Protein AF-A0A1C6BK18-F1 (afdb_monomer_lite)

pLDDT: mean 92.79, std 5.6, range [56.31, 98.75]

Secondary structure (DSSP, 8-state):
--EEEEEEETT---BTT---TT----SEEEEEET-EEEEEEEEEESS-EEEEESS----BTTBS--EEEEEEE--GGGGGGEEEEEEEEEE-TTS-EEEEEEE--SEEEESS-EEEEEEEE--TT---SEEEEEEEEEEE-TTPPPEEEEEEEEEEEEEEEEPPPGGG-S-EEEE---HHHHHHHTT--TTSHHHHHHHHHHHHHHHHTTB-EEEEE-SS-TTGGG-GGG--TT--------SSEEEEETTEEEEE-HHHHHHHHHHHHTT--SEEEEESSS--TT-GGG--S-TTSSS----EEEETTTTEEEE--SHHHHHHHHHHHHHHHHHTT-GGGEEEEEES---HHHHHHHHHHHHHHTTS---EEEEEES-HHHHHH--S-EEEEEEEHHHHHHTTTTHHHHHHHHHTTT--EEEE--S--SSS--SSSS-THHHHHHHHHHHHTT-SEEEES-SB---TTTTTB--SSTTTS-TTTTBSEEE-TTSSEEEBHHHHHHHHHHHHHHHHHHHHHHH-HHHHHHHHHHHH--GGG-EEEETTEEE------HHHHHHHHHHHHHTT--EEPPGGGHHHHHHHHHHHHTGGGT--S-HHHHSTTTS-GGGGGGEEEEEETTEEEEEEEEEEEEEEETTEEEEEEEEEEEEE-GGGTTS-HHHHHHHHHHHHHHHTT--EEEES---HHHHTTTPBP---EEEEEE-------SSEEEE--GGGHHHHHHHHTT-SEEE---HHHHHHHHHHTT---TTEEEEEEEEEETTEEEEEEEEEEEESSSEEEEEEEEE--HHHHHHHHHHHHHHTT-SEEEEEEETT-TTTS-SS-SEEEEEPPSSEEEES-HHHHHHHTHHHHTTTS-HHHHHH-EEEEETTEEEEEETTEEEEE--HHHHHHHHHT-GGGGTGGGTT-SHHHHHHHHH-S--PPPTTSGGG-

Radius of gyration: 37.15 Å; chains: 1; bounding box: 92×69×106 Å

Sequence (945 aa):
MELKLDIYDSSFKHIKNIENNLYETTTQLCVAREEAFAFQVMLKSDEKFFCQLGNINDIHYLGLNNKIRIDIEIEESLKNNFKMYFLGYIQNDTKEYIGDQILNQNYMYIKEDQMIWIDGKIPKDFNKDFIQVKVKAYYTSGYETETLLKEEIVKIEVLNHVVKPVKESEFFLDLWQHPCNWARYYEVPYYSEQHFTILDNFLEKMSDLGQKVVDLIVTDYPWAGQRCYEVHENANNLFEMNIVKVLKKDGEVLCDFSNLDKYIDLCFKHKINKEINLFGLVGNWDAFKFGSPLEDYKDAIRINYYDEDRKVFDYIKDKTDFAKYLNLLFSHLESRGLLDITKIIVDEPDNIEVFNENVDFIKKSSGNKDIKYKCAIHHQEFFEKCEINIENLSLNTCELINNINKLDEIKKKLEDRGGYFTWYSCCFPNKLNVFLDSPLIESRLKGWFTYYFNLDGFLRWAYGVWPEDLFKNASYKKEKWKAGDMFLVYPGKDMKPMDSVRCRNLLFGIQDFEILKSMESKLGKEVINKEIERLLGKKSKMKFLGERDIKMNYSISHGEYMTLRKNLINKVNPRSAKPEEFESVINLINKVFRDLRGHKPTMQQEFPLLLNKNNIDNMIVISKDDKIVSDVNYLIQDVTIQGNDIKVAAIGAVCTDPDYEGNRYSSTILDYVEEKMFNDGVDMVSISGTRTLYTRRNCSLVKNCYRYTTYPKDIVIDLEVKEYDESYLNEMIEIYNQNSTRFLRTKNQFKVLLESATIPWGNFTYKKLVVLKENKLIGYIVLRIINEEILIGEIREIYINSKYNYEVVQYIANKYNLEYIVQSVHIKDFINQPDNFDKKELSYLDGSIKIINYEKLCRNLNGYFKQYVDEDFVDEIEFKTIDKKYIIRYKDEELIIDDIDKLNKLFLEGKEVIENELEDLKIISKFIKSVFPINFVWTSNLNYQ

Foldseek 3Di:
DDKDKFKFFLLDKDWPPDDDPPGDGDQEAEEEAQFKGKIKIKIFDPDKEKEFEAPDDDADPVGQAKYKYKYKDWDPVFPVFKDKFWFAWEQFPVRITIRWFGDPDGMDTDDGMTMMMMMGHHHPPDDDQKIKIKIWIWIDGDPDDIDTPDIGIRMYGHFHDHFDQLLPFLAAEAEDDQLVLLCVLVVHDRLDPLSLVLLLQALLVCSSLNAQEAEFEQFWQLQCLVVLVVFPVLRDPRIGHHQWAWAAEPNAIDTDCPSVVSSQVSNVVSNNQQAYEYGRLDASHPCVVVPAQQAPAPHRTWHWHQYPVVRDIDTDHYLVNVLNSLLVVLVVCVVVVNQVRYAHEHEADDDQVSRVVSVVSSCVSNVNDDHEYEYEHDDCVSVVPHPDDHLYYEYEPLVCLVCLVCLVVVQVSNVVSVHFYEYEYAQDDLPLDQASPHSLLSLLCQLVVCLLSVGSHYHAHAQANQRNPRSHHQDTPVVRHTRCRRHQWPQDPVSHTTGISSSVSNSSSSSLNSLLVVLCVQQNPVVSNVLCCVAFNDSVQKHNPPPRYIDTDGDSDPVSSSVSSSLSSLQLDKFFDDLVCLVLLLVQLQVVPAVVVPHDSCVCLLQVQFSDSVQRRQWIFRDDPNHTFWTKIKHWFWKFFLNFIAIEIEIDSGDGHPVCPPSCRSLSNVVVSLVVCVVVRHFKYFYLDDDPSVVVVVFAWEFFKKKFKAFADDDDDLKDKDFDDPVCLVVQVVLQVVDSTGIDDDSVRSVSLVSSLQDDIDQKGWTWMFMDHPNHTAKIWIWIWGDDVFTEIETQDIFHAQACQRVVLNNVCNVVVHRIYIYIGGNPPNGNHHPDGPDIDGDIQRGTMFGSHFQSNLVSCLVVLVVQDPNVQSVQWDWDADPCWTWIDHDPDIQIDNRRSLVVRLQRVFCPSPVVSCVPPDPVNVSRRRRPNGRHDRSSHSNND

Structure (mmCIF, N/CA/C/O backbone):
data_AF-A0A1C6BK18-F1
#
_entry.id   AF-A0A1C6BK18-F1
#
loop_
_atom_site.group_PDB
_atom_site.id
_atom_site.type_symbol
_atom_site.label_atom_id
_atom_site.label_alt_id
_atom_site.label_comp_id
_atom_site.label_asym_id
_atom_site.label_entity_id
_atom_site.label_seq_id
_atom_site.pdbx_PDB_ins_code
_atom_site.Cartn_x
_atom_site.Cartn_y
_atom_site.Cartn_z
_atom_site.occupancy
_atom_site.B_iso_or_equiv
_atom_site.auth_seq_id
_atom_site.auth_comp_id
_atom_site.auth_asym_id
_atom_site.auth_atom_id
_atom_site.pdbx_PDB_model_num
ATOM 1 N N . MET A 1 1 ? 35.867 -27.130 12.691 1.00 84.88 1 MET A N 1
ATOM 2 C CA . MET A 1 1 ? 35.029 -26.166 11.968 1.00 84.88 1 MET A CA 1
ATOM 3 C C . MET A 1 1 ? 34.363 -25.220 12.947 1.00 84.88 1 MET A C 1
ATOM 5 O O . MET A 1 1 ? 33.432 -25.601 13.654 1.00 84.88 1 MET A O 1
ATOM 9 N N . GLU A 1 2 ? 34.851 -23.990 12.982 1.00 89.94 2 GLU A N 1
ATOM 10 C CA . GLU A 1 2 ? 34.166 -22.855 13.586 1.00 89.94 2 GLU A CA 1
ATOM 11 C C . GLU A 1 2 ? 33.279 -22.196 12.520 1.00 89.94 2 GLU A C 1
ATOM 13 O O . GLU A 1 2 ? 33.717 -21.935 11.398 1.00 89.94 2 GLU A O 1
ATOM 18 N N . LEU A 1 3 ? 32.007 -21.956 12.847 1.00 94.06 3 LEU A N 1
ATOM 19 C CA . LEU A 1 3 ? 31.048 -21.296 11.959 1.00 94.06 3 LEU A CA 1
ATOM 20 C C . LEU A 1 3 ? 30.438 -20.089 12.672 1.00 94.06 3 LEU A C 1
ATOM 22 O O . LEU A 1 3 ? 29.865 -20.217 13.758 1.00 94.06 3 LEU A O 1
ATOM 26 N N . LYS A 1 4 ? 30.515 -18.925 12.030 1.00 94.38 4 LYS A N 1
ATOM 27 C CA . LYS A 1 4 ? 29.847 -17.696 12.459 1.00 94.38 4 LYS A CA 1
ATOM 28 C C . LYS A 1 4 ? 28.664 -17.398 11.541 1.00 94.38 4 LYS A C 1
ATOM 30 O O . LYS A 1 4 ? 28.778 -17.533 10.322 1.00 94.38 4 LYS A O 1
ATOM 35 N N . LEU A 1 5 ? 27.556 -16.984 12.153 1.00 95.94 5 LEU A N 1
ATOM 36 C CA . LEU A 1 5 ? 26.344 -16.513 11.491 1.00 95.94 5 LEU A CA 1
ATOM 37 C C . LEU A 1 5 ? 26.122 -15.056 11.907 1.00 95.94 5 LEU A C 1
ATOM 39 O O . LEU A 1 5 ? 25.710 -14.805 13.035 1.00 95.94 5 LEU A O 1
ATOM 43 N N . ASP A 1 6 ? 26.420 -14.103 11.026 1.00 95.25 6 ASP A N 1
ATOM 44 C CA . ASP A 1 6 ? 26.128 -12.685 11.278 1.00 95.25 6 ASP A CA 1
ATOM 45 C C . ASP A 1 6 ? 24.881 -12.271 10.491 1.00 95.25 6 ASP A C 1
ATOM 47 O O . ASP A 1 6 ? 24.787 -12.526 9.290 1.00 95.25 6 ASP A O 1
ATOM 51 N N . ILE A 1 7 ? 23.920 -11.637 11.161 1.00 96.31 7 ILE A N 1
ATOM 52 C CA . ILE A 1 7 ? 22.657 -11.213 10.550 1.00 96.31 7 ILE A CA 1
ATOM 53 C C . ILE A 1 7 ? 22.727 -9.729 10.202 1.00 96.31 7 ILE A C 1
ATOM 55 O O . ILE A 1 7 ? 23.041 -8.903 11.056 1.00 96.31 7 ILE A O 1
ATOM 59 N N . TYR A 1 8 ? 22.376 -9.384 8.970 1.00 96.19 8 TYR A N 1
ATOM 60 C CA . TYR A 1 8 ? 22.335 -8.018 8.459 1.00 96.19 8 TYR A CA 1
ATOM 61 C C . TYR A 1 8 ? 20.964 -7.700 7.864 1.00 96.19 8 TYR A C 1
ATOM 63 O O . TYR A 1 8 ? 20.227 -8.597 7.452 1.00 96.19 8 TYR A O 1
ATOM 71 N N . ASP A 1 9 ? 20.612 -6.420 7.778 1.00 94.94 9 ASP A N 1
ATOM 72 C CA . ASP A 1 9 ? 19.388 -6.017 7.090 1.00 94.94 9 ASP A CA 1
ATOM 73 C C . ASP A 1 9 ? 19.486 -6.151 5.554 1.00 94.94 9 ASP A C 1
ATOM 75 O O . ASP A 1 9 ? 20.537 -6.423 4.963 1.00 94.94 9 ASP A O 1
ATOM 79 N N . SER A 1 10 ? 18.348 -5.965 4.884 1.00 95.56 10 SER A N 1
ATOM 80 C CA . SER A 1 10 ? 18.229 -6.060 3.422 1.00 95.56 10 SER A CA 1
ATOM 81 C C . SER A 1 10 ? 19.087 -5.068 2.624 1.00 95.56 10 SER A C 1
ATOM 83 O O . SER A 1 10 ? 19.265 -5.265 1.423 1.00 95.56 10 SER A O 1
ATOM 85 N N . SER A 1 11 ? 19.619 -4.019 3.253 1.00 94.19 11 SER A N 1
ATOM 86 C CA . SER A 1 11 ? 20.438 -2.983 2.618 1.00 94.19 11 SER A CA 1
ATOM 87 C C . SER A 1 11 ? 21.945 -3.199 2.791 1.00 94.19 11 SER A C 1
ATOM 89 O O . SER A 1 11 ? 22.741 -2.414 2.275 1.00 94.19 11 SER A O 1
ATOM 91 N N . PHE A 1 12 ? 22.369 -4.269 3.467 1.00 94.69 12 PHE A N 1
ATOM 92 C CA . PHE A 1 12 ? 23.785 -4.606 3.551 1.00 94.69 12 PHE A CA 1
ATOM 93 C C . PHE A 1 12 ? 24.346 -4.998 2.180 1.00 94.69 12 PHE A C 1
ATOM 95 O O . PHE A 1 12 ? 23.861 -5.923 1.526 1.00 94.69 12 PHE A O 1
ATOM 102 N N . LYS A 1 13 ? 25.393 -4.298 1.738 1.00 92.19 13 LYS A N 1
ATOM 103 C CA . LYS A 1 13 ? 26.106 -4.599 0.493 1.00 92.19 13 LYS A CA 1
ATOM 104 C C . LYS A 1 13 ? 27.421 -5.301 0.822 1.00 92.19 13 LYS A C 1
ATOM 106 O O . LYS A 1 13 ? 28.387 -4.655 1.233 1.00 92.19 13 LYS A O 1
ATOM 111 N N . HIS A 1 14 ? 27.461 -6.618 0.632 1.00 94.31 14 HIS A N 1
ATOM 112 C CA . HIS A 1 14 ? 28.685 -7.383 0.843 1.00 94.31 14 HIS A CA 1
ATOM 113 C C . HIS A 1 14 ? 29.622 -7.305 -0.369 1.00 94.31 14 HIS A C 1
ATOM 115 O O . HIS A 1 14 ? 29.198 -7.499 -1.513 1.00 94.31 14 HIS A O 1
ATOM 121 N N . ILE A 1 15 ? 30.907 -7.078 -0.094 1.00 93.94 15 ILE A N 1
ATOM 122 C CA . ILE A 1 15 ? 31.996 -7.106 -1.069 1.00 93.94 15 ILE A CA 1
ATOM 123 C C . ILE A 1 15 ? 33.018 -8.126 -0.576 1.00 93.94 15 ILE A C 1
ATOM 125 O O . ILE A 1 15 ? 33.495 -8.028 0.554 1.00 93.94 15 ILE A O 1
ATOM 129 N N . LYS A 1 16 ? 33.348 -9.120 -1.405 1.00 91.94 16 LYS A N 1
ATOM 130 C CA . LYS A 1 16 ? 34.306 -10.165 -1.018 1.00 91.94 16 LYS A CA 1
ATOM 131 C C . LYS A 1 16 ? 35.654 -9.556 -0.652 1.00 91.94 16 LYS A C 1
ATOM 133 O O . LYS A 1 16 ? 36.165 -8.708 -1.379 1.00 91.94 16 LYS A O 1
ATOM 138 N N . ASN A 1 17 ? 36.255 -10.068 0.421 1.00 87.06 17 ASN A N 1
ATOM 139 C CA . ASN A 1 17 ? 37.591 -9.693 0.896 1.00 87.06 17 ASN A CA 1
ATOM 140 C C . ASN A 1 17 ? 37.737 -8.226 1.343 1.00 87.06 17 ASN A C 1
ATOM 142 O O . ASN A 1 17 ? 38.860 -7.750 1.498 1.00 87.06 17 ASN A O 1
ATOM 146 N N . ILE A 1 18 ? 36.626 -7.517 1.578 1.00 86.56 18 ILE A N 1
ATOM 147 C CA . ILE A 1 18 ? 36.621 -6.154 2.118 1.00 86.56 18 ILE A CA 1
ATOM 148 C C . ILE A 1 18 ? 35.739 -6.125 3.367 1.00 86.56 18 ILE A C 1
ATOM 150 O O . ILE A 1 18 ? 34.537 -6.385 3.301 1.00 86.56 18 ILE A O 1
ATOM 154 N N . GLU A 1 19 ? 36.326 -5.783 4.515 1.00 76.56 19 GLU A N 1
ATOM 155 C CA . GLU A 1 19 ? 35.552 -5.546 5.734 1.00 76.56 19 GLU A CA 1
ATOM 156 C C . GLU A 1 19 ? 34.785 -4.227 5.627 1.00 76.56 19 GLU A C 1
ATOM 158 O O . GLU A 1 19 ? 35.363 -3.159 5.416 1.00 76.56 19 GLU A O 1
ATOM 163 N N . ASN A 1 20 ? 33.462 -4.298 5.781 1.00 70.38 20 ASN A N 1
ATOM 164 C CA . ASN A 1 20 ? 32.590 -3.138 5.684 1.00 70.38 20 ASN A CA 1
ATOM 165 C C . ASN A 1 20 ? 32.102 -2.707 7.072 1.00 70.38 20 ASN A C 1
ATOM 167 O O . ASN A 1 20 ? 31.059 -3.152 7.544 1.00 70.38 20 ASN A O 1
ATOM 171 N N . ASN A 1 21 ? 32.853 -1.807 7.708 1.00 67.69 21 ASN A N 1
ATOM 172 C CA . ASN A 1 21 ? 32.563 -1.306 9.058 1.00 67.69 21 ASN A CA 1
ATOM 173 C C . ASN A 1 21 ? 31.382 -0.316 9.121 1.00 67.69 21 ASN A C 1
ATOM 175 O O . ASN A 1 21 ? 31.098 0.224 10.185 1.00 67.69 21 ASN A O 1
ATOM 179 N N . LEU A 1 22 ? 30.715 -0.036 7.994 1.00 68.62 22 LEU A N 1
ATOM 180 C CA . LEU A 1 22 ? 29.587 0.900 7.928 1.00 68.62 22 LEU A CA 1
ATOM 181 C C . LEU A 1 22 ? 28.242 0.275 8.324 1.00 68.62 22 LEU A C 1
ATOM 183 O O . LEU A 1 22 ? 27.270 1.010 8.476 1.00 68.62 22 LEU A O 1
ATOM 187 N N . TYR A 1 23 ? 28.168 -1.052 8.455 1.00 77.38 23 TYR A N 1
ATOM 188 C CA . TYR A 1 23 ? 26.920 -1.769 8.712 1.00 77.38 23 TYR A CA 1
ATOM 189 C C . TYR A 1 23 ? 27.015 -2.587 9.995 1.00 77.38 23 TYR A C 1
ATOM 191 O O . TYR A 1 23 ? 27.983 -3.314 10.217 1.00 77.38 23 TYR A O 1
ATOM 199 N N . GLU A 1 24 ? 25.976 -2.491 10.818 1.00 83.25 24 GLU A N 1
ATOM 200 C CA . GLU A 1 24 ? 25.862 -3.226 12.073 1.00 83.25 24 GLU A CA 1
ATOM 201 C C . GLU A 1 24 ? 25.021 -4.491 11.888 1.00 83.25 24 GLU A C 1
ATOM 203 O O . GLU A 1 24 ? 24.102 -4.545 11.066 1.00 83.25 24 GLU A O 1
ATOM 208 N N . THR A 1 25 ? 25.330 -5.525 12.670 1.00 89.50 25 THR A N 1
ATOM 209 C CA . THR A 1 25 ? 24.491 -6.722 12.728 1.00 89.50 25 THR A CA 1
ATOM 210 C C . THR A 1 25 ? 23.164 -6.407 13.409 1.00 89.50 25 THR A C 1
ATOM 212 O O . THR A 1 25 ? 23.140 -5.682 14.404 1.00 89.50 25 THR A O 1
ATOM 215 N N . THR A 1 26 ? 22.070 -7.010 12.950 1.00 90.81 26 THR A N 1
ATOM 216 C CA . THR A 1 26 ? 20.739 -6.835 13.542 1.00 90.81 26 THR A CA 1
ATOM 217 C C . THR A 1 26 ? 20.114 -8.163 13.944 1.00 90.81 26 THR A C 1
ATOM 219 O O . THR A 1 26 ? 20.229 -9.160 13.246 1.00 90.81 26 THR A O 1
ATOM 222 N N . THR A 1 27 ? 19.393 -8.174 15.061 1.00 88.69 27 THR A N 1
ATOM 223 C CA . THR A 1 27 ? 18.542 -9.302 15.484 1.00 88.69 27 THR A CA 1
ATOM 224 C C . THR A 1 27 ? 17.074 -8.895 15.602 1.00 88.69 27 THR A C 1
ATOM 226 O O . THR A 1 27 ? 16.243 -9.680 16.062 1.00 88.69 27 THR A O 1
ATOM 229 N N . GLN A 1 28 ? 16.742 -7.664 15.199 1.00 90.88 28 GLN A N 1
ATOM 230 C CA . GLN A 1 28 ? 15.408 -7.088 15.318 1.00 90.88 28 GLN A CA 1
ATOM 231 C C . GLN A 1 28 ? 14.988 -6.417 14.012 1.00 90.88 28 GLN A C 1
ATOM 233 O O . GLN A 1 28 ? 15.702 -5.576 13.467 1.00 90.88 28 GLN A O 1
ATOM 238 N N . LEU A 1 29 ? 13.802 -6.774 13.531 1.00 94.38 29 LEU A N 1
ATOM 239 C CA . LEU A 1 29 ? 13.167 -6.191 12.352 1.00 94.38 29 LEU A CA 1
ATOM 240 C C . LEU A 1 29 ? 11.749 -5.741 12.713 1.00 94.38 29 LEU A C 1
ATOM 242 O O . LEU A 1 29 ? 11.149 -6.265 13.650 1.00 94.38 29 LEU A O 1
ATOM 246 N N . CYS A 1 30 ? 11.194 -4.803 11.950 1.00 92.81 30 CYS A N 1
ATOM 247 C CA . CYS A 1 30 ? 9.787 -4.425 12.051 1.00 92.81 30 CYS A CA 1
ATOM 248 C C . CYS A 1 30 ? 9.139 -4.429 10.665 1.00 92.81 30 CYS A C 1
ATOM 250 O O . CYS A 1 30 ? 9.688 -3.872 9.713 1.00 92.81 30 CYS A O 1
ATOM 252 N N . VAL A 1 31 ? 7.987 -5.082 10.545 1.00 95.44 31 VAL A N 1
ATOM 253 C CA . VAL A 1 31 ? 7.343 -5.382 9.259 1.00 95.44 31 VAL A CA 1
ATOM 254 C C . VAL A 1 31 ? 5.830 -5.253 9.420 1.00 95.44 31 VAL A C 1
ATOM 256 O O . VAL A 1 31 ? 5.272 -5.716 10.409 1.00 95.44 31 VAL A O 1
ATOM 259 N N . ALA A 1 32 ? 5.147 -4.613 8.480 1.00 94.88 32 ALA A N 1
ATOM 260 C CA . ALA A 1 32 ? 3.690 -4.559 8.427 1.00 94.88 32 ALA A CA 1
ATOM 261 C C . ALA A 1 32 ? 3.097 -5.809 7.747 1.00 94.88 32 ALA A C 1
ATOM 263 O O . ALA A 1 32 ? 3.768 -6.553 7.035 1.00 94.88 32 ALA A O 1
ATOM 264 N N . ARG A 1 33 ? 1.802 -6.057 7.939 1.00 94.44 33 ARG A N 1
ATOM 265 C CA . ARG A 1 33 ? 1.108 -7.149 7.239 1.00 94.44 33 ARG A CA 1
ATOM 266 C C . ARG A 1 33 ? 1.009 -6.838 5.749 1.00 94.44 33 ARG A C 1
ATOM 268 O O . ARG A 1 33 ? 0.921 -5.675 5.366 1.00 94.44 33 ARG A O 1
ATOM 275 N N . GLU A 1 34 ? 1.033 -7.874 4.921 1.00 94.81 34 GLU A N 1
ATOM 276 C CA . GLU A 1 34 ? 1.186 -7.819 3.460 1.00 94.81 34 GLU A CA 1
ATOM 277 C C . GLU A 1 34 ? 2.500 -7.197 2.944 1.00 94.81 34 GLU A C 1
ATOM 279 O O . GLU A 1 34 ? 2.712 -7.159 1.733 1.00 94.81 34 GLU A O 1
ATOM 284 N N . GLU A 1 35 ? 3.422 -6.783 3.819 1.00 95.69 35 GLU A N 1
ATOM 285 C CA . GLU A 1 35 ? 4.732 -6.261 3.422 1.00 95.69 35 GLU A CA 1
ATOM 286 C C . GLU A 1 35 ? 5.679 -7.413 3.045 1.00 95.69 35 GLU A C 1
ATOM 288 O O . GLU A 1 35 ? 5.920 -8.325 3.843 1.00 95.69 35 GLU A O 1
ATOM 293 N N . ALA A 1 36 ? 6.248 -7.370 1.837 1.00 96.25 36 ALA A N 1
ATOM 294 C CA . ALA A 1 36 ? 7.420 -8.169 1.499 1.00 96.25 36 ALA A CA 1
ATOM 295 C C . ALA A 1 36 ? 8.667 -7.545 2.139 1.00 96.25 36 ALA A C 1
ATOM 297 O O . ALA A 1 36 ? 8.874 -6.336 2.055 1.00 96.25 36 ALA A O 1
ATOM 298 N N . PHE A 1 37 ? 9.525 -8.353 2.743 1.00 97.19 37 PHE A N 1
ATOM 299 C CA . PHE A 1 37 ? 10.752 -7.891 3.386 1.00 97.19 37 PHE A CA 1
ATOM 300 C C . PHE A 1 37 ? 11.866 -8.923 3.219 1.00 97.19 37 PHE A C 1
ATOM 302 O O . PHE A 1 37 ? 11.647 -10.022 2.705 1.00 97.19 37 PHE A O 1
ATOM 309 N N . ALA A 1 38 ? 13.074 -8.564 3.647 1.00 97.69 38 ALA A N 1
ATOM 310 C CA . ALA A 1 38 ? 14.189 -9.493 3.691 1.00 97.69 38 ALA A CA 1
ATOM 311 C C . ALA A 1 38 ? 15.225 -9.113 4.749 1.00 97.69 38 ALA A C 1
ATOM 313 O O . ALA A 1 38 ? 15.272 -7.980 5.236 1.00 97.69 38 ALA A O 1
ATOM 314 N N . PHE A 1 39 ? 16.094 -10.068 5.047 1.00 97.44 39 PHE A N 1
ATOM 315 C CA . PHE A 1 39 ? 17.346 -9.871 5.766 1.00 97.44 39 PHE A CA 1
ATOM 316 C C . PHE A 1 39 ? 18.396 -10.836 5.212 1.00 97.44 39 PHE A C 1
ATOM 318 O O . PHE A 1 39 ? 18.097 -11.695 4.377 1.00 97.44 39 PHE A O 1
ATOM 325 N N . GLN A 1 40 ? 19.642 -10.670 5.634 1.00 97.38 40 GLN A N 1
ATOM 326 C CA . GLN A 1 40 ? 20.763 -11.428 5.103 1.00 97.38 40 GLN A CA 1
ATOM 327 C C . GLN A 1 40 ? 21.542 -12.114 6.221 1.00 97.38 40 GLN A C 1
ATOM 329 O O . GLN A 1 40 ? 21.668 -11.577 7.318 1.00 97.38 40 GLN A O 1
ATOM 334 N N . VAL A 1 41 ? 22.085 -13.292 5.929 1.00 97.44 41 VAL A N 1
ATOM 335 C CA . VAL A 1 41 ? 22.912 -14.081 6.846 1.00 97.44 41 VAL A CA 1
ATOM 336 C C . VAL A 1 41 ? 24.279 -14.285 6.212 1.00 97.44 41 VAL A C 1
ATOM 338 O O . VAL A 1 41 ? 24.385 -14.862 5.132 1.00 97.44 41 VAL A O 1
ATOM 341 N N . MET A 1 42 ? 25.327 -13.820 6.877 1.00 96.19 42 MET A N 1
ATOM 342 C CA . MET A 1 42 ? 26.708 -14.083 6.499 1.00 96.19 42 MET A CA 1
ATOM 343 C C . MET A 1 42 ? 27.170 -15.394 7.126 1.00 96.19 42 MET A C 1
ATOM 345 O O . MET A 1 42 ? 27.158 -15.536 8.348 1.00 96.19 42 MET A O 1
ATOM 349 N N . LEU A 1 43 ? 27.635 -16.316 6.290 1.00 96.06 43 LEU A N 1
ATOM 350 C CA . LEU A 1 43 ? 28.340 -17.522 6.700 1.00 96.06 43 LEU A CA 1
ATOM 351 C C . LEU A 1 43 ? 29.845 -17.262 6.661 1.00 96.06 43 LEU A C 1
ATOM 353 O O . LEU A 1 43 ? 30.383 -17.017 5.578 1.00 96.06 43 LEU A O 1
ATOM 357 N N . LYS A 1 44 ? 30.524 -17.374 7.807 1.00 93.44 44 LYS A N 1
ATOM 358 C CA . LYS A 1 44 ? 31.995 -17.354 7.886 1.00 93.44 44 LYS A CA 1
ATOM 359 C C . LYS A 1 44 ? 32.509 -18.614 8.554 1.00 93.44 44 LYS A C 1
ATOM 361 O O . LYS A 1 44 ? 31.992 -18.995 9.603 1.00 93.44 44 LYS A O 1
ATOM 366 N N . SER A 1 45 ? 33.523 -19.242 7.970 1.00 93.50 45 SER A N 1
ATOM 367 C CA . SER A 1 45 ? 34.160 -20.420 8.556 1.00 93.50 45 SER A CA 1
ATOM 368 C C . SER A 1 45 ? 35.658 -20.454 8.286 1.00 93.50 45 SER A C 1
ATOM 370 O O . SER A 1 45 ? 36.131 -19.923 7.283 1.00 93.50 45 SER A O 1
ATOM 372 N N . ASP A 1 46 ? 36.383 -21.098 9.195 1.00 92.44 46 ASP A N 1
ATOM 373 C CA . ASP A 1 46 ? 37.802 -21.433 9.091 1.00 92.44 46 ASP A CA 1
ATOM 374 C C . ASP A 1 46 ? 38.084 -22.583 8.105 1.00 92.44 46 ASP A C 1
ATOM 376 O O . ASP A 1 46 ? 39.212 -22.743 7.634 1.00 92.44 46 ASP A O 1
ATOM 380 N N . GLU A 1 47 ? 37.062 -23.365 7.752 1.00 93.00 47 GLU A N 1
ATOM 381 C CA . GLU A 1 47 ? 37.159 -24.516 6.858 1.00 93.00 47 GLU A CA 1
ATOM 382 C C . GLU A 1 47 ? 36.263 -24.366 5.618 1.00 93.00 47 GLU A C 1
ATOM 384 O O . GLU A 1 47 ? 35.284 -23.623 5.597 1.00 93.00 47 GLU A O 1
ATOM 389 N N . LYS A 1 48 ? 36.584 -25.110 4.551 1.00 94.06 48 LYS A N 1
ATOM 390 C CA . LYS A 1 48 ? 35.750 -25.189 3.339 1.00 94.06 48 LYS A CA 1
ATOM 391 C C . LYS A 1 48 ? 34.697 -26.274 3.513 1.00 94.06 48 LYS A C 1
ATOM 393 O O . LYS A 1 48 ? 35.019 -27.370 3.971 1.00 94.06 48 LYS A O 1
ATOM 398 N N . PHE A 1 49 ? 33.471 -26.020 3.074 1.00 94.81 49 PHE A N 1
ATOM 399 C CA . PHE A 1 49 ? 32.357 -26.940 3.304 1.00 94.81 49 PHE A CA 1
ATOM 400 C C . PHE A 1 49 ? 31.327 -26.905 2.178 1.00 94.81 49 PHE A C 1
ATOM 402 O O . PHE A 1 49 ? 31.217 -25.942 1.416 1.00 94.81 49 PHE A O 1
ATOM 409 N N . PHE A 1 50 ? 30.558 -27.983 2.067 1.00 95.38 50 PHE A N 1
ATOM 410 C CA . PHE A 1 50 ? 29.383 -28.037 1.211 1.00 95.38 50 PHE A CA 1
ATOM 411 C C . PHE A 1 50 ? 28.168 -27.525 1.981 1.00 95.38 50 PHE A C 1
ATOM 413 O O . PHE A 1 50 ? 27.813 -28.079 3.015 1.00 95.38 50 PHE A O 1
ATOM 420 N N . CYS A 1 51 ? 27.554 -26.450 1.501 1.00 95.88 51 CYS A N 1
ATOM 421 C CA . CYS A 1 51 ? 26.410 -25.820 2.139 1.00 95.88 51 CYS A CA 1
ATOM 422 C C . CYS A 1 51 ? 25.115 -26.160 1.404 1.00 95.88 51 CYS A C 1
ATOM 424 O O . CYS A 1 51 ? 25.091 -26.151 0.172 1.00 95.88 51 CYS A O 1
ATOM 426 N N . GLN A 1 52 ? 24.042 -26.407 2.150 1.00 95.62 52 GLN A N 1
ATOM 427 C CA . GLN A 1 52 ? 22.701 -26.672 1.634 1.00 95.62 52 GLN A CA 1
ATOM 428 C C . GLN A 1 52 ? 21.665 -25.807 2.348 1.00 95.62 52 GLN A C 1
ATOM 430 O O . GLN A 1 52 ? 21.827 -25.511 3.529 1.00 95.62 52 GLN A O 1
ATOM 435 N N . LEU A 1 53 ? 20.597 -25.427 1.651 1.00 96.25 53 LEU A N 1
ATOM 436 C CA . LEU A 1 53 ? 19.495 -24.635 2.198 1.00 96.25 53 LEU A CA 1
ATOM 437 C C . LEU A 1 53 ? 18.232 -25.498 2.344 1.00 96.25 53 LEU A C 1
ATOM 439 O O . LEU A 1 53 ? 17.817 -26.171 1.399 1.00 96.25 53 LEU A O 1
ATOM 443 N N . GLY A 1 54 ? 17.601 -25.438 3.515 1.00 92.19 54 GLY A N 1
ATOM 444 C CA . GLY A 1 54 ? 16.344 -26.113 3.833 1.00 92.19 54 GLY A CA 1
ATOM 445 C C . GLY A 1 54 ? 16.499 -27.606 4.124 1.00 92.19 54 GLY A C 1
ATOM 446 O O . GLY A 1 54 ? 17.536 -28.072 4.596 1.00 92.19 54 GLY A O 1
ATOM 447 N N . ASN A 1 55 ? 15.440 -28.374 3.861 1.00 88.25 55 ASN A N 1
ATOM 448 C CA . ASN A 1 55 ? 15.394 -29.816 4.114 1.00 88.25 55 ASN A CA 1
ATOM 449 C C . ASN A 1 55 ? 15.834 -30.621 2.879 1.00 88.25 55 ASN A C 1
ATOM 451 O O . ASN A 1 55 ? 15.054 -31.368 2.288 1.00 88.25 55 ASN A O 1
ATOM 455 N N . ILE A 1 56 ? 17.079 -30.408 2.453 1.00 85.38 56 ILE A N 1
ATOM 456 C CA . ILE A 1 56 ? 17.708 -31.124 1.339 1.00 85.38 56 ILE A CA 1
ATOM 457 C C . ILE A 1 56 ? 18.943 -31.840 1.877 1.00 85.38 56 ILE A C 1
ATOM 459 O O . ILE A 1 56 ? 19.687 -31.284 2.681 1.00 85.38 56 ILE A O 1
ATOM 463 N N . ASN A 1 57 ? 19.161 -33.070 1.414 1.00 85.94 57 ASN A N 1
ATOM 464 C CA . ASN A 1 57 ? 20.345 -33.857 1.729 1.00 85.94 57 ASN A CA 1
ATOM 465 C C . ASN A 1 57 ? 20.999 -34.314 0.422 1.00 85.94 57 ASN A C 1
ATOM 467 O O . ASN A 1 57 ? 20.537 -35.260 -0.209 1.00 85.94 57 ASN A O 1
ATOM 471 N N . ASP A 1 58 ? 22.044 -33.605 0.013 1.00 86.12 58 ASP A N 1
ATOM 472 C CA . ASP A 1 58 ? 22.801 -33.857 -1.218 1.00 86.12 58 ASP A CA 1
ATOM 473 C C . ASP A 1 58 ? 24.286 -33.986 -0.865 1.00 86.12 58 ASP A C 1
ATOM 475 O O . ASP A 1 58 ? 24.710 -33.668 0.254 1.00 86.12 58 ASP A O 1
ATOM 479 N N . ILE A 1 59 ? 25.086 -34.451 -1.815 1.00 86.81 59 ILE A N 1
ATOM 480 C CA . ILE A 1 59 ? 26.524 -34.635 -1.655 1.00 86.81 59 ILE A CA 1
ATOM 481 C C . ILE A 1 59 ? 27.287 -33.815 -2.691 1.00 86.81 59 ILE A C 1
ATOM 483 O O . ILE A 1 59 ? 26.893 -33.676 -3.846 1.00 86.81 59 ILE A O 1
ATOM 487 N N . HIS A 1 60 ? 28.430 -33.276 -2.284 1.00 89.19 60 HIS A N 1
ATOM 488 C CA . HIS A 1 60 ? 29.311 -32.574 -3.205 1.00 89.19 60 HIS A CA 1
ATOM 489 C C . HIS A 1 60 ? 30.021 -33.564 -4.147 1.00 89.19 60 HIS A C 1
ATOM 491 O O . HIS A 1 60 ? 30.307 -34.695 -3.758 1.00 89.19 60 HIS A O 1
ATOM 497 N N . TYR A 1 61 ? 30.423 -33.130 -5.351 1.00 88.56 61 TYR A N 1
ATOM 498 C CA . TYR A 1 61 ? 31.165 -33.991 -6.295 1.00 88.56 61 TYR A CA 1
ATOM 499 C C . TYR A 1 61 ? 32.527 -34.469 -5.755 1.00 88.56 61 TYR A C 1
ATOM 501 O O . TYR A 1 61 ? 33.086 -35.444 -6.247 1.00 88.56 61 TYR A O 1
ATOM 509 N N . LEU A 1 62 ? 33.064 -33.787 -4.737 1.00 87.75 62 LEU A N 1
ATOM 510 C CA . LEU A 1 62 ? 34.275 -34.197 -4.014 1.00 87.75 62 LEU A CA 1
ATOM 511 C C . LEU A 1 62 ? 33.999 -35.245 -2.914 1.00 87.75 62 LEU A C 1
ATOM 513 O O . LEU A 1 62 ? 34.904 -35.545 -2.141 1.00 87.75 62 LEU A O 1
ATOM 517 N N . GLY A 1 63 ? 32.777 -35.775 -2.807 1.00 87.75 63 GLY A N 1
ATOM 518 C CA . GLY A 1 63 ? 32.395 -36.794 -1.828 1.00 87.75 63 GLY A CA 1
ATOM 519 C C . GLY A 1 63 ? 31.866 -36.235 -0.502 1.00 87.75 63 GLY A C 1
ATOM 520 O O . GLY A 1 63 ? 31.363 -35.112 -0.430 1.00 87.75 63 GLY A O 1
ATOM 521 N N . LEU A 1 64 ? 31.966 -37.053 0.552 1.00 85.50 64 LEU A N 1
ATOM 522 C CA . LEU A 1 64 ? 31.407 -36.819 1.893 1.00 85.50 64 LEU A CA 1
ATOM 523 C C . LEU A 1 64 ? 32.281 -35.891 2.757 1.00 85.50 64 LEU A C 1
ATOM 525 O O . LEU A 1 64 ? 32.738 -36.266 3.836 1.00 85.50 64 LEU A O 1
ATOM 529 N N . ASN A 1 65 ? 32.537 -34.684 2.258 1.00 83.19 65 ASN A N 1
ATOM 530 C CA . ASN A 1 65 ? 33.257 -33.648 3.001 1.00 83.19 65 ASN A CA 1
ATOM 531 C C . ASN A 1 65 ? 32.371 -32.999 4.075 1.00 83.19 65 ASN A C 1
ATOM 533 O O . ASN A 1 65 ? 31.170 -33.264 4.142 1.00 83.19 65 ASN A O 1
ATOM 537 N N . ASN A 1 66 ? 32.961 -32.100 4.869 1.00 91.31 66 ASN A N 1
ATOM 538 C CA . ASN A 1 66 ? 32.236 -31.251 5.813 1.00 91.31 66 ASN A CA 1
ATOM 539 C C . ASN A 1 66 ? 31.022 -30.605 5.141 1.00 91.31 66 ASN A C 1
ATOM 541 O O . ASN A 1 66 ? 31.148 -29.935 4.107 1.00 91.31 66 ASN A O 1
ATOM 545 N N . LYS A 1 67 ? 29.852 -30.816 5.739 1.00 93.88 67 LYS A N 1
ATOM 546 C CA . LYS A 1 67 ? 28.572 -30.352 5.224 1.00 93.88 67 LYS A CA 1
ATOM 547 C C . LYS A 1 67 ? 27.881 -29.485 6.261 1.00 93.88 67 LYS A C 1
ATOM 549 O O . LYS A 1 67 ? 27.786 -29.876 7.423 1.00 93.88 67 LYS A O 1
ATOM 554 N N . ILE A 1 68 ? 27.379 -28.339 5.815 1.00 95.69 68 ILE A N 1
ATOM 555 C CA . ILE A 1 68 ? 26.495 -27.478 6.591 1.00 95.69 68 ILE A CA 1
ATOM 556 C C . ILE A 1 68 ? 25.134 -27.418 5.911 1.00 95.69 68 ILE A C 1
ATOM 558 O O . ILE A 1 68 ? 25.042 -27.119 4.724 1.00 95.69 68 ILE A O 1
ATOM 562 N N . ARG A 1 69 ? 24.066 -27.652 6.662 1.00 96.25 69 ARG A N 1
ATOM 563 C CA . ARG A 1 69 ? 22.698 -27.389 6.223 1.00 96.25 69 ARG A CA 1
ATOM 564 C C . ARG A 1 69 ? 22.160 -26.199 7.003 1.00 96.25 69 ARG A C 1
ATOM 566 O O . ARG A 1 69 ? 22.135 -26.227 8.231 1.00 96.25 69 ARG A O 1
ATOM 573 N N . ILE A 1 70 ? 21.767 -25.148 6.296 1.00 97.44 70 ILE A N 1
ATOM 574 C CA . ILE A 1 70 ? 21.103 -23.982 6.872 1.00 97.44 70 ILE A CA 1
ATOM 575 C C . ILE A 1 70 ? 19.599 -24.185 6.754 1.00 97.44 70 ILE A C 1
ATOM 577 O O . ILE A 1 70 ? 19.085 -24.417 5.662 1.00 97.44 70 ILE A O 1
ATOM 581 N N . ASP A 1 71 ? 18.904 -24.085 7.876 1.00 96.25 71 ASP A N 1
ATOM 582 C CA . ASP A 1 71 ? 17.456 -24.210 7.969 1.00 96.25 71 ASP A CA 1
ATOM 583 C C . ASP A 1 71 ? 16.851 -23.003 8.687 1.00 96.25 71 ASP A C 1
ATOM 585 O O . ASP A 1 71 ? 17.531 -22.322 9.463 1.00 96.25 71 ASP A O 1
ATOM 589 N N . ILE A 1 72 ? 15.562 -22.765 8.458 1.00 96.25 72 ILE A N 1
ATOM 590 C CA . ILE A 1 72 ? 14.787 -21.774 9.207 1.00 96.25 72 ILE A CA 1
ATOM 591 C C . ILE A 1 72 ? 13.667 -22.463 9.979 1.00 96.25 72 ILE A C 1
ATOM 593 O O . ILE A 1 72 ? 12.807 -23.131 9.411 1.00 96.25 72 ILE A O 1
ATOM 597 N N . GLU A 1 73 ? 13.657 -22.267 11.294 1.00 96.56 73 GLU A N 1
ATOM 598 C CA . GLU A 1 73 ? 12.529 -22.638 12.144 1.00 96.56 73 GLU A CA 1
ATOM 599 C C . GLU A 1 73 ? 11.682 -21.393 12.415 1.00 96.56 73 GLU A C 1
ATOM 601 O O . GLU A 1 73 ? 12.162 -20.392 12.953 1.00 96.56 73 GLU A O 1
ATOM 606 N N . ILE A 1 74 ? 10.414 -21.474 12.028 1.00 95.12 74 ILE A N 1
ATOM 607 C CA . ILE A 1 74 ? 9.393 -20.440 12.186 1.00 95.12 74 ILE A CA 1
ATOM 608 C C . ILE A 1 74 ? 8.041 -21.127 12.425 1.00 95.12 74 ILE A C 1
ATOM 610 O O . ILE A 1 74 ? 7.911 -22.339 12.252 1.00 95.12 74 ILE A O 1
ATOM 614 N N . GLU A 1 75 ? 7.029 -20.369 12.835 1.00 91.94 75 GLU A N 1
ATOM 615 C CA . GLU A 1 75 ? 5.665 -20.873 12.991 1.00 91.94 75 GLU A CA 1
ATOM 616 C C . GLU A 1 75 ? 5.129 -21.505 11.695 1.00 91.94 75 GLU A C 1
ATOM 618 O O . GLU A 1 75 ? 5.305 -20.957 10.607 1.00 91.94 75 GLU A O 1
ATOM 623 N N . GLU A 1 76 ? 4.431 -22.641 11.811 1.00 89.75 76 GLU A N 1
ATOM 624 C CA . GLU A 1 76 ? 3.994 -23.438 10.652 1.00 89.75 76 GLU A CA 1
ATOM 625 C C . GLU A 1 76 ? 3.093 -22.644 9.688 1.00 89.75 76 GLU A C 1
ATOM 627 O O . GLU A 1 76 ? 3.184 -22.820 8.475 1.00 89.75 76 GLU A O 1
ATOM 632 N N . SER A 1 77 ? 2.290 -21.703 10.202 1.00 89.81 77 SER A N 1
ATOM 633 C CA . SER A 1 77 ? 1.445 -20.811 9.391 1.00 89.81 77 SER A CA 1
ATOM 634 C C . SER A 1 77 ? 2.232 -19.867 8.475 1.00 89.81 77 SER A C 1
ATOM 636 O O . SER A 1 77 ? 1.668 -19.356 7.512 1.00 89.81 77 SER A O 1
ATOM 638 N N . LEU A 1 78 ? 3.520 -19.638 8.750 1.00 93.06 78 LEU A N 1
ATOM 639 C CA . LEU A 1 78 ? 4.394 -18.735 7.998 1.00 93.06 78 LEU A CA 1
ATOM 640 C C . LEU A 1 78 ? 5.441 -19.466 7.156 1.00 93.06 78 LEU A C 1
ATOM 642 O O . LEU A 1 78 ? 6.153 -18.836 6.380 1.00 93.06 78 LEU A O 1
ATOM 646 N N . LYS A 1 79 ? 5.558 -20.787 7.277 1.00 90.19 79 LYS A N 1
ATOM 647 C CA . LYS A 1 79 ? 6.647 -21.561 6.665 1.00 90.19 79 LYS A CA 1
ATOM 648 C C . LYS A 1 79 ? 6.742 -21.402 5.144 1.00 90.19 79 LYS A C 1
ATOM 650 O O . LYS A 1 79 ? 7.837 -21.335 4.603 1.00 90.19 79 LYS A O 1
ATOM 655 N N . ASN A 1 80 ? 5.603 -21.278 4.461 1.00 92.06 80 ASN A N 1
ATOM 656 C CA . ASN A 1 80 ? 5.547 -21.093 3.005 1.00 92.06 80 ASN A CA 1
ATOM 657 C C . ASN A 1 80 ? 5.802 -19.642 2.555 1.00 92.06 80 ASN A C 1
ATOM 659 O O . ASN A 1 80 ? 5.908 -19.378 1.355 1.00 92.06 80 ASN A O 1
ATOM 663 N N . ASN A 1 81 ? 5.894 -18.706 3.500 1.00 94.75 81 ASN A N 1
ATOM 664 C CA . ASN A 1 81 ? 6.064 -17.280 3.246 1.00 94.75 81 ASN A CA 1
ATOM 665 C C . ASN A 1 81 ? 7.523 -16.822 3.304 1.00 94.75 81 ASN A C 1
ATOM 667 O O . ASN A 1 81 ? 7.780 -15.653 3.020 1.00 94.75 81 ASN A O 1
ATOM 671 N N . PHE A 1 82 ? 8.447 -17.708 3.679 1.00 95.56 82 PHE A N 1
ATOM 672 C CA . PHE A 1 82 ? 9.872 -17.419 3.783 1.00 95.56 82 PHE A CA 1
ATOM 673 C C . PHE A 1 82 ? 10.668 -18.341 2.868 1.00 95.56 82 PHE A C 1
ATOM 675 O O . PHE A 1 82 ? 10.397 -19.543 2.804 1.00 95.56 82 PHE A O 1
ATOM 682 N N . LYS A 1 83 ? 11.670 -17.801 2.177 1.00 95.44 83 LYS A N 1
ATOM 683 C CA . LYS A 1 83 ? 12.590 -18.587 1.352 1.00 95.44 83 LYS A CA 1
ATOM 684 C C . LYS A 1 83 ? 14.019 -18.106 1.545 1.00 95.44 83 LYS A C 1
ATOM 686 O O . LYS A 1 83 ? 14.281 -16.938 1.818 1.00 95.44 83 LYS A O 1
ATOM 691 N N . MET A 1 84 ? 14.949 -19.043 1.403 1.00 96.81 84 MET A N 1
ATOM 692 C CA . MET A 1 84 ? 16.382 -18.794 1.508 1.00 96.81 84 MET A CA 1
ATOM 693 C C . MET A 1 84 ? 17.037 -18.962 0.145 1.00 96.81 84 MET A C 1
ATOM 695 O O . MET A 1 84 ? 16.734 -19.913 -0.575 1.00 96.81 84 MET A O 1
ATOM 699 N N . TYR A 1 85 ? 17.982 -18.085 -0.165 1.00 97.56 85 TYR A N 1
ATOM 700 C CA . TYR A 1 85 ? 18.747 -18.111 -1.405 1.00 97.56 85 TYR A CA 1
ATOM 701 C C . TYR A 1 85 ? 20.206 -17.803 -1.111 1.00 97.56 85 TYR A C 1
ATOM 703 O O . TYR A 1 85 ? 20.508 -16.953 -0.276 1.00 97.56 85 TYR A O 1
ATOM 711 N N . PHE A 1 86 ? 21.132 -18.423 -1.833 1.00 97.69 86 PHE A N 1
ATOM 712 C CA . PHE A 1 86 ? 22.502 -17.917 -1.843 1.00 97.69 86 PHE A CA 1
ATOM 713 C C . PHE A 1 86 ? 22.567 -16.600 -2.615 1.00 97.69 86 PHE A C 1
ATOM 715 O O . PHE A 1 86 ? 21.930 -16.461 -3.661 1.00 97.69 86 PHE A O 1
ATOM 722 N N . LEU A 1 87 ? 23.391 -15.662 -2.147 1.00 96.81 87 LEU A N 1
ATOM 723 C CA . LEU A 1 87 ? 23.776 -14.522 -2.971 1.00 96.81 87 LEU A CA 1
ATOM 724 C C . LEU A 1 87 ? 24.965 -14.867 -3.871 1.00 96.81 87 LEU A C 1
ATOM 726 O O . LEU A 1 87 ? 26.015 -15.307 -3.406 1.00 96.81 87 LEU A O 1
ATOM 730 N N . GLY A 1 88 ? 24.804 -14.644 -5.168 1.00 95.62 88 GLY A N 1
ATOM 731 C CA . GLY A 1 88 ? 25.873 -14.708 -6.151 1.00 95.62 88 GLY A CA 1
ATOM 732 C C . GLY A 1 88 ? 26.660 -13.405 -6.199 1.00 95.62 88 GLY A C 1
ATOM 733 O O . GLY A 1 88 ? 26.141 -12.321 -5.905 1.00 95.62 88 GLY A O 1
ATOM 734 N N . TYR A 1 89 ? 27.924 -13.531 -6.591 1.00 94.88 89 TYR A N 1
ATOM 735 C CA . TYR A 1 89 ? 28.863 -12.423 -6.674 1.00 94.88 89 TYR A CA 1
ATOM 736 C C . TYR A 1 89 ? 29.228 -12.144 -8.121 1.00 94.88 89 TYR A C 1
ATOM 738 O O . TYR A 1 89 ? 29.487 -13.071 -8.886 1.00 94.88 89 TYR A O 1
ATOM 746 N N . ILE A 1 90 ? 29.287 -10.864 -8.467 1.00 94.62 90 ILE A N 1
ATOM 747 C CA . ILE A 1 90 ? 29.627 -10.392 -9.806 1.00 94.62 90 ILE A CA 1
ATOM 748 C C . ILE A 1 90 ? 30.752 -9.365 -9.741 1.00 94.62 90 ILE A C 1
ATOM 750 O O . ILE A 1 90 ? 30.812 -8.565 -8.805 1.00 94.62 90 ILE A O 1
ATOM 754 N N . GLN A 1 91 ? 31.641 -9.392 -10.731 1.00 94.94 91 GLN A N 1
ATOM 755 C CA . GLN A 1 91 ? 32.730 -8.432 -10.838 1.00 94.94 91 GLN A CA 1
ATOM 756 C C . GLN A 1 91 ? 32.227 -7.082 -11.375 1.00 94.94 91 GLN A C 1
ATOM 758 O O . GLN A 1 91 ? 31.568 -7.040 -12.417 1.00 94.94 91 GLN A O 1
ATOM 763 N N . ASN A 1 92 ? 32.534 -5.990 -10.672 1.00 92.88 92 ASN A N 1
ATOM 764 C CA . ASN A 1 92 ? 32.219 -4.612 -11.077 1.00 92.88 92 ASN A CA 1
ATOM 765 C C . ASN A 1 92 ? 33.379 -3.945 -11.861 1.00 92.88 92 ASN A C 1
ATOM 767 O O . ASN A 1 92 ? 34.410 -4.569 -12.123 1.00 92.88 92 ASN A O 1
ATOM 771 N N . ASP A 1 93 ? 33.240 -2.649 -12.174 1.00 93.44 93 ASP A N 1
ATOM 772 C CA . ASP A 1 93 ? 34.253 -1.868 -12.910 1.00 93.44 93 ASP A CA 1
ATOM 773 C C . ASP A 1 93 ? 35.619 -1.784 -12.194 1.00 93.44 93 ASP A C 1
ATOM 775 O O . ASP A 1 93 ? 36.656 -1.638 -12.847 1.00 93.44 93 ASP A O 1
ATOM 779 N N . THR A 1 94 ? 35.648 -1.892 -10.858 1.00 91.69 94 THR A N 1
ATOM 780 C CA . THR A 1 94 ? 36.871 -1.879 -10.029 1.00 91.69 94 THR A CA 1
ATOM 781 C C . THR A 1 94 ? 37.465 -3.270 -9.813 1.00 91.69 94 THR A C 1
ATOM 783 O O . THR A 1 94 ? 38.473 -3.403 -9.118 1.00 91.69 94 THR A O 1
ATOM 786 N N . LYS A 1 95 ? 36.905 -4.300 -10.462 1.00 92.44 95 LYS A N 1
ATOM 787 C CA . LYS A 1 95 ? 37.292 -5.714 -10.351 1.00 92.44 95 LYS A CA 1
ATOM 788 C C . LYS A 1 95 ? 36.971 -6.373 -9.007 1.00 92.44 95 LYS A C 1
ATOM 790 O O . LYS A 1 95 ? 37.432 -7.490 -8.766 1.00 92.44 95 LYS A O 1
ATOM 795 N N . GLU A 1 96 ? 36.158 -5.734 -8.177 1.00 93.81 96 GLU A N 1
ATOM 796 C CA . GLU A 1 96 ? 35.673 -6.261 -6.903 1.00 93.81 96 GLU A CA 1
ATOM 797 C C . GLU A 1 96 ? 34.457 -7.169 -7.118 1.00 93.81 96 GLU A C 1
ATOM 799 O O . GLU A 1 96 ? 33.646 -6.943 -8.016 1.00 93.81 96 GLU A O 1
ATOM 804 N N . TYR A 1 97 ? 34.316 -8.192 -6.273 1.00 94.69 97 TYR A N 1
ATOM 805 C CA . TYR A 1 97 ? 33.194 -9.128 -6.324 1.00 94.69 97 TYR A CA 1
ATOM 806 C C . TYR A 1 97 ? 32.085 -8.684 -5.378 1.00 94.69 97 TYR A C 1
ATOM 808 O O . TYR A 1 97 ? 32.209 -8.766 -4.153 1.00 94.69 97 TYR A O 1
ATOM 816 N N . ILE A 1 98 ? 30.985 -8.239 -5.970 1.00 94.69 98 ILE A N 1
ATOM 817 C CA . ILE A 1 98 ? 29.859 -7.619 -5.288 1.00 94.69 98 ILE A CA 1
ATOM 818 C C . ILE A 1 98 ? 28.719 -8.628 -5.151 1.00 94.69 98 ILE A C 1
ATOM 820 O O . ILE A 1 98 ? 28.272 -9.190 -6.151 1.00 94.69 98 ILE A O 1
ATOM 824 N N . GLY A 1 99 ? 28.234 -8.844 -3.925 1.00 95.31 99 GLY A N 1
ATOM 825 C CA . GLY A 1 99 ? 27.040 -9.650 -3.673 1.00 95.31 99 GLY A CA 1
ATOM 826 C C . GLY A 1 99 ? 25.805 -8.923 -4.198 1.00 95.31 99 GLY A C 1
ATOM 827 O O . GLY A 1 99 ? 25.470 -7.841 -3.711 1.00 95.31 99 GLY A O 1
ATOM 828 N N . ASP A 1 100 ? 25.156 -9.480 -5.220 1.00 96.44 100 ASP A N 1
ATOM 829 C CA . ASP A 1 100 ? 24.018 -8.817 -5.871 1.00 96.44 100 ASP A CA 1
ATOM 830 C C . ASP A 1 100 ? 22.959 -9.789 -6.394 1.00 96.44 100 ASP A C 1
ATOM 832 O O . ASP A 1 100 ? 21.772 -9.502 -6.275 1.00 96.44 100 ASP A O 1
ATOM 836 N N . GLN A 1 101 ? 23.374 -10.929 -6.950 1.00 96.00 101 GLN A N 1
ATOM 837 C CA . GLN A 1 101 ? 22.483 -11.914 -7.569 1.00 96.00 101 GLN A CA 1
ATOM 838 C C . GLN A 1 101 ? 21.760 -12.731 -6.496 1.00 96.00 101 GLN A C 1
ATOM 840 O O . GLN A 1 101 ? 22.421 -13.298 -5.633 1.00 96.00 101 GLN A O 1
ATOM 845 N N . ILE A 1 102 ? 20.439 -12.878 -6.568 1.00 96.81 102 ILE A N 1
ATOM 846 C CA . ILE A 1 102 ? 19.695 -13.835 -5.736 1.00 96.81 102 ILE A CA 1
ATOM 847 C C . ILE A 1 102 ? 19.596 -15.147 -6.526 1.00 96.81 102 ILE A C 1
ATOM 849 O O . ILE A 1 102 ? 18.901 -15.219 -7.538 1.00 96.81 102 ILE A O 1
ATOM 853 N N . LEU A 1 103 ? 20.358 -16.169 -6.119 1.00 95.94 103 LEU A N 1
ATOM 854 C CA . LEU A 1 103 ? 20.515 -17.410 -6.885 1.00 95.94 103 LEU A CA 1
ATOM 855 C C . LEU A 1 103 ? 19.381 -18.407 -6.623 1.00 95.94 103 LEU A C 1
ATOM 857 O O . LEU A 1 103 ? 19.070 -18.707 -5.475 1.00 95.94 103 LEU A O 1
ATOM 861 N N . ASN A 1 104 ? 18.884 -19.052 -7.682 1.00 90.12 104 ASN A N 1
ATOM 862 C CA . ASN A 1 104 ? 17.892 -20.138 -7.607 1.00 90.12 104 ASN A CA 1
ATOM 863 C C . ASN A 1 104 ? 18.503 -21.522 -7.275 1.00 90.12 104 ASN A C 1
ATOM 865 O O . ASN A 1 104 ? 17.942 -22.554 -7.641 1.00 90.12 104 ASN A O 1
ATOM 869 N N . GLN A 1 105 ? 19.670 -21.570 -6.625 1.00 90.56 105 GLN A N 1
ATOM 870 C CA . GLN A 1 105 ? 20.338 -22.823 -6.253 1.00 90.56 105 GLN A CA 1
ATOM 871 C C . GLN A 1 105 ? 20.244 -23.072 -4.746 1.00 90.56 105 GLN A C 1
ATOM 873 O O . GLN A 1 105 ? 20.435 -22.155 -3.951 1.00 90.56 105 GLN A O 1
ATOM 878 N N . ASN A 1 106 ? 20.024 -24.329 -4.356 1.00 92.19 106 ASN A N 1
ATOM 879 C CA . ASN A 1 106 ? 19.837 -24.702 -2.948 1.00 92.19 106 ASN A CA 1
ATOM 880 C C . ASN A 1 106 ? 21.085 -25.315 -2.301 1.00 92.19 106 ASN A C 1
ATOM 882 O O . ASN A 1 106 ? 21.050 -25.694 -1.134 1.00 92.19 106 ASN A O 1
ATOM 886 N N . TYR A 1 107 ? 22.188 -25.429 -3.039 1.00 94.31 107 TYR A N 1
ATOM 887 C CA . TYR A 1 107 ? 23.462 -25.898 -2.509 1.00 94.31 107 TYR A CA 1
ATOM 888 C C . TYR A 1 107 ? 24.643 -25.158 -3.145 1.00 94.31 107 TYR A C 1
ATOM 890 O O . TYR A 1 107 ? 24.557 -24.665 -4.272 1.00 94.31 107 TYR A O 1
ATOM 898 N N . MET A 1 108 ? 25.754 -25.062 -2.417 1.00 94.25 108 MET A N 1
ATOM 899 C CA . MET A 1 108 ? 26.978 -24.402 -2.872 1.00 94.25 108 MET A CA 1
ATOM 900 C C . MET A 1 108 ? 28.193 -24.942 -2.115 1.00 94.25 108 MET A C 1
ATOM 902 O O . MET A 1 108 ? 28.131 -25.169 -0.911 1.00 94.25 108 MET A O 1
ATOM 906 N N . TYR A 1 109 ? 29.327 -25.105 -2.796 1.00 94.56 109 TYR A N 1
ATOM 907 C CA . TYR A 1 109 ? 30.601 -25.332 -2.114 1.00 94.56 109 TYR A CA 1
ATOM 908 C C . TYR A 1 109 ? 31.235 -24.001 -1.718 1.00 94.56 109 TYR A C 1
ATOM 910 O O . TYR A 1 109 ? 31.628 -23.211 -2.580 1.00 94.56 109 TYR A O 1
ATOM 918 N N . ILE A 1 110 ? 31.324 -23.762 -0.414 1.00 94.56 110 ILE A N 1
ATOM 919 C CA . ILE A 1 110 ? 31.754 -22.496 0.169 1.00 94.56 110 ILE A CA 1
ATOM 920 C C . ILE A 1 110 ? 33.245 -22.580 0.495 1.00 94.56 110 ILE A C 1
ATOM 922 O O . ILE A 1 110 ? 33.701 -23.478 1.205 1.00 94.56 110 ILE A O 1
ATOM 926 N N . LYS A 1 111 ? 34.013 -21.645 -0.075 1.00 92.06 111 LYS A N 1
ATOM 927 C CA . LYS A 1 111 ? 35.473 -21.547 0.099 1.00 92.06 111 LYS A CA 1
ATOM 928 C C . LYS A 1 111 ? 35.912 -20.371 0.978 1.00 92.06 111 LYS A C 1
ATOM 930 O O . LYS A 1 111 ? 37.061 -20.347 1.397 1.00 92.06 111 LYS A O 1
ATOM 935 N N . GLU A 1 112 ? 35.024 -19.405 1.161 1.00 92.06 112 GLU A N 1
ATOM 936 C CA . GLU A 1 112 ? 35.212 -18.092 1.789 1.00 92.06 112 GLU A CA 1
ATOM 937 C C . GLU A 1 112 ? 33.821 -17.549 2.167 1.00 92.06 112 GLU A C 1
ATOM 939 O O . GLU A 1 112 ? 32.814 -18.152 1.786 1.00 92.06 112 GLU A O 1
ATOM 944 N N . ASP A 1 113 ? 33.759 -16.407 2.852 1.00 93.06 113 ASP A N 1
ATOM 945 C CA . ASP A 1 113 ? 32.531 -15.759 3.332 1.00 93.06 113 ASP A CA 1
ATOM 946 C C . ASP A 1 113 ? 31.395 -15.749 2.294 1.00 93.06 113 ASP A C 1
ATOM 948 O O . ASP A 1 113 ? 31.576 -15.301 1.161 1.00 93.06 113 ASP A O 1
ATOM 952 N N . GLN A 1 114 ? 30.204 -16.221 2.661 1.00 96.31 114 GLN A N 1
ATOM 953 C CA . GLN A 1 114 ? 29.072 -16.375 1.743 1.00 96.31 114 GLN A CA 1
ATOM 954 C C . GLN A 1 114 ? 27.792 -15.815 2.357 1.00 96.31 114 GLN A C 1
ATOM 956 O O . GLN A 1 114 ? 27.451 -16.127 3.491 1.00 96.31 114 GLN A O 1
ATOM 961 N N . MET A 1 115 ? 27.044 -15.037 1.575 1.00 96.94 115 MET A N 1
ATOM 962 C CA . MET A 1 115 ? 25.779 -14.463 2.020 1.00 96.94 115 MET A CA 1
ATOM 963 C C . MET A 1 115 ? 24.612 -15.364 1.619 1.00 96.94 115 MET A C 1
ATOM 965 O O . MET A 1 115 ? 24.587 -15.918 0.512 1.00 96.94 115 MET A O 1
ATOM 969 N N . ILE A 1 116 ? 23.633 -15.457 2.508 1.00 97.81 116 ILE A N 1
ATOM 970 C CA . ILE A 1 116 ? 22.301 -15.999 2.264 1.00 97.81 116 ILE A CA 1
ATOM 971 C C . ILE A 1 116 ? 21.309 -14.842 2.365 1.00 97.81 116 ILE A C 1
ATOM 973 O O . ILE A 1 116 ? 21.339 -14.075 3.322 1.00 97.81 116 ILE A O 1
ATOM 977 N N . TRP A 1 117 ? 20.428 -14.726 1.381 1.00 98.00 117 TRP A N 1
ATOM 978 C CA . TRP A 1 117 ? 19.280 -13.832 1.386 1.00 98.00 117 TRP A CA 1
ATOM 979 C C . TRP A 1 117 ? 18.049 -14.592 1.861 1.00 98.00 117 TRP A C 1
ATOM 981 O O . TRP A 1 117 ? 17.754 -15.664 1.332 1.00 98.00 117 TRP A O 1
ATOM 991 N N . ILE A 1 118 ? 17.329 -14.039 2.833 1.00 97.56 118 ILE A N 1
ATOM 992 C CA . ILE A 1 118 ? 16.081 -14.611 3.338 1.00 97.56 118 ILE A CA 1
ATOM 993 C C . ILE A 1 118 ? 14.960 -13.621 3.042 1.00 97.56 118 ILE A C 1
ATOM 995 O O . ILE A 1 118 ? 14.947 -12.530 3.613 1.00 97.56 118 ILE A O 1
ATOM 999 N N . ASP A 1 119 ? 14.050 -13.983 2.134 1.00 95.44 119 ASP A N 1
ATOM 1000 C CA . ASP A 1 119 ? 12.829 -13.216 1.878 1.00 95.44 119 ASP A CA 1
ATOM 1001 C C . ASP A 1 119 ? 11.698 -13.670 2.812 1.00 95.44 119 ASP A C 1
ATOM 1003 O O . ASP A 1 119 ? 11.691 -14.789 3.326 1.00 95.44 119 ASP A O 1
ATOM 1007 N N . GLY A 1 120 ? 10.763 -12.763 3.076 1.00 96.38 120 GLY A N 1
ATOM 1008 C CA . GLY A 1 120 ? 9.600 -13.015 3.911 1.00 96.38 120 GLY A CA 1
ATOM 1009 C C . GLY A 1 120 ? 8.417 -12.155 3.482 1.00 96.38 120 GLY A C 1
ATOM 1010 O O . GLY A 1 120 ? 8.590 -11.056 2.949 1.00 96.38 120 GLY A O 1
ATOM 1011 N N . LYS A 1 121 ? 7.198 -12.634 3.734 1.00 96.06 121 LYS A N 1
ATOM 1012 C CA . LYS A 1 121 ? 5.975 -11.827 3.632 1.00 96.06 121 LYS A CA 1
ATOM 1013 C C . LYS A 1 121 ? 5.000 -12.196 4.740 1.00 96.06 121 LYS A C 1
ATOM 1015 O O . LYS A 1 121 ? 4.585 -13.349 4.828 1.00 96.06 121 LYS A O 1
ATOM 1020 N N . ILE A 1 122 ? 4.589 -11.226 5.550 1.00 94.06 122 ILE A N 1
ATOM 1021 C CA . ILE A 1 122 ? 3.610 -11.477 6.616 1.00 94.06 122 ILE A CA 1
ATOM 1022 C C . ILE A 1 122 ? 2.194 -11.463 6.019 1.00 94.06 122 ILE A C 1
ATOM 1024 O O . ILE A 1 122 ? 1.836 -10.460 5.403 1.00 94.06 122 ILE A O 1
ATOM 1028 N N . PRO A 1 123 ? 1.381 -12.528 6.164 1.00 92.44 123 PRO A N 1
ATOM 1029 C CA . PRO A 1 123 ? 0.006 -12.548 5.662 1.00 92.44 123 PRO A CA 1
ATOM 1030 C C . PRO A 1 123 ? -0.873 -11.442 6.258 1.00 92.44 123 PRO A C 1
ATOM 1032 O O . PRO A 1 123 ? -0.704 -11.053 7.418 1.00 92.44 123 PRO A O 1
ATOM 1035 N N . LYS A 1 124 ? -1.853 -10.967 5.480 1.00 90.50 124 LYS A N 1
ATOM 1036 C CA . LYS A 1 124 ? -2.852 -9.969 5.902 1.00 90.50 124 LYS A CA 1
ATOM 1037 C C . LYS A 1 124 ? -3.549 -10.294 7.228 1.00 90.50 124 LYS A C 1
ATOM 1039 O O . LYS A 1 124 ? -3.822 -9.386 8.007 1.00 90.50 124 LYS A O 1
ATOM 1044 N N . ASP A 1 125 ? -3.868 -11.559 7.452 1.00 85.12 125 ASP A N 1
ATOM 1045 C CA . ASP A 1 125 ? -4.647 -12.087 8.575 1.00 85.12 125 ASP A CA 1
ATOM 1046 C C . ASP A 1 125 ? -3.782 -12.540 9.763 1.00 85.12 125 ASP A C 1
ATOM 1048 O O . ASP A 1 125 ? -4.305 -13.028 10.766 1.00 85.12 125 ASP A O 1
ATOM 1052 N N . PHE A 1 126 ? -2.461 -12.339 9.696 1.00 84.62 126 PHE A N 1
ATOM 1053 C CA . PHE A 1 126 ? -1.575 -12.646 10.812 1.00 84.62 126 PHE A CA 1
ATOM 1054 C C . PHE A 1 126 ? -1.901 -11.768 12.034 1.00 84.62 126 PHE A C 1
ATOM 1056 O O . PHE A 1 126 ? -2.032 -10.543 11.932 1.00 84.62 126 PHE A O 1
ATOM 1063 N N . ASN A 1 127 ? -2.045 -12.396 13.202 1.00 79.94 127 ASN A N 1
ATOM 1064 C CA . ASN A 1 127 ? -2.652 -11.783 14.388 1.00 79.94 127 ASN A CA 1
ATOM 1065 C C . ASN A 1 127 ? -1.715 -11.648 15.600 1.00 79.94 127 ASN A C 1
ATOM 1067 O O . ASN A 1 127 ? -2.159 -11.175 16.643 1.00 79.94 127 ASN A O 1
ATOM 1071 N N . LYS A 1 128 ? -0.447 -12.060 15.489 1.00 79.00 128 LYS A N 1
ATOM 1072 C CA . LYS A 1 128 ? 0.540 -11.895 16.566 1.00 79.00 128 LYS A CA 1
ATOM 1073 C C . LYS A 1 128 ? 1.386 -10.649 16.344 1.00 79.00 128 LYS A C 1
ATOM 1075 O O . LYS A 1 128 ? 1.744 -10.338 15.213 1.00 79.00 128 LYS A O 1
ATOM 1080 N N . ASP A 1 129 ? 1.787 -10.022 17.445 1.00 80.75 129 ASP A N 1
ATOM 1081 C CA . ASP A 1 129 ? 2.641 -8.827 17.435 1.00 80.75 129 ASP A CA 1
ATOM 1082 C C . ASP A 1 129 ? 4.120 -9.143 17.165 1.00 80.75 129 ASP A C 1
ATOM 1084 O O . ASP A 1 129 ? 4.889 -8.259 16.796 1.00 80.75 129 ASP A O 1
ATOM 1088 N N . PHE A 1 130 ? 4.546 -10.397 17.357 1.00 86.19 130 PHE A N 1
ATOM 1089 C CA . PHE A 1 130 ? 5.942 -10.804 17.199 1.00 86.19 130 PHE A CA 1
ATOM 1090 C C . PHE A 1 130 ? 6.077 -12.183 16.558 1.00 86.19 130 PHE A C 1
ATOM 1092 O O . PHE A 1 130 ? 5.306 -13.098 16.848 1.00 86.19 130 PHE A O 1
ATOM 1099 N N . ILE A 1 131 ? 7.122 -12.335 15.748 1.00 92.06 131 ILE A N 1
ATOM 1100 C CA . ILE A 1 131 ? 7.565 -13.591 15.139 1.00 92.06 131 ILE A CA 1
ATOM 1101 C C . ILE A 1 131 ? 9.026 -13.820 15.523 1.00 92.06 131 ILE A C 1
ATOM 1103 O O . ILE A 1 131 ? 9.826 -12.884 15.578 1.00 92.06 131 ILE A O 1
ATOM 1107 N N . GLN A 1 132 ? 9.386 -15.075 15.777 1.00 95.19 132 GLN A N 1
ATOM 1108 C CA . GLN A 1 132 ? 10.778 -15.487 15.929 1.00 95.19 132 GLN A CA 1
ATOM 1109 C C . GLN A 1 132 ? 11.163 -16.382 14.758 1.00 95.19 132 GLN A C 1
ATOM 1111 O O . GLN A 1 132 ? 10.537 -17.417 14.540 1.00 95.19 132 GLN A O 1
ATOM 1116 N N . VAL A 1 133 ? 12.198 -15.978 14.027 1.00 97.19 133 VAL A N 1
ATOM 1117 C CA . VAL A 1 133 ? 12.822 -16.789 12.981 1.00 97.19 133 VAL A CA 1
ATOM 1118 C C . VAL A 1 133 ? 14.151 -17.281 13.526 1.00 97.19 133 VAL A C 1
ATOM 1120 O O . VAL A 1 133 ? 15.033 -16.471 13.818 1.00 97.19 133 VAL A O 1
ATOM 1123 N N . LYS A 1 134 ? 14.300 -18.595 13.693 1.00 97.69 134 LYS A N 1
ATOM 1124 C CA . LYS A 1 134 ? 15.571 -19.191 14.115 1.00 97.69 134 LYS A CA 1
ATOM 1125 C C . LYS A 1 134 ? 16.311 -19.697 12.889 1.00 97.69 134 LYS A C 1
ATOM 1127 O O . LYS A 1 134 ? 15.837 -20.610 12.217 1.00 97.69 134 LYS A O 1
ATOM 1132 N N . VAL A 1 135 ? 17.469 -19.115 12.616 1.00 97.56 135 VAL A N 1
ATOM 1133 C CA . VAL A 1 135 ? 18.389 -19.566 11.573 1.00 97.56 135 VAL A CA 1
ATOM 1134 C C . VAL A 1 135 ? 19.303 -20.613 12.196 1.00 97.56 135 VAL A C 1
ATOM 1136 O O . VAL A 1 135 ? 20.084 -20.303 13.096 1.00 97.56 135 VAL A O 1
ATOM 1139 N N . LYS A 1 136 ? 19.188 -21.859 11.740 1.00 97.56 136 LYS A N 1
ATOM 1140 C CA . LYS A 1 136 ? 19.901 -23.009 12.299 1.00 97.56 136 LYS A CA 1
ATOM 1141 C C . LYS A 1 136 ? 20.919 -23.529 11.304 1.00 97.56 136 LYS A C 1
ATOM 1143 O O . LYS A 1 136 ? 20.565 -23.855 10.176 1.00 97.56 136 LYS A O 1
ATOM 1148 N N . ALA A 1 137 ? 22.168 -23.641 11.732 1.00 97.44 137 ALA A N 1
ATOM 1149 C CA . ALA A 1 137 ? 23.216 -24.303 10.978 1.00 97.44 137 ALA A CA 1
ATOM 1150 C C . ALA A 1 137 ? 23.492 -25.671 11.584 1.00 97.44 137 ALA A C 1
ATOM 1152 O O . ALA A 1 137 ? 23.917 -25.792 12.735 1.00 97.44 137 ALA A O 1
ATOM 1153 N N . TYR A 1 138 ? 23.270 -26.697 10.783 1.00 96.50 138 TYR A N 1
ATOM 1154 C CA . TYR A 1 138 ? 23.513 -28.074 11.143 1.00 96.50 138 TYR A CA 1
ATOM 1155 C C . TYR A 1 138 ? 24.777 -28.590 10.463 1.00 96.50 138 TYR A C 1
ATOM 1157 O O . TYR A 1 138 ? 24.987 -28.320 9.286 1.00 96.50 138 TYR A O 1
ATOM 1165 N N . TYR A 1 139 ? 25.606 -29.333 11.188 1.00 95.38 139 TYR A N 1
ATOM 1166 C CA . TYR A 1 139 ? 26.857 -29.903 10.704 1.00 95.38 139 TYR A CA 1
ATOM 1167 C C . TYR A 1 139 ? 26.769 -31.419 10.564 1.00 95.38 139 TYR A C 1
ATOM 1169 O O . TYR A 1 139 ? 26.209 -32.111 11.416 1.00 95.38 139 TYR A O 1
ATOM 1177 N N . THR A 1 140 ? 27.362 -31.937 9.491 1.00 92.81 140 THR A N 1
ATOM 1178 C CA . THR A 1 140 ? 27.582 -33.370 9.274 1.00 92.81 140 THR A CA 1
ATOM 1179 C C . THR A 1 140 ? 28.969 -33.603 8.679 1.00 92.81 140 THR A C 1
ATOM 1181 O O . THR A 1 140 ? 29.398 -32.860 7.791 1.00 92.81 140 THR A O 1
ATOM 1184 N N . SER A 1 141 ? 29.632 -34.679 9.103 1.00 89.88 141 SER A N 1
ATOM 1185 C CA . SER A 1 141 ? 30.838 -35.213 8.463 1.00 89.88 141 SER A CA 1
ATOM 1186 C C . SER A 1 141 ? 30.622 -36.676 8.085 1.00 89.88 141 SER A C 1
ATOM 1188 O O . SER A 1 141 ? 30.106 -37.457 8.885 1.00 89.88 141 SER A O 1
ATOM 1190 N N . GLY A 1 142 ? 30.994 -37.078 6.866 1.00 87.44 142 GLY A N 1
ATOM 1191 C CA . GLY A 1 142 ? 30.876 -38.478 6.456 1.00 87.44 142 GLY A CA 1
ATOM 1192 C C . GLY A 1 142 ? 29.437 -39.013 6.515 1.00 87.44 142 GLY A C 1
ATOM 1193 O O . GLY A 1 142 ? 28.536 -38.495 5.857 1.00 87.44 142 GLY A O 1
ATOM 1194 N N . TYR A 1 143 ? 29.255 -40.073 7.306 1.00 89.69 143 TYR A N 1
ATOM 1195 C CA . TYR A 1 143 ? 27.981 -40.767 7.544 1.00 89.69 143 TYR A CA 1
ATOM 1196 C C . TYR A 1 143 ? 27.388 -40.474 8.931 1.00 89.69 143 TYR A C 1
ATOM 1198 O O . TYR A 1 143 ? 26.475 -41.175 9.368 1.00 89.69 143 TYR A O 1
ATOM 1206 N N . GLU A 1 144 ? 27.943 -39.508 9.662 1.00 91.31 144 GLU A N 1
ATOM 1207 C CA . GLU A 1 144 ? 27.489 -39.194 11.014 1.00 91.31 144 GLU A CA 1
ATOM 1208 C C . GLU A 1 144 ? 26.079 -38.592 11.014 1.00 91.31 144 GLU A C 1
ATOM 1210 O O . GLU A 1 144 ? 25.611 -38.027 10.022 1.00 91.31 144 GLU A O 1
ATOM 1215 N N . THR A 1 145 ? 25.390 -38.711 12.149 1.00 92.69 145 THR A N 1
ATOM 1216 C CA . THR A 1 145 ? 24.124 -38.008 12.358 1.00 92.69 145 THR A CA 1
ATOM 1217 C C . THR A 1 145 ? 24.381 -36.508 12.376 1.00 92.69 145 THR A C 1
ATOM 1219 O O . THR A 1 145 ? 25.308 -36.029 13.026 1.00 92.69 145 THR A O 1
ATOM 1222 N N . GLU A 1 146 ? 23.524 -35.764 11.691 1.00 93.81 146 GLU A N 1
ATOM 1223 C CA . GLU A 1 146 ? 23.587 -34.312 11.672 1.00 93.81 146 GLU A CA 1
ATOM 1224 C C . GLU A 1 146 ? 23.385 -33.716 13.083 1.00 93.81 146 GLU A C 1
ATOM 1226 O O . GLU A 1 146 ? 22.512 -34.144 13.841 1.00 93.81 146 GLU A O 1
ATOM 1231 N N . THR A 1 147 ? 24.186 -32.709 13.439 1.00 95.62 147 THR A N 1
ATOM 1232 C CA . THR A 1 147 ? 24.141 -32.031 14.747 1.00 95.62 147 THR A CA 1
ATOM 1233 C C . THR A 1 147 ? 23.944 -30.531 14.580 1.00 95.62 147 THR A C 1
ATOM 1235 O O . THR A 1 147 ? 24.444 -29.937 13.630 1.00 95.62 147 THR A O 1
ATOM 1238 N N . LEU A 1 148 ? 23.208 -29.890 15.491 1.00 96.88 148 LEU A N 1
ATOM 1239 C CA . LEU A 1 148 ? 23.061 -28.433 15.481 1.00 96.88 148 LEU A CA 1
ATOM 1240 C C . LEU A 1 148 ? 24.389 -27.788 15.904 1.00 96.88 148 LEU A C 1
ATOM 1242 O O . LEU A 1 148 ? 24.805 -27.937 17.051 1.00 96.88 148 LEU A O 1
ATOM 1246 N N . LEU A 1 149 ? 25.038 -27.075 14.984 1.00 96.38 149 LEU A N 1
ATOM 1247 C CA . LEU A 1 149 ? 26.314 -26.397 15.221 1.00 96.38 149 LEU A CA 1
ATOM 1248 C C . LEU A 1 149 ? 26.108 -24.974 15.753 1.00 96.38 149 LEU A C 1
ATOM 1250 O O . LEU A 1 149 ? 26.827 -24.534 16.650 1.00 96.38 149 LEU A O 1
ATOM 1254 N N . LYS A 1 150 ? 25.140 -24.240 15.193 1.00 96.50 150 LYS A N 1
ATOM 1255 C CA . LYS A 1 150 ? 24.884 -22.834 15.531 1.00 96.50 150 LYS A CA 1
ATOM 1256 C C . LYS A 1 150 ? 23.411 -22.478 15.323 1.00 96.50 150 LYS A C 1
ATOM 1258 O O . LYS A 1 150 ? 22.772 -22.989 14.408 1.00 96.50 150 LYS A O 1
ATOM 1263 N N . GLU A 1 151 ? 22.892 -21.580 16.151 1.00 96.69 151 GLU A N 1
ATOM 1264 C CA . GLU A 1 151 ? 21.548 -21.011 16.032 1.00 96.69 151 GLU A CA 1
ATOM 1265 C C . GLU A 1 151 ? 21.627 -19.501 16.272 1.00 96.69 151 GLU A C 1
ATOM 1267 O O . GLU A 1 151 ? 22.279 -19.068 17.221 1.00 96.69 151 GLU A O 1
ATOM 1272 N N . GLU A 1 152 ? 20.963 -18.720 15.423 1.00 97.25 152 GLU A N 1
ATOM 1273 C CA . GLU A 1 152 ? 20.742 -17.284 15.614 1.00 97.25 152 GLU A CA 1
ATOM 1274 C C . GLU A 1 152 ? 19.247 -16.974 15.514 1.00 97.25 152 GLU A C 1
ATOM 1276 O O . GLU A 1 152 ? 18.522 -17.593 14.732 1.00 97.25 152 GLU A O 1
ATOM 1281 N N . ILE A 1 153 ? 18.770 -16.016 16.311 1.00 96.94 153 ILE A N 1
ATOM 1282 C CA . ILE A 1 153 ? 17.344 -15.682 16.401 1.00 96.94 153 ILE A CA 1
ATOM 1283 C C . ILE A 1 153 ? 17.117 -14.261 15.900 1.00 96.94 153 ILE A C 1
ATOM 1285 O O . ILE A 1 153 ? 17.642 -13.299 16.462 1.00 96.94 153 ILE A O 1
ATOM 1289 N N . VAL A 1 154 ? 16.254 -14.128 14.897 1.00 97.06 154 VAL A N 1
ATOM 1290 C CA . VAL A 1 154 ? 15.750 -12.843 14.412 1.00 97.06 154 VAL A CA 1
ATOM 1291 C C . VAL A 1 154 ? 14.338 -12.641 14.946 1.00 97.06 154 VAL A C 1
ATOM 1293 O O . VAL A 1 154 ? 13.430 -13.430 14.674 1.00 97.06 154 VAL A O 1
ATOM 1296 N N . LYS A 1 155 ? 14.146 -11.581 15.732 1.00 95.62 155 LYS A N 1
ATOM 1297 C CA . LYS A 1 155 ? 12.834 -11.157 16.225 1.00 95.62 155 LYS A CA 1
ATOM 1298 C C . LYS A 1 155 ? 12.232 -10.161 15.243 1.00 95.62 155 LYS A C 1
ATOM 1300 O O . LYS A 1 155 ? 12.855 -9.153 14.924 1.00 95.62 155 LYS A O 1
ATOM 1305 N N . ILE A 1 156 ? 11.015 -10.425 14.791 1.00 95.88 156 ILE A N 1
ATOM 1306 C CA . ILE A 1 156 ? 10.284 -9.553 13.873 1.00 95.88 156 ILE A CA 1
ATOM 1307 C C . ILE A 1 156 ? 9.058 -9.025 14.609 1.00 95.88 156 ILE A C 1
ATOM 1309 O O . ILE A 1 156 ? 8.196 -9.804 15.006 1.00 95.88 156 ILE A O 1
ATOM 1313 N N . GLU A 1 157 ? 8.990 -7.714 14.806 1.00 92.25 157 GLU A N 1
ATOM 1314 C CA . GLU A 1 157 ? 7.794 -7.015 15.278 1.00 92.25 157 GLU A CA 1
ATOM 1315 C C . GLU A 1 157 ? 6.826 -6.820 14.108 1.00 92.25 157 GLU A C 1
ATOM 1317 O O . GLU A 1 157 ? 7.188 -6.238 13.081 1.00 92.25 157 GLU A O 1
ATOM 1322 N N . VAL A 1 158 ? 5.595 -7.294 14.269 1.00 91.19 158 VAL A N 1
ATOM 1323 C CA . VAL A 1 158 ? 4.526 -7.118 13.291 1.00 91.19 158 VAL A CA 1
ATOM 1324 C C . VAL A 1 158 ? 3.792 -5.821 13.603 1.00 91.19 158 VAL A C 1
ATOM 1326 O O . VAL A 1 158 ? 3.086 -5.697 14.601 1.00 91.19 158 VAL A O 1
ATOM 1329 N N . LEU A 1 159 ? 3.968 -4.826 12.740 1.00 88.38 159 LEU A N 1
ATOM 1330 C CA . LEU A 1 159 ? 3.318 -3.531 12.876 1.00 88.38 159 LEU A CA 1
ATOM 1331 C C . LEU A 1 159 ? 1.821 -3.671 12.580 1.00 88.38 159 LEU A C 1
ATOM 1333 O O . LEU A 1 159 ? 1.433 -4.323 11.607 1.00 88.38 159 LEU A O 1
ATOM 1337 N N . ASN A 1 160 ? 0.975 -3.000 13.369 1.00 83.75 160 ASN A N 1
ATOM 1338 C CA . ASN A 1 160 ? -0.477 -2.965 13.155 1.00 83.75 160 ASN A CA 1
ATOM 1339 C C . ASN A 1 160 ? -0.845 -2.074 11.948 1.00 83.75 160 ASN A C 1
ATOM 1341 O O . ASN A 1 160 ? -1.441 -1.009 12.065 1.00 83.75 160 ASN A O 1
ATOM 1345 N N . HIS A 1 161 ? -0.422 -2.486 10.764 1.00 88.69 161 HIS A N 1
ATOM 1346 C CA . HIS A 1 161 ? -0.687 -1.849 9.487 1.00 88.69 161 HIS A CA 1
ATOM 1347 C C . HIS A 1 161 ? -0.752 -2.941 8.418 1.00 88.69 161 HIS A C 1
ATOM 1349 O O . HIS A 1 161 ? -0.105 -3.978 8.557 1.00 88.69 161 HIS A O 1
ATOM 1355 N N . VAL A 1 162 ? -1.555 -2.732 7.378 1.00 92.94 162 VAL A N 1
ATOM 1356 C CA . VAL A 1 162 ? -1.633 -3.629 6.222 1.00 92.94 162 VAL A CA 1
ATOM 1357 C C . VAL A 1 162 ? -1.201 -2.823 5.008 1.00 92.94 162 VAL A C 1
ATOM 1359 O O . VAL A 1 162 ? -1.854 -1.838 4.664 1.00 92.94 162 VAL A O 1
ATOM 1362 N N . VAL A 1 163 ? -0.095 -3.224 4.390 1.00 94.12 163 VAL A N 1
ATOM 1363 C CA . VAL A 1 163 ? 0.430 -2.585 3.184 1.00 94.12 163 VAL A CA 1
ATOM 1364 C C . VAL A 1 163 ? -0.452 -2.962 2.001 1.00 94.12 163 VAL A C 1
ATOM 1366 O O . VAL A 1 163 ? -0.873 -4.111 1.855 1.00 94.12 163 VAL A O 1
ATOM 1369 N N . LYS A 1 164 ? -0.744 -1.988 1.140 1.00 91.56 164 LYS A N 1
ATOM 1370 C CA . LYS A 1 164 ? -1.467 -2.240 -0.105 1.00 91.56 164 LYS A CA 1
ATOM 1371 C C . LYS A 1 164 ? -0.625 -3.153 -1.011 1.00 91.56 164 LYS A C 1
ATOM 1373 O O . LYS A 1 164 ? 0.573 -2.902 -1.157 1.00 91.56 164 LYS A O 1
ATOM 1378 N N . PRO A 1 165 ? -1.205 -4.186 -1.650 1.00 90.50 165 PRO A N 1
ATOM 1379 C CA . PRO A 1 165 ? -0.467 -4.994 -2.612 1.00 90.50 165 PRO A CA 1
ATOM 1380 C C . PRO A 1 165 ? 0.153 -4.122 -3.711 1.00 90.50 165 PRO A C 1
ATOM 1382 O O . PRO A 1 165 ? -0.520 -3.270 -4.285 1.00 90.50 165 PRO A O 1
ATOM 1385 N N . VAL A 1 166 ? 1.417 -4.367 -4.063 1.00 90.88 166 VAL A N 1
ATOM 1386 C CA . VAL A 1 166 ? 2.166 -3.521 -5.016 1.00 90.88 166 VAL A CA 1
ATOM 1387 C C . VAL A 1 166 ? 1.526 -3.478 -6.413 1.00 90.88 166 VAL A C 1
ATOM 1389 O O . VAL A 1 166 ? 1.565 -2.459 -7.100 1.00 90.88 166 VAL A O 1
ATOM 1392 N N . LYS A 1 167 ? 0.814 -4.534 -6.817 1.00 87.69 167 LYS A N 1
ATOM 1393 C CA . LYS A 1 167 ? 0.024 -4.538 -8.064 1.00 87.69 167 LYS A CA 1
ATOM 1394 C C . LYS A 1 167 ? -1.086 -3.477 -8.068 1.00 87.69 167 LYS A C 1
ATOM 1396 O O . LYS A 1 167 ? -1.422 -2.941 -9.122 1.00 87.69 167 LYS A O 1
ATOM 1401 N N . GLU A 1 168 ? -1.604 -3.132 -6.895 1.00 88.00 168 GLU A N 1
ATOM 1402 C CA . GLU A 1 168 ? -2.645 -2.122 -6.676 1.00 88.00 168 GLU A CA 1
ATOM 1403 C C . GLU A 1 168 ? -2.074 -0.764 -6.229 1.00 88.00 168 GLU A C 1
ATOM 1405 O O . GLU A 1 168 ? -2.830 0.197 -6.093 1.00 88.00 168 GLU A O 1
ATOM 1410 N N . SER A 1 169 ? -0.758 -0.679 -6.010 1.00 90.31 169 SER A N 1
ATOM 1411 C CA . SER A 1 169 ? -0.021 0.541 -5.652 1.00 90.31 169 SER A CA 1
ATOM 1412 C C . SER A 1 169 ? -0.284 1.676 -6.639 1.00 90.31 169 SER A C 1
ATOM 1414 O O . SER A 1 169 ? -0.382 1.438 -7.852 1.00 90.31 169 SER A O 1
ATOM 1416 N N . GLU A 1 170 ? -0.352 2.900 -6.113 1.00 93.38 170 GLU A N 1
ATOM 1417 C CA . GLU A 1 170 ? -0.456 4.134 -6.904 1.00 93.38 170 GLU A CA 1
ATOM 1418 C C . GLU A 1 170 ? 0.894 4.531 -7.512 1.00 93.38 170 GLU A C 1
ATOM 1420 O O . GLU A 1 170 ? 0.926 5.268 -8.492 1.00 93.38 170 GLU A O 1
ATOM 1425 N N . PHE A 1 171 ? 1.999 3.994 -6.981 1.00 98.00 171 PHE A N 1
ATOM 1426 C CA . PHE A 1 171 ? 3.338 4.181 -7.539 1.00 98.00 171 PHE A CA 1
ATOM 1427 C C . PHE A 1 171 ? 3.420 3.777 -9.025 1.00 98.00 171 PHE A C 1
ATOM 1429 O O . PHE A 1 171 ? 3.241 2.607 -9.386 1.00 98.00 171 PHE A O 1
ATOM 1436 N N . PHE A 1 172 ? 3.737 4.744 -9.885 1.00 98.12 172 PHE A N 1
ATOM 1437 C CA . PHE A 1 172 ? 3.846 4.584 -11.332 1.00 98.12 172 PHE A CA 1
ATOM 1438 C C . PHE A 1 172 ? 5.256 4.123 -11.731 1.00 98.12 172 PHE A C 1
ATOM 1440 O O . PHE A 1 172 ? 6.154 4.927 -11.986 1.00 98.12 172 PHE A O 1
ATOM 1447 N N . LEU A 1 173 ? 5.474 2.808 -11.734 1.00 98.50 173 LEU A N 1
ATOM 1448 C CA . LEU A 1 173 ? 6.758 2.217 -12.108 1.00 98.50 173 LEU A CA 1
ATOM 1449 C C . LEU A 1 173 ? 6.853 1.993 -13.626 1.00 98.50 173 LEU A C 1
ATOM 1451 O O . LEU A 1 173 ? 5.992 1.328 -14.212 1.00 98.50 173 LEU A O 1
ATOM 1455 N N . ASP A 1 174 ? 7.932 2.505 -14.224 1.00 98.31 174 ASP A N 1
ATOM 1456 C CA . ASP A 1 174 ? 8.273 2.323 -15.638 1.00 98.31 174 ASP A CA 1
ATOM 1457 C C . ASP A 1 174 ? 9.708 1.788 -15.807 1.00 98.31 174 ASP A C 1
ATOM 1459 O O . ASP A 1 174 ? 10.688 2.534 -15.761 1.00 98.31 174 ASP A O 1
ATOM 1463 N N . LEU A 1 175 ? 9.848 0.473 -15.957 1.00 98.00 175 LEU A N 1
ATOM 1464 C CA . LEU A 1 175 ? 11.108 -0.204 -16.256 1.00 98.00 175 LEU A CA 1
ATOM 1465 C C . LEU A 1 175 ? 11.123 -0.640 -17.721 1.00 98.00 175 LEU A C 1
ATOM 1467 O O . LEU A 1 175 ? 10.317 -1.494 -18.094 1.00 98.00 175 LEU A O 1
ATOM 1471 N N . TRP A 1 176 ? 12.056 -0.127 -18.528 1.00 97.88 176 TRP A N 1
ATOM 1472 C CA . TRP A 1 176 ? 12.006 -0.429 -19.958 1.00 97.88 176 TRP A CA 1
ATOM 1473 C C . TRP A 1 176 ? 12.321 -1.892 -20.278 1.00 97.88 176 TRP A C 1
ATOM 1475 O O . TRP A 1 176 ? 13.283 -2.470 -19.744 1.00 97.88 176 TRP A O 1
ATOM 1485 N N . GLN A 1 177 ? 11.502 -2.482 -21.153 1.00 97.31 177 GLN A N 1
ATOM 1486 C CA . GLN A 1 177 ? 11.661 -3.856 -21.638 1.00 97.31 177 GLN A CA 1
ATOM 1487 C C . GLN A 1 177 ? 12.573 -3.930 -22.871 1.00 97.31 177 GLN A C 1
ATOM 1489 O O . GLN A 1 177 ? 12.507 -3.080 -23.753 1.00 97.31 177 GLN A O 1
ATOM 1494 N N . HIS A 1 178 ? 13.388 -4.991 -22.957 1.00 96.31 178 HIS A N 1
ATOM 1495 C CA . HIS A 1 178 ? 14.345 -5.212 -24.057 1.00 96.31 178 HIS A CA 1
ATOM 1496 C C . HIS A 1 178 ? 14.219 -6.633 -24.640 1.00 96.31 178 HIS A C 1
ATOM 1498 O O . HIS A 1 178 ? 15.092 -7.482 -24.421 1.00 96.31 178 HIS A O 1
ATOM 1504 N N . PRO A 1 179 ? 13.099 -6.945 -25.327 1.00 96.94 179 PRO A N 1
ATOM 1505 C CA . PRO A 1 179 ? 12.779 -8.303 -25.768 1.00 96.94 179 PRO A CA 1
ATOM 1506 C C . PRO A 1 179 ? 13.848 -8.940 -26.664 1.00 96.94 179 PRO A C 1
ATOM 1508 O O . PRO A 1 179 ? 14.182 -10.113 -26.490 1.00 96.94 179 PRO A O 1
ATOM 1511 N N . CYS A 1 180 ? 14.424 -8.202 -27.618 1.00 96.31 180 CYS A N 1
ATOM 1512 C CA . CYS A 1 180 ? 15.396 -8.783 -28.545 1.00 96.31 180 CYS A CA 1
ATOM 1513 C C . CYS A 1 180 ? 16.713 -9.124 -27.840 1.00 96.31 180 CYS A C 1
ATOM 1515 O O . CYS A 1 180 ? 17.331 -10.139 -28.177 1.00 96.31 180 CYS A O 1
ATOM 1517 N N . ASN A 1 181 ? 17.143 -8.323 -26.856 1.00 94.69 181 ASN A N 1
ATOM 1518 C CA . ASN A 1 181 ? 18.279 -8.676 -26.003 1.00 94.69 181 ASN A CA 1
ATOM 1519 C C . ASN A 1 181 ? 18.020 -9.984 -25.242 1.00 94.69 181 ASN A C 1
ATOM 1521 O O . ASN A 1 181 ? 18.889 -10.858 -25.244 1.00 94.69 181 ASN A O 1
ATOM 1525 N N . TRP A 1 182 ? 16.823 -10.166 -24.675 1.00 96.19 182 TRP A N 1
ATOM 1526 C CA . TRP A 1 182 ? 16.473 -11.394 -23.953 1.00 96.19 182 TRP A CA 1
ATOM 1527 C C . TRP A 1 182 ? 16.465 -12.615 -24.874 1.00 96.19 182 TRP A C 1
ATOM 1529 O O . TRP A 1 182 ? 17.096 -13.619 -24.550 1.00 96.19 182 TRP A O 1
ATOM 1539 N N . ALA A 1 183 ? 15.836 -12.521 -26.049 1.00 96.75 183 ALA A N 1
ATOM 1540 C CA . ALA A 1 183 ? 15.860 -13.590 -27.046 1.00 96.75 183 ALA A CA 1
ATOM 1541 C C . ALA A 1 183 ? 17.288 -14.006 -27.426 1.00 96.75 183 ALA A C 1
ATOM 1543 O O . ALA A 1 183 ? 17.584 -15.198 -27.476 1.00 96.75 183 ALA A O 1
ATOM 1544 N N . ARG A 1 184 ? 18.180 -13.030 -27.661 1.00 94.25 184 ARG A N 1
ATOM 1545 C CA . ARG A 1 184 ? 19.584 -13.301 -28.004 1.00 94.25 184 ARG A CA 1
ATOM 1546 C C . ARG A 1 184 ? 20.333 -13.976 -26.869 1.00 94.25 184 ARG A C 1
ATOM 1548 O O . ARG A 1 184 ? 21.066 -14.919 -27.134 1.00 94.25 184 ARG A O 1
ATOM 1555 N N . TYR A 1 185 ? 20.135 -13.526 -25.632 1.00 93.50 185 TYR A N 1
ATOM 1556 C CA . TYR A 1 185 ? 20.821 -14.110 -24.481 1.00 93.50 185 TYR A CA 1
ATOM 1557 C C . TYR A 1 185 ? 20.436 -15.580 -24.261 1.00 93.50 185 TYR A C 1
ATOM 1559 O O . TYR A 1 185 ? 21.275 -16.392 -23.886 1.00 93.50 185 TYR A O 1
ATOM 1567 N N . TYR A 1 186 ? 19.175 -15.933 -24.523 1.00 94.88 186 TYR A N 1
ATOM 1568 C CA . TYR A 1 186 ? 18.688 -17.315 -24.458 1.00 94.88 186 TYR A CA 1
ATOM 1569 C C . TYR A 1 186 ? 18.832 -18.093 -25.774 1.00 94.88 186 TYR A C 1
ATOM 1571 O O . TYR A 1 186 ? 18.375 -19.231 -25.848 1.00 94.88 186 TYR A O 1
ATOM 1579 N N . GLU A 1 187 ? 19.445 -17.495 -26.799 1.00 95.25 187 GLU A N 1
ATOM 1580 C CA . GLU A 1 187 ? 19.672 -18.098 -28.119 1.00 95.25 187 GLU A CA 1
ATOM 1581 C C . GLU A 1 187 ? 18.391 -18.622 -28.804 1.00 95.25 187 GLU A C 1
ATOM 1583 O O . GLU A 1 187 ? 18.403 -19.640 -29.498 1.00 95.25 187 GLU A O 1
ATOM 1588 N N . VAL A 1 188 ? 17.267 -17.912 -28.645 1.00 97.44 188 VAL A N 1
ATOM 1589 C CA . VAL A 1 188 ? 15.980 -18.267 -29.272 1.00 97.44 188 VAL A CA 1
ATOM 1590 C C . VAL A 1 188 ? 15.596 -17.294 -30.395 1.00 97.44 188 VAL A C 1
ATOM 1592 O O . VAL A 1 188 ? 15.922 -16.106 -30.327 1.00 97.44 188 VAL A O 1
ATOM 1595 N N . PRO A 1 189 ? 14.852 -17.738 -31.429 1.00 97.62 189 PRO A N 1
ATOM 1596 C CA . PRO A 1 189 ? 14.385 -16.839 -32.482 1.00 97.62 189 PRO A CA 1
ATOM 1597 C C . PRO A 1 189 ? 13.420 -15.772 -31.952 1.00 97.62 189 PRO A C 1
ATOM 1599 O O . PRO A 1 189 ? 12.550 -16.069 -31.122 1.00 97.62 189 PRO A O 1
ATOM 1602 N N . TYR A 1 190 ? 13.521 -14.552 -32.491 1.00 96.81 190 TYR A N 1
ATOM 1603 C CA . TYR A 1 190 ? 12.642 -13.439 -32.131 1.00 96.81 190 TYR A CA 1
ATOM 1604 C C . TYR A 1 190 ? 11.172 -13.797 -32.325 1.00 96.81 190 TYR A C 1
ATOM 1606 O O . TYR A 1 190 ? 10.752 -14.250 -33.388 1.00 96.81 190 TYR A O 1
ATOM 1614 N N . TYR A 1 191 ? 10.405 -13.577 -31.262 1.00 97.06 191 TYR A N 1
ATOM 1615 C CA . TYR A 1 191 ? 8.954 -13.792 -31.198 1.00 97.06 191 TYR A CA 1
ATOM 1616 C C . TYR A 1 191 ? 8.507 -15.223 -31.557 1.00 97.06 191 TYR A C 1
ATOM 1618 O O . TYR A 1 191 ? 7.372 -15.449 -31.965 1.00 97.06 191 TYR A O 1
ATOM 1626 N N . SER A 1 192 ? 9.387 -16.211 -31.379 1.00 97.81 192 SER A N 1
ATOM 1627 C CA . SER A 1 192 ? 9.003 -17.626 -31.342 1.00 97.81 192 SER A CA 1
ATOM 1628 C C . SER A 1 192 ? 8.189 -17.952 -30.082 1.00 97.81 192 SER A C 1
ATOM 1630 O O . SER A 1 192 ? 8.186 -17.187 -29.119 1.00 97.81 192 SER A O 1
ATOM 1632 N N . GLU A 1 193 ? 7.544 -19.121 -30.031 1.00 98.06 193 GLU A N 1
ATOM 1633 C CA . GLU A 1 193 ? 6.843 -19.575 -28.815 1.00 98.06 193 GLU A CA 1
ATOM 1634 C C . GLU A 1 193 ? 7.768 -19.661 -27.588 1.00 98.06 193 GLU A C 1
ATOM 1636 O O . GLU A 1 193 ? 7.373 -19.306 -26.476 1.00 98.06 193 GLU A O 1
ATOM 1641 N N . GLN A 1 194 ? 9.030 -20.060 -27.785 1.00 98.12 194 GLN A N 1
ATOM 1642 C CA . GLN A 1 194 ? 10.034 -20.052 -26.717 1.00 98.12 194 GLN A CA 1
ATOM 1643 C C . GLN A 1 194 ? 10.348 -18.626 -26.254 1.00 98.12 194 GLN A C 1
ATOM 1645 O O . GLN A 1 194 ? 10.409 -18.372 -25.052 1.00 98.12 194 GLN A O 1
ATOM 1650 N N . HIS A 1 195 ? 10.474 -17.674 -27.185 1.00 98.44 195 HIS A N 1
ATOM 1651 C CA . HIS A 1 195 ? 10.659 -16.273 -26.818 1.00 98.44 195 HIS A CA 1
ATOM 1652 C C . HIS A 1 195 ? 9.453 -15.721 -26.050 1.00 98.44 195 HIS A C 1
ATOM 1654 O O . HIS A 1 195 ? 9.635 -15.095 -25.013 1.00 98.44 195 HIS A O 1
ATOM 1660 N N . PHE A 1 196 ? 8.222 -16.008 -26.480 1.00 98.62 196 PHE A N 1
ATOM 1661 C CA . PHE A 1 196 ? 7.026 -15.599 -25.736 1.00 98.62 196 PHE A CA 1
ATOM 1662 C C . PHE A 1 196 ? 6.932 -16.240 -24.345 1.00 98.62 196 PHE A C 1
ATOM 1664 O O . PHE A 1 196 ? 6.429 -15.597 -23.430 1.00 98.62 196 PHE A O 1
ATOM 1671 N N . THR A 1 197 ? 7.476 -17.445 -24.151 1.00 98.50 197 THR A N 1
ATOM 1672 C CA . THR A 1 197 ? 7.601 -18.057 -22.815 1.00 98.50 197 THR A CA 1
ATOM 1673 C C . THR A 1 197 ? 8.548 -17.252 -21.918 1.00 98.50 197 THR A C 1
ATOM 1675 O O . THR A 1 197 ? 8.223 -16.983 -20.763 1.00 98.50 197 THR A O 1
ATOM 1678 N N . ILE A 1 198 ? 9.695 -16.814 -22.450 1.00 98.56 198 ILE A N 1
ATOM 1679 C CA . ILE A 1 198 ? 10.623 -15.922 -21.736 1.00 98.56 198 ILE A CA 1
ATOM 1680 C C . ILE A 1 198 ? 9.932 -14.591 -21.412 1.00 98.56 198 ILE A C 1
ATOM 1682 O O . ILE A 1 198 ? 9.975 -14.146 -20.269 1.00 98.56 198 ILE A O 1
ATOM 1686 N N . LEU A 1 199 ? 9.242 -13.979 -22.379 1.00 98.56 199 LEU A N 1
ATOM 1687 C CA . LEU A 1 199 ? 8.525 -12.719 -22.164 1.00 98.56 199 LEU A CA 1
ATOM 1688 C C . LEU A 1 199 ? 7.458 -12.851 -21.067 1.00 98.56 199 LEU A C 1
ATOM 1690 O O . LEU A 1 199 ? 7.388 -11.983 -20.204 1.00 98.56 199 LEU A O 1
ATOM 1694 N N . ASP A 1 200 ? 6.689 -13.944 -21.040 1.00 98.69 200 ASP A N 1
ATOM 1695 C CA . ASP A 1 200 ? 5.660 -14.199 -20.015 1.00 98.69 200 ASP A CA 1
ATOM 1696 C C . ASP A 1 200 ? 6.281 -14.251 -18.611 1.00 98.69 200 ASP A C 1
ATOM 1698 O O . ASP A 1 200 ? 5.812 -13.573 -17.697 1.00 98.69 200 ASP A O 1
ATOM 1702 N N . ASN A 1 201 ? 7.392 -14.982 -18.462 1.00 98.00 201 ASN A N 1
ATOM 1703 C CA . ASN A 1 201 ? 8.128 -15.089 -17.199 1.00 98.00 201 ASN A CA 1
ATOM 1704 C C . ASN A 1 201 ? 8.675 -13.734 -16.719 1.00 98.00 201 ASN A C 1
ATOM 1706 O O . ASN A 1 201 ? 8.683 -13.450 -15.520 1.00 98.00 201 ASN A O 1
ATOM 1710 N N . PHE A 1 202 ? 9.171 -12.904 -17.639 1.00 98.25 202 PHE A N 1
ATOM 1711 C CA . PHE A 1 202 ? 9.719 -11.588 -17.308 1.00 98.25 202 PHE A CA 1
ATOM 1712 C C . PHE A 1 202 ? 8.607 -10.610 -16.926 1.00 98.25 202 PHE A C 1
ATOM 1714 O O . PHE A 1 202 ? 8.706 -9.945 -15.896 1.00 98.25 202 PHE A O 1
ATOM 1721 N N . LEU A 1 203 ? 7.520 -10.575 -17.697 1.00 98.44 203 LEU A N 1
ATOM 1722 C CA . LEU A 1 203 ? 6.364 -9.720 -17.431 1.00 98.44 203 LEU A CA 1
ATOM 1723 C C . LEU A 1 203 ? 5.668 -10.080 -16.110 1.00 98.44 203 LEU A C 1
ATOM 1725 O O . LEU A 1 203 ? 5.270 -9.175 -15.377 1.00 98.44 203 LEU A O 1
ATOM 1729 N N . GLU A 1 204 ? 5.592 -11.365 -15.746 1.00 97.62 204 GLU A N 1
ATOM 1730 C CA . GLU A 1 204 ? 5.095 -11.795 -14.430 1.00 97.62 204 GLU A CA 1
ATOM 1731 C C . GLU A 1 204 ? 5.911 -11.153 -13.294 1.00 97.62 204 GLU A C 1
ATOM 1733 O O . GLU A 1 204 ? 5.355 -10.563 -12.364 1.00 97.62 204 GLU A O 1
ATOM 1738 N N . LYS A 1 205 ? 7.244 -11.203 -13.394 1.00 96.38 205 LYS A N 1
ATOM 1739 C CA . LYS A 1 205 ? 8.149 -10.651 -12.374 1.00 96.38 205 LYS A CA 1
ATOM 1740 C C . LYS A 1 205 ? 8.138 -9.130 -12.330 1.00 96.38 205 LYS A C 1
ATOM 1742 O O . LYS A 1 205 ? 8.168 -8.553 -11.246 1.00 96.38 205 LYS A O 1
ATOM 1747 N N . MET A 1 206 ? 8.019 -8.472 -13.477 1.00 97.62 206 MET A N 1
ATOM 1748 C CA . MET A 1 206 ? 7.827 -7.023 -13.539 1.00 97.62 206 MET A CA 1
ATOM 1749 C C . MET A 1 206 ? 6.484 -6.601 -12.924 1.00 97.62 206 MET A C 1
ATOM 1751 O O . MET A 1 206 ? 6.419 -5.599 -12.210 1.00 97.62 206 MET A O 1
ATOM 1755 N N . SER A 1 207 ? 5.423 -7.386 -13.123 1.00 96.69 207 SER A N 1
ATOM 1756 C CA . SER A 1 207 ? 4.123 -7.167 -12.478 1.00 96.69 207 SER A CA 1
ATOM 1757 C C . SER A 1 207 ? 4.208 -7.303 -10.957 1.00 96.69 207 SER A C 1
ATOM 1759 O O . SER A 1 207 ? 3.650 -6.474 -10.237 1.00 96.69 207 SER A O 1
ATOM 1761 N N . ASP A 1 208 ? 4.952 -8.287 -10.442 1.00 94.62 208 ASP A N 1
ATOM 1762 C CA . ASP A 1 208 ? 5.207 -8.434 -9.000 1.00 94.62 208 ASP A CA 1
ATOM 1763 C C . ASP A 1 208 ? 5.938 -7.216 -8.393 1.00 94.62 208 ASP A C 1
ATOM 1765 O O . ASP A 1 208 ? 5.749 -6.920 -7.212 1.00 94.62 208 ASP A O 1
ATOM 1769 N N . LEU A 1 209 ? 6.716 -6.478 -9.196 1.00 95.56 209 LEU A N 1
ATOM 1770 C CA . LEU A 1 209 ? 7.358 -5.210 -8.813 1.00 95.56 209 LEU A CA 1
ATOM 1771 C C . LEU A 1 209 ? 6.447 -3.983 -8.955 1.00 95.56 209 LEU A C 1
ATOM 1773 O O . LEU A 1 209 ? 6.799 -2.910 -8.471 1.00 95.56 209 LEU A O 1
ATOM 1777 N N . GLY A 1 210 ? 5.288 -4.122 -9.602 1.00 96.00 210 GLY A N 1
ATOM 1778 C CA . GLY A 1 210 ? 4.343 -3.029 -9.827 1.00 96.00 210 GLY A CA 1
ATOM 1779 C C . GLY A 1 210 ? 4.512 -2.283 -11.151 1.00 96.00 210 GLY A C 1
ATOM 1780 O O . GLY A 1 210 ? 4.003 -1.168 -11.250 1.00 96.00 210 GLY A O 1
ATOM 1781 N N . GLN A 1 211 ? 5.183 -2.869 -12.152 1.00 97.88 211 GLN A N 1
ATOM 1782 C CA . GLN A 1 211 ? 5.300 -2.305 -13.506 1.00 97.88 211 GLN A CA 1
ATOM 1783 C C . GLN A 1 211 ? 3.927 -1.897 -14.057 1.00 97.88 211 GLN A C 1
ATOM 1785 O O . GLN A 1 211 ? 2.964 -2.664 -13.979 1.00 97.88 211 GLN A O 1
ATOM 1790 N N . LYS A 1 212 ? 3.835 -0.690 -14.624 1.00 97.81 212 LYS A N 1
ATOM 1791 C CA . LYS A 1 212 ? 2.575 -0.143 -15.159 1.00 97.81 212 LYS A CA 1
ATOM 1792 C C . LYS A 1 212 ? 2.556 -0.018 -16.682 1.00 97.81 212 LYS A C 1
ATOM 1794 O O . LYS A 1 212 ? 1.469 0.016 -17.263 1.00 97.81 212 LYS A O 1
ATOM 1799 N N . VAL A 1 213 ? 3.735 0.046 -17.299 1.00 98.50 213 VAL A N 1
ATOM 1800 C CA . VAL A 1 213 ? 3.924 0.480 -18.686 1.00 98.50 213 VAL A CA 1
ATOM 1801 C C . VAL A 1 213 ? 4.338 -0.680 -19.592 1.00 98.50 213 VAL A C 1
ATOM 1803 O O . VAL A 1 213 ? 5.163 -1.504 -19.199 1.00 98.50 213 VAL A O 1
ATOM 1806 N N . VAL A 1 214 ? 3.753 -0.738 -20.786 1.00 98.69 214 VAL A N 1
ATOM 1807 C CA . VAL A 1 214 ? 4.117 -1.651 -21.877 1.00 98.69 214 VAL A CA 1
ATOM 1808 C C . VAL A 1 214 ? 5.005 -0.913 -22.864 1.00 98.69 214 VAL A C 1
ATOM 1810 O O . VAL A 1 214 ? 4.597 0.128 -23.365 1.00 98.69 214 VAL A O 1
ATOM 1813 N N . ASP A 1 215 ? 6.155 -1.467 -23.219 1.00 98.12 215 ASP A N 1
ATOM 1814 C CA . ASP A 1 215 ? 7.070 -0.872 -24.188 1.00 98.12 215 ASP A CA 1
ATOM 1815 C C . ASP A 1 215 ? 7.049 -1.636 -25.509 1.00 98.12 215 ASP A C 1
ATOM 1817 O O . ASP A 1 215 ? 7.342 -2.830 -25.580 1.00 98.12 215 ASP A O 1
ATOM 1821 N N . LEU A 1 216 ? 6.710 -0.927 -26.582 1.00 98.25 216 LEU A N 1
ATOM 1822 C CA . LEU A 1 216 ? 6.675 -1.450 -27.940 1.00 98.25 216 LEU A CA 1
ATOM 1823 C C . LEU A 1 216 ? 7.758 -0.776 -28.773 1.00 98.25 216 LEU A C 1
ATOM 1825 O O . LEU A 1 216 ? 7.710 0.425 -29.039 1.00 98.25 216 LEU A O 1
ATOM 1829 N N . ILE A 1 217 ? 8.719 -1.571 -29.232 1.00 97.50 217 ILE A N 1
ATOM 1830 C CA . ILE A 1 217 ? 9.730 -1.130 -30.188 1.00 97.50 217 ILE A CA 1
ATOM 1831 C C . ILE A 1 217 ? 9.127 -1.237 -31.587 1.00 97.50 217 ILE A C 1
ATOM 1833 O O . ILE A 1 217 ? 8.952 -2.338 -32.105 1.00 97.50 217 ILE A O 1
ATOM 1837 N N . VAL A 1 218 ? 8.780 -0.096 -32.187 1.00 97.75 218 VAL A N 1
ATOM 1838 C CA . VAL A 1 218 ? 8.054 -0.039 -33.471 1.00 97.75 218 VAL A CA 1
ATOM 1839 C C . VAL A 1 218 ? 8.908 0.472 -34.632 1.00 97.75 218 VAL A C 1
ATOM 1841 O O . VAL A 1 218 ? 8.386 0.759 -35.707 1.00 97.75 218 VAL A O 1
ATOM 1844 N N . THR A 1 219 ? 10.218 0.591 -34.435 1.00 95.62 219 THR A N 1
ATOM 1845 C CA . THR A 1 219 ? 11.210 0.809 -35.496 1.00 95.62 219 THR A CA 1
ATOM 1846 C C . THR A 1 219 ? 12.479 0.033 -35.168 1.00 95.62 219 THR A C 1
ATOM 1848 O O . THR A 1 219 ? 12.696 -0.384 -34.030 1.00 95.62 219 THR A O 1
ATOM 1851 N N . ASP A 1 220 ? 13.316 -0.204 -36.171 1.00 94.75 220 ASP A N 1
ATOM 1852 C CA . ASP A 1 220 ? 14.569 -0.919 -35.991 1.00 94.75 220 ASP A CA 1
ATOM 1853 C C . ASP A 1 220 ? 15.650 -0.003 -35.409 1.00 94.75 220 ASP A C 1
ATOM 1855 O O . ASP A 1 220 ? 15.906 1.108 -35.881 1.00 94.75 220 ASP A O 1
ATOM 1859 N N . TYR A 1 221 ? 16.351 -0.519 -34.404 1.00 92.88 221 TYR A N 1
ATOM 1860 C CA . TYR A 1 221 ? 17.548 0.088 -33.828 1.00 92.88 221 TYR A CA 1
ATOM 1861 C C . TYR A 1 221 ? 17.332 1.516 -33.282 1.00 92.88 221 TYR A C 1
ATOM 1863 O O . TYR A 1 221 ? 18.173 2.389 -33.532 1.00 92.88 221 TYR A O 1
ATOM 1871 N N . PRO A 1 222 ? 16.255 1.789 -32.515 1.00 91.19 222 PRO A N 1
ATOM 1872 C CA . PRO A 1 222 ? 15.932 3.153 -32.084 1.00 91.19 222 PRO A CA 1
ATOM 1873 C C . PRO A 1 222 ? 17.014 3.756 -31.175 1.00 91.19 222 PRO A C 1
ATOM 1875 O O . PRO A 1 222 ? 17.313 4.944 -31.245 1.00 91.19 222 PRO A O 1
ATOM 1878 N N . TRP A 1 223 ? 17.708 2.911 -30.408 1.00 91.00 223 TRP A N 1
ATOM 1879 C CA . TRP A 1 223 ? 18.812 3.311 -29.532 1.00 91.00 223 TRP A CA 1
ATOM 1880 C C . TRP A 1 223 ? 20.207 3.178 -30.165 1.00 91.00 223 TRP A C 1
ATOM 1882 O O . TRP A 1 223 ? 21.210 3.149 -29.450 1.00 91.00 223 TRP A O 1
ATOM 1892 N N . ALA A 1 224 ? 20.331 3.114 -31.498 1.00 89.06 224 ALA A N 1
ATOM 1893 C CA . ALA A 1 224 ? 21.637 3.005 -32.166 1.00 89.06 224 ALA A CA 1
ATOM 1894 C C . ALA A 1 224 ? 22.627 4.123 -31.763 1.00 89.06 224 ALA A C 1
ATOM 1896 O O . ALA A 1 224 ? 23.838 3.889 -31.703 1.00 89.06 224 ALA A O 1
ATOM 1897 N N . GLY A 1 225 ? 22.125 5.309 -31.404 1.00 82.56 225 GLY A N 1
ATOM 1898 C CA . GLY A 1 225 ? 22.915 6.439 -30.903 1.00 82.56 225 GLY A CA 1
ATOM 1899 C C . GLY A 1 225 ? 23.632 6.213 -29.575 1.00 82.56 225 GLY A C 1
ATOM 1900 O O . GLY A 1 225 ? 24.559 6.952 -29.235 1.00 82.56 225 GLY A O 1
ATOM 1901 N N . GLN A 1 226 ? 23.299 5.145 -28.851 1.00 87.69 226 GLN A N 1
ATOM 1902 C CA . GLN A 1 226 ? 24.094 4.694 -27.714 1.00 87.69 226 GLN A CA 1
ATOM 1903 C C . GLN A 1 226 ? 25.484 4.193 -28.140 1.00 87.69 226 GLN A C 1
ATOM 1905 O O . GLN A 1 226 ? 26.379 4.072 -27.297 1.00 87.69 226 GLN A O 1
ATOM 1910 N N . ARG A 1 227 ? 25.702 3.949 -29.443 1.00 89.00 227 ARG A N 1
ATOM 1911 C CA . ARG A 1 227 ? 26.977 3.524 -30.045 1.00 89.00 227 ARG A CA 1
ATOM 1912 C C . ARG A 1 227 ? 27.535 2.253 -29.408 1.00 89.00 227 ARG A C 1
ATOM 1914 O O . ARG A 1 227 ? 28.737 2.112 -29.211 1.00 89.00 227 ARG A O 1
ATOM 1921 N N . CYS A 1 228 ? 26.647 1.325 -29.059 1.00 88.94 228 CYS A N 1
ATOM 1922 C CA . CYS A 1 228 ? 27.026 0.023 -28.511 1.00 88.94 228 CYS A CA 1
ATOM 1923 C C . CYS A 1 228 ? 27.848 -0.802 -29.509 1.00 88.94 228 CYS A C 1
ATOM 1925 O O . CYS A 1 228 ? 28.733 -1.532 -29.093 1.00 88.94 228 CYS A O 1
ATOM 1927 N N . TYR A 1 229 ? 27.626 -0.617 -30.813 1.00 88.38 229 TYR A N 1
ATOM 1928 C CA . TYR A 1 229 ? 28.398 -1.270 -31.875 1.00 88.38 229 TYR A CA 1
ATOM 1929 C C . TYR A 1 229 ? 29.868 -0.822 -31.960 1.00 88.38 229 TYR A C 1
ATOM 1931 O O . TYR A 1 229 ? 30.653 -1.458 -32.657 1.00 88.38 229 TYR A O 1
ATOM 1939 N N . GLU A 1 230 ? 30.249 0.258 -31.269 1.00 89.50 230 GLU A N 1
ATOM 1940 C CA . GLU A 1 230 ? 31.640 0.729 -31.168 1.00 89.50 230 GLU A CA 1
ATOM 1941 C C . GLU A 1 230 ? 32.367 0.128 -29.948 1.00 89.50 230 GLU A C 1
ATOM 1943 O O . GLU A 1 230 ? 33.553 0.381 -29.740 1.00 89.50 230 GLU A O 1
ATOM 1948 N N . VAL A 1 231 ? 31.667 -0.650 -29.113 1.00 90.00 231 VAL A N 1
ATOM 1949 C CA . VAL A 1 231 ? 32.225 -1.292 -27.918 1.00 90.00 231 VAL A CA 1
ATOM 1950 C C . VAL A 1 231 ? 32.608 -2.730 -28.260 1.00 90.00 231 VAL A C 1
ATOM 1952 O O . VAL A 1 231 ? 31.753 -3.549 -28.579 1.00 90.00 231 VAL A O 1
ATOM 1955 N N . HIS A 1 232 ? 33.903 -3.038 -28.192 1.00 89.31 232 HIS A N 1
ATOM 1956 C CA . HIS A 1 232 ? 34.433 -4.373 -28.503 1.00 89.31 232 HIS A CA 1
ATOM 1957 C C . HIS A 1 232 ? 34.744 -5.217 -27.258 1.00 89.31 232 HIS A C 1
ATOM 1959 O O . HIS A 1 232 ? 34.853 -6.436 -27.354 1.00 89.31 232 HIS A O 1
ATOM 1965 N N . GLU A 1 233 ? 34.896 -4.590 -26.091 1.00 88.31 233 GLU A N 1
ATOM 1966 C CA . GLU A 1 233 ? 35.104 -5.293 -24.822 1.00 88.31 233 GLU A CA 1
ATOM 1967 C C . GLU A 1 233 ? 33.755 -5.741 -24.248 1.00 88.31 233 GLU A C 1
ATOM 1969 O O . GLU A 1 233 ? 32.841 -4.929 -24.129 1.00 88.31 233 GLU A O 1
ATOM 1974 N N . ASN A 1 234 ? 33.631 -7.028 -23.896 1.00 88.62 234 ASN A N 1
ATOM 1975 C CA . ASN A 1 234 ? 32.381 -7.627 -23.399 1.00 88.62 234 ASN A CA 1
ATOM 1976 C C . ASN A 1 234 ? 31.170 -7.330 -24.314 1.00 88.62 234 ASN A C 1
ATOM 1978 O O . ASN A 1 234 ? 30.052 -7.090 -23.848 1.00 88.62 234 ASN A O 1
ATOM 1982 N N . ALA A 1 235 ? 31.434 -7.266 -25.624 1.00 86.81 235 ALA A N 1
ATOM 1983 C CA . ALA A 1 235 ? 30.494 -6.819 -26.638 1.00 86.81 235 ALA A CA 1
ATOM 1984 C C . ALA A 1 235 ? 29.277 -7.743 -26.702 1.00 86.81 235 ALA A C 1
ATOM 1986 O O . ALA A 1 235 ? 29.418 -8.955 -26.746 1.00 86.81 235 ALA A O 1
ATOM 1987 N N . ASN A 1 236 ? 28.077 -7.174 -26.775 1.00 84.38 236 ASN A N 1
ATOM 1988 C CA . ASN A 1 236 ? 26.874 -7.940 -27.071 1.00 84.38 236 ASN A CA 1
ATOM 1989 C C . ASN A 1 236 ? 26.026 -7.178 -28.086 1.00 84.38 236 ASN A C 1
ATOM 1991 O O . ASN A 1 236 ? 26.101 -5.952 -28.200 1.00 84.38 236 ASN A O 1
ATOM 1995 N N . ASN A 1 237 ? 25.196 -7.897 -28.831 1.00 86.69 237 ASN A N 1
ATOM 1996 C CA . ASN A 1 237 ? 24.207 -7.272 -29.685 1.00 86.69 237 ASN A CA 1
ATOM 1997 C C . ASN A 1 237 ? 23.074 -6.713 -28.803 1.00 86.69 237 ASN A C 1
ATOM 1999 O O . ASN A 1 237 ? 22.236 -7.450 -28.274 1.00 86.69 237 ASN A O 1
ATOM 2003 N N . LEU A 1 238 ? 23.066 -5.391 -28.632 1.00 87.62 238 LEU A N 1
ATOM 2004 C CA . LEU A 1 238 ? 22.088 -4.656 -27.821 1.00 87.62 238 LEU A CA 1
ATOM 2005 C C . LEU A 1 238 ? 21.006 -3.970 -28.673 1.00 87.62 238 LEU A C 1
ATOM 2007 O O . LEU A 1 238 ? 20.274 -3.123 -28.179 1.00 87.62 238 LEU A O 1
ATOM 2011 N N . PHE A 1 239 ? 20.910 -4.307 -29.960 1.00 91.31 239 PHE A N 1
ATOM 2012 C CA . PHE A 1 239 ? 19.963 -3.682 -30.875 1.00 91.31 239 PHE A CA 1
ATOM 2013 C C . PHE A 1 239 ? 18.551 -4.248 -30.724 1.00 91.31 239 PHE A C 1
ATOM 2015 O O . PHE A 1 239 ? 18.340 -5.448 -30.893 1.00 91.31 239 PHE A O 1
ATOM 2022 N N . GLU A 1 240 ? 17.568 -3.397 -30.469 1.00 94.25 240 GLU A N 1
ATOM 2023 C CA . GLU A 1 240 ? 16.159 -3.792 -30.534 1.00 94.25 240 GLU A CA 1
ATOM 2024 C C . GLU A 1 240 ? 15.623 -3.661 -31.965 1.00 94.25 240 GLU A C 1
ATOM 2026 O O . GLU A 1 240 ? 16.103 -2.837 -32.749 1.00 94.25 240 GLU A O 1
ATOM 2031 N N . MET A 1 241 ? 14.675 -4.523 -32.317 1.00 95.19 241 MET A N 1
ATOM 2032 C CA . MET A 1 241 ? 14.105 -4.629 -33.661 1.00 95.19 241 MET A CA 1
ATOM 2033 C C . MET A 1 241 ? 12.619 -4.307 -33.636 1.00 95.19 241 MET A C 1
ATOM 2035 O O . MET A 1 241 ? 11.969 -4.438 -32.597 1.00 95.19 241 MET A O 1
ATOM 2039 N N . ASN A 1 242 ? 12.081 -3.924 -34.791 1.00 97.56 242 ASN A N 1
ATOM 2040 C CA . ASN A 1 242 ? 10.661 -3.650 -34.923 1.00 97.56 242 ASN A CA 1
ATOM 2041 C C . ASN A 1 242 ? 9.832 -4.912 -34.613 1.00 97.56 242 ASN A C 1
ATOM 2043 O O . ASN A 1 242 ? 9.999 -5.956 -35.249 1.00 97.56 242 ASN A O 1
ATOM 2047 N N . ILE A 1 243 ? 8.918 -4.814 -33.643 1.00 98.06 243 ILE A N 1
ATOM 2048 C CA . ILE A 1 243 ? 7.984 -5.897 -33.308 1.00 98.06 243 ILE A CA 1
ATOM 2049 C C . ILE A 1 243 ? 6.955 -6.137 -34.422 1.00 98.06 243 ILE A C 1
ATOM 2051 O O . ILE A 1 243 ? 6.439 -7.250 -34.564 1.00 98.06 243 ILE A O 1
ATOM 2055 N N . VAL A 1 244 ? 6.662 -5.106 -35.220 1.00 98.38 244 VAL A N 1
ATOM 2056 C CA . VAL A 1 244 ? 5.761 -5.177 -36.371 1.00 98.38 244 VAL A CA 1
ATOM 2057 C C . VAL A 1 244 ? 6.518 -5.755 -37.557 1.00 98.38 244 VAL A C 1
ATOM 2059 O O . VAL A 1 244 ? 7.548 -5.226 -37.976 1.00 98.38 244 VAL A O 1
ATOM 2062 N N . LYS A 1 245 ? 5.981 -6.822 -38.153 1.00 97.62 245 LYS A N 1
ATOM 2063 C CA . LYS A 1 245 ? 6.529 -7.344 -39.406 1.00 97.62 245 LYS A CA 1
ATOM 2064 C C . LYS A 1 245 ? 6.024 -6.489 -40.557 1.00 97.62 245 LYS A C 1
ATOM 2066 O O . LYS A 1 245 ? 4.828 -6.485 -40.848 1.00 97.62 245 LYS A O 1
ATOM 2071 N N . VAL A 1 246 ? 6.938 -5.790 -41.217 1.00 98.38 246 VAL A N 1
ATOM 2072 C CA . VAL A 1 246 ? 6.620 -4.961 -42.381 1.00 98.38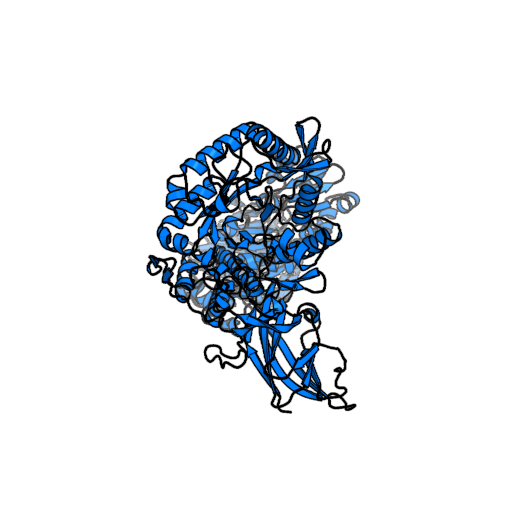 246 VAL A CA 1
ATOM 2073 C C . VAL A 1 246 ? 6.902 -5.750 -43.656 1.00 98.38 246 VAL A C 1
ATOM 2075 O O . VAL A 1 246 ? 7.948 -6.386 -43.802 1.00 98.38 246 VAL A O 1
ATOM 2078 N N . LEU A 1 247 ? 5.945 -5.731 -44.575 1.00 97.94 247 LEU A N 1
ATOM 2079 C CA . LEU A 1 247 ? 6.007 -6.411 -45.863 1.00 97.94 247 LEU A CA 1
ATOM 2080 C C . LEU A 1 247 ? 5.803 -5.385 -46.977 1.00 97.94 247 LEU A C 1
ATOM 2082 O O . LEU A 1 247 ? 5.120 -4.378 -46.776 1.00 97.94 247 LEU A O 1
ATOM 2086 N N . LYS A 1 248 ? 6.354 -5.663 -48.157 1.00 97.19 248 LYS A N 1
ATOM 2087 C CA . LYS A 1 248 ? 6.048 -4.906 -49.372 1.00 97.19 248 LYS A CA 1
ATOM 2088 C C . LYS A 1 248 ? 5.627 -5.854 -50.483 1.00 97.19 248 LYS A C 1
ATOM 2090 O O . LYS A 1 248 ? 6.339 -6.817 -50.766 1.00 97.19 248 LYS A O 1
ATOM 2095 N N . LYS A 1 249 ? 4.468 -5.587 -51.081 1.00 95.62 249 LYS A N 1
ATOM 2096 C CA . LYS A 1 249 ? 3.892 -6.395 -52.159 1.00 95.62 249 LYS A CA 1
ATOM 2097 C C . LYS A 1 249 ? 3.195 -5.495 -53.166 1.00 95.62 249 LYS A C 1
ATOM 2099 O O . LYS A 1 249 ? 2.453 -4.602 -52.768 1.00 95.62 249 LYS A O 1
ATOM 2104 N N . ASP A 1 250 ? 3.449 -5.714 -54.450 1.00 94.06 250 ASP A N 1
ATOM 2105 C CA . ASP A 1 250 ? 2.943 -4.895 -55.554 1.00 94.06 250 ASP A CA 1
ATOM 2106 C C . ASP A 1 250 ? 3.264 -3.393 -55.367 1.00 94.06 250 ASP A C 1
ATOM 2108 O O . ASP A 1 250 ? 2.528 -2.514 -55.807 1.00 94.06 250 ASP A O 1
ATOM 2112 N N . GLY A 1 251 ? 4.378 -3.092 -54.686 1.00 90.56 251 GLY A N 1
ATOM 2113 C CA . GLY A 1 251 ? 4.795 -1.729 -54.344 1.00 90.56 251 GLY A CA 1
ATOM 2114 C C . GLY A 1 251 ? 4.125 -1.117 -53.106 1.00 90.56 251 GLY A C 1
ATOM 2115 O O . GLY A 1 251 ? 4.531 -0.031 -52.703 1.00 90.56 251 GLY A O 1
ATOM 2116 N N . GLU A 1 252 ? 3.180 -1.804 -52.462 1.00 95.12 252 GLU A N 1
ATOM 2117 C CA . GLU A 1 252 ? 2.438 -1.314 -51.293 1.00 95.12 252 GLU A CA 1
ATOM 2118 C C . GLU A 1 252 ? 3.001 -1.854 -49.971 1.00 95.12 252 GLU A C 1
ATOM 2120 O O . GLU A 1 252 ? 3.349 -3.033 -49.861 1.00 95.12 252 GLU A O 1
ATOM 2125 N N . VAL A 1 253 ? 3.048 -0.996 -48.945 1.00 97.81 253 VAL A N 1
ATOM 2126 C CA . VAL A 1 253 ? 3.451 -1.369 -47.579 1.00 97.81 253 VAL A CA 1
ATOM 2127 C C . VAL A 1 253 ? 2.290 -2.039 -46.843 1.00 97.81 253 VAL A C 1
ATOM 2129 O O . VAL A 1 253 ? 1.190 -1.491 -46.749 1.00 97.81 253 VAL A O 1
ATOM 2132 N N . LEU A 1 254 ? 2.566 -3.206 -46.264 1.00 97.75 254 LEU A N 1
ATOM 2133 C CA . LEU A 1 254 ? 1.655 -3.998 -45.440 1.00 97.75 254 LEU A CA 1
ATOM 2134 C C . LEU A 1 254 ? 2.299 -4.272 -44.071 1.00 97.75 254 LEU A C 1
ATOM 2136 O O . LEU A 1 254 ? 3.524 -4.290 -43.938 1.00 97.75 254 LEU A O 1
ATOM 2140 N N . CYS A 1 255 ? 1.482 -4.499 -43.041 1.00 98.38 255 CYS A N 1
ATOM 2141 C CA . CYS A 1 255 ? 1.953 -4.795 -41.685 1.00 98.38 255 CYS A CA 1
ATOM 2142 C C . CYS A 1 255 ? 1.235 -6.019 -41.107 1.00 98.38 255 CYS A C 1
ATOM 2144 O O . CYS A 1 255 ? 0.009 -6.099 -41.158 1.00 98.38 255 CYS A O 1
ATOM 2146 N N . ASP A 1 256 ? 2.002 -6.942 -40.527 1.00 98.19 256 ASP A N 1
ATOM 2147 C CA . ASP A 1 256 ? 1.505 -8.019 -39.668 1.00 98.19 256 ASP A CA 1
ATOM 2148 C C . ASP A 1 256 ? 1.777 -7.656 -38.199 1.00 98.19 256 ASP A C 1
ATOM 2150 O O . ASP A 1 256 ? 2.926 -7.592 -37.745 1.00 98.19 256 ASP A O 1
ATOM 2154 N N . PHE A 1 257 ? 0.690 -7.415 -37.462 1.00 98.69 257 PHE A N 1
ATOM 2155 C CA . PHE A 1 257 ? 0.696 -7.017 -36.054 1.00 98.69 257 PHE A CA 1
ATOM 2156 C C . PHE A 1 257 ? 0.612 -8.202 -35.079 1.00 98.69 257 PHE A C 1
ATOM 2158 O O . PHE A 1 257 ? 0.557 -7.983 -33.873 1.00 98.69 257 PHE A O 1
ATOM 2165 N N . SER A 1 258 ? 0.651 -9.455 -35.548 1.00 98.31 258 SER A N 1
ATOM 2166 C CA . SER A 1 258 ? 0.430 -10.636 -34.694 1.00 98.31 258 SER A CA 1
ATOM 2167 C C . SER A 1 258 ? 1.388 -10.712 -33.497 1.00 98.31 258 SER A C 1
ATOM 2169 O O . SER A 1 258 ? 0.983 -11.075 -32.395 1.00 98.31 258 SER A O 1
ATOM 2171 N N . ASN A 1 259 ? 2.661 -10.346 -33.690 1.00 98.44 259 ASN A N 1
ATOM 2172 C CA . ASN A 1 259 ? 3.645 -10.311 -32.602 1.00 98.44 259 ASN A CA 1
ATOM 2173 C C . ASN A 1 259 ? 3.360 -9.181 -31.601 1.00 98.44 259 ASN A C 1
ATOM 2175 O O . ASN A 1 259 ? 3.498 -9.387 -30.396 1.00 98.44 259 ASN A O 1
ATOM 2179 N N . LEU A 1 260 ? 2.966 -8.009 -32.110 1.00 98.56 260 LEU A N 1
ATOM 2180 C CA . LEU A 1 260 ? 2.618 -6.832 -31.315 1.00 98.56 260 LEU A CA 1
ATOM 2181 C C . LEU A 1 260 ? 1.400 -7.130 -30.436 1.00 98.56 260 LEU A C 1
ATOM 2183 O O . LEU A 1 260 ? 1.467 -6.948 -29.223 1.00 98.56 260 LEU A O 1
ATOM 2187 N N . ASP A 1 261 ? 0.338 -7.682 -31.023 1.00 98.69 261 ASP A N 1
ATOM 2188 C CA . ASP A 1 261 ? -0.891 -8.031 -30.307 1.00 98.69 261 ASP A CA 1
ATOM 2189 C C . ASP A 1 261 ? -0.634 -9.083 -29.232 1.00 98.69 261 ASP A C 1
ATOM 2191 O O . ASP A 1 261 ? -1.014 -8.893 -28.077 1.00 98.69 261 ASP A O 1
ATOM 2195 N N . LYS A 1 262 ? 0.091 -10.156 -29.576 1.00 98.62 262 LYS A N 1
ATOM 2196 C CA . LYS A 1 262 ? 0.427 -11.213 -28.616 1.00 98.62 262 LYS A CA 1
ATOM 2197 C C . LYS A 1 262 ? 1.242 -10.677 -27.438 1.00 98.62 262 LYS A C 1
ATOM 2199 O O . LYS A 1 262 ? 1.046 -11.135 -26.316 1.00 98.62 262 LYS A O 1
ATOM 2204 N N . TYR A 1 263 ? 2.138 -9.716 -27.667 1.00 98.75 263 TYR A N 1
ATOM 2205 C CA . TYR A 1 263 ? 2.906 -9.086 -26.593 1.00 98.75 263 TYR A CA 1
ATOM 2206 C C . TYR A 1 263 ? 2.039 -8.185 -25.703 1.00 98.75 263 TYR A C 1
ATOM 2208 O O . TYR A 1 263 ? 2.104 -8.303 -24.480 1.00 98.75 263 TYR A O 1
ATOM 2216 N N . ILE A 1 264 ? 1.176 -7.347 -26.289 1.00 98.75 264 ILE A N 1
ATOM 2217 C CA . ILE A 1 264 ? 0.236 -6.499 -25.534 1.00 98.75 264 ILE A CA 1
ATOM 2218 C C . ILE A 1 264 ? -0.703 -7.357 -24.679 1.00 98.75 264 ILE A C 1
ATOM 2220 O O . ILE A 1 264 ? -0.854 -7.097 -23.484 1.00 98.75 264 ILE A O 1
ATOM 2224 N N . ASP A 1 265 ? -1.289 -8.406 -25.259 1.00 98.62 265 ASP A N 1
ATOM 2225 C CA . ASP A 1 265 ? -2.193 -9.315 -24.549 1.00 98.62 265 ASP A CA 1
ATOM 2226 C C . ASP A 1 265 ? -1.477 -9.997 -23.365 1.00 98.62 265 ASP A C 1
ATOM 2228 O O . ASP A 1 265 ? -2.059 -10.170 -22.290 1.00 98.62 265 ASP A O 1
ATOM 2232 N N . LEU A 1 266 ? -0.187 -10.318 -23.520 1.00 98.38 266 LEU A N 1
ATOM 2233 C CA . LEU A 1 266 ? 0.646 -10.890 -22.462 1.00 98.38 266 LEU A CA 1
ATOM 2234 C C . LEU A 1 266 ? 0.917 -9.895 -21.326 1.00 98.38 266 LEU A C 1
ATOM 2236 O O . LEU A 1 266 ? 0.805 -10.249 -20.151 1.00 98.38 266 LEU A O 1
ATOM 2240 N N . CYS A 1 267 ? 1.216 -8.639 -21.649 1.00 98.62 267 CYS A N 1
ATOM 2241 C CA . CYS A 1 267 ? 1.342 -7.577 -20.652 1.00 98.62 267 CYS A CA 1
ATOM 2242 C C . CYS A 1 267 ? 0.027 -7.369 -19.885 1.00 98.62 267 CYS A C 1
ATOM 2244 O O . CYS A 1 267 ? 0.019 -7.267 -18.654 1.00 98.62 267 CYS A O 1
ATOM 2246 N N . PHE A 1 268 ? -1.103 -7.375 -20.595 1.00 98.25 268 PHE A N 1
ATOM 2247 C CA . PHE A 1 268 ? -2.423 -7.151 -20.009 1.00 98.25 268 PHE A CA 1
ATOM 2248 C C . PHE A 1 268 ? -2.855 -8.311 -19.110 1.00 98.25 268 PHE A C 1
ATOM 2250 O O . PHE A 1 268 ? -3.404 -8.063 -18.032 1.00 98.25 268 PHE A O 1
ATOM 2257 N N . LYS A 1 269 ? -2.529 -9.559 -19.478 1.00 98.06 269 LYS A N 1
ATOM 2258 C CA . LYS A 1 269 ? -2.666 -10.745 -18.610 1.00 98.06 269 LYS A CA 1
ATOM 2259 C C . LYS A 1 269 ? -2.003 -10.521 -17.245 1.00 98.06 269 LYS A C 1
ATOM 2261 O O . LYS A 1 269 ? -2.559 -10.917 -16.222 1.00 98.06 269 LYS A O 1
ATOM 2266 N N . HIS A 1 270 ? -0.865 -9.826 -17.215 1.00 97.31 270 HIS A N 1
ATOM 2267 C CA . HIS A 1 270 ? -0.121 -9.489 -15.995 1.00 97.31 270 HIS A CA 1
ATOM 2268 C C . HIS A 1 270 ? -0.490 -8.138 -15.371 1.00 97.31 270 HIS A C 1
ATOM 2270 O O . HIS A 1 270 ? 0.179 -7.695 -14.437 1.00 97.31 270 HIS A O 1
ATOM 2276 N N . LYS A 1 271 ? -1.575 -7.493 -15.819 1.00 96.31 271 LYS A N 1
ATOM 2277 C CA . LYS A 1 271 ? -2.038 -6.172 -15.347 1.00 96.31 271 LYS A CA 1
ATOM 2278 C C . LYS A 1 271 ? -1.045 -5.024 -15.596 1.00 96.31 271 LYS A C 1
ATOM 2280 O O . LYS A 1 271 ? -1.112 -3.998 -14.922 1.00 96.31 271 LYS A O 1
ATOM 2285 N N . ILE A 1 272 ? -0.161 -5.175 -16.579 1.00 98.00 272 ILE A N 1
ATOM 2286 C CA . ILE A 1 272 ? 0.703 -4.105 -17.084 1.00 98.00 272 ILE A CA 1
ATOM 2287 C C . ILE A 1 272 ? -0.058 -3.439 -18.232 1.00 98.00 272 ILE A C 1
ATOM 2289 O O . ILE A 1 272 ? 0.016 -3.881 -19.375 1.00 98.00 272 ILE A O 1
ATOM 2293 N N . ASN A 1 273 ? -0.909 -2.465 -17.903 1.00 96.88 273 ASN A N 1
ATOM 2294 C CA . ASN A 1 273 ? -1.908 -1.941 -18.843 1.00 96.88 273 ASN A CA 1
ATOM 2295 C C . ASN A 1 273 ? -2.286 -0.467 -18.629 1.00 96.88 273 ASN A C 1
ATOM 2297 O O . ASN A 1 273 ? -3.326 -0.027 -19.117 1.00 96.88 273 ASN A O 1
ATOM 2301 N N . LYS A 1 274 ? -1.493 0.298 -17.870 1.00 96.88 274 LYS A N 1
ATOM 2302 C CA . LYS A 1 274 ? -1.791 1.721 -17.630 1.00 96.88 274 LYS A CA 1
ATOM 2303 C C . LYS A 1 274 ? -1.336 2.615 -18.772 1.00 96.88 274 LYS A C 1
ATOM 2305 O O . LYS A 1 274 ? -1.920 3.672 -18.975 1.00 96.88 274 LYS A O 1
ATOM 2310 N N . GLU A 1 275 ? -0.302 2.196 -19.487 1.00 98.12 275 GLU A N 1
ATOM 2311 C CA . GLU A 1 275 ? 0.319 2.964 -20.556 1.00 98.12 275 GLU A CA 1
ATOM 2312 C C . GLU A 1 275 ? 0.988 2.031 -21.558 1.00 98.12 275 GLU A C 1
ATOM 2314 O O . GLU A 1 275 ? 1.546 1.005 -21.165 1.00 98.12 275 GLU A O 1
ATOM 2319 N N . ILE A 1 276 ? 0.949 2.408 -22.833 1.00 98.69 276 ILE A N 1
ATOM 2320 C CA . ILE A 1 276 ? 1.735 1.798 -23.903 1.00 98.69 276 ILE A CA 1
ATOM 2321 C C . ILE A 1 276 ? 2.691 2.863 -24.440 1.00 98.69 276 ILE A C 1
ATOM 2323 O O . ILE A 1 276 ? 2.252 3.897 -24.934 1.00 98.69 276 ILE A O 1
ATOM 2327 N N . ASN A 1 277 ? 3.987 2.601 -24.380 1.00 98.44 277 ASN A N 1
ATOM 2328 C CA . ASN A 1 277 ? 5.036 3.405 -24.983 1.00 98.44 277 ASN A CA 1
ATOM 2329 C C . ASN A 1 277 ? 5.369 2.874 -26.381 1.00 98.44 277 ASN A C 1
ATOM 2331 O O . ASN A 1 277 ? 5.688 1.697 -26.541 1.00 98.44 277 ASN A O 1
ATOM 2335 N N . LEU A 1 278 ? 5.369 3.749 -27.386 1.00 98.25 278 LEU A N 1
ATOM 2336 C CA . LEU A 1 278 ? 5.918 3.468 -28.713 1.00 98.25 278 LEU A CA 1
ATOM 2337 C C . LEU A 1 278 ? 7.320 4.065 -28.820 1.00 98.25 278 LEU A C 1
ATOM 2339 O O . LEU A 1 278 ? 7.472 5.289 -28.860 1.00 98.25 278 LEU A O 1
ATOM 2343 N N . PHE A 1 279 ? 8.331 3.205 -28.894 1.00 96.38 279 PHE A N 1
ATOM 2344 C CA . PHE A 1 279 ? 9.719 3.608 -29.082 1.00 96.38 279 PHE A CA 1
ATOM 2345 C C . PHE A 1 279 ? 10.094 3.712 -30.556 1.00 96.38 279 PHE A C 1
ATOM 2347 O O . PHE A 1 279 ? 9.704 2.882 -31.381 1.00 96.38 279 PHE A O 1
ATOM 2354 N N . GLY A 1 280 ? 10.937 4.703 -30.852 1.00 92.00 280 GLY A N 1
ATOM 2355 C CA . GLY A 1 280 ? 11.688 4.764 -32.100 1.00 92.00 280 GLY A CA 1
ATOM 2356 C C . GLY A 1 280 ? 11.054 5.553 -33.240 1.00 92.00 280 GLY A C 1
ATOM 2357 O O . GLY A 1 280 ? 11.576 5.508 -34.354 1.00 92.00 280 GLY A O 1
ATOM 2358 N N . LEU A 1 281 ? 9.947 6.257 -32.984 1.00 93.06 281 LEU A N 1
ATOM 2359 C CA . LEU A 1 281 ? 9.285 7.132 -33.962 1.00 93.06 281 LEU A CA 1
ATOM 2360 C C . LEU A 1 281 ? 9.802 8.579 -33.933 1.00 93.06 281 LEU A C 1
ATOM 2362 O O . LEU A 1 281 ? 9.662 9.293 -34.924 1.00 93.06 281 LEU A O 1
ATOM 2366 N N . VAL A 1 282 ? 10.362 9.011 -32.799 1.00 90.50 282 VAL A N 1
ATOM 2367 C CA . VAL A 1 282 ? 10.938 10.345 -32.585 1.00 90.50 282 VAL A CA 1
ATOM 2368 C C . VAL A 1 282 ? 12.113 10.222 -31.615 1.00 90.50 282 VAL A C 1
ATOM 2370 O O . VAL A 1 282 ? 12.000 9.527 -30.606 1.00 90.50 282 VAL A O 1
ATOM 2373 N N . GLY A 1 283 ? 13.204 10.939 -31.882 1.00 81.12 283 GLY A N 1
ATOM 2374 C CA . GLY A 1 283 ? 14.342 11.068 -30.973 1.00 81.12 283 GLY A CA 1
ATOM 2375 C C . GLY A 1 283 ? 15.365 9.939 -31.089 1.00 81.12 283 GLY A C 1
ATOM 2376 O O . GLY A 1 283 ? 15.911 9.515 -30.072 1.00 81.12 283 GLY A O 1
ATOM 2377 N N . ASN A 1 284 ? 15.665 9.447 -32.298 1.00 79.44 284 ASN A N 1
ATOM 2378 C CA . ASN A 1 284 ? 16.730 8.454 -32.486 1.00 79.44 284 ASN A CA 1
ATOM 2379 C C . ASN A 1 284 ? 18.115 9.143 -32.458 1.00 79.44 284 ASN A C 1
ATOM 2381 O O . ASN A 1 284 ? 18.672 9.510 -33.494 1.00 79.44 284 ASN A O 1
ATOM 2385 N N . TRP A 1 285 ? 18.667 9.314 -31.250 1.00 66.12 285 TRP A N 1
ATOM 2386 C CA . TRP A 1 285 ? 19.991 9.874 -30.906 1.00 66.12 285 TRP A CA 1
ATOM 2387 C C . TRP A 1 285 ? 21.054 9.779 -32.012 1.00 66.12 285 TRP A C 1
ATOM 2389 O O . TRP A 1 285 ? 21.412 8.657 -32.349 1.00 66.12 285 TRP A O 1
ATOM 2399 N N . ASP A 1 286 ? 21.605 10.910 -32.503 1.00 58.66 286 ASP A N 1
ATOM 2400 C CA . ASP A 1 286 ? 22.720 11.062 -33.489 1.00 58.66 286 ASP A CA 1
ATOM 2401 C C . ASP A 1 286 ? 23.113 9.768 -34.239 1.00 58.66 286 ASP A C 1
ATOM 2403 O O . ASP A 1 286 ? 24.266 9.319 -34.220 1.00 58.66 286 ASP A O 1
ATOM 2407 N N . ALA A 1 287 ? 22.124 9.128 -34.871 1.00 62.06 287 ALA A N 1
ATOM 2408 C CA . ALA A 1 287 ? 22.283 7.814 -35.477 1.00 62.06 287 ALA A CA 1
ATOM 2409 C C . ALA A 1 287 ? 22.494 7.924 -36.990 1.00 62.06 287 ALA A C 1
ATOM 2411 O O . ALA A 1 287 ? 22.650 6.907 -37.660 1.00 62.06 287 ALA A O 1
ATOM 2412 N N . PHE A 1 288 ? 22.592 9.136 -37.548 1.00 73.38 288 PHE A N 1
ATOM 2413 C CA . PHE A 1 288 ? 22.999 9.324 -38.944 1.00 73.38 288 PHE A CA 1
ATOM 2414 C C . PHE A 1 288 ? 24.352 8.656 -39.233 1.00 73.38 288 PHE A C 1
ATOM 2416 O O . PHE A 1 288 ? 24.536 8.100 -40.312 1.00 73.38 288 PHE A O 1
ATOM 2423 N N . LYS A 1 289 ? 25.261 8.600 -38.247 1.00 82.25 289 LYS A N 1
ATOM 2424 C CA . LYS A 1 289 ? 26.538 7.865 -38.350 1.00 82.25 289 LYS A CA 1
ATOM 2425 C C . LYS A 1 289 ? 26.377 6.348 -38.462 1.00 82.25 289 LYS A C 1
ATOM 2427 O O . LYS A 1 289 ? 27.210 5.705 -39.087 1.00 82.25 289 LYS A O 1
ATOM 2432 N N . PHE A 1 290 ? 25.313 5.792 -37.887 1.00 85.56 290 PHE A N 1
ATOM 2433 C CA . PHE A 1 290 ? 24.939 4.384 -38.046 1.00 85.56 290 PHE A CA 1
ATOM 2434 C C . PHE A 1 290 ? 24.213 4.126 -39.386 1.00 85.56 290 PHE A C 1
ATOM 2436 O O . PHE A 1 290 ? 24.015 2.980 -39.774 1.00 85.56 290 PHE A O 1
ATOM 2443 N N . GLY A 1 291 ? 23.850 5.192 -40.110 1.00 86.81 291 GLY A N 1
ATOM 2444 C CA . GLY A 1 291 ? 23.132 5.171 -41.385 1.00 86.81 291 GLY A CA 1
ATOM 2445 C C . GLY A 1 291 ? 21.641 5.461 -41.213 1.00 86.81 291 GLY A C 1
ATOM 2446 O O . GLY A 1 291 ? 21.016 4.943 -40.290 1.00 86.81 291 GLY A O 1
ATOM 2447 N N . SER A 1 292 ? 21.066 6.281 -42.096 1.00 89.56 292 SER A N 1
ATOM 2448 C CA . SER A 1 292 ? 19.627 6.582 -42.149 1.00 89.56 292 SER A CA 1
ATOM 2449 C C . SER A 1 292 ? 19.089 6.200 -43.529 1.00 89.56 292 SER A C 1
ATOM 2451 O O . SER A 1 292 ? 19.404 6.900 -44.489 1.00 89.56 292 SER A O 1
ATOM 2453 N N . PRO A 1 293 ? 18.350 5.084 -43.668 1.00 92.19 293 PRO A N 1
ATOM 2454 C CA . PRO A 1 293 ? 17.798 4.666 -44.952 1.00 92.19 293 PRO A CA 1
ATOM 2455 C C . PRO A 1 293 ? 16.667 5.586 -45.416 1.00 92.19 293 PRO A C 1
ATOM 2457 O O . PRO A 1 293 ? 16.475 5.725 -46.616 1.00 92.19 293 PRO A O 1
ATOM 2460 N N . LEU A 1 294 ? 15.948 6.219 -44.483 1.00 92.19 294 LEU A N 1
ATOM 2461 C CA . LEU A 1 294 ? 14.941 7.228 -44.779 1.00 92.19 294 LEU A CA 1
ATOM 2462 C C . LEU A 1 294 ? 15.650 8.555 -45.098 1.00 92.19 294 LEU A C 1
ATOM 2464 O O . LEU A 1 294 ? 16.162 9.221 -44.195 1.00 92.19 294 LEU A O 1
ATOM 2468 N N . GLU A 1 295 ? 15.744 8.891 -46.386 1.00 86.75 295 GLU A N 1
ATOM 2469 C CA . GLU A 1 295 ? 16.623 9.959 -46.890 1.00 86.75 295 GLU A CA 1
ATOM 2470 C C . GLU A 1 295 ? 16.021 11.363 -46.729 1.00 86.75 295 GLU A C 1
ATOM 2472 O O . GLU A 1 295 ? 16.745 12.345 -46.562 1.00 86.75 295 GLU A O 1
ATOM 2477 N N . ASP A 1 296 ? 14.694 11.474 -46.764 1.00 85.12 296 ASP A N 1
ATOM 2478 C CA . ASP A 1 296 ? 13.954 12.737 -46.763 1.00 85.12 296 ASP A CA 1
ATOM 2479 C C . ASP A 1 296 ? 13.437 13.152 -45.371 1.00 85.12 296 ASP A C 1
ATOM 2481 O O . ASP A 1 296 ? 12.696 14.132 -45.253 1.00 85.12 296 ASP A O 1
ATOM 2485 N N . TYR A 1 297 ? 13.845 12.465 -44.298 1.00 88.62 297 TYR A N 1
ATOM 2486 C CA . TYR A 1 297 ? 13.391 12.697 -42.920 1.00 88.62 297 TYR A CA 1
ATOM 2487 C C . TYR A 1 297 ? 14.541 13.115 -41.988 1.00 88.62 297 TYR A C 1
ATOM 2489 O O . TYR A 1 297 ? 15.653 12.601 -42.076 1.00 88.62 297 TYR A O 1
ATOM 2497 N N . LYS A 1 298 ? 14.284 14.062 -41.074 1.00 86.69 298 LYS A N 1
ATOM 2498 C CA . LYS A 1 298 ? 15.312 14.678 -40.204 1.00 86.69 298 LYS A CA 1
ATOM 2499 C C . LYS A 1 298 ? 15.545 13.932 -38.887 1.00 86.69 298 LYS A C 1
ATOM 2501 O O . LYS A 1 298 ? 16.051 14.501 -37.926 1.00 86.69 298 LYS A O 1
ATOM 2506 N N . ASP A 1 299 ? 15.198 12.655 -38.863 1.00 86.94 299 ASP A N 1
ATOM 2507 C CA . ASP A 1 299 ? 15.464 11.733 -37.767 1.00 86.94 299 ASP A CA 1
ATOM 2508 C C . ASP A 1 299 ? 15.838 10.381 -38.371 1.00 86.94 299 ASP A C 1
ATOM 2510 O O . ASP A 1 299 ? 15.330 10.000 -39.429 1.00 86.94 299 ASP A O 1
ATOM 2514 N N . ALA A 1 300 ? 16.742 9.657 -37.725 1.00 89.06 300 ALA A N 1
ATOM 2515 C CA . ALA A 1 300 ? 17.335 8.457 -38.295 1.00 89.06 300 ALA A CA 1
ATOM 2516 C C . ALA A 1 300 ? 16.438 7.233 -38.044 1.00 89.06 300 ALA A C 1
ATOM 2518 O O . ALA A 1 300 ? 16.782 6.326 -37.278 1.00 89.06 300 ALA A O 1
ATOM 2519 N N . ILE A 1 301 ? 15.257 7.240 -38.662 1.00 91.25 301 ILE A N 1
ATOM 2520 C CA . ILE A 1 301 ? 14.267 6.161 -38.605 1.00 91.25 301 ILE A CA 1
ATOM 2521 C C . ILE A 1 301 ? 14.710 5.011 -39.510 1.00 91.25 301 ILE A C 1
ATOM 2523 O O . ILE A 1 301 ? 15.161 5.215 -40.639 1.00 91.25 301 ILE A O 1
ATOM 2527 N N . ARG A 1 302 ? 14.569 3.779 -39.018 1.00 93.81 302 ARG A N 1
ATOM 2528 C CA . ARG A 1 302 ? 14.882 2.560 -39.769 1.00 93.81 302 ARG A CA 1
ATOM 2529 C C . ARG A 1 302 ? 13.722 1.602 -39.631 1.00 93.81 302 ARG A C 1
ATOM 2531 O O . ARG A 1 302 ? 13.297 1.302 -38.522 1.00 93.81 302 ARG A O 1
ATOM 2538 N N . ILE A 1 303 ? 13.199 1.156 -40.760 1.00 96.56 303 ILE A N 1
ATOM 2539 C CA . ILE A 1 303 ? 12.140 0.155 -40.809 1.00 96.56 303 ILE A CA 1
ATOM 2540 C C . ILE A 1 303 ? 12.511 -0.802 -41.932 1.00 96.56 303 ILE A C 1
ATOM 2542 O O . ILE A 1 303 ? 12.466 -0.433 -43.109 1.00 96.56 303 ILE A O 1
ATOM 2546 N N . ASN A 1 304 ? 12.940 -1.997 -41.550 1.00 96.69 304 ASN A N 1
ATOM 2547 C CA . ASN A 1 304 ? 13.178 -3.110 -42.450 1.00 96.69 304 ASN A CA 1
ATOM 2548 C C . ASN A 1 304 ? 11.831 -3.694 -42.895 1.00 96.69 304 ASN A C 1
ATOM 2550 O O . ASN A 1 304 ? 10.916 -3.849 -42.084 1.00 96.69 304 ASN A O 1
ATOM 2554 N N . TYR A 1 305 ? 11.721 -4.056 -44.168 1.00 97.81 305 TYR A N 1
ATOM 2555 C CA . TYR A 1 305 ? 10.595 -4.808 -44.699 1.00 97.81 305 TYR A CA 1
ATOM 2556 C C . TYR A 1 305 ? 11.070 -5.977 -45.558 1.00 97.81 305 TYR A C 1
ATOM 2558 O O . TYR A 1 305 ? 12.136 -5.941 -46.177 1.00 97.81 305 TYR A O 1
ATOM 2566 N N . TYR A 1 306 ? 10.249 -7.021 -45.623 1.00 98.00 306 TYR A N 1
ATOM 2567 C CA . TYR A 1 306 ? 10.443 -8.105 -46.579 1.00 98.00 306 TYR A CA 1
ATOM 2568 C C . TYR A 1 306 ? 9.633 -7.836 -47.848 1.00 98.00 306 TYR A C 1
ATOM 2570 O O . TYR A 1 306 ? 8.408 -7.718 -47.804 1.00 98.00 306 TYR A O 1
ATOM 2578 N N . ASP A 1 307 ? 10.321 -7.722 -48.978 1.00 97.62 307 ASP A N 1
ATOM 2579 C CA . ASP A 1 307 ? 9.707 -7.579 -50.292 1.00 97.62 307 ASP A CA 1
ATOM 2580 C C . ASP A 1 307 ? 9.259 -8.956 -50.794 1.00 97.62 307 ASP A C 1
ATOM 2582 O O . ASP A 1 307 ? 10.085 -9.827 -51.096 1.00 97.62 307 ASP A O 1
ATOM 2586 N N . GLU A 1 308 ? 7.947 -9.179 -50.856 1.00 96.38 308 GLU A N 1
ATOM 2587 C CA . GLU A 1 308 ? 7.387 -10.476 -51.224 1.00 96.38 308 GLU A CA 1
ATOM 2588 C C . GLU A 1 308 ? 7.573 -10.805 -52.706 1.00 96.38 308 GLU A C 1
ATOM 2590 O O . GLU A 1 308 ? 7.623 -11.991 -53.046 1.00 96.38 308 GLU A O 1
ATOM 2595 N N . ASP A 1 309 ? 7.712 -9.799 -53.566 1.00 95.88 309 ASP A N 1
ATOM 2596 C CA . ASP A 1 309 ? 7.867 -9.985 -55.008 1.00 95.88 309 ASP A CA 1
ATOM 2597 C C . ASP A 1 309 ? 9.323 -10.314 -55.349 1.00 95.88 309 ASP A C 1
ATOM 2599 O O . ASP A 1 309 ? 9.606 -11.262 -56.086 1.00 95.88 309 ASP A O 1
ATOM 2603 N N . ARG A 1 310 ? 10.267 -9.573 -54.755 1.00 96.94 310 ARG A N 1
ATOM 2604 C CA . ARG A 1 310 ? 11.714 -9.762 -54.948 1.00 96.94 310 ARG A CA 1
ATOM 2605 C C . ARG A 1 310 ? 12.314 -10.851 -54.057 1.00 96.94 310 ARG A C 1
ATOM 2607 O O . ARG A 1 310 ? 13.419 -11.308 -54.343 1.00 96.94 310 ARG A O 1
ATOM 2614 N N . LYS A 1 311 ? 11.616 -11.266 -52.995 1.00 96.69 311 LYS A N 1
ATOM 2615 C CA . LYS A 1 311 ? 12.086 -12.218 -51.969 1.00 96.69 311 LYS A CA 1
ATOM 2616 C C . LYS A 1 311 ? 13.360 -11.763 -51.244 1.00 96.69 311 LYS A C 1
ATOM 2618 O O . LYS A 1 311 ? 14.221 -12.584 -50.926 1.00 96.69 311 LYS A O 1
ATOM 2623 N N . VAL A 1 312 ? 13.472 -10.467 -50.954 1.00 97.25 312 VAL A N 1
ATOM 2624 C CA . VAL A 1 312 ? 14.632 -9.853 -50.277 1.00 97.25 312 VAL A CA 1
ATOM 2625 C C . VAL A 1 312 ? 14.196 -8.932 -49.140 1.00 97.25 312 VAL A C 1
ATOM 2627 O O . VAL A 1 312 ? 13.071 -8.444 -49.132 1.00 97.25 312 VAL A O 1
ATOM 2630 N N . PHE A 1 313 ? 15.100 -8.671 -48.197 1.00 97.62 313 PHE A N 1
ATOM 2631 C CA . PHE A 1 313 ? 14.934 -7.600 -47.212 1.00 97.62 313 PHE A CA 1
ATOM 2632 C C . PHE A 1 313 ? 15.448 -6.267 -47.772 1.00 97.62 313 PHE A C 1
ATOM 2634 O O . PHE A 1 313 ? 16.462 -6.240 -48.473 1.00 97.62 313 PHE A O 1
ATOM 2641 N N . ASP A 1 314 ? 14.762 -5.174 -47.456 1.00 96.94 314 ASP A N 1
ATOM 2642 C CA . ASP A 1 314 ? 15.125 -3.798 -47.823 1.00 96.94 314 ASP A CA 1
ATOM 2643 C C . ASP A 1 314 ? 14.572 -2.835 -46.750 1.00 96.94 314 ASP A C 1
ATOM 2645 O O . ASP A 1 314 ? 13.911 -3.262 -45.805 1.00 96.94 314 ASP A O 1
ATOM 2649 N N . TYR A 1 315 ? 14.841 -1.535 -46.864 1.00 96.88 315 TYR A N 1
ATOM 2650 C CA . TYR A 1 315 ? 14.383 -0.530 -45.895 1.00 96.88 315 TYR A CA 1
ATOM 2651 C C . TYR A 1 315 ? 13.461 0.505 -46.534 1.00 96.88 315 TYR A C 1
ATOM 2653 O O . TYR A 1 315 ? 13.589 0.808 -47.724 1.00 96.88 315 TYR A O 1
ATOM 2661 N N . ILE A 1 316 ? 12.551 1.073 -45.736 1.00 96.56 316 ILE A N 1
ATOM 2662 C CA . ILE A 1 316 ? 11.771 2.257 -46.129 1.00 96.56 316 ILE A CA 1
ATOM 2663 C C . ILE A 1 316 ? 12.733 3.425 -46.400 1.00 96.56 316 ILE A C 1
ATOM 2665 O O . ILE A 1 316 ? 13.584 3.724 -45.560 1.00 96.56 316 ILE A O 1
ATOM 2669 N N . LYS A 1 317 ? 12.596 4.064 -47.573 1.00 95.19 317 LYS A N 1
ATOM 2670 C CA . LYS A 1 317 ? 13.512 5.114 -48.067 1.00 95.19 317 LYS A CA 1
ATOM 2671 C C . LYS A 1 317 ? 12.894 6.505 -48.193 1.00 95.19 317 LYS A C 1
ATOM 2673 O O . LYS A 1 317 ? 13.639 7.479 -48.240 1.00 95.19 317 LYS A O 1
ATOM 2678 N N . ASP A 1 318 ? 11.565 6.601 -48.217 1.00 94.44 318 ASP A N 1
ATOM 2679 C CA . ASP A 1 318 ? 10.839 7.859 -48.410 1.00 94.44 318 ASP A CA 1
ATOM 2680 C C . ASP A 1 318 ? 9.679 8.049 -47.417 1.00 94.44 318 ASP A C 1
ATOM 2682 O O . ASP A 1 318 ? 9.171 7.097 -46.805 1.00 94.44 318 ASP A O 1
ATOM 2686 N N . LYS A 1 319 ? 9.234 9.304 -47.261 1.00 95.38 319 LYS A N 1
ATOM 2687 C CA . LYS A 1 319 ? 8.113 9.666 -46.382 1.00 95.38 319 LYS A CA 1
ATOM 2688 C C . LYS A 1 319 ? 6.770 9.063 -46.789 1.00 95.38 319 LYS A C 1
ATOM 2690 O O . LYS A 1 319 ? 5.885 9.021 -45.939 1.00 95.38 319 LYS A O 1
ATOM 2695 N N . THR A 1 320 ? 6.566 8.626 -48.031 1.00 95.19 320 THR A N 1
ATOM 2696 C CA . THR A 1 320 ? 5.262 8.093 -48.471 1.00 95.19 320 THR A CA 1
ATOM 2697 C C . THR A 1 320 ? 5.020 6.729 -47.842 1.00 95.19 320 THR A C 1
ATOM 2699 O O . THR A 1 320 ? 4.004 6.522 -47.173 1.00 95.19 320 THR A O 1
ATOM 2702 N N . ASP A 1 321 ? 5.996 5.833 -47.971 1.00 96.31 321 ASP A N 1
ATOM 2703 C CA . ASP A 1 321 ? 5.969 4.515 -47.337 1.00 96.31 321 ASP A CA 1
ATOM 2704 C C . ASP A 1 321 ? 5.975 4.631 -45.806 1.00 96.31 321 ASP A C 1
ATOM 2706 O O . ASP A 1 321 ? 5.248 3.908 -45.119 1.00 96.31 321 ASP A O 1
ATOM 2710 N N . PHE A 1 322 ? 6.737 5.580 -45.250 1.00 97.06 322 PHE A N 1
ATOM 2711 C CA . PHE A 1 322 ? 6.736 5.809 -43.805 1.00 97.06 322 PHE A CA 1
ATOM 2712 C C . PHE A 1 322 ? 5.379 6.329 -43.304 1.00 97.06 322 PHE A C 1
ATOM 2714 O O . PHE A 1 322 ? 4.860 5.835 -42.301 1.00 97.06 322 PHE A O 1
ATOM 2721 N N . ALA A 1 323 ? 4.752 7.266 -44.022 1.00 97.25 323 ALA A N 1
ATOM 2722 C CA . ALA A 1 323 ? 3.409 7.739 -43.698 1.00 97.25 323 ALA A CA 1
ATOM 2723 C C . ALA A 1 323 ? 2.384 6.597 -43.754 1.00 97.25 323 ALA A C 1
ATOM 2725 O O . ALA A 1 323 ? 1.514 6.507 -42.886 1.00 97.25 323 ALA A O 1
ATOM 2726 N N . LYS A 1 324 ? 2.514 5.690 -44.733 1.00 97.75 324 LYS A N 1
ATOM 2727 C CA . LYS A 1 324 ? 1.671 4.495 -44.843 1.00 97.75 324 LYS A CA 1
ATOM 2728 C C . LYS A 1 324 ? 1.852 3.557 -43.649 1.00 97.75 324 LYS A C 1
ATOM 2730 O O . LYS A 1 324 ? 0.852 3.116 -43.084 1.00 97.75 324 LYS A O 1
ATOM 2735 N N . TYR A 1 325 ? 3.091 3.302 -43.228 1.00 98.31 325 TYR A N 1
ATOM 2736 C CA . TYR A 1 325 ? 3.391 2.517 -42.028 1.00 98.31 325 TYR A CA 1
ATOM 2737 C C . TYR A 1 325 ? 2.751 3.120 -40.768 1.00 98.31 325 TYR A C 1
ATOM 2739 O O . TYR A 1 325 ? 2.030 2.428 -40.049 1.00 98.31 325 TYR A O 1
ATOM 2747 N N . LEU A 1 326 ? 2.948 4.424 -40.533 1.00 98.19 326 LEU A N 1
ATOM 2748 C CA . LEU A 1 326 ? 2.351 5.138 -39.399 1.00 98.19 326 LEU A CA 1
ATOM 2749 C C . LEU A 1 326 ? 0.822 5.041 -39.423 1.00 98.19 326 LEU A C 1
ATOM 2751 O O . LEU A 1 326 ? 0.199 4.763 -38.399 1.00 98.19 326 LEU A O 1
ATOM 2755 N N . ASN A 1 327 ? 0.213 5.232 -40.595 1.00 98.19 327 ASN A N 1
ATOM 2756 C CA . ASN A 1 327 ? -1.229 5.120 -40.756 1.00 98.19 327 ASN A CA 1
ATOM 2757 C C . ASN A 1 327 ? -1.746 3.732 -40.353 1.00 98.19 327 ASN A C 1
ATOM 2759 O O . ASN A 1 327 ? -2.724 3.647 -39.608 1.00 98.19 327 ASN A O 1
ATOM 2763 N N . LEU A 1 328 ? -1.084 2.664 -40.812 1.00 98.50 328 LEU A N 1
ATOM 2764 C CA . LEU A 1 328 ? -1.444 1.285 -40.480 1.00 98.50 328 LEU A CA 1
ATOM 2765 C C . LEU A 1 328 ? -1.284 1.012 -38.981 1.00 98.50 328 LEU A C 1
ATOM 2767 O O . LEU A 1 328 ? -2.217 0.503 -38.363 1.00 98.50 328 LEU A O 1
ATOM 2771 N N . LEU A 1 329 ? -0.152 1.403 -38.386 1.00 98.56 329 LEU A N 1
ATOM 2772 C CA . LEU A 1 329 ? 0.128 1.206 -36.962 1.00 98.56 329 LEU A CA 1
ATOM 2773 C C . LEU A 1 329 ? -0.921 1.888 -36.072 1.00 98.56 329 LEU A C 1
ATOM 2775 O O . LEU A 1 329 ? -1.525 1.242 -35.218 1.00 98.56 329 LEU A O 1
ATOM 2779 N N . PHE A 1 330 ? -1.180 3.181 -36.283 1.00 98.38 330 PHE A N 1
ATOM 2780 C CA . PHE A 1 330 ? -2.133 3.916 -35.445 1.00 98.38 330 PHE A CA 1
ATOM 2781 C C . PHE A 1 330 ? -3.586 3.507 -35.694 1.00 98.38 330 PHE A C 1
ATOM 2783 O O . PHE A 1 330 ? -4.379 3.508 -34.757 1.00 98.38 330 PHE A O 1
ATOM 2790 N N . SER A 1 331 ? -3.950 3.130 -36.923 1.00 98.00 331 SER A N 1
ATOM 2791 C CA . SER A 1 331 ? -5.298 2.611 -37.201 1.00 98.00 331 SER A CA 1
ATOM 2792 C C . SER A 1 331 ? -5.515 1.233 -36.572 1.00 98.00 331 SER A C 1
ATOM 2794 O O . SER A 1 331 ? -6.605 0.956 -36.081 1.00 98.00 331 SER A O 1
ATOM 2796 N N . HIS A 1 332 ? -4.476 0.393 -36.512 1.00 98.38 332 HIS A N 1
ATOM 2797 C CA . HIS A 1 332 ? -4.528 -0.882 -35.795 1.00 98.38 332 HIS A CA 1
ATOM 2798 C C . HIS A 1 332 ? -4.741 -0.672 -34.291 1.00 98.38 332 HIS A C 1
ATOM 2800 O O . HIS A 1 332 ? -5.691 -1.216 -33.725 1.00 98.38 332 HIS A O 1
ATOM 2806 N N . LEU A 1 333 ? -3.935 0.187 -33.656 1.00 98.19 333 LEU A N 1
ATOM 2807 C CA . LEU A 1 333 ? -4.073 0.513 -32.230 1.00 98.19 333 LEU A CA 1
ATOM 2808 C C . LEU A 1 333 ? -5.441 1.133 -31.894 1.00 98.19 333 LEU A C 1
ATOM 2810 O O . LEU A 1 333 ? -6.036 0.786 -30.874 1.00 98.19 333 LEU A O 1
ATOM 2814 N N . GLU A 1 334 ? -5.973 2.001 -32.757 1.00 97.62 334 GLU A N 1
ATOM 2815 C CA . GLU A 1 334 ? -7.328 2.551 -32.623 1.00 97.62 334 GLU A CA 1
ATOM 2816 C C . GLU A 1 334 ? -8.403 1.463 -32.749 1.00 97.62 334 GLU A C 1
ATOM 2818 O O . GLU A 1 334 ? -9.296 1.391 -31.908 1.00 97.62 334 GLU A O 1
ATOM 2823 N N . SER A 1 335 ? -8.291 0.560 -33.730 1.00 97.62 335 SER A N 1
ATOM 2824 C CA . SER A 1 335 ? -9.250 -0.543 -33.913 1.00 97.62 335 SER A CA 1
ATOM 2825 C C . SER A 1 335 ? -9.290 -1.511 -32.724 1.00 97.62 335 SER A C 1
ATOM 2827 O O . SER A 1 335 ? -10.319 -2.130 -32.453 1.00 97.62 335 SER A O 1
ATOM 2829 N N . ARG A 1 336 ? -8.179 -1.604 -31.984 1.00 97.50 336 ARG A N 1
ATOM 2830 C CA . ARG A 1 336 ? -8.037 -2.362 -30.735 1.00 97.50 336 ARG A CA 1
ATOM 2831 C C . ARG A 1 336 ? -8.485 -1.576 -29.494 1.00 97.50 336 ARG A C 1
ATOM 2833 O O . ARG A 1 336 ? -8.450 -2.138 -28.402 1.00 97.50 336 ARG A O 1
ATOM 2840 N N . GLY A 1 337 ? -8.877 -0.306 -29.632 1.00 97.62 337 GLY A N 1
ATOM 2841 C CA . GLY A 1 337 ? -9.257 0.566 -28.516 1.00 97.62 337 GLY A CA 1
ATOM 2842 C C . GLY A 1 337 ? -8.090 0.949 -27.597 1.00 97.62 337 GLY A C 1
ATOM 2843 O O . GLY A 1 337 ? -8.298 1.194 -26.414 1.00 97.62 337 GLY A O 1
ATOM 2844 N N . LEU A 1 338 ? -6.854 0.952 -28.110 1.00 98.00 338 LEU A N 1
ATOM 2845 C CA . LEU A 1 338 ? -5.630 1.157 -27.319 1.00 98.00 338 LEU A CA 1
ATOM 2846 C C . LEU A 1 338 ? -5.041 2.567 -27.448 1.00 98.00 338 LEU A C 1
ATOM 2848 O O . LEU A 1 338 ? -4.109 2.911 -26.718 1.00 98.00 338 LEU A O 1
ATOM 2852 N N . LEU A 1 339 ? -5.554 3.381 -28.373 1.00 96.25 339 LEU A N 1
ATOM 2853 C CA . LEU A 1 339 ? -4.978 4.688 -28.690 1.00 96.25 339 LEU A CA 1
ATOM 2854 C C . LEU A 1 339 ? -4.947 5.629 -27.471 1.00 96.25 339 LEU A C 1
ATOM 2856 O O . LEU A 1 339 ? -3.939 6.291 -27.249 1.00 96.25 339 LEU A O 1
ATOM 2860 N N . ASP A 1 340 ? -5.981 5.603 -26.625 1.00 95.38 340 ASP A N 1
ATOM 2861 C CA . ASP A 1 340 ? -6.119 6.498 -25.462 1.00 95.38 340 ASP A CA 1
ATOM 2862 C C . ASP A 1 340 ? -5.010 6.346 -24.411 1.00 95.38 340 ASP A C 1
ATOM 2864 O O . ASP A 1 340 ? -4.693 7.298 -23.691 1.00 95.38 340 ASP A O 1
ATOM 2868 N N . ILE A 1 341 ? -4.416 5.155 -24.313 1.00 96.38 341 ILE A N 1
ATOM 2869 C CA . ILE A 1 341 ? -3.324 4.845 -23.378 1.00 96.38 341 ILE A CA 1
ATOM 2870 C C . ILE A 1 341 ? -1.961 4.758 -24.075 1.00 96.38 341 ILE A C 1
ATOM 2872 O O . ILE A 1 341 ? -0.950 4.518 -23.414 1.00 96.38 341 ILE A O 1
ATOM 2876 N N . THR A 1 342 ? -1.925 4.947 -25.396 1.00 97.88 342 THR A N 1
ATOM 2877 C CA . THR A 1 342 ? -0.706 4.888 -26.203 1.00 97.88 342 THR A CA 1
ATOM 2878 C C . THR A 1 342 ? -0.023 6.248 -26.230 1.00 97.88 342 THR A C 1
ATOM 2880 O O . THR A 1 342 ? -0.645 7.264 -26.532 1.00 97.88 342 THR A O 1
ATOM 2883 N N . LYS A 1 343 ? 1.283 6.263 -25.971 1.00 97.31 343 LYS A N 1
ATOM 2884 C CA . LYS A 1 343 ? 2.137 7.444 -26.039 1.00 97.31 343 LYS A CA 1
ATOM 2885 C C . LYS A 1 343 ? 3.351 7.156 -26.910 1.00 97.31 343 LYS A C 1
ATOM 2887 O O . LYS A 1 343 ? 3.979 6.109 -26.778 1.00 97.31 343 LYS A O 1
ATOM 2892 N N . ILE A 1 344 ? 3.725 8.098 -27.769 1.00 97.50 344 ILE A N 1
ATOM 2893 C CA . ILE A 1 344 ? 5.070 8.092 -28.352 1.00 97.50 344 ILE A CA 1
ATOM 2894 C C . ILE A 1 344 ? 6.020 8.570 -27.260 1.00 97.50 344 ILE A C 1
ATOM 2896 O O . ILE A 1 344 ? 5.905 9.708 -26.794 1.00 97.50 344 ILE A O 1
ATOM 2900 N N . ILE A 1 345 ? 6.926 7.693 -26.832 1.00 96.19 345 ILE A N 1
ATOM 2901 C CA . ILE A 1 345 ? 7.951 8.049 -25.856 1.00 96.19 345 ILE A CA 1
ATOM 2902 C C . ILE A 1 345 ? 9.189 8.566 -26.582 1.00 96.19 345 ILE A C 1
ATOM 2904 O O . ILE A 1 345 ? 9.647 7.980 -27.562 1.00 96.19 345 ILE A O 1
ATOM 2908 N N . VAL A 1 346 ? 9.720 9.681 -26.092 1.00 92.94 346 VAL A N 1
ATOM 2909 C CA . VAL A 1 346 ? 10.899 10.338 -26.650 1.00 92.94 346 VAL A CA 1
ATOM 2910 C C . VAL A 1 346 ? 11.985 10.395 -25.587 1.00 92.94 346 VAL A C 1
ATOM 2912 O O . VAL A 1 346 ? 11.789 10.943 -24.496 1.00 92.94 346 VAL A O 1
ATOM 2915 N N . ASP A 1 347 ? 13.115 9.777 -25.912 1.00 90.19 347 ASP A N 1
ATOM 2916 C CA . ASP A 1 347 ? 14.266 9.617 -25.031 1.00 90.19 347 ASP A CA 1
ATOM 2917 C C . ASP A 1 347 ? 15.267 10.756 -25.261 1.00 90.19 347 ASP A C 1
ATOM 2919 O O . ASP A 1 347 ? 15.968 10.786 -26.269 1.00 90.19 347 ASP A O 1
ATOM 2923 N N . GLU A 1 348 ? 15.304 11.703 -24.326 1.00 86.75 348 GLU A N 1
ATOM 2924 C CA . GLU A 1 348 ? 16.265 12.809 -24.239 1.00 86.75 348 GLU A CA 1
ATOM 2925 C C . GLU A 1 348 ? 16.342 13.694 -25.499 1.00 86.75 348 GLU A C 1
ATOM 2927 O O . GLU A 1 348 ? 17.422 13.893 -26.058 1.00 86.75 348 GLU A O 1
ATOM 2932 N N . PRO A 1 349 ? 15.211 14.281 -25.945 1.00 86.00 349 PRO A N 1
ATOM 2933 C CA . PRO A 1 349 ? 15.208 15.164 -27.105 1.00 86.00 349 PRO A CA 1
ATOM 2934 C C . PRO A 1 349 ? 16.032 16.436 -26.850 1.00 86.00 349 PRO A C 1
ATOM 2936 O O . PRO A 1 349 ? 15.884 17.097 -25.819 1.00 86.00 349 PRO A O 1
ATOM 2939 N N . ASP A 1 350 ? 16.867 16.807 -27.821 1.00 82.00 350 ASP A N 1
ATOM 2940 C CA . ASP A 1 350 ? 17.772 17.963 -27.756 1.00 82.00 350 ASP A CA 1
ATOM 2941 C C . ASP A 1 350 ? 17.473 19.044 -28.814 1.00 82.00 350 ASP A C 1
ATOM 2943 O O . ASP A 1 350 ? 17.956 20.173 -28.700 1.00 82.00 350 ASP A O 1
ATOM 2947 N N . ASN A 1 351 ? 16.630 18.740 -29.809 1.00 85.94 351 ASN A N 1
ATOM 2948 C CA . ASN A 1 351 ? 16.243 19.653 -30.882 1.00 85.94 351 ASN A CA 1
ATOM 2949 C C . ASN A 1 351 ? 14.714 19.802 -30.988 1.00 85.94 351 ASN A C 1
ATOM 2951 O O . ASN A 1 351 ? 14.013 18.927 -31.499 1.00 85.94 351 ASN A O 1
ATOM 2955 N N . ILE A 1 352 ? 14.201 20.948 -30.531 1.00 87.75 352 ILE A N 1
ATOM 2956 C CA . ILE A 1 352 ? 12.762 21.261 -30.510 1.00 87.75 352 ILE A CA 1
ATOM 2957 C C . ILE A 1 352 ? 12.184 21.406 -31.925 1.00 87.75 352 ILE A C 1
ATOM 2959 O O . ILE A 1 352 ? 11.059 20.978 -32.166 1.00 87.75 352 ILE A O 1
ATOM 2963 N N . GLU A 1 353 ? 12.933 21.983 -32.869 1.00 87.81 353 GLU A N 1
ATOM 2964 C CA . GLU A 1 353 ? 12.454 22.183 -34.244 1.00 87.81 353 GLU A CA 1
ATOM 2965 C C . GLU A 1 353 ? 12.233 20.840 -34.949 1.00 87.81 353 GLU A C 1
ATOM 2967 O O . GLU A 1 353 ? 11.179 20.619 -35.544 1.00 87.81 353 GLU A O 1
ATOM 2972 N N . VAL A 1 354 ? 13.196 19.919 -34.821 1.00 88.38 354 VAL A N 1
ATOM 2973 C CA . VAL A 1 354 ? 13.087 18.553 -35.361 1.00 88.38 354 VAL A CA 1
ATOM 2974 C C . VAL A 1 354 ? 11.965 17.786 -34.668 1.00 88.38 354 VAL A C 1
ATOM 2976 O O . VAL A 1 354 ? 11.173 17.124 -35.335 1.00 88.38 354 VAL A O 1
ATOM 2979 N N . PHE A 1 355 ? 11.853 17.907 -33.343 1.00 89.94 355 PHE A N 1
ATOM 2980 C CA . PHE A 1 355 ? 10.766 17.289 -32.589 1.00 89.94 355 PHE A CA 1
ATOM 2981 C C . PHE A 1 355 ? 9.391 17.753 -33.094 1.00 89.94 355 PHE A C 1
ATOM 2983 O O . PHE A 1 355 ? 8.553 16.915 -33.421 1.00 89.94 355 PHE A O 1
ATOM 2990 N N . ASN A 1 356 ? 9.175 19.064 -33.236 1.00 89.75 356 ASN A N 1
ATOM 2991 C CA . ASN A 1 356 ? 7.913 19.620 -33.727 1.00 89.75 356 ASN A CA 1
ATOM 2992 C C . ASN A 1 356 ? 7.617 19.184 -35.176 1.00 89.75 356 ASN A C 1
ATOM 2994 O O . ASN A 1 356 ? 6.492 18.779 -35.469 1.00 89.75 356 ASN A O 1
ATOM 2998 N N . GLU A 1 357 ? 8.615 19.199 -36.072 1.00 90.50 357 GLU A N 1
ATOM 2999 C CA . GLU A 1 357 ? 8.455 18.738 -37.463 1.00 90.50 357 GLU A CA 1
ATOM 3000 C C . GLU A 1 357 ? 8.031 17.260 -37.527 1.00 90.50 357 GLU A C 1
ATOM 3002 O O . GLU A 1 357 ? 7.125 16.899 -38.287 1.00 90.50 357 GLU A O 1
ATOM 3007 N N . ASN A 1 358 ? 8.646 16.410 -36.702 1.00 91.81 358 ASN A N 1
ATOM 3008 C CA . ASN A 1 358 ? 8.328 14.986 -36.630 1.00 91.81 358 ASN A CA 1
ATOM 3009 C C . ASN A 1 358 ? 6.922 14.750 -36.067 1.00 91.81 358 ASN A C 1
ATOM 3011 O O . ASN A 1 358 ? 6.167 13.945 -36.612 1.00 91.81 358 ASN A O 1
ATOM 3015 N N . VAL A 1 359 ? 6.543 15.473 -35.010 1.00 92.56 359 VAL A N 1
ATOM 3016 C CA . VAL A 1 359 ? 5.196 15.413 -34.422 1.00 92.56 359 VAL A CA 1
ATOM 3017 C C . VAL A 1 359 ? 4.133 15.798 -35.453 1.00 92.56 359 VAL A C 1
ATOM 3019 O O . VAL A 1 359 ? 3.160 15.063 -35.635 1.00 92.56 359 VAL A O 1
ATOM 3022 N N . ASP A 1 360 ? 4.343 16.889 -36.190 1.00 92.75 360 ASP A N 1
ATOM 3023 C CA . ASP A 1 360 ? 3.429 17.334 -37.244 1.00 92.75 360 ASP A CA 1
ATOM 3024 C C . ASP A 1 360 ? 3.297 16.309 -38.373 1.00 92.75 360 ASP A C 1
ATOM 3026 O O . ASP A 1 360 ? 2.191 16.049 -38.865 1.00 92.75 360 ASP A O 1
ATOM 3030 N N . PHE A 1 361 ? 4.415 15.718 -38.801 1.00 95.19 361 PHE A N 1
ATOM 3031 C CA . PHE A 1 361 ? 4.408 14.676 -39.821 1.00 95.19 361 PHE A CA 1
ATOM 3032 C C . PHE A 1 361 ? 3.658 13.427 -39.347 1.00 95.19 361 PHE A C 1
ATOM 3034 O O . PHE A 1 361 ? 2.814 12.902 -40.080 1.00 95.19 361 PHE A O 1
ATOM 3041 N N . ILE A 1 362 ? 3.919 12.977 -38.120 1.00 95.62 362 ILE A N 1
ATOM 3042 C CA . ILE A 1 362 ? 3.267 11.808 -37.525 1.00 95.62 362 ILE A CA 1
ATOM 3043 C C . ILE A 1 362 ? 1.763 12.044 -37.388 1.00 95.62 362 ILE A C 1
ATOM 3045 O O . ILE A 1 362 ? 0.979 11.188 -37.796 1.00 95.62 362 ILE A O 1
ATOM 3049 N N . LYS A 1 363 ? 1.346 13.219 -36.904 1.00 94.44 363 LYS A N 1
ATOM 3050 C CA . LYS A 1 363 ? -0.068 13.591 -36.773 1.00 94.44 363 LYS A CA 1
ATOM 3051 C C . LYS A 1 363 ? -0.800 13.569 -38.115 1.00 94.44 363 LYS A C 1
ATOM 3053 O O . LYS A 1 363 ? -1.904 13.038 -38.211 1.00 94.44 363 LYS A O 1
ATOM 3058 N N . LYS A 1 364 ? -0.191 14.107 -39.175 1.00 95.88 364 LYS A N 1
ATOM 3059 C CA . LYS A 1 364 ? -0.776 14.055 -40.527 1.00 95.88 364 LYS A CA 1
ATOM 3060 C C . LYS A 1 364 ? -0.855 12.616 -41.039 1.00 95.88 364 LYS A C 1
ATOM 3062 O O . LYS A 1 364 ? -1.891 12.205 -41.558 1.00 95.88 364 LYS A O 1
ATOM 3067 N N . SER A 1 365 ? 0.210 11.843 -40.842 1.00 96.56 365 SER A N 1
ATOM 3068 C CA . SER A 1 365 ? 0.329 10.462 -41.327 1.00 96.56 365 SER A CA 1
ATOM 3069 C C . SER A 1 365 ? -0.596 9.483 -40.600 1.00 96.56 365 SER A C 1
ATOM 3071 O O . SER A 1 365 ? -1.092 8.528 -41.194 1.00 96.56 365 SER A O 1
ATOM 3073 N N . SER A 1 366 ? -0.921 9.741 -39.335 1.00 94.06 366 SER A N 1
ATOM 3074 C CA . SER A 1 366 ? -1.872 8.935 -38.563 1.00 94.06 366 SER A CA 1
ATOM 3075 C C . SER A 1 366 ? -3.342 9.189 -38.926 1.00 94.06 366 SER A C 1
ATOM 3077 O O . SER A 1 366 ? -4.231 8.512 -38.406 1.00 94.06 366 SER A O 1
ATOM 3079 N N . GLY A 1 367 ? -3.621 10.126 -39.841 1.00 91.88 367 GLY A N 1
ATOM 3080 C CA . GLY A 1 367 ? -4.977 10.544 -40.199 1.00 91.88 367 GLY A CA 1
ATOM 3081 C C . GLY A 1 367 ? -5.551 11.606 -39.259 1.00 91.88 367 GLY A C 1
ATOM 3082 O O . GLY A 1 367 ? -6.760 11.637 -39.055 1.00 91.88 367 GLY A O 1
ATOM 3083 N N . ASN A 1 368 ? -4.700 12.468 -38.688 1.00 90.81 368 ASN A N 1
ATOM 3084 C CA . ASN A 1 368 ? -5.054 13.489 -37.692 1.00 90.81 368 ASN A CA 1
ATOM 3085 C C . ASN A 1 368 ? -5.659 12.920 -36.401 1.00 90.81 368 ASN A C 1
ATOM 3087 O O . ASN A 1 368 ? -6.446 13.596 -35.737 1.00 90.81 368 ASN A O 1
ATOM 3091 N N . LYS A 1 369 ? -5.272 11.693 -36.041 1.00 92.12 369 LYS A N 1
ATOM 3092 C CA . LYS A 1 369 ? -5.606 11.094 -34.748 1.00 92.12 369 LYS A CA 1
ATOM 3093 C C . LYS A 1 369 ? -4.971 11.890 -33.609 1.00 92.12 369 LYS A C 1
ATOM 3095 O O . LYS A 1 369 ? -3.913 12.501 -33.790 1.00 92.12 369 LYS A O 1
ATOM 3100 N N . ASP A 1 370 ? -5.608 11.859 -32.444 1.00 90.56 370 ASP A N 1
ATOM 3101 C CA . ASP A 1 370 ? -5.050 12.455 -31.234 1.00 90.56 370 ASP A CA 1
ATOM 3102 C C . ASP A 1 370 ? -3.924 11.562 -30.699 1.00 90.56 370 ASP A C 1
ATOM 3104 O O . ASP A 1 370 ? -4.163 10.458 -30.215 1.00 90.56 370 ASP A O 1
ATOM 3108 N N . ILE A 1 371 ? -2.677 12.000 -30.887 1.00 92.75 371 ILE A N 1
ATOM 3109 C CA . ILE A 1 371 ? -1.479 11.254 -30.492 1.00 92.75 371 ILE A CA 1
ATOM 3110 C C . ILE A 1 371 ? -0.880 11.919 -29.266 1.00 92.75 371 ILE A C 1
ATOM 3112 O O . ILE A 1 371 ? -0.597 13.118 -29.262 1.00 92.75 371 ILE A O 1
ATOM 3116 N N . LYS A 1 372 ? -0.640 11.101 -28.246 1.00 95.19 372 LYS A N 1
ATOM 3117 C CA . LYS A 1 372 ? -0.089 11.523 -26.965 1.00 95.19 372 LYS A CA 1
ATOM 3118 C C . LYS A 1 372 ? 1.417 11.303 -26.921 1.00 95.19 372 LYS A C 1
ATOM 3120 O O . LYS A 1 372 ? 1.947 10.386 -27.553 1.00 95.19 372 LYS A O 1
ATOM 3125 N N . TYR A 1 373 ? 2.100 12.123 -26.130 1.00 95.38 373 TYR A N 1
ATOM 3126 C CA . TYR A 1 373 ? 3.556 12.108 -26.020 1.00 95.38 373 TYR A CA 1
ATOM 3127 C C . TYR A 1 373 ? 4.012 11.967 -24.572 1.00 95.38 373 TYR A C 1
ATOM 3129 O O . TYR A 1 373 ? 3.420 12.538 -23.649 1.00 95.38 373 TYR A O 1
ATOM 3137 N N . LYS A 1 374 ? 5.103 11.222 -24.399 1.00 96.06 374 LYS A N 1
ATOM 3138 C CA . LYS A 1 374 ? 5.859 11.100 -23.155 1.00 96.06 374 LYS A CA 1
ATOM 3139 C C . LYS A 1 374 ? 7.311 11.471 -23.413 1.00 96.06 374 LYS A C 1
ATOM 3141 O O . LYS A 1 374 ? 7.879 11.018 -24.400 1.00 96.06 374 LYS A O 1
ATOM 3146 N N . CYS A 1 375 ? 7.935 12.221 -22.512 1.00 95.31 375 CYS A N 1
ATOM 3147 C CA . CYS A 1 375 ? 9.354 12.556 -22.646 1.00 95.31 375 CYS A CA 1
ATOM 3148 C C . CYS A 1 375 ? 10.142 12.194 -21.385 1.00 95.31 375 CYS A C 1
ATOM 3150 O O . CYS A 1 375 ? 9.742 12.547 -20.274 1.00 95.31 375 CYS A O 1
ATOM 3152 N N . ALA A 1 376 ? 11.292 11.544 -21.561 1.00 94.94 376 ALA A N 1
ATOM 3153 C CA . ALA A 1 376 ? 12.361 11.508 -20.566 1.00 94.94 376 ALA A CA 1
ATOM 3154 C C . ALA A 1 376 ? 13.385 12.577 -20.960 1.00 94.94 376 ALA A C 1
ATOM 3156 O O . ALA A 1 376 ? 13.882 12.542 -22.080 1.00 94.94 376 ALA A O 1
ATOM 3157 N N . ILE A 1 377 ? 13.645 13.578 -20.112 1.00 91.81 377 ILE A N 1
ATOM 3158 C CA . ILE A 1 377 ? 14.405 14.767 -20.539 1.00 91.81 377 ILE A CA 1
ATOM 3159 C C . ILE A 1 377 ? 15.691 15.012 -19.751 1.00 91.81 377 ILE A C 1
ATOM 3161 O O . ILE A 1 377 ? 15.795 14.760 -18.545 1.00 91.81 377 ILE A O 1
ATOM 3165 N N . HIS A 1 378 ? 16.658 15.590 -20.462 1.00 86.75 378 HIS A N 1
ATOM 3166 C CA . HIS A 1 378 ? 17.930 16.077 -19.932 1.00 86.75 378 HIS A CA 1
ATOM 3167 C C . HIS A 1 378 ? 17.965 17.574 -19.631 1.00 86.75 378 HIS A C 1
ATOM 3169 O O . HIS A 1 378 ? 18.784 18.006 -18.823 1.00 86.75 378 HIS A O 1
ATOM 3175 N N . HIS A 1 379 ? 17.063 18.348 -20.232 1.00 83.62 379 HIS A N 1
ATOM 3176 C CA . HIS A 1 379 ? 17.015 19.798 -20.089 1.00 83.62 379 HIS A CA 1
ATOM 3177 C C . HIS A 1 379 ? 15.565 20.257 -19.958 1.00 83.62 379 HIS A C 1
ATOM 3179 O O . HIS A 1 379 ? 14.790 20.122 -20.905 1.00 83.62 379 HIS A O 1
ATOM 3185 N N . GLN A 1 380 ? 15.195 20.830 -18.807 1.00 80.44 380 GLN A N 1
ATOM 3186 C CA . GLN A 1 380 ? 13.837 21.343 -18.568 1.00 80.44 380 GLN A CA 1
ATOM 3187 C C . GLN A 1 380 ? 13.390 22.373 -19.616 1.00 80.44 380 GLN A C 1
ATOM 3189 O O . GLN A 1 380 ? 12.204 22.458 -19.930 1.00 80.44 380 GLN A O 1
ATOM 3194 N N . GLU A 1 381 ? 14.336 23.116 -20.190 1.00 83.31 381 GLU A N 1
ATOM 3195 C CA . GLU A 1 381 ? 14.092 24.080 -21.264 1.00 83.31 381 GLU A CA 1
ATOM 3196 C C . GLU A 1 381 ? 13.343 23.461 -22.455 1.00 83.31 381 GLU A C 1
ATOM 3198 O O . GLU A 1 381 ? 12.505 24.131 -23.057 1.00 83.31 381 GLU A O 1
ATOM 3203 N N . PHE A 1 382 ? 13.573 22.174 -22.748 1.00 85.00 382 PHE A N 1
ATOM 3204 C CA . PHE A 1 382 ? 12.819 21.450 -23.769 1.00 85.00 382 PHE A CA 1
ATOM 3205 C C . PHE A 1 382 ? 11.320 21.453 -23.451 1.00 85.00 382 PHE A C 1
ATOM 3207 O O . PHE A 1 382 ? 10.513 21.844 -24.286 1.00 85.00 382 PHE A O 1
ATOM 3214 N N . PHE A 1 383 ? 10.940 21.084 -22.225 1.00 83.94 383 PHE A N 1
ATOM 3215 C CA . PHE A 1 383 ? 9.539 21.059 -21.802 1.00 83.94 383 PHE A CA 1
ATOM 3216 C C . PHE A 1 383 ? 8.927 22.463 -21.700 1.00 83.94 383 PHE A C 1
ATOM 3218 O O . PHE A 1 383 ? 7.748 22.636 -21.988 1.00 83.94 383 PHE A O 1
ATOM 3225 N N . GLU A 1 384 ? 9.708 23.476 -21.311 1.00 83.56 384 GLU A N 1
ATOM 3226 C CA . GLU A 1 384 ? 9.225 24.863 -21.212 1.00 83.56 384 GLU A CA 1
ATOM 3227 C C . GLU A 1 384 ? 8.963 25.507 -22.584 1.00 83.56 384 GLU A C 1
ATOM 3229 O O . GLU A 1 384 ? 8.078 26.356 -22.696 1.00 83.56 384 GLU A O 1
ATOM 3234 N N . LYS A 1 385 ? 9.721 25.119 -23.616 1.00 84.06 385 LYS A N 1
ATOM 3235 C CA . LYS A 1 385 ? 9.640 25.699 -24.967 1.00 84.06 385 LYS A CA 1
ATOM 3236 C C . LYS A 1 385 ? 8.869 24.849 -25.972 1.00 84.06 385 LYS A C 1
ATOM 3238 O O . LYS A 1 385 ? 8.557 25.336 -27.055 1.00 84.06 385 LYS A O 1
ATOM 3243 N N . CYS A 1 386 ? 8.602 23.587 -25.657 1.00 82.19 386 CYS A N 1
ATOM 3244 C CA . CYS A 1 386 ? 7.859 22.704 -26.540 1.00 82.19 386 CYS A CA 1
ATOM 3245 C C . CYS A 1 386 ? 6.381 23.124 -26.602 1.00 82.19 386 CYS A C 1
ATOM 3247 O O . CYS A 1 386 ? 5.705 23.223 -25.579 1.00 82.19 386 CYS A O 1
ATOM 3249 N N . GLU A 1 387 ? 5.872 23.350 -27.814 1.00 80.06 387 GLU A N 1
ATOM 3250 C CA . GLU A 1 387 ? 4.464 23.699 -28.057 1.00 80.06 387 GLU A CA 1
ATOM 3251 C C . GLU A 1 387 ? 3.544 22.465 -28.072 1.00 80.06 387 GLU A C 1
ATOM 3253 O O . GLU A 1 387 ? 2.318 22.588 -28.055 1.00 80.06 387 GLU A O 1
ATOM 3258 N N . ILE A 1 388 ? 4.126 21.263 -28.088 1.00 83.75 388 ILE A N 1
ATOM 3259 C CA . ILE A 1 388 ? 3.394 19.998 -28.128 1.00 83.75 388 ILE A CA 1
ATOM 3260 C C . ILE A 1 388 ? 2.901 19.619 -26.734 1.00 83.75 388 ILE A C 1
ATOM 3262 O O . ILE A 1 388 ? 3.577 19.792 -25.716 1.00 83.75 388 ILE A O 1
ATOM 3266 N N . ASN A 1 389 ? 1.703 19.041 -26.697 1.00 85.50 389 ASN A N 1
ATOM 3267 C CA . ASN A 1 389 ? 1.107 18.542 -25.472 1.00 85.50 389 ASN A CA 1
ATOM 3268 C C . ASN A 1 389 ? 1.805 17.256 -24.993 1.00 85.50 389 ASN A C 1
ATOM 3270 O O . ASN A 1 389 ? 1.436 16.146 -25.371 1.00 85.50 389 ASN A O 1
ATOM 3274 N N . ILE A 1 390 ? 2.829 17.417 -24.157 1.00 91.56 390 ILE A N 1
ATOM 3275 C CA . ILE A 1 390 ? 3.456 16.317 -23.419 1.00 91.56 390 ILE A CA 1
ATOM 3276 C C . ILE A 1 390 ? 2.540 15.957 -22.240 1.00 91.56 390 ILE A C 1
ATOM 3278 O O . ILE A 1 390 ? 2.339 16.781 -21.342 1.00 91.56 390 ILE A O 1
ATOM 3282 N N . GLU A 1 391 ? 1.973 14.749 -22.266 1.00 93.81 391 GLU A N 1
ATOM 3283 C CA . GLU A 1 391 ? 1.068 14.232 -21.228 1.00 93.81 391 GLU A CA 1
ATOM 3284 C C . GLU A 1 391 ? 1.877 13.678 -20.051 1.00 93.81 391 GLU A C 1
ATOM 3286 O O . GLU A 1 391 ? 1.603 14.023 -18.907 1.00 93.81 391 GLU A O 1
ATOM 3291 N N . ASN A 1 392 ? 2.939 12.912 -20.329 1.00 96.38 392 ASN A N 1
ATOM 3292 C CA . ASN A 1 392 ? 3.811 12.349 -19.297 1.00 96.38 392 ASN A CA 1
ATOM 3293 C C . ASN A 1 392 ? 5.239 12.883 -19.383 1.00 96.38 392 ASN A C 1
ATOM 3295 O O . ASN A 1 392 ? 5.823 12.976 -20.464 1.00 96.38 392 ASN A O 1
ATOM 3299 N N . LEU A 1 393 ? 5.846 13.132 -18.226 1.00 96.81 393 LEU A N 1
ATOM 3300 C CA . LEU A 1 393 ? 7.210 13.645 -18.137 1.00 96.81 393 LEU A CA 1
ATOM 3301 C C . LEU A 1 393 ? 8.026 12.853 -17.118 1.00 96.81 393 LEU A C 1
ATOM 3303 O O . LEU A 1 393 ? 7.557 12.579 -16.015 1.00 96.81 393 LEU A O 1
ATOM 3307 N N . SER A 1 394 ? 9.272 12.547 -17.471 1.00 97.69 394 SER A N 1
ATOM 3308 C CA . SER A 1 394 ? 10.268 12.018 -16.546 1.00 97.69 394 SER A CA 1
ATOM 3309 C C . SER A 1 394 ? 11.500 12.918 -16.513 1.00 97.69 394 SER A C 1
ATOM 3311 O O . SER A 1 394 ? 12.149 13.126 -17.541 1.00 97.69 394 SER A O 1
ATOM 3313 N N . LEU A 1 395 ? 11.842 13.454 -15.339 1.00 96.75 395 LEU A N 1
ATOM 3314 C CA . LEU A 1 395 ? 13.084 14.215 -15.152 1.00 96.75 395 LEU A CA 1
ATOM 3315 C C . LEU A 1 395 ? 14.212 13.295 -14.711 1.00 96.75 395 LEU A C 1
ATOM 3317 O O . LEU A 1 395 ? 14.045 12.511 -13.774 1.00 96.75 395 LEU A O 1
ATOM 3321 N N . ASN A 1 396 ? 15.391 13.434 -15.311 1.00 95.44 396 ASN A N 1
ATOM 3322 C CA . ASN A 1 396 ? 16.571 12.808 -14.724 1.00 95.44 396 ASN A CA 1
ATOM 3323 C C . ASN A 1 396 ? 16.852 13.430 -13.341 1.00 95.44 396 ASN A C 1
ATOM 3325 O O . ASN A 1 396 ? 16.464 14.570 -13.072 1.00 95.44 396 ASN A O 1
ATOM 3329 N N . THR A 1 397 ? 17.560 12.715 -12.465 1.00 95.69 397 THR A N 1
ATOM 3330 C CA . THR A 1 397 ? 17.827 13.177 -11.094 1.00 95.69 397 THR A CA 1
ATOM 3331 C C . THR A 1 397 ? 18.457 14.578 -11.036 1.00 95.69 397 THR A C 1
ATOM 3333 O O . THR A 1 397 ? 18.129 15.342 -10.133 1.00 95.69 397 THR A O 1
ATOM 3336 N N . CYS A 1 398 ? 19.338 14.959 -11.969 1.00 95.19 398 CYS A N 1
ATOM 3337 C CA . CYS A 1 398 ? 19.925 16.304 -11.974 1.00 95.19 398 CYS A CA 1
ATOM 3338 C C . CYS A 1 398 ? 18.872 17.378 -12.266 1.00 95.19 398 CYS A C 1
ATOM 3340 O O . CYS A 1 398 ? 18.778 18.343 -11.507 1.00 95.19 398 CYS A O 1
ATOM 3342 N N . GLU A 1 399 ? 18.041 17.190 -13.294 1.00 94.44 399 GLU A N 1
ATOM 3343 C CA . GLU A 1 399 ? 16.966 18.132 -13.634 1.00 94.44 399 GLU A CA 1
ATOM 3344 C C . GLU A 1 399 ? 15.869 18.179 -12.570 1.00 94.44 399 GLU A C 1
ATOM 3346 O O . GLU A 1 399 ? 15.336 19.251 -12.284 1.00 94.44 399 GLU A O 1
ATOM 3351 N N . LEU A 1 400 ? 15.581 17.051 -11.921 1.00 95.44 400 LEU A N 1
ATOM 3352 C CA . LEU A 1 400 ? 14.687 16.994 -10.768 1.00 95.44 400 LEU A CA 1
ATOM 3353 C C . LEU A 1 400 ? 15.164 17.930 -9.649 1.00 95.44 400 LEU A C 1
ATOM 3355 O O . LEU A 1 400 ? 14.386 18.725 -9.121 1.00 95.44 400 LEU A O 1
ATOM 3359 N N . ILE A 1 401 ? 16.453 17.862 -9.298 1.00 95.88 401 ILE A N 1
ATOM 3360 C CA . ILE A 1 401 ? 17.036 18.726 -8.265 1.00 95.88 401 ILE A CA 1
ATOM 3361 C C . ILE A 1 401 ? 17.153 20.176 -8.750 1.00 95.88 401 ILE A C 1
ATOM 3363 O O . ILE A 1 401 ? 16.910 21.097 -7.971 1.00 95.88 401 ILE A O 1
ATOM 3367 N N . ASN A 1 402 ? 17.477 20.397 -10.025 1.00 94.62 402 ASN A N 1
ATOM 3368 C CA . ASN A 1 402 ? 17.536 21.730 -10.627 1.00 94.62 402 ASN A CA 1
ATOM 3369 C C . ASN A 1 402 ? 16.170 22.445 -10.568 1.00 94.62 402 ASN A C 1
ATOM 3371 O O . ASN A 1 402 ? 16.098 23.649 -10.325 1.00 94.62 402 ASN A O 1
ATOM 3375 N N . ASN A 1 403 ? 15.076 21.688 -10.694 1.00 94.06 403 ASN A N 1
ATOM 3376 C CA . ASN A 1 403 ? 13.704 22.197 -10.717 1.00 94.06 403 ASN A CA 1
ATOM 3377 C C . ASN A 1 403 ? 12.931 21.971 -9.411 1.00 94.06 403 ASN A C 1
ATOM 3379 O O . ASN A 1 403 ? 11.705 22.072 -9.398 1.00 94.06 403 ASN A O 1
ATOM 3383 N N . ILE A 1 404 ? 13.620 21.726 -8.291 1.00 94.56 404 ILE A N 1
ATOM 3384 C CA . ILE A 1 404 ? 13.001 21.294 -7.026 1.00 94.56 404 ILE A CA 1
ATOM 3385 C C . ILE A 1 404 ? 11.880 22.216 -6.505 1.00 94.56 404 ILE A C 1
ATOM 3387 O O . ILE A 1 404 ? 10.944 21.747 -5.862 1.00 94.56 404 ILE A O 1
ATOM 3391 N N . ASN A 1 405 ? 11.948 23.519 -6.804 1.00 94.12 405 ASN A N 1
ATOM 3392 C CA . ASN A 1 405 ? 10.948 24.514 -6.389 1.00 94.12 405 ASN A CA 1
ATOM 3393 C C . ASN A 1 405 ? 9.756 24.638 -7.359 1.00 94.12 405 ASN A C 1
ATOM 3395 O O . ASN A 1 405 ? 8.770 25.280 -7.014 1.00 94.12 405 ASN A O 1
ATOM 3399 N N . LYS A 1 406 ? 9.849 24.059 -8.562 1.00 94.31 406 LYS A N 1
ATOM 3400 C CA . LYS A 1 406 ? 8.811 24.086 -9.606 1.00 94.31 406 LYS A CA 1
ATOM 3401 C C . LYS A 1 406 ? 8.063 22.754 -9.740 1.00 94.31 406 LYS A C 1
ATOM 3403 O O . LYS A 1 406 ? 7.138 22.663 -10.539 1.00 94.31 406 LYS A O 1
ATOM 3408 N N . LEU A 1 407 ? 8.444 21.718 -8.985 1.00 95.75 407 LEU A N 1
ATOM 3409 C CA . LEU A 1 407 ? 7.904 20.363 -9.168 1.00 95.75 407 LEU A CA 1
ATOM 3410 C C . LEU A 1 407 ? 6.382 20.298 -9.019 1.00 95.75 407 LEU A C 1
ATOM 3412 O O . LEU A 1 407 ? 5.732 19.682 -9.854 1.00 95.75 407 LEU A O 1
ATOM 3416 N N . ASP A 1 408 ? 5.810 20.972 -8.018 1.00 95.50 408 ASP A N 1
ATOM 3417 C CA . ASP A 1 408 ? 4.355 20.988 -7.817 1.00 95.50 408 ASP A CA 1
ATOM 3418 C C . ASP A 1 408 ? 3.617 21.727 -8.953 1.00 95.50 408 ASP A C 1
ATOM 3420 O O . ASP A 1 408 ? 2.512 21.342 -9.330 1.00 95.50 408 ASP A O 1
ATOM 3424 N N . GLU A 1 409 ? 4.232 22.758 -9.548 1.00 95.62 409 GLU A N 1
ATOM 3425 C CA . GLU A 1 409 ? 3.680 23.459 -10.717 1.00 95.62 409 GLU A CA 1
ATOM 3426 C C . GLU A 1 409 ? 3.702 22.562 -11.961 1.00 95.62 409 GLU A C 1
ATOM 3428 O O . GLU A 1 409 ? 2.707 22.476 -12.681 1.00 95.62 409 GLU A O 1
ATOM 3433 N N . ILE A 1 410 ? 4.827 21.882 -12.207 1.00 94.62 410 ILE A N 1
ATOM 3434 C CA . ILE A 1 410 ? 4.978 20.941 -13.325 1.00 94.62 410 ILE A CA 1
ATOM 3435 C C . ILE A 1 410 ? 3.986 19.790 -13.166 1.00 94.62 410 ILE A C 1
ATOM 3437 O O . ILE A 1 410 ? 3.270 19.476 -14.114 1.00 94.62 410 ILE A O 1
ATOM 3441 N N . LYS A 1 411 ? 3.889 19.219 -11.960 1.00 95.75 411 LYS A N 1
ATOM 3442 C CA . LYS A 1 411 ? 2.936 18.156 -11.645 1.00 95.75 411 LYS A CA 1
ATOM 3443 C C . LYS A 1 411 ? 1.510 18.570 -11.972 1.00 95.75 411 LYS A C 1
ATOM 3445 O O . LYS A 1 411 ? 0.848 17.877 -12.732 1.00 95.75 411 LYS A O 1
ATOM 3450 N N . LYS A 1 412 ? 1.071 19.731 -11.479 1.00 95.69 412 LYS A N 1
ATOM 3451 C CA . LYS A 1 412 ? -0.282 20.227 -11.741 1.00 95.69 412 LYS A CA 1
ATOM 3452 C C . LYS A 1 412 ? -0.568 20.368 -13.241 1.00 95.69 412 LYS A C 1
ATOM 3454 O O . LYS A 1 412 ? -1.628 19.961 -13.695 1.00 95.69 412 LYS A O 1
ATOM 3459 N N . LYS A 1 413 ? 0.387 20.886 -14.026 1.00 93.75 413 LYS A N 1
ATOM 3460 C CA . LYS A 1 413 ? 0.237 20.997 -15.491 1.00 93.75 413 LYS A CA 1
ATOM 3461 C C . LYS A 1 413 ? 0.036 19.639 -16.171 1.00 93.75 413 LYS A C 1
ATOM 3463 O O . LYS A 1 413 ? -0.674 19.579 -17.169 1.00 93.75 413 LYS A O 1
ATOM 3468 N N . LEU A 1 414 ? 0.683 18.585 -15.674 1.00 94.31 414 LEU A N 1
ATOM 3469 C CA . LEU A 1 414 ? 0.554 17.223 -16.203 1.00 94.31 414 LEU A CA 1
ATOM 3470 C C . LEU A 1 414 ? -0.755 16.567 -15.731 1.00 94.31 414 LEU A C 1
ATOM 3472 O O . LEU A 1 414 ? -1.449 15.956 -16.539 1.00 94.31 414 LEU A O 1
ATOM 3476 N N . GLU A 1 415 ? -1.149 16.772 -14.471 1.00 94.50 415 GLU A N 1
ATOM 3477 C CA . GLU A 1 415 ? -2.435 16.311 -13.922 1.00 94.50 415 GLU A CA 1
ATOM 3478 C C . GLU A 1 415 ? -3.631 16.924 -14.669 1.00 94.50 415 GLU A C 1
ATOM 3480 O O . GLU A 1 415 ? -4.569 16.206 -15.011 1.00 94.50 415 GLU A O 1
ATOM 3485 N N . ASP A 1 416 ? -3.571 18.218 -15.011 1.00 93.50 416 ASP A N 1
ATOM 3486 C CA . ASP A 1 416 ? -4.592 18.909 -15.819 1.00 93.50 416 ASP A CA 1
ATOM 3487 C C . ASP A 1 416 ? -4.743 18.291 -17.230 1.00 93.50 416 ASP A C 1
ATOM 3489 O O . ASP A 1 416 ? -5.763 18.481 -17.894 1.00 93.50 416 ASP A O 1
ATOM 3493 N N . ARG A 1 417 ? -3.736 17.532 -17.688 1.00 90.00 417 ARG A N 1
ATOM 3494 C CA . ARG A 1 417 ? -3.719 16.783 -18.957 1.00 90.00 417 ARG A CA 1
ATOM 3495 C C . ARG A 1 417 ? -4.033 15.292 -18.775 1.00 90.00 417 ARG A C 1
ATOM 3497 O O . ARG A 1 417 ? -4.045 14.559 -19.758 1.00 90.00 417 ARG A O 1
ATOM 3504 N N . GLY A 1 418 ? -4.278 14.840 -17.544 1.00 91.12 418 GLY A N 1
ATOM 3505 C CA . GLY A 1 418 ? -4.515 13.433 -17.209 1.00 91.12 418 GLY A CA 1
ATOM 3506 C C . GLY A 1 418 ? -3.261 12.550 -17.228 1.00 91.12 418 GLY A C 1
ATOM 3507 O O . GLY A 1 418 ? -3.392 11.331 -17.320 1.00 91.12 418 GLY A O 1
ATOM 3508 N N . GLY A 1 419 ? -2.066 13.142 -17.172 1.00 94.69 419 GLY A N 1
ATOM 3509 C CA . GLY A 1 419 ? -0.797 12.426 -17.264 1.00 94.69 419 GLY A CA 1
ATOM 3510 C C . GLY A 1 419 ? -0.049 12.258 -15.942 1.00 94.69 419 GLY A C 1
ATOM 3511 O O . GLY A 1 419 ? -0.516 12.660 -14.877 1.00 94.69 419 GLY A O 1
ATOM 3512 N N . TYR A 1 420 ? 1.133 11.647 -16.033 1.00 97.00 420 TYR A N 1
ATOM 3513 C CA . TYR A 1 420 ? 1.971 11.264 -14.895 1.00 97.00 420 TYR A CA 1
ATOM 3514 C C . TYR A 1 420 ? 3.319 11.986 -14.891 1.00 97.00 420 TYR A C 1
ATOM 3516 O O . TYR A 1 420 ? 3.953 12.188 -15.935 1.00 97.00 420 TYR A O 1
ATOM 3524 N N . PHE A 1 421 ? 3.798 12.299 -13.688 1.00 98.00 421 PHE A N 1
ATOM 3525 C CA . PHE A 1 421 ? 5.093 12.911 -13.448 1.00 98.00 421 PHE A CA 1
ATOM 3526 C C . PHE A 1 421 ? 6.032 11.972 -12.687 1.00 98.00 421 PHE A C 1
ATOM 3528 O O . PHE A 1 421 ? 5.874 11.725 -11.488 1.00 98.00 421 PHE A O 1
ATOM 3535 N N . THR A 1 422 ? 7.046 11.463 -13.382 1.00 98.38 422 THR A N 1
ATOM 3536 C CA . THR A 1 422 ? 8.054 10.557 -12.822 1.00 98.38 422 THR A CA 1
ATOM 3537 C C . THR A 1 422 ? 9.439 11.198 -12.810 1.00 98.38 422 THR A C 1
ATOM 3539 O O . THR A 1 422 ? 9.663 12.316 -13.276 1.00 98.38 422 THR A O 1
ATOM 3542 N N . TRP A 1 423 ? 10.409 10.467 -12.278 1.00 98.12 423 TRP A N 1
ATOM 3543 C CA . TRP A 1 423 ? 11.822 10.808 -12.391 1.00 98.12 423 TRP A CA 1
ATOM 3544 C C . TRP A 1 423 ? 12.649 9.552 -12.638 1.00 98.12 423 TRP A C 1
ATOM 3546 O O . TRP A 1 423 ? 12.183 8.441 -12.385 1.00 98.12 423 TRP A O 1
ATOM 3556 N N . TYR A 1 424 ? 13.876 9.716 -13.123 1.00 97.62 424 TYR A N 1
ATOM 3557 C CA . TYR A 1 424 ? 14.772 8.600 -13.409 1.00 97.62 424 TYR A CA 1
ATOM 3558 C C . TYR A 1 424 ? 16.215 8.890 -13.014 1.00 97.62 424 TYR A C 1
ATOM 3560 O O . TYR A 1 424 ? 16.658 10.035 -12.964 1.00 97.62 424 TYR A O 1
ATOM 3568 N N . SER A 1 425 ? 16.969 7.823 -12.758 1.00 94.06 425 SER A N 1
ATOM 3569 C CA . SER A 1 425 ? 18.431 7.872 -12.733 1.00 94.06 425 SER A CA 1
ATOM 3570 C C . SER A 1 425 ? 18.982 6.952 -13.816 1.00 94.06 425 SER A C 1
ATOM 3572 O O . SER A 1 425 ? 18.511 5.820 -13.963 1.00 94.06 425 SER A O 1
ATOM 3574 N N . CYS A 1 426 ? 19.975 7.432 -14.556 1.00 91.44 426 CYS A N 1
ATOM 3575 C CA . CYS A 1 426 ? 20.637 6.710 -15.641 1.00 91.44 426 CYS A CA 1
ATOM 3576 C C . CYS A 1 426 ? 22.120 6.539 -15.288 1.00 91.44 426 CYS A C 1
ATOM 3578 O O . CYS A 1 426 ? 22.453 6.313 -14.124 1.00 91.44 426 CYS A O 1
ATOM 3580 N N . CYS A 1 427 ? 23.017 6.729 -16.251 1.00 92.12 427 CYS A N 1
ATOM 3581 C CA . CYS A 1 427 ? 24.458 6.661 -16.049 1.00 92.12 427 CYS A CA 1
ATOM 3582 C C . CYS A 1 427 ? 25.059 7.759 -15.146 1.00 92.12 427 CYS A C 1
ATOM 3584 O O . CYS A 1 427 ? 26.239 7.718 -14.804 1.00 92.12 427 CYS A O 1
ATOM 3586 N N . PHE A 1 428 ? 24.239 8.712 -14.712 1.00 92.00 428 PHE A N 1
ATOM 3587 C CA . PHE A 1 428 ? 24.549 9.741 -13.729 1.00 92.00 428 PHE A CA 1
ATOM 3588 C C . PHE A 1 428 ? 23.263 10.135 -12.978 1.00 92.00 428 PHE A C 1
ATOM 3590 O O . PHE A 1 428 ? 22.162 9.724 -13.371 1.00 92.00 428 PHE A O 1
ATOM 3597 N N . PRO A 1 429 ? 23.357 10.967 -11.929 1.00 93.81 429 PRO A N 1
ATOM 3598 C CA . PRO A 1 429 ? 24.531 11.209 -11.079 1.00 93.81 429 PRO A CA 1
ATOM 3599 C C . PRO A 1 429 ? 24.959 9.941 -10.314 1.00 93.81 429 PRO A C 1
ATOM 3601 O O . PRO A 1 429 ? 24.264 8.923 -10.337 1.00 93.81 429 PRO A O 1
ATOM 3604 N N . ASN A 1 430 ? 26.092 9.994 -9.602 1.00 91.06 430 ASN A N 1
ATOM 3605 C CA . ASN A 1 430 ? 26.561 8.886 -8.744 1.00 91.06 430 ASN A CA 1
ATOM 3606 C C . ASN A 1 430 ? 25.587 8.543 -7.606 1.00 91.06 430 ASN A C 1
ATOM 3608 O O . ASN A 1 430 ? 25.536 7.408 -7.145 1.00 91.06 430 ASN A O 1
ATOM 3612 N N . LYS A 1 431 ? 24.838 9.549 -7.159 1.00 90.50 431 LYS A N 1
ATOM 3613 C CA . LYS A 1 431 ? 23.810 9.507 -6.122 1.00 90.50 431 LYS A CA 1
ATOM 3614 C C . LYS A 1 431 ? 22.645 10.317 -6.641 1.00 90.50 431 LYS A C 1
ATOM 3616 O O . LYS A 1 431 ? 22.883 11.390 -7.168 1.00 90.50 431 LYS A O 1
ATOM 3621 N N . LEU A 1 432 ? 21.388 9.949 -6.502 1.00 93.12 432 LEU A N 1
ATOM 3622 C CA . LEU A 1 432 ? 20.789 8.751 -5.935 1.00 93.12 432 LEU A CA 1
ATOM 3623 C C . LEU A 1 432 ? 20.609 7.712 -7.054 1.00 93.12 432 LEU A C 1
ATOM 3625 O O . LEU A 1 432 ? 19.775 7.938 -7.937 1.00 93.12 432 LEU A O 1
ATOM 3629 N N . ASN A 1 433 ? 21.359 6.605 -7.059 1.00 95.31 433 ASN A N 1
ATOM 3630 C CA . ASN A 1 433 ? 21.386 5.647 -8.179 1.00 95.31 433 ASN A CA 1
ATOM 3631 C C . ASN A 1 433 ? 21.345 4.174 -7.722 1.00 95.31 433 ASN A C 1
ATOM 3633 O O . ASN A 1 433 ? 21.219 3.885 -6.538 1.00 95.31 433 ASN A O 1
ATOM 3637 N N . VAL A 1 434 ? 21.351 3.238 -8.675 1.00 95.62 434 VAL A N 1
ATOM 3638 C CA . VAL A 1 434 ? 21.213 1.786 -8.429 1.00 95.62 434 VAL A CA 1
ATOM 3639 C C . VAL A 1 434 ? 22.276 0.972 -9.176 1.00 95.62 434 VAL A C 1
ATOM 3641 O O . VAL A 1 434 ? 22.015 -0.121 -9.684 1.00 95.62 434 VAL A O 1
ATOM 3644 N N . PHE A 1 435 ? 23.489 1.513 -9.262 1.00 96.25 435 PHE A N 1
ATOM 3645 C CA . PHE A 1 435 ? 24.652 0.791 -9.777 1.00 96.25 435 PHE A CA 1
ATOM 3646 C C . PHE A 1 435 ? 25.076 -0.322 -8.810 1.00 96.25 435 PHE A C 1
ATOM 3648 O O . PHE A 1 435 ? 24.603 -0.400 -7.672 1.00 96.25 435 PHE A O 1
ATOM 3655 N N . LEU A 1 436 ? 25.993 -1.191 -9.237 1.00 95.06 436 LEU A N 1
ATOM 3656 C CA . LEU A 1 436 ? 26.556 -2.210 -8.349 1.00 95.06 436 LEU A CA 1
ATOM 3657 C C . LEU A 1 436 ? 27.331 -1.595 -7.174 1.00 95.06 436 LEU A C 1
ATOM 3659 O O . LEU A 1 436 ? 27.294 -2.170 -6.086 1.00 95.06 436 LEU A O 1
ATOM 3663 N N . ASP A 1 437 ? 27.983 -0.447 -7.388 1.00 92.50 437 ASP A N 1
ATOM 3664 C CA . ASP A 1 437 ? 28.753 0.310 -6.389 1.00 92.50 437 ASP A CA 1
ATOM 3665 C C . ASP A 1 437 ? 27.899 1.293 -5.564 1.00 92.50 437 ASP A C 1
ATOM 3667 O O . ASP A 1 437 ? 28.370 1.815 -4.551 1.00 92.50 437 ASP A O 1
ATOM 3671 N N . SER A 1 438 ? 26.643 1.543 -5.952 1.00 94.31 438 SER A N 1
ATOM 3672 C CA . SER A 1 438 ? 25.734 2.389 -5.174 1.00 94.31 438 SER A CA 1
ATOM 3673 C C . SER A 1 438 ? 25.461 1.763 -3.797 1.00 94.31 438 SER A C 1
ATOM 3675 O O . SER A 1 438 ? 25.242 0.547 -3.710 1.00 94.31 438 SER A O 1
ATOM 3677 N N . PRO A 1 439 ? 25.397 2.565 -2.712 1.00 94.56 439 PRO A N 1
ATOM 3678 C CA . PRO A 1 439 ? 24.870 2.092 -1.438 1.00 94.56 439 PRO A CA 1
ATOM 3679 C C . PRO A 1 439 ? 23.499 1.449 -1.657 1.00 94.56 439 PRO A C 1
ATOM 3681 O O . PRO A 1 439 ? 22.606 2.069 -2.231 1.00 94.56 439 PRO A O 1
ATOM 3684 N N . LEU A 1 440 ? 23.317 0.200 -1.225 1.00 95.38 440 LEU A N 1
ATOM 3685 C CA . LEU A 1 440 ? 22.142 -0.591 -1.612 1.00 95.38 440 LEU A CA 1
ATOM 3686 C C . LEU A 1 440 ? 20.819 0.048 -1.157 1.00 95.38 440 LEU A C 1
ATOM 3688 O O . LEU A 1 440 ? 19.816 -0.027 -1.870 1.00 95.38 440 LEU A O 1
ATOM 3692 N N . ILE A 1 441 ? 20.843 0.759 -0.024 1.00 96.25 441 ILE A N 1
ATOM 3693 C CA . ILE A 1 441 ? 19.708 1.540 0.479 1.00 96.25 441 ILE A CA 1
ATOM 3694 C C . ILE A 1 441 ? 19.168 2.541 -0.558 1.00 96.25 441 ILE A C 1
ATOM 3696 O O . ILE A 1 441 ? 17.968 2.795 -0.582 1.00 96.25 441 ILE A O 1
ATOM 3700 N N . GLU A 1 442 ? 19.990 3.052 -1.480 1.00 97.44 442 GLU A N 1
ATOM 3701 C CA . GLU A 1 442 ? 19.559 3.995 -2.523 1.00 97.44 442 GLU A CA 1
ATOM 3702 C C . GLU A 1 442 ? 18.504 3.413 -3.472 1.00 97.44 442 GLU A C 1
ATOM 3704 O O . GLU A 1 442 ? 17.662 4.159 -3.978 1.00 97.44 442 GLU A O 1
ATOM 3709 N N . SER A 1 443 ? 18.480 2.086 -3.651 1.00 97.75 443 SER A N 1
ATOM 3710 C CA . SER A 1 443 ? 17.411 1.408 -4.399 1.00 97.75 443 SER A CA 1
ATOM 3711 C C . SER A 1 443 ? 16.066 1.529 -3.678 1.00 97.75 443 SER A C 1
ATOM 3713 O O . SER A 1 443 ? 15.046 1.795 -4.308 1.00 97.75 443 SER A O 1
ATOM 3715 N N . ARG A 1 444 ? 16.066 1.422 -2.345 1.00 97.81 444 ARG A N 1
ATOM 3716 C CA . ARG A 1 444 ? 14.876 1.584 -1.499 1.00 97.81 444 ARG A CA 1
ATOM 3717 C C . ARG A 1 444 ? 14.438 3.040 -1.381 1.00 97.81 444 ARG A C 1
ATOM 3719 O O . ARG A 1 444 ? 13.246 3.344 -1.410 1.00 97.81 444 ARG A O 1
ATOM 3726 N N . LEU A 1 445 ? 15.391 3.970 -1.329 1.00 98.38 445 LEU A N 1
ATOM 3727 C CA . LEU A 1 445 ? 15.102 5.403 -1.232 1.00 98.38 445 LEU A CA 1
ATOM 3728 C C . LEU A 1 445 ? 14.399 5.973 -2.470 1.00 98.38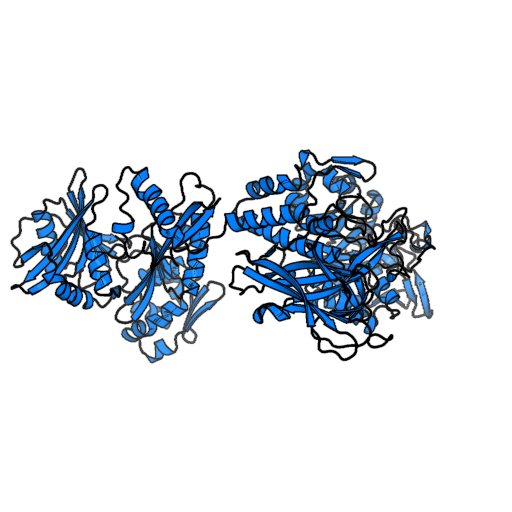 445 LEU A C 1
ATOM 3730 O O . LEU A 1 445 ? 13.858 7.074 -2.390 1.00 98.38 445 LEU A O 1
ATOM 3734 N N . LYS A 1 446 ? 14.321 5.235 -3.586 1.00 98.06 446 LYS A N 1
ATOM 3735 C CA . LYS A 1 446 ? 13.515 5.640 -4.746 1.00 98.06 446 LYS A CA 1
ATOM 3736 C C . LYS A 1 446 ? 12.057 5.903 -4.369 1.00 98.06 446 LYS A C 1
ATOM 3738 O O . LYS A 1 446 ? 11.516 6.935 -4.760 1.00 98.06 446 LYS A O 1
ATOM 3743 N N . GLY A 1 447 ? 11.453 5.048 -3.543 1.00 98.12 447 GLY A N 1
ATOM 3744 C CA . GLY A 1 447 ? 10.089 5.259 -3.049 1.00 98.12 447 GLY A CA 1
ATOM 3745 C C . GLY A 1 447 ? 9.959 6.478 -2.135 1.00 98.12 447 GLY A C 1
ATOM 3746 O O . GLY A 1 447 ? 9.089 7.325 -2.334 1.00 98.12 447 GLY A O 1
ATOM 3747 N N . TRP A 1 448 ? 10.895 6.626 -1.195 1.00 98.56 448 TRP A N 1
ATOM 3748 C CA . TRP A 1 448 ? 10.943 7.748 -0.251 1.00 98.56 448 TRP A CA 1
ATOM 3749 C C . TRP A 1 448 ? 11.076 9.103 -0.945 1.00 98.56 448 TRP A C 1
ATOM 3751 O O . TRP A 1 448 ? 10.349 10.042 -0.623 1.00 98.56 448 TRP A O 1
ATOM 3761 N N . PHE A 1 449 ? 11.986 9.217 -1.913 1.00 98.44 449 PHE A N 1
ATOM 3762 C CA . PHE A 1 449 ? 12.176 10.459 -2.654 1.00 98.44 449 PHE A CA 1
ATOM 3763 C C . PHE A 1 449 ? 11.035 10.741 -3.625 1.00 98.44 449 PHE A C 1
ATOM 3765 O O . PHE A 1 449 ? 10.655 11.899 -3.757 1.00 98.44 449 PHE A O 1
ATOM 3772 N N . THR A 1 450 ? 10.429 9.714 -4.226 1.00 98.56 450 THR A N 1
ATOM 3773 C CA . THR A 1 450 ? 9.205 9.891 -5.026 1.00 98.56 450 THR A CA 1
ATOM 3774 C C . THR A 1 450 ? 8.093 10.510 -4.176 1.00 98.56 450 THR A C 1
ATOM 3776 O O . THR A 1 450 ? 7.524 11.528 -4.568 1.00 98.56 450 THR A O 1
ATOM 3779 N N . TYR A 1 451 ? 7.858 9.977 -2.968 1.00 98.38 451 TYR A N 1
ATOM 3780 C CA . TYR A 1 451 ? 6.907 10.552 -2.011 1.00 98.38 451 TYR A CA 1
ATOM 3781 C C . TYR A 1 451 ? 7.280 11.996 -1.646 1.00 98.38 451 TYR A C 1
ATOM 3783 O O . TYR A 1 451 ? 6.475 12.918 -1.781 1.00 98.38 451 TYR A O 1
ATOM 3791 N N . TYR A 1 452 ? 8.526 12.213 -1.217 1.00 97.94 452 TYR A N 1
ATOM 3792 C CA . TYR A 1 452 ? 8.977 13.507 -0.713 1.00 97.94 452 TYR A CA 1
ATOM 3793 C C . TYR A 1 452 ? 8.929 14.603 -1.781 1.00 97.94 452 TYR A C 1
ATOM 3795 O O . TYR A 1 452 ? 8.546 15.737 -1.486 1.00 97.94 452 TYR A O 1
ATOM 3803 N N . PHE A 1 453 ? 9.277 14.285 -3.029 1.00 97.31 453 PHE A N 1
ATOM 3804 C CA . PHE A 1 453 ? 9.189 15.202 -4.165 1.00 97.31 453 PHE A CA 1
ATOM 3805 C C . PHE A 1 453 ? 7.777 15.355 -4.731 1.00 97.31 453 PHE A C 1
ATOM 3807 O O . PHE A 1 453 ? 7.596 16.186 -5.613 1.00 97.31 453 PHE A O 1
ATOM 3814 N N . ASN A 1 454 ? 6.786 14.653 -4.170 1.00 97.06 454 ASN A N 1
ATOM 3815 C CA . ASN A 1 454 ? 5.395 14.670 -4.613 1.00 97.06 454 ASN A CA 1
ATOM 3816 C C . ASN A 1 454 ? 5.219 14.173 -6.059 1.00 97.06 454 ASN A C 1
ATOM 3818 O O . ASN A 1 454 ? 4.383 14.693 -6.787 1.00 97.06 454 ASN A O 1
ATOM 3822 N N . LEU A 1 455 ? 5.991 13.175 -6.483 1.00 98.25 455 LEU A N 1
ATOM 3823 C CA . LEU A 1 455 ? 5.934 12.597 -7.831 1.00 98.25 455 LEU A CA 1
ATOM 3824 C C . LEU A 1 455 ? 5.064 11.334 -7.851 1.00 98.25 455 LEU A C 1
ATOM 3826 O O . LEU A 1 455 ? 4.727 10.797 -6.796 1.00 98.25 455 LEU A O 1
ATOM 3830 N N . ASP A 1 456 ? 4.703 10.866 -9.043 1.00 98.38 456 ASP A N 1
ATOM 3831 C CA . ASP A 1 456 ? 3.820 9.705 -9.214 1.00 98.38 456 ASP A CA 1
ATOM 3832 C C . ASP A 1 456 ? 4.584 8.383 -9.224 1.00 98.38 456 ASP A C 1
ATOM 3834 O O . ASP A 1 456 ? 4.028 7.343 -8.882 1.00 98.38 456 ASP A O 1
ATOM 3838 N N . GLY A 1 457 ? 5.869 8.400 -9.575 1.00 98.25 457 GLY A N 1
ATOM 3839 C CA . GLY A 1 457 ? 6.654 7.176 -9.647 1.00 98.25 457 GLY A CA 1
ATOM 3840 C C . GLY A 1 457 ? 8.082 7.362 -10.136 1.00 98.25 457 GLY A C 1
ATOM 3841 O O . GLY A 1 457 ? 8.640 8.463 -10.107 1.00 98.25 457 GLY A O 1
ATOM 3842 N N . PHE A 1 458 ? 8.676 6.259 -10.583 1.00 98.56 458 PHE A N 1
ATOM 3843 C CA . PHE A 1 458 ? 10.081 6.172 -10.972 1.00 98.56 458 PHE A CA 1
ATOM 3844 C C . PHE A 1 458 ? 10.233 5.414 -12.290 1.00 98.56 458 PHE A C 1
ATOM 3846 O O . PHE A 1 458 ? 9.602 4.376 -12.494 1.00 98.56 458 PHE A O 1
ATOM 3853 N N . LEU A 1 459 ? 11.108 5.928 -13.153 1.00 98.50 459 LEU A N 1
ATOM 3854 C CA . LEU A 1 459 ? 11.479 5.319 -14.422 1.00 98.50 459 LEU A CA 1
ATOM 3855 C C . LEU A 1 459 ? 12.922 4.805 -14.364 1.00 98.50 459 LEU A C 1
ATOM 3857 O O . LEU A 1 459 ? 13.810 5.449 -13.798 1.00 98.50 459 LEU A O 1
ATOM 3861 N N . ARG A 1 460 ? 13.182 3.659 -14.999 1.00 97.50 460 ARG A N 1
ATOM 3862 C CA . ARG A 1 460 ? 14.537 3.164 -15.264 1.00 97.50 460 ARG A CA 1
ATOM 3863 C C . ARG A 1 460 ? 14.626 2.559 -16.659 1.00 97.50 460 ARG A C 1
ATOM 3865 O O . ARG A 1 460 ? 13.871 1.659 -17.004 1.00 97.50 460 ARG A O 1
ATOM 3872 N N . TRP A 1 461 ? 15.630 2.996 -17.412 1.00 95.62 461 TRP A N 1
ATOM 3873 C CA . TRP A 1 461 ? 15.791 2.664 -18.829 1.00 95.62 461 TRP A CA 1
ATOM 3874 C C . TRP A 1 461 ? 16.121 1.194 -19.139 1.00 95.62 461 TRP A C 1
ATOM 3876 O O . TRP A 1 461 ? 16.125 0.790 -20.299 1.00 95.62 461 TRP A O 1
ATOM 3886 N N . ALA A 1 462 ? 16.452 0.385 -18.132 1.00 94.56 462 ALA A N 1
ATOM 3887 C CA . ALA A 1 462 ? 16.851 -0.995 -18.357 1.00 94.56 462 ALA A CA 1
ATOM 3888 C C . ALA A 1 462 ? 16.445 -1.906 -17.195 1.00 94.56 462 ALA A C 1
ATOM 3890 O O . ALA A 1 462 ? 17.066 -1.895 -16.127 1.00 94.56 462 ALA A O 1
ATOM 3891 N N . TYR A 1 463 ? 15.418 -2.735 -17.417 1.00 96.81 463 TYR A N 1
ATOM 3892 C CA . TYR A 1 463 ? 15.118 -3.850 -16.516 1.00 96.81 463 TYR A CA 1
ATOM 3893 C C . TYR A 1 463 ? 16.233 -4.907 -16.565 1.00 96.81 463 TYR A C 1
ATOM 3895 O O . TYR A 1 463 ? 16.766 -5.310 -15.530 1.00 96.81 463 TYR A O 1
ATOM 3903 N N . GLY A 1 464 ? 16.655 -5.283 -17.773 1.00 94.88 464 GLY A N 1
ATOM 3904 C CA . GLY A 1 464 ? 17.780 -6.185 -18.002 1.00 94.88 464 GLY A CA 1
ATOM 3905 C C . GLY A 1 464 ? 18.277 -6.102 -19.439 1.00 94.88 464 GLY A C 1
ATOM 3906 O O . GLY A 1 464 ? 17.657 -6.672 -20.326 1.00 94.88 464 GLY A O 1
ATOM 3907 N N . VAL A 1 465 ? 19.382 -5.397 -19.658 1.00 93.94 465 VAL A N 1
ATOM 3908 C CA . VAL A 1 465 ? 20.140 -5.371 -20.912 1.00 93.94 465 VAL A CA 1
ATOM 3909 C C . VAL A 1 465 ? 21.528 -5.890 -20.593 1.00 93.94 465 VAL A C 1
ATOM 3911 O O . VAL A 1 465 ? 22.303 -5.232 -19.894 1.00 93.94 465 VAL A O 1
ATOM 3914 N N . TRP A 1 466 ? 21.841 -7.096 -21.051 1.00 93.69 466 TRP A N 1
ATOM 3915 C CA . TRP A 1 466 ? 23.041 -7.781 -20.581 1.00 93.69 466 TRP A CA 1
ATOM 3916 C C . TRP A 1 466 ? 24.181 -7.745 -21.600 1.00 93.69 466 TRP A C 1
ATOM 3918 O O . TRP A 1 466 ? 23.940 -7.960 -22.794 1.00 93.69 466 TRP A O 1
ATOM 3928 N N . PRO A 1 467 ? 25.430 -7.532 -21.146 1.00 90.81 467 PRO A N 1
ATOM 3929 C CA . PRO A 1 467 ? 26.608 -7.834 -21.946 1.00 90.81 467 PRO A CA 1
ATOM 3930 C C . PRO A 1 467 ? 26.771 -9.356 -22.113 1.00 90.81 467 PRO A C 1
ATOM 3932 O O . PRO A 1 467 ? 26.027 -10.136 -21.516 1.00 90.81 467 PRO A O 1
ATOM 3935 N N . GLU A 1 468 ? 27.729 -9.784 -22.933 1.00 88.44 468 GLU A N 1
ATOM 3936 C CA . GLU A 1 468 ? 27.906 -11.196 -23.298 1.00 88.44 468 GLU A CA 1
ATOM 3937 C C . GLU A 1 468 ? 28.297 -12.053 -22.083 1.00 88.44 468 GLU A C 1
ATOM 3939 O O . GLU A 1 468 ? 27.588 -12.994 -21.726 1.00 88.44 468 GLU A O 1
ATOM 3944 N N . ASP A 1 469 ? 29.364 -11.684 -21.367 1.00 87.62 469 ASP A N 1
ATOM 3945 C CA . ASP A 1 469 ? 29.895 -12.456 -20.236 1.00 87.62 469 ASP A CA 1
ATOM 3946 C C . ASP A 1 469 ? 29.465 -11.878 -18.875 1.00 87.62 469 ASP A C 1
ATOM 3948 O O . ASP A 1 469 ? 30.277 -11.710 -17.959 1.00 87.62 469 ASP A O 1
ATOM 3952 N N . LEU A 1 470 ? 28.169 -11.562 -18.735 1.00 91.25 470 LEU A N 1
ATOM 3953 C CA . LEU A 1 470 ? 27.588 -10.923 -17.542 1.00 91.25 470 LEU A CA 1
ATOM 3954 C C . LEU A 1 470 ? 28.016 -11.595 -16.229 1.00 91.25 470 LEU A C 1
ATOM 3956 O O . LEU A 1 470 ? 28.395 -10.912 -15.284 1.00 91.25 470 LEU A O 1
ATOM 3960 N N . PHE A 1 471 ? 27.963 -12.927 -16.145 1.00 88.12 471 PHE A N 1
ATOM 3961 C CA . PHE A 1 471 ? 28.252 -13.641 -14.896 1.00 88.12 471 PHE A CA 1
ATOM 3962 C C . PHE A 1 471 ? 29.719 -13.574 -14.468 1.00 88.12 471 PHE A C 1
ATOM 3964 O O . PHE A 1 471 ? 30.003 -13.778 -13.287 1.00 88.12 471 PHE A O 1
ATOM 3971 N N . LYS A 1 472 ? 30.644 -13.282 -15.389 1.00 85.12 472 LYS A N 1
ATOM 3972 C CA . LYS A 1 472 ? 32.048 -13.034 -15.044 1.00 85.12 472 LYS A CA 1
ATOM 3973 C C . LYS A 1 472 ? 32.322 -11.555 -14.828 1.00 85.12 472 LYS A C 1
ATOM 3975 O O . LYS A 1 472 ? 33.032 -11.226 -13.885 1.00 85.12 472 LYS A O 1
ATOM 3980 N N . ASN A 1 473 ? 31.770 -10.681 -15.669 1.00 89.88 473 ASN A N 1
ATOM 3981 C CA . ASN A 1 473 ? 32.054 -9.251 -15.655 1.00 89.88 473 ASN A CA 1
ATOM 3982 C C . ASN A 1 473 ? 30.808 -8.425 -16.020 1.00 89.88 473 ASN A C 1
ATOM 3984 O O . ASN A 1 473 ? 30.302 -8.503 -17.140 1.00 89.88 473 ASN A O 1
ATOM 3988 N N . ALA A 1 474 ? 30.356 -7.579 -15.090 1.00 92.88 474 ALA A N 1
ATOM 3989 C CA . ALA A 1 474 ? 29.256 -6.640 -15.320 1.00 92.88 474 ALA A CA 1
ATOM 3990 C C . ALA A 1 474 ? 29.658 -5.406 -16.144 1.00 92.88 474 ALA A C 1
ATOM 3992 O O . ALA A 1 474 ? 28.785 -4.662 -16.594 1.00 92.88 474 ALA A O 1
ATOM 3993 N N . SER A 1 475 ? 30.959 -5.148 -16.284 1.00 93.00 475 SER A N 1
ATOM 3994 C CA . SER A 1 475 ? 31.484 -3.959 -16.958 1.00 93.00 475 SER A CA 1
ATOM 3995 C C . SER A 1 475 ? 31.235 -4.048 -18.462 1.00 93.00 475 SER A C 1
ATOM 3997 O O . SER A 1 475 ? 31.453 -5.097 -19.069 1.00 93.00 475 SER A O 1
ATOM 3999 N N . TYR A 1 476 ? 30.824 -2.940 -19.076 1.00 91.88 476 TYR A N 1
ATOM 4000 C CA . TYR A 1 476 ? 30.586 -2.866 -20.522 1.00 91.88 476 TYR A CA 1
ATOM 4001 C C . TYR A 1 476 ? 31.197 -1.596 -21.118 1.00 91.88 476 TYR A C 1
ATOM 4003 O O . TYR A 1 476 ? 32.211 -1.631 -21.806 1.00 91.88 476 TYR A O 1
ATOM 4011 N N . LYS A 1 477 ? 30.630 -0.436 -20.778 1.00 89.75 477 LYS A N 1
ATOM 4012 C CA . LYS A 1 477 ? 31.056 0.876 -21.280 1.00 89.75 477 LYS A CA 1
ATOM 4013 C C . LYS A 1 477 ? 31.478 1.777 -20.124 1.00 89.75 477 LYS A C 1
ATOM 4015 O O . LYS A 1 477 ? 30.962 2.883 -19.994 1.00 89.75 477 LYS A O 1
ATOM 4020 N N . LYS A 1 478 ? 32.400 1.295 -19.285 1.00 83.56 478 LYS A N 1
ATOM 4021 C CA . LYS A 1 478 ? 32.729 1.849 -17.953 1.00 83.56 478 LYS A CA 1
ATOM 4022 C C . LYS A 1 478 ? 32.974 3.365 -17.896 1.00 83.56 478 LYS A C 1
ATOM 4024 O O . LYS A 1 478 ? 32.608 4.006 -16.923 1.00 83.56 478 LYS A O 1
ATOM 4029 N N . GLU A 1 479 ? 33.529 3.955 -18.959 1.00 84.56 479 GLU A N 1
ATOM 4030 C CA . GLU A 1 479 ? 33.790 5.405 -19.044 1.00 84.56 479 GLU A CA 1
ATOM 4031 C C . GLU A 1 479 ? 32.508 6.251 -19.151 1.00 84.56 479 GLU A C 1
ATOM 4033 O O . GLU A 1 479 ? 32.536 7.467 -18.973 1.00 84.56 479 GLU A O 1
ATOM 4038 N N . LYS A 1 480 ? 31.377 5.625 -19.496 1.00 87.56 480 LYS A N 1
ATOM 4039 C CA . LYS A 1 480 ? 30.069 6.280 -19.605 1.00 87.56 480 LYS A CA 1
ATOM 4040 C C . LYS A 1 480 ? 29.017 5.639 -18.720 1.00 87.56 480 LYS A C 1
ATOM 4042 O O . LYS A 1 480 ? 28.210 6.370 -18.171 1.00 87.56 480 LYS A O 1
ATOM 4047 N N . TRP A 1 481 ? 28.995 4.314 -18.617 1.00 92.38 481 TRP A N 1
ATOM 4048 C CA . TRP A 1 481 ? 27.978 3.539 -17.915 1.00 92.38 481 TRP A CA 1
ATOM 4049 C C . TRP A 1 481 ? 28.643 2.675 -16.858 1.00 92.38 481 TRP A C 1
ATOM 4051 O O . TRP A 1 481 ? 29.371 1.736 -17.185 1.00 92.38 481 TRP A O 1
ATOM 4061 N N . LYS A 1 482 ? 28.371 3.002 -15.597 1.00 93.88 482 LYS A N 1
ATOM 4062 C CA . LYS A 1 482 ? 28.826 2.207 -14.462 1.00 93.88 482 LYS A CA 1
ATOM 4063 C C . LYS A 1 482 ? 28.187 0.821 -14.468 1.00 93.88 482 LYS A C 1
ATOM 4065 O O . LYS A 1 482 ? 27.027 0.656 -14.859 1.00 93.88 482 LYS A O 1
ATOM 4070 N N . ALA A 1 483 ? 28.919 -0.173 -13.986 1.00 94.38 483 ALA A N 1
ATOM 4071 C CA . ALA A 1 483 ? 28.441 -1.539 -13.862 1.00 94.38 483 ALA A CA 1
ATOM 4072 C C . ALA A 1 483 ? 27.134 -1.600 -13.046 1.00 94.38 483 ALA A C 1
ATOM 4074 O O . ALA A 1 483 ? 27.019 -1.046 -11.949 1.00 94.38 483 ALA A O 1
ATOM 4075 N N . GLY A 1 484 ? 26.130 -2.283 -13.597 1.00 93.00 484 GLY A N 1
ATOM 4076 C CA . GLY A 1 484 ? 24.769 -2.323 -13.054 1.00 93.00 484 GLY A CA 1
ATOM 4077 C C . GLY A 1 484 ? 23.833 -1.224 -13.566 1.00 93.00 484 GLY A C 1
ATOM 4078 O O . GLY A 1 484 ? 22.653 -1.261 -13.225 1.00 93.00 484 GLY A O 1
ATOM 4079 N N . ASP A 1 485 ? 24.295 -0.276 -14.394 1.00 95.12 485 ASP A N 1
ATOM 4080 C CA . ASP A 1 485 ? 23.399 0.707 -15.022 1.00 95.12 485 ASP A CA 1
ATOM 4081 C C . ASP A 1 485 ? 22.361 0.030 -15.931 1.00 95.12 485 ASP A C 1
ATOM 4083 O O . ASP A 1 485 ? 21.165 0.305 -15.831 1.00 95.12 485 ASP A O 1
ATOM 4087 N N . MET A 1 486 ? 22.843 -0.920 -16.737 1.00 94.56 486 MET A N 1
ATOM 4088 C CA . MET A 1 486 ? 22.107 -1.612 -17.797 1.00 94.56 486 MET A CA 1
ATOM 4089 C C . MET A 1 486 ? 21.175 -2.733 -17.306 1.00 94.56 486 MET A C 1
ATOM 4091 O O . MET A 1 486 ? 20.484 -3.339 -18.116 1.00 94.56 486 MET A O 1
ATOM 4095 N N . PHE A 1 487 ? 21.152 -3.077 -16.014 1.00 95.12 487 PHE A N 1
ATOM 4096 C CA . PHE A 1 487 ? 20.305 -4.173 -15.533 1.00 95.12 487 PHE A CA 1
ATOM 4097 C C . PHE A 1 487 ? 19.990 -4.095 -14.033 1.00 95.12 487 PHE A C 1
ATOM 4099 O O . PHE A 1 487 ? 20.845 -3.790 -13.193 1.00 95.12 487 PHE A O 1
ATOM 4106 N N . LEU A 1 488 ? 18.756 -4.467 -13.694 1.00 96.00 488 LEU A N 1
ATOM 4107 C CA . LEU A 1 488 ? 18.274 -4.718 -12.334 1.00 96.00 488 LEU A CA 1
ATOM 4108 C C . LEU A 1 488 ? 18.126 -6.212 -12.034 1.00 96.00 488 LEU A C 1
ATOM 4110 O O . LEU A 1 488 ? 18.149 -6.593 -10.865 1.00 96.00 488 LEU A O 1
ATOM 4114 N N . VAL A 1 489 ? 17.988 -7.048 -13.059 1.00 97.12 489 VAL A N 1
ATOM 4115 C CA . VAL A 1 489 ? 17.843 -8.504 -12.930 1.00 97.12 489 VAL A CA 1
ATOM 4116 C C . VAL A 1 489 ? 18.869 -9.244 -13.781 1.00 97.12 489 VAL A C 1
ATOM 4118 O O . VAL A 1 489 ? 19.497 -8.662 -14.667 1.00 97.12 489 VAL A O 1
ATOM 4121 N N . TYR A 1 490 ? 19.035 -10.533 -13.505 1.00 96.81 490 TYR A N 1
ATOM 4122 C CA . TYR A 1 490 ? 19.959 -11.435 -14.189 1.00 96.81 490 TYR A CA 1
ATOM 4123 C C . TYR A 1 490 ? 19.192 -12.502 -14.990 1.00 96.81 490 TYR A C 1
ATOM 4125 O O . TYR A 1 490 ? 18.066 -12.840 -14.624 1.00 96.81 490 TYR A O 1
ATOM 4133 N N . PRO A 1 491 ? 19.776 -13.070 -16.055 1.00 95.31 491 PRO A N 1
ATOM 4134 C CA . PRO A 1 491 ? 19.157 -14.155 -16.809 1.00 95.31 491 PRO A CA 1
ATOM 4135 C C . PRO A 1 491 ? 19.253 -15.486 -16.044 1.00 95.31 491 PRO A C 1
ATOM 4137 O O . PRO A 1 491 ? 20.344 -15.943 -15.716 1.00 95.31 491 PRO A O 1
ATOM 4140 N N . GLY A 1 492 ? 18.127 -16.130 -15.743 1.00 94.75 492 GLY A N 1
ATOM 4141 C CA . GLY A 1 492 ? 18.090 -17.437 -15.083 1.00 94.75 492 GLY A CA 1
ATOM 4142 C C . GLY A 1 492 ? 18.142 -18.595 -16.077 1.00 94.75 492 GLY A C 1
ATOM 4143 O O . GLY A 1 492 ? 17.543 -18.552 -17.146 1.00 94.75 492 GLY A O 1
ATOM 4144 N N . LYS A 1 493 ? 18.816 -19.691 -15.712 1.00 92.12 493 LYS A N 1
ATOM 4145 C CA . LYS A 1 493 ? 18.923 -20.898 -16.564 1.00 92.12 493 LYS A CA 1
ATOM 4146 C C . LYS A 1 493 ? 17.571 -21.548 -16.894 1.00 92.12 493 LYS A C 1
ATOM 4148 O O . LYS A 1 493 ? 17.482 -22.338 -17.824 1.00 92.12 493 LYS A O 1
ATOM 4153 N N . ASP A 1 494 ? 16.542 -21.236 -16.118 1.00 93.25 494 ASP A N 1
ATOM 4154 C CA . ASP A 1 494 ? 15.163 -21.701 -16.244 1.00 93.25 494 ASP A CA 1
ATOM 4155 C C . ASP A 1 494 ? 14.279 -20.760 -17.084 1.00 93.25 494 ASP A C 1
ATOM 4157 O O . ASP A 1 494 ? 13.055 -20.862 -17.021 1.00 93.25 494 ASP A O 1
ATOM 4161 N N . MET A 1 495 ? 14.882 -19.851 -17.865 1.00 94.81 495 MET A N 1
ATOM 4162 C CA . MET A 1 495 ? 14.186 -18.846 -18.685 1.00 94.81 495 MET A CA 1
ATOM 4163 C C . MET A 1 495 ? 13.377 -17.822 -17.868 1.00 94.81 495 MET A C 1
ATOM 4165 O O . MET A 1 495 ? 12.490 -17.156 -18.407 1.00 94.81 495 MET A O 1
ATOM 4169 N N . LYS A 1 496 ? 13.672 -17.679 -16.569 1.00 95.50 496 LYS A N 1
ATOM 4170 C CA . LYS A 1 496 ? 13.074 -16.682 -15.667 1.00 95.50 496 LYS A CA 1
ATOM 4171 C C . LYS A 1 496 ? 14.127 -15.656 -15.248 1.00 95.50 496 LYS A C 1
ATOM 4173 O O . LYS A 1 496 ? 15.301 -16.013 -15.151 1.00 95.50 496 LYS A O 1
ATOM 4178 N N . PRO A 1 497 ? 13.765 -14.390 -14.977 1.00 96.00 497 PRO A N 1
ATOM 4179 C CA . PRO A 1 497 ? 14.736 -13.456 -14.437 1.00 96.00 497 PRO A CA 1
ATOM 4180 C C . PRO A 1 497 ? 15.055 -13.827 -12.985 1.00 96.00 497 PRO A C 1
ATOM 4182 O O . PRO A 1 497 ? 14.166 -14.116 -12.181 1.00 96.00 497 PRO A O 1
ATOM 4185 N N . MET A 1 498 ? 16.339 -13.801 -12.650 1.00 95.75 498 MET A N 1
ATOM 4186 C CA . MET A 1 498 ? 16.836 -13.864 -11.283 1.00 95.75 498 MET A CA 1
ATOM 4187 C C . MET A 1 498 ? 16.906 -12.451 -10.707 1.00 95.75 498 MET A C 1
ATOM 4189 O O . MET A 1 498 ? 17.559 -11.569 -11.274 1.00 95.75 498 MET A O 1
ATOM 4193 N N . ASP A 1 499 ? 16.253 -12.238 -9.568 1.00 95.88 499 ASP A N 1
ATOM 4194 C CA . ASP A 1 499 ? 16.262 -10.942 -8.897 1.00 95.88 499 ASP A CA 1
ATOM 4195 C C . ASP A 1 499 ? 17.666 -10.550 -8.427 1.00 95.88 499 ASP A C 1
ATOM 4197 O O . ASP A 1 499 ? 18.503 -11.389 -8.085 1.00 95.88 499 ASP A O 1
ATOM 4201 N N . SER A 1 500 ? 17.904 -9.242 -8.352 1.00 97.38 500 SER A N 1
ATOM 4202 C CA . SER A 1 500 ? 19.009 -8.698 -7.570 1.00 97.38 500 SER A CA 1
ATOM 4203 C C . SER A 1 500 ? 18.532 -8.170 -6.223 1.00 97.38 500 SER A C 1
ATOM 4205 O O . SER A 1 500 ? 17.367 -7.798 -6.044 1.00 97.38 500 SER A O 1
ATOM 4207 N N . VAL A 1 501 ? 19.464 -8.023 -5.285 1.00 97.62 501 VAL A N 1
ATOM 4208 C CA . VAL A 1 501 ? 19.210 -7.306 -4.028 1.00 97.62 501 VAL A CA 1
ATOM 4209 C C . VAL A 1 501 ? 18.774 -5.853 -4.274 1.00 97.62 501 VAL A C 1
ATOM 4211 O O . VAL A 1 501 ? 17.967 -5.326 -3.508 1.00 97.62 501 VAL A O 1
ATOM 4214 N N . ARG A 1 502 ? 19.233 -5.209 -5.363 1.00 97.81 502 ARG A N 1
ATOM 4215 C CA . ARG A 1 502 ? 18.807 -3.854 -5.774 1.00 97.81 502 ARG A CA 1
ATOM 4216 C C . ARG A 1 502 ? 17.341 -3.836 -6.203 1.00 97.81 502 ARG A C 1
ATOM 4218 O O . ARG A 1 502 ? 16.579 -2.991 -5.742 1.00 97.81 502 ARG A O 1
ATOM 4225 N N . CYS A 1 503 ? 16.933 -4.813 -7.012 1.00 97.69 503 CYS A N 1
ATOM 4226 C CA . CYS A 1 503 ? 15.548 -5.011 -7.442 1.00 97.69 503 CYS A CA 1
ATOM 4227 C C . CYS A 1 503 ? 14.607 -5.211 -6.239 1.00 97.69 503 CYS A C 1
ATOM 4229 O O . CYS A 1 503 ? 13.581 -4.540 -6.121 1.00 97.69 503 CYS A O 1
ATOM 4231 N N . ARG A 1 504 ? 14.999 -6.058 -5.275 1.00 97.94 504 ARG A N 1
ATOM 4232 C CA . ARG A 1 504 ? 14.223 -6.267 -4.040 1.00 97.94 504 ARG A CA 1
ATOM 4233 C C . ARG A 1 504 ? 14.153 -5.020 -3.160 1.00 97.94 504 ARG A C 1
ATOM 4235 O O . ARG A 1 504 ? 13.087 -4.702 -2.648 1.00 97.94 504 ARG A O 1
ATOM 4242 N N . ASN A 1 505 ? 15.246 -4.271 -3.026 1.00 98.19 505 ASN A N 1
ATOM 4243 C CA . ASN A 1 505 ? 15.217 -3.011 -2.283 1.00 98.19 505 ASN A CA 1
ATOM 4244 C C . ASN A 1 505 ? 14.327 -1.956 -2.962 1.00 98.19 505 ASN A C 1
ATOM 4246 O O . ASN A 1 505 ? 13.639 -1.225 -2.256 1.00 98.19 505 ASN A O 1
ATOM 4250 N N . LEU A 1 506 ? 14.267 -1.911 -4.300 1.00 98.19 506 LEU A N 1
ATOM 4251 C CA . LEU A 1 506 ? 13.315 -1.060 -5.025 1.00 98.19 506 LEU A CA 1
ATOM 4252 C C . LEU A 1 506 ? 11.860 -1.422 -4.687 1.00 98.19 506 LEU A C 1
ATOM 4254 O O . LEU A 1 506 ? 11.084 -0.527 -4.357 1.00 98.19 506 LEU A O 1
ATOM 4258 N N . LEU A 1 507 ? 11.514 -2.715 -4.673 1.00 97.94 507 LEU A N 1
ATOM 4259 C CA . LEU A 1 507 ? 10.201 -3.196 -4.221 1.00 97.94 507 LEU A CA 1
ATOM 4260 C C . LEU A 1 507 ? 9.879 -2.724 -2.795 1.00 97.94 507 LEU A C 1
ATOM 4262 O O . LEU A 1 507 ? 8.793 -2.203 -2.543 1.00 97.94 507 LEU A O 1
ATOM 4266 N N . PHE A 1 508 ? 10.830 -2.856 -1.866 1.00 98.19 508 PHE A N 1
ATOM 4267 C CA . PHE A 1 508 ? 10.646 -2.388 -0.488 1.00 98.19 508 PHE A CA 1
ATOM 4268 C C . PHE A 1 508 ? 10.434 -0.871 -0.427 1.00 98.19 508 PHE A C 1
ATOM 4270 O O . PHE A 1 508 ? 9.631 -0.394 0.371 1.00 98.19 508 PHE A O 1
ATOM 4277 N N . GLY A 1 509 ? 11.091 -0.117 -1.310 1.00 98.00 509 GLY A N 1
ATOM 4278 C CA . GLY A 1 509 ? 10.893 1.322 -1.455 1.00 98.00 509 GLY A CA 1
ATOM 4279 C C . GLY A 1 509 ? 9.485 1.679 -1.921 1.00 98.00 509 GLY A C 1
ATOM 4280 O O . GLY A 1 509 ? 8.874 2.596 -1.379 1.00 98.00 509 GLY A O 1
ATOM 4281 N N . ILE A 1 510 ? 8.941 0.937 -2.886 1.00 98.50 510 ILE A N 1
ATOM 4282 C CA . ILE A 1 510 ? 7.565 1.125 -3.371 1.00 98.50 510 ILE A CA 1
ATOM 4283 C C . ILE A 1 510 ? 6.553 0.865 -2.244 1.00 98.50 510 ILE A C 1
ATOM 4285 O O . ILE A 1 510 ? 5.619 1.639 -2.058 1.00 98.50 510 ILE A O 1
ATOM 4289 N N . GLN A 1 511 ? 6.768 -0.163 -1.423 1.00 98.00 511 GLN A N 1
ATOM 4290 C CA . GLN A 1 511 ? 5.927 -0.403 -0.244 1.00 98.00 511 GLN A CA 1
ATOM 4291 C C . GLN A 1 511 ? 6.053 0.716 0.800 1.00 98.00 511 GLN A C 1
ATOM 4293 O O . GLN A 1 511 ? 5.051 1.122 1.385 1.00 98.00 511 GLN A O 1
ATOM 4298 N N . ASP A 1 512 ? 7.259 1.252 1.021 1.00 98.00 512 ASP A N 1
ATOM 4299 C CA . ASP A 1 512 ? 7.440 2.402 1.913 1.00 98.00 512 ASP A CA 1
ATOM 4300 C C . ASP A 1 512 ? 6.687 3.638 1.400 1.00 98.00 512 ASP A C 1
ATOM 4302 O O . ASP A 1 512 ? 6.099 4.359 2.204 1.00 98.00 512 ASP A O 1
ATOM 4306 N N . PHE A 1 513 ? 6.654 3.870 0.082 1.00 98.25 513 PHE A N 1
ATOM 4307 C CA . PHE A 1 513 ? 5.842 4.930 -0.523 1.00 98.25 513 PHE A CA 1
ATOM 4308 C C . PHE A 1 513 ? 4.358 4.768 -0.167 1.00 98.25 513 PHE A C 1
ATOM 4310 O O . PHE A 1 513 ? 3.739 5.723 0.304 1.00 98.25 513 PHE A O 1
ATOM 4317 N N . GLU A 1 514 ? 3.802 3.563 -0.307 1.00 96.94 514 GLU A N 1
ATOM 4318 C CA . GLU A 1 514 ? 2.400 3.282 0.032 1.00 96.94 514 GLU A CA 1
ATOM 4319 C C . GLU A 1 514 ? 2.118 3.483 1.530 1.00 96.94 514 GLU A C 1
ATOM 4321 O O . GLU A 1 514 ? 1.097 4.065 1.907 1.00 96.94 514 GLU A O 1
ATOM 4326 N N . ILE A 1 515 ? 3.053 3.088 2.401 1.00 96.00 515 ILE A N 1
ATOM 4327 C CA . ILE A 1 515 ? 2.952 3.348 3.842 1.00 96.00 515 ILE A CA 1
ATOM 4328 C C . ILE A 1 515 ? 2.945 4.857 4.111 1.00 96.00 515 ILE A C 1
ATOM 4330 O O . ILE A 1 515 ? 2.087 5.339 4.851 1.00 96.00 515 ILE A O 1
ATOM 4334 N N . LEU A 1 516 ? 3.852 5.629 3.504 1.00 96.94 516 LEU A N 1
ATOM 4335 C CA . LEU A 1 516 ? 3.904 7.084 3.673 1.00 96.94 516 LEU A CA 1
ATOM 4336 C C . LEU A 1 516 ? 2.617 7.761 3.181 1.00 96.94 516 LEU A C 1
ATOM 4338 O O . LEU A 1 516 ? 2.088 8.616 3.889 1.00 96.94 516 LEU A O 1
ATOM 4342 N N . LYS A 1 517 ? 2.060 7.338 2.039 1.00 95.44 517 LYS A N 1
ATOM 4343 C CA . LYS A 1 517 ? 0.761 7.816 1.527 1.00 95.44 517 LYS A CA 1
ATOM 4344 C C . LYS A 1 517 ? -0.394 7.471 2.471 1.00 95.44 517 LYS A C 1
ATOM 4346 O O . LYS A 1 517 ? -1.238 8.325 2.741 1.00 95.44 517 LYS A O 1
ATOM 4351 N N . SER A 1 518 ? -0.410 6.263 3.033 1.00 92.06 518 SER A N 1
ATOM 4352 C CA . SER A 1 518 ? -1.414 5.866 4.028 1.00 92.06 518 SER A CA 1
ATOM 4353 C C . SER A 1 518 ? -1.290 6.662 5.331 1.00 92.06 518 SER A C 1
ATOM 4355 O O . SER A 1 518 ? -2.289 7.029 5.950 1.00 92.06 518 SER A O 1
ATOM 4357 N N . MET A 1 519 ? -0.066 6.957 5.770 1.00 90.19 519 MET A N 1
ATOM 4358 C CA . MET A 1 519 ? 0.158 7.778 6.959 1.00 90.19 519 MET A CA 1
ATOM 4359 C C . MET A 1 519 ? -0.163 9.248 6.694 1.00 90.19 519 MET A C 1
ATOM 4361 O O . MET A 1 519 ? -0.696 9.911 7.578 1.00 90.19 519 MET A O 1
ATOM 4365 N N . GLU A 1 520 ? 0.075 9.756 5.484 1.00 91.56 520 GLU A N 1
ATOM 4366 C CA . GLU A 1 520 ? -0.326 11.100 5.063 1.00 91.56 520 GLU A CA 1
ATOM 4367 C C . GLU A 1 520 ? -1.835 11.311 5.183 1.00 91.56 520 GLU A C 1
ATOM 4369 O O . GLU A 1 520 ? -2.258 12.327 5.733 1.00 91.56 520 GLU A O 1
ATOM 4374 N N . SER A 1 521 ? -2.655 10.353 4.737 1.00 82.75 521 SER A N 1
ATOM 4375 C CA . SER A 1 521 ? -4.114 10.485 4.831 1.00 82.75 521 SER A CA 1
ATOM 4376 C C . SER A 1 521 ? -4.612 10.546 6.284 1.00 82.75 521 SER A C 1
ATOM 4378 O O . SER A 1 521 ? -5.689 11.088 6.543 1.00 82.75 521 SER A O 1
ATOM 4380 N N . LYS A 1 522 ? -3.826 10.025 7.238 1.00 78.56 522 LYS A N 1
ATOM 4381 C CA . LYS A 1 522 ? -4.147 9.985 8.675 1.00 78.56 522 LYS A CA 1
ATOM 4382 C C . LYS A 1 522 ? -3.547 11.153 9.469 1.00 78.56 522 LYS A C 1
ATOM 4384 O O . LYS A 1 522 ? -4.239 11.740 10.296 1.00 78.56 522 LYS A O 1
ATOM 4389 N N . LEU A 1 523 ? -2.282 11.496 9.220 1.00 78.19 523 LEU A N 1
ATOM 4390 C CA . LEU A 1 523 ? -1.493 12.486 9.972 1.00 78.19 523 LEU A CA 1
ATOM 4391 C C . LEU A 1 523 ? -1.382 13.851 9.280 1.00 78.19 523 LEU A C 1
ATOM 4393 O O . LEU A 1 523 ? -1.060 14.840 9.935 1.00 78.19 523 LEU A O 1
ATOM 4397 N N . GLY A 1 524 ? -1.637 13.919 7.973 1.00 82.00 524 GLY A N 1
ATOM 4398 C CA . GLY A 1 524 ? -1.422 15.103 7.143 1.00 82.00 524 GLY A CA 1
ATOM 4399 C C . GLY A 1 524 ? 0.005 15.211 6.587 1.00 82.00 524 GLY A C 1
ATOM 4400 O O . GLY A 1 524 ? 0.991 14.882 7.250 1.00 82.00 524 GLY A O 1
ATOM 4401 N N . LYS A 1 525 ? 0.116 15.729 5.357 1.00 87.81 525 LYS A N 1
ATOM 4402 C CA . LYS A 1 525 ? 1.368 15.834 4.580 1.00 87.81 525 LYS A CA 1
ATOM 4403 C C . LYS A 1 525 ? 2.475 16.615 5.287 1.00 87.81 525 LYS A C 1
ATOM 4405 O O . LYS A 1 525 ? 3.637 16.223 5.232 1.00 87.81 525 LYS A O 1
ATOM 4410 N N . GLU A 1 526 ? 2.131 17.695 5.988 1.00 86.88 526 GLU A N 1
ATOM 4411 C CA . GLU A 1 526 ? 3.108 18.525 6.709 1.00 86.88 526 GLU A CA 1
ATOM 4412 C C . GLU A 1 526 ? 3.825 17.755 7.827 1.00 86.88 526 GLU A C 1
ATOM 4414 O O . GLU A 1 526 ? 5.037 17.899 8.002 1.00 86.88 526 GLU A O 1
ATOM 4419 N N . VAL A 1 527 ? 3.095 16.899 8.553 1.00 85.19 527 VAL A N 1
ATOM 4420 C CA . VAL A 1 527 ? 3.658 16.069 9.627 1.00 85.19 527 VAL A CA 1
ATOM 4421 C C . VAL A 1 527 ? 4.633 15.052 9.048 1.00 85.19 527 VAL A C 1
ATOM 4423 O O . VAL A 1 527 ? 5.751 14.936 9.550 1.00 85.19 527 VAL A O 1
ATOM 4426 N N . ILE A 1 528 ? 4.241 14.355 7.975 1.00 90.31 528 ILE A N 1
ATOM 4427 C CA . ILE A 1 528 ? 5.106 13.369 7.315 1.00 90.31 528 ILE A CA 1
ATOM 4428 C C . ILE A 1 528 ? 6.371 14.045 6.783 1.00 90.31 528 ILE A C 1
ATOM 4430 O O . ILE A 1 528 ? 7.473 13.619 7.126 1.00 90.31 528 ILE A O 1
ATOM 4434 N N . ASN A 1 529 ? 6.227 15.146 6.035 1.00 92.00 529 ASN A N 1
ATOM 4435 C CA . ASN A 1 529 ? 7.350 15.896 5.469 1.00 92.00 529 ASN A CA 1
ATOM 4436 C C . ASN A 1 529 ? 8.360 16.330 6.538 1.00 92.00 529 ASN A C 1
ATOM 4438 O O . ASN A 1 529 ? 9.564 16.156 6.356 1.00 92.00 529 ASN A O 1
ATOM 4442 N N . LYS A 1 530 ? 7.887 16.837 7.683 1.00 89.44 530 LYS A N 1
ATOM 4443 C CA . LYS A 1 530 ? 8.758 17.252 8.791 1.00 89.44 530 LYS A CA 1
ATOM 4444 C C . LYS A 1 530 ? 9.548 16.089 9.399 1.00 89.44 530 LYS A C 1
ATOM 4446 O O . LYS A 1 530 ? 10.682 16.291 9.835 1.00 89.44 530 LYS A O 1
ATOM 4451 N N . GLU A 1 531 ? 8.958 14.899 9.490 1.00 88.62 531 GLU A N 1
ATOM 4452 C CA . GLU A 1 531 ? 9.656 13.715 10.004 1.00 88.62 531 GLU A CA 1
ATOM 4453 C C . GLU A 1 531 ? 10.688 13.211 8.986 1.00 88.62 531 GLU A C 1
ATOM 4455 O O . GLU A 1 531 ? 11.854 13.040 9.346 1.00 88.62 531 GLU A O 1
ATOM 4460 N N . ILE A 1 532 ? 10.308 13.039 7.713 1.00 96.25 532 ILE A N 1
ATOM 4461 C CA . ILE A 1 532 ? 11.213 12.496 6.683 1.00 96.25 532 ILE A CA 1
ATOM 4462 C C . ILE A 1 532 ? 12.351 13.459 6.325 1.00 96.25 532 ILE A C 1
ATOM 4464 O O . ILE A 1 532 ? 13.440 13.006 5.983 1.00 96.25 532 ILE A O 1
ATOM 4468 N N . GLU A 1 533 ? 12.163 14.775 6.483 1.00 95.69 533 GLU A N 1
ATOM 4469 C CA . GLU A 1 533 ? 13.216 15.789 6.322 1.00 95.69 533 GLU A CA 1
ATOM 4470 C C . GLU A 1 533 ? 14.443 15.540 7.206 1.00 95.69 533 GLU A C 1
ATOM 4472 O O . GLU A 1 533 ? 15.553 15.944 6.847 1.00 95.69 533 GLU A O 1
ATOM 4477 N N . ARG A 1 534 ? 14.260 14.882 8.358 1.00 93.31 534 ARG A N 1
ATOM 4478 C CA . ARG A 1 534 ? 15.359 14.540 9.270 1.00 93.31 534 ARG A CA 1
ATOM 4479 C C . ARG A 1 534 ? 16.301 13.502 8.663 1.00 93.31 534 ARG A C 1
ATOM 4481 O O . ARG A 1 534 ? 17.486 13.538 8.971 1.00 93.31 534 ARG A O 1
ATOM 4488 N N . LEU A 1 535 ? 15.778 12.629 7.798 1.00 96.44 535 LEU A N 1
ATOM 4489 C CA . LEU A 1 535 ? 16.537 11.567 7.139 1.00 96.44 535 LEU A CA 1
ATOM 4490 C C . LEU A 1 535 ? 16.931 11.930 5.710 1.00 96.44 535 LEU A C 1
ATOM 4492 O O . LEU A 1 535 ? 18.064 11.680 5.329 1.00 96.44 535 LEU A O 1
ATOM 4496 N N . LEU A 1 536 ? 16.034 12.532 4.925 1.00 97.31 536 LEU A N 1
ATOM 4497 C CA . LEU A 1 536 ? 16.263 12.850 3.506 1.00 97.31 536 LEU A CA 1
ATOM 4498 C C . LEU A 1 536 ? 16.949 14.208 3.286 1.00 97.31 536 LEU A C 1
ATOM 4500 O O . LEU A 1 536 ? 17.421 14.505 2.186 1.00 97.31 536 LEU A O 1
ATOM 4504 N N . GLY A 1 537 ? 16.979 15.046 4.323 1.00 95.81 537 GLY A N 1
ATOM 4505 C CA . GLY A 1 537 ? 17.436 16.425 4.245 1.00 95.81 537 GLY A CA 1
ATOM 4506 C C . GLY A 1 537 ? 16.389 17.376 3.654 1.00 95.81 537 GLY A C 1
ATOM 4507 O O . GLY A 1 537 ? 15.452 17.000 2.948 1.00 95.81 537 GLY A O 1
ATOM 4508 N N . LYS A 1 538 ? 16.556 18.670 3.940 1.00 94.69 538 LYS A N 1
ATOM 4509 C CA . LYS A 1 538 ? 15.663 19.725 3.434 1.00 94.69 538 LYS A CA 1
ATOM 4510 C C . LYS A 1 538 ? 15.852 19.939 1.935 1.00 94.69 538 LYS A C 1
ATOM 4512 O O . LYS A 1 538 ? 16.988 20.145 1.502 1.00 94.69 538 LYS A O 1
ATOM 4517 N N . LYS A 1 539 ? 14.749 20.021 1.178 1.00 94.69 539 LYS A N 1
ATOM 4518 C CA . LYS A 1 539 ? 14.759 20.342 -0.266 1.00 94.69 539 LYS A CA 1
ATOM 4519 C C . LYS A 1 539 ? 15.594 21.585 -0.585 1.00 94.69 539 LYS A C 1
ATOM 4521 O O . LYS A 1 539 ? 16.424 21.557 -1.480 1.00 94.69 539 LYS A O 1
ATOM 4526 N N . SER A 1 540 ? 15.481 22.637 0.229 1.00 93.62 540 SER A N 1
ATOM 4527 C CA . SER A 1 540 ? 16.224 23.898 0.055 1.00 93.62 540 SER A CA 1
ATOM 4528 C C . SER A 1 540 ? 17.754 23.782 0.145 1.00 93.62 540 SER A C 1
ATOM 4530 O O . SER A 1 540 ? 18.466 24.721 -0.211 1.00 93.62 540 SER A O 1
ATOM 4532 N N . LYS A 1 541 ? 18.282 22.653 0.635 1.00 94.69 541 LYS A N 1
ATOM 4533 C CA . LYS A 1 541 ? 19.724 22.367 0.681 1.00 94.69 541 LYS A CA 1
ATOM 4534 C C . LYS A 1 541 ? 20.201 21.485 -0.474 1.00 94.69 541 LYS A C 1
ATOM 4536 O O . LYS A 1 541 ? 21.414 21.322 -0.616 1.00 94.69 541 LYS A O 1
ATOM 4541 N N . MET A 1 542 ? 19.288 20.921 -1.261 1.00 96.06 542 MET A N 1
ATOM 4542 C CA . MET A 1 542 ? 19.620 20.107 -2.426 1.00 96.06 542 MET A CA 1
ATOM 4543 C C . MET A 1 542 ? 20.000 21.020 -3.588 1.00 96.06 542 MET A C 1
ATOM 4545 O O . MET A 1 542 ? 19.352 22.042 -3.809 1.00 96.06 542 MET A O 1
ATOM 4549 N N . LYS A 1 543 ? 21.087 20.694 -4.291 1.00 95.38 543 LYS A N 1
ATOM 4550 C CA . LYS A 1 543 ? 21.609 21.536 -5.376 1.00 95.38 543 LYS A CA 1
ATOM 4551 C C . LYS A 1 543 ? 22.098 20.696 -6.541 1.00 95.38 543 LYS A C 1
ATOM 4553 O O . LYS A 1 543 ? 22.828 19.733 -6.328 1.00 95.38 543 LYS A O 1
ATOM 4558 N N . PHE A 1 544 ? 21.756 21.114 -7.751 1.00 94.38 544 PHE A N 1
ATOM 4559 C CA . PHE A 1 544 ? 22.467 20.698 -8.950 1.00 94.38 544 PHE A CA 1
ATOM 4560 C C . PHE A 1 544 ? 23.796 21.461 -9.009 1.00 94.38 544 PHE A C 1
ATOM 4562 O O . PHE A 1 544 ? 23.815 22.675 -8.793 1.00 94.38 544 PHE A O 1
ATOM 4569 N N . LEU A 1 545 ? 24.909 20.753 -9.209 1.00 92.12 545 LEU A N 1
ATOM 4570 C CA . LEU A 1 545 ? 26.254 21.338 -9.167 1.00 92.12 545 LEU A CA 1
ATOM 4571 C C . LEU A 1 545 ? 26.832 21.634 -10.561 1.00 92.12 545 LEU A C 1
ATOM 4573 O O . LEU A 1 545 ? 27.930 22.176 -10.648 1.00 92.12 545 LEU A O 1
ATOM 4577 N N . GLY A 1 546 ? 26.096 21.326 -11.634 1.00 87.69 546 GLY A N 1
ATOM 4578 C CA . GLY A 1 546 ? 26.648 21.266 -12.989 1.00 87.69 546 GLY A CA 1
ATOM 4579 C C . GLY A 1 546 ? 27.264 19.896 -13.285 1.00 87.69 546 GLY A C 1
ATOM 4580 O O . GLY A 1 546 ? 27.295 19.026 -12.419 1.00 87.69 546 GLY A O 1
ATOM 4581 N N . GLU A 1 547 ? 27.692 19.685 -14.535 1.00 83.38 547 GLU A N 1
ATOM 4582 C CA . GLU A 1 547 ? 28.450 18.491 -14.966 1.00 83.38 547 GLU A CA 1
ATOM 4583 C C . GLU A 1 547 ? 27.840 17.142 -14.535 1.00 83.38 547 GLU A C 1
ATOM 4585 O O . GLU A 1 547 ? 28.556 16.193 -14.231 1.00 83.38 547 GLU A O 1
ATOM 4590 N N . ARG A 1 548 ? 26.500 17.042 -14.540 1.00 88.75 548 ARG A N 1
ATOM 4591 C CA . ARG A 1 548 ? 25.758 15.819 -14.175 1.00 88.75 548 ARG A CA 1
ATOM 4592 C C . ARG A 1 548 ? 25.963 15.368 -12.716 1.00 88.75 548 ARG A C 1
ATOM 4594 O O . ARG A 1 548 ? 25.782 14.189 -12.414 1.00 88.75 548 ARG A O 1
ATOM 4601 N N . ASP A 1 549 ? 26.281 16.294 -11.807 1.00 91.75 549 ASP A N 1
ATOM 4602 C CA . ASP A 1 549 ? 26.462 16.023 -10.375 1.00 91.75 549 ASP A CA 1
ATOM 4603 C C . ASP A 1 549 ? 25.462 16.783 -9.484 1.00 91.75 549 ASP A C 1
ATOM 4605 O O . ASP A 1 549 ? 24.945 17.851 -9.835 1.00 91.75 549 ASP A O 1
ATOM 4609 N N . ILE A 1 550 ? 25.169 16.224 -8.307 1.00 95.31 550 ILE A N 1
ATOM 4610 C CA . ILE A 1 550 ? 24.212 16.783 -7.348 1.00 95.31 550 ILE A CA 1
ATOM 4611 C C . ILE A 1 550 ? 24.730 16.730 -5.911 1.00 95.31 550 ILE A C 1
ATOM 4613 O O . ILE A 1 550 ? 25.444 15.823 -5.490 1.00 95.31 550 ILE A O 1
ATOM 4617 N N . LYS A 1 551 ? 24.261 17.677 -5.099 1.00 94.69 551 LYS A N 1
ATOM 4618 C CA . LYS A 1 551 ? 24.433 17.683 -3.648 1.00 94.69 551 LYS A CA 1
ATOM 4619 C C . LYS A 1 551 ? 23.119 17.344 -2.960 1.00 94.69 551 LYS A C 1
ATOM 4621 O O . LYS A 1 551 ? 22.172 18.127 -3.017 1.00 94.69 551 LYS A O 1
ATOM 4626 N N . MET A 1 552 ? 23.100 16.230 -2.234 1.00 94.19 552 MET A N 1
ATOM 4627 C CA . MET A 1 552 ? 22.010 15.816 -1.346 1.00 94.19 552 MET A CA 1
ATOM 4628 C C . MET A 1 552 ? 22.592 15.316 -0.020 1.00 94.19 552 MET A C 1
ATOM 4630 O O . MET A 1 552 ? 23.702 14.788 0.008 1.00 94.19 552 MET A O 1
ATOM 4634 N N . ASN A 1 553 ? 21.861 15.498 1.081 1.00 90.69 553 ASN A N 1
ATOM 4635 C CA . ASN A 1 553 ? 22.280 15.044 2.407 1.00 90.69 553 ASN A CA 1
ATOM 4636 C C . ASN A 1 553 ? 21.191 14.157 3.006 1.00 90.69 553 ASN A C 1
ATOM 4638 O O . ASN A 1 553 ? 20.328 14.662 3.724 1.00 90.69 553 ASN A O 1
ATOM 4642 N N . TYR A 1 554 ? 21.236 12.871 2.661 1.00 95.88 554 TYR A N 1
ATOM 4643 C CA . TYR A 1 554 ? 20.343 11.848 3.190 1.00 95.88 554 TYR A CA 1
ATOM 4644 C C . TYR A 1 554 ? 21.110 10.804 4.003 1.00 95.88 554 TYR A C 1
ATOM 4646 O O . TYR A 1 554 ? 22.286 10.544 3.742 1.00 95.88 554 TYR A O 1
ATOM 4654 N N . SER A 1 555 ? 20.436 10.207 4.981 1.00 95.06 555 SER A N 1
ATOM 4655 C CA . SER A 1 555 ? 20.964 9.090 5.755 1.00 95.06 555 SER A CA 1
ATOM 4656 C C . SER A 1 555 ? 21.035 7.826 4.904 1.00 95.06 555 SER A C 1
ATOM 4658 O O . SER A 1 555 ? 20.131 7.548 4.112 1.00 95.06 555 SER A O 1
ATOM 4660 N N . ILE A 1 556 ? 22.099 7.048 5.097 1.00 93.38 556 ILE A N 1
ATOM 4661 C CA . ILE A 1 556 ? 22.254 5.701 4.531 1.00 93.38 556 ILE A CA 1
ATOM 4662 C C . ILE A 1 556 ? 21.899 4.597 5.543 1.00 93.38 556 ILE A C 1
ATOM 4664 O O . ILE A 1 556 ? 22.027 3.420 5.224 1.00 93.38 556 ILE A O 1
ATOM 4668 N N . SER A 1 557 ? 21.450 4.958 6.753 1.00 92.62 557 SER A N 1
ATOM 4669 C CA . SER A 1 557 ? 21.098 4.000 7.805 1.00 92.62 557 SER A CA 1
ATOM 4670 C C . SER A 1 557 ? 19.692 3.441 7.601 1.00 92.62 557 SER A C 1
ATOM 4672 O O . SER A 1 557 ? 18.697 4.129 7.829 1.00 92.62 557 SER A O 1
ATOM 4674 N N . HIS A 1 558 ? 19.593 2.168 7.218 1.00 93.94 558 HIS A N 1
ATOM 4675 C CA . HIS A 1 558 ? 18.317 1.461 7.087 1.00 93.94 558 HIS A CA 1
ATOM 4676 C C . HIS A 1 558 ? 17.483 1.494 8.380 1.00 93.94 558 HIS A C 1
ATOM 4678 O O . HIS A 1 558 ? 16.276 1.749 8.334 1.00 93.94 558 HIS A O 1
ATOM 4684 N N . GLY A 1 559 ? 18.121 1.294 9.538 1.00 92.25 559 GLY A N 1
ATOM 4685 C CA . GLY A 1 559 ? 17.447 1.275 10.839 1.00 92.25 559 GLY A CA 1
ATOM 4686 C C . GLY A 1 559 ? 16.729 2.585 11.182 1.00 92.25 559 GLY A C 1
ATOM 4687 O O . GLY A 1 559 ? 15.647 2.555 11.775 1.00 92.25 559 GLY A O 1
ATOM 4688 N N . GLU A 1 560 ? 17.265 3.733 10.754 1.00 93.94 560 GLU A N 1
ATOM 4689 C CA . GLU A 1 560 ? 16.625 5.037 10.966 1.00 93.94 560 GLU A CA 1
ATOM 4690 C C . GLU A 1 560 ? 15.310 5.165 10.185 1.00 93.94 560 GLU A C 1
ATOM 4692 O O . GLU A 1 560 ? 14.300 5.599 10.748 1.00 93.94 560 GLU A O 1
ATOM 4697 N N . TYR A 1 561 ? 15.282 4.723 8.922 1.00 96.31 561 TYR A N 1
ATOM 4698 C CA . TYR A 1 561 ? 14.053 4.704 8.119 1.00 96.31 561 TYR A CA 1
ATOM 4699 C C . TYR A 1 561 ? 13.010 3.761 8.719 1.00 96.31 561 TYR A C 1
ATOM 4701 O O . TYR A 1 561 ? 11.831 4.114 8.795 1.00 96.31 561 TYR A O 1
ATOM 4709 N N . MET A 1 562 ? 13.433 2.583 9.192 1.00 95.19 562 MET A N 1
ATOM 4710 C CA . MET A 1 562 ? 12.516 1.602 9.786 1.00 95.19 562 MET A CA 1
ATOM 4711 C C . MET A 1 562 ? 11.926 2.114 11.100 1.00 95.19 562 MET A C 1
ATOM 4713 O O . MET A 1 562 ? 10.724 1.981 11.337 1.00 95.19 562 MET A O 1
ATOM 4717 N N . THR A 1 563 ? 12.742 2.787 11.912 1.00 91.12 563 THR A N 1
ATOM 4718 C CA . THR A 1 563 ? 12.304 3.440 13.152 1.00 91.12 563 THR A CA 1
ATOM 4719 C C . THR A 1 563 ? 11.304 4.557 12.870 1.00 91.12 563 THR A C 1
ATOM 4721 O O . THR A 1 563 ? 10.246 4.611 13.496 1.00 91.12 563 THR A O 1
ATOM 4724 N N . LEU A 1 564 ? 11.587 5.432 11.899 1.00 93.44 564 LEU A N 1
ATOM 4725 C CA . LEU A 1 564 ? 10.673 6.509 11.517 1.00 93.44 564 LEU A CA 1
ATOM 4726 C C . LEU A 1 564 ? 9.332 5.950 11.042 1.00 93.44 564 LEU A C 1
ATOM 4728 O O . LEU A 1 564 ? 8.283 6.391 11.512 1.00 93.44 564 LEU A O 1
ATOM 4732 N N . ARG A 1 565 ? 9.360 4.955 10.152 1.00 93.12 565 ARG A N 1
ATOM 4733 C CA . ARG A 1 565 ? 8.162 4.295 9.627 1.00 93.12 565 ARG A CA 1
ATOM 4734 C C . ARG A 1 565 ? 7.324 3.663 10.737 1.00 93.12 565 ARG A C 1
ATOM 4736 O O . ARG A 1 565 ? 6.124 3.927 10.813 1.00 93.12 565 ARG A O 1
ATOM 4743 N N . LYS A 1 566 ? 7.956 2.894 11.629 1.00 90.31 566 LYS A N 1
ATOM 4744 C CA . LYS A 1 566 ? 7.315 2.333 12.827 1.00 90.31 566 LYS A CA 1
ATOM 4745 C C . LYS A 1 566 ? 6.660 3.431 13.664 1.00 90.31 566 LYS A C 1
ATOM 4747 O O . LYS A 1 566 ? 5.500 3.301 14.038 1.00 90.31 566 LYS A O 1
ATOM 4752 N N . ASN A 1 567 ? 7.367 4.532 13.914 1.00 84.56 567 ASN A N 1
ATOM 4753 C CA . ASN A 1 567 ? 6.842 5.644 14.703 1.00 84.56 567 ASN A CA 1
ATOM 4754 C C . ASN A 1 567 ? 5.641 6.324 14.032 1.00 84.56 567 ASN A C 1
ATOM 4756 O O . ASN A 1 567 ? 4.694 6.688 14.723 1.00 84.56 567 ASN A O 1
ATOM 4760 N N . LEU A 1 568 ? 5.646 6.492 12.705 1.00 86.50 568 LEU A N 1
ATOM 4761 C CA . LEU A 1 568 ? 4.496 7.030 11.972 1.00 86.50 568 LEU A CA 1
ATOM 4762 C C . LEU A 1 568 ? 3.272 6.116 12.088 1.00 86.50 568 LEU A C 1
ATOM 4764 O O . LEU A 1 568 ? 2.189 6.606 12.394 1.00 86.50 568 LEU A O 1
ATOM 4768 N N . ILE A 1 569 ? 3.461 4.808 11.909 1.00 86.94 569 ILE A N 1
ATOM 4769 C CA . ILE A 1 569 ? 2.402 3.802 12.051 1.00 86.94 569 ILE A CA 1
ATOM 4770 C C . ILE A 1 569 ? 1.852 3.799 13.486 1.00 86.94 569 ILE A C 1
ATOM 4772 O O . ILE A 1 569 ? 0.647 3.910 13.698 1.00 86.94 569 ILE A O 1
ATOM 4776 N N . ASN A 1 570 ? 2.728 3.777 14.490 1.00 78.44 570 ASN A N 1
ATOM 4777 C CA . ASN A 1 570 ? 2.322 3.732 15.894 1.00 78.44 570 ASN A CA 1
ATOM 4778 C C . ASN A 1 570 ? 1.623 5.016 16.364 1.00 78.44 570 ASN A C 1
ATOM 4780 O O . ASN A 1 570 ? 0.734 4.937 17.208 1.00 78.44 570 ASN A O 1
ATOM 4784 N N . LYS A 1 571 ? 1.948 6.185 15.788 1.00 71.25 571 LYS A N 1
ATOM 4785 C CA . LYS A 1 571 ? 1.255 7.457 16.078 1.00 71.25 571 LYS A CA 1
ATOM 4786 C C . LYS A 1 571 ? -0.246 7.412 15.764 1.00 71.25 571 LYS A C 1
ATOM 4788 O O . LYS A 1 571 ? -0.977 8.256 16.267 1.00 71.25 571 LYS A O 1
ATOM 4793 N N . VAL A 1 572 ? -0.709 6.478 14.934 1.00 71.25 572 VAL A N 1
ATOM 4794 C CA . VAL A 1 572 ? -2.102 6.420 14.463 1.00 71.25 572 VAL A CA 1
ATOM 4795 C C . VAL A 1 572 ? -2.789 5.089 14.732 1.00 71.25 572 VAL A C 1
ATOM 4797 O O . VAL A 1 572 ? -3.837 4.842 14.143 1.00 71.25 572 VAL A O 1
ATOM 4800 N N . ASN A 1 573 ? -2.227 4.230 15.584 1.00 74.44 573 ASN A N 1
ATOM 4801 C CA . ASN A 1 573 ? -2.734 2.872 15.747 1.00 74.44 573 ASN A CA 1
ATOM 4802 C C . ASN A 1 573 ? -3.572 2.700 17.017 1.00 74.44 573 ASN A C 1
ATOM 4804 O O . ASN A 1 573 ? -3.011 2.466 18.090 1.00 74.44 573 ASN A O 1
ATOM 4808 N N . PRO A 1 574 ? -4.910 2.784 16.904 1.00 85.94 574 PRO A N 1
ATOM 4809 C CA . PRO A 1 574 ? -5.805 2.346 17.960 1.00 85.94 574 PRO A CA 1
ATOM 4810 C C . PRO A 1 574 ? -5.598 0.859 18.258 1.00 85.94 574 PRO A C 1
ATOM 4812 O O . PRO A 1 574 ? -5.391 0.044 17.354 1.00 85.94 574 PRO A O 1
ATOM 4815 N N . ARG A 1 575 ? -5.658 0.511 19.540 1.00 88.25 575 ARG A N 1
ATOM 4816 C CA . ARG A 1 575 ? -5.613 -0.866 20.046 1.00 88.25 575 ARG A CA 1
ATOM 4817 C C . ARG A 1 575 ? -6.413 -0.968 21.334 1.00 88.25 575 ARG A C 1
ATOM 4819 O O . ARG A 1 575 ? -6.609 0.045 22.002 1.00 88.25 575 ARG A O 1
ATOM 4826 N N . SER A 1 576 ? -6.810 -2.172 21.724 1.00 91.38 576 SER A N 1
ATOM 4827 C CA . SER A 1 576 ? -7.316 -2.397 23.078 1.00 91.38 576 SER A CA 1
ATOM 4828 C C . SER A 1 576 ? -6.262 -2.000 24.121 1.00 91.38 576 SER A C 1
ATOM 4830 O O . SER A 1 576 ? -5.048 -2.158 23.916 1.00 91.38 576 SER A O 1
ATOM 4832 N N . ALA A 1 577 ? -6.727 -1.434 25.229 1.00 90.12 577 ALA A N 1
ATOM 4833 C CA . ALA A 1 577 ? -5.906 -1.162 26.393 1.00 90.12 577 ALA A CA 1
ATOM 4834 C C . ALA A 1 577 ? -5.415 -2.481 26.998 1.00 90.12 577 ALA A C 1
ATOM 4836 O O . ALA A 1 577 ? -6.090 -3.509 26.935 1.00 90.12 577 ALA A O 1
ATOM 4837 N N . LYS A 1 578 ? -4.230 -2.456 27.600 1.00 88.12 578 LYS A N 1
ATOM 4838 C CA . LYS A 1 578 ? -3.716 -3.595 28.362 1.00 88.12 578 LYS A CA 1
ATOM 4839 C C . LYS A 1 578 ? -4.232 -3.534 29.805 1.00 88.12 578 LYS A C 1
ATOM 4841 O O . LYS A 1 578 ? -4.473 -2.434 30.308 1.00 88.12 578 LYS A O 1
ATOM 4846 N N . PRO A 1 579 ? -4.362 -4.667 30.518 1.00 88.56 579 PRO A N 1
ATOM 4847 C CA . PRO A 1 579 ? -4.805 -4.674 31.915 1.00 88.56 579 PRO A CA 1
ATOM 4848 C C . PRO A 1 579 ? -3.996 -3.746 32.838 1.00 88.56 579 PRO A C 1
ATOM 4850 O O . PRO A 1 579 ? -4.563 -3.105 33.723 1.00 88.56 579 PRO A O 1
ATOM 4853 N N . GLU A 1 580 ? -2.685 -3.636 32.616 1.00 90.62 580 GLU A N 1
ATOM 4854 C CA . GLU A 1 580 ? -1.780 -2.741 33.345 1.00 90.62 580 GLU A CA 1
ATOM 4855 C C . GLU A 1 580 ? -1.980 -1.250 33.022 1.00 90.62 580 GLU A C 1
ATOM 4857 O O . GLU A 1 580 ? -1.602 -0.392 33.816 1.00 90.62 580 GLU A O 1
ATOM 4862 N N . GLU A 1 581 ? -2.614 -0.925 31.894 1.00 92.56 581 GLU A N 1
ATOM 4863 C CA . GLU A 1 581 ? -2.893 0.450 31.465 1.00 92.56 581 GLU A CA 1
ATOM 4864 C C . GLU A 1 581 ? -4.240 0.969 31.980 1.00 92.56 581 GLU A C 1
ATOM 4866 O O . GLU A 1 581 ? -4.521 2.158 31.834 1.00 92.56 581 GLU A O 1
ATOM 4871 N N . PHE A 1 582 ? -5.063 0.113 32.601 1.00 95.94 582 PHE A N 1
ATOM 4872 C CA . PHE A 1 582 ? -6.423 0.446 33.036 1.00 95.94 582 PHE A CA 1
ATOM 4873 C C . PHE A 1 582 ? -6.480 1.746 33.850 1.00 95.94 582 PHE A C 1
ATOM 4875 O O . PHE A 1 582 ? -7.236 2.652 33.513 1.00 95.94 582 PHE A O 1
ATOM 4882 N N . GLU A 1 583 ? -5.630 1.880 34.872 1.00 96.44 583 GLU A N 1
ATOM 4883 C CA . GLU A 1 583 ? -5.599 3.084 35.714 1.00 96.44 583 GLU A CA 1
ATOM 4884 C C . GLU A 1 583 ? -5.210 4.336 34.912 1.00 96.44 583 GLU A C 1
ATOM 4886 O O . GLU A 1 583 ? -5.768 5.409 35.127 1.00 96.44 583 GLU A O 1
ATOM 4891 N N . SER A 1 584 ? -4.300 4.216 33.939 1.00 95.31 584 SER A N 1
ATOM 4892 C CA . SER A 1 584 ? -3.925 5.334 33.064 1.00 95.31 584 SER A CA 1
ATOM 4893 C C . SER A 1 584 ? -5.083 5.783 32.173 1.00 95.31 584 SER A C 1
ATOM 4895 O O . SER A 1 584 ? -5.250 6.986 31.968 1.00 95.31 584 SER A O 1
ATOM 4897 N N . VAL A 1 585 ? -5.908 4.849 31.686 1.00 96.62 585 VAL A N 1
ATOM 4898 C CA . VAL A 1 585 ? -7.123 5.182 30.926 1.00 96.62 585 VAL A CA 1
ATOM 4899 C C . VAL A 1 585 ? -8.141 5.887 31.824 1.00 96.62 585 VAL A C 1
ATOM 4901 O O . VAL A 1 585 ? -8.620 6.965 31.481 1.00 96.62 585 VAL A O 1
ATOM 4904 N N . ILE A 1 586 ? -8.413 5.353 33.020 1.00 97.31 586 ILE A N 1
ATOM 4905 C CA . ILE A 1 586 ? -9.333 5.981 33.985 1.00 97.31 586 ILE A CA 1
ATOM 4906 C C . ILE A 1 586 ? -8.864 7.388 34.382 1.00 97.31 586 ILE A C 1
ATOM 4908 O O . ILE A 1 586 ? -9.682 8.305 34.491 1.00 97.31 586 ILE A O 1
ATOM 4912 N N . ASN A 1 587 ? -7.557 7.589 34.555 1.00 96.44 587 ASN A N 1
ATOM 4913 C CA . ASN A 1 587 ? -6.977 8.899 34.843 1.00 96.44 587 ASN A CA 1
ATOM 4914 C C . ASN A 1 587 ? -7.167 9.884 33.683 1.00 96.44 587 ASN A C 1
ATOM 4916 O O . ASN A 1 587 ? -7.516 11.037 33.927 1.00 96.44 587 ASN A O 1
ATOM 4920 N N . LEU A 1 588 ? -6.989 9.454 32.428 1.00 96.81 588 LEU A N 1
ATOM 4921 C CA . LEU A 1 588 ? -7.253 10.298 31.257 1.00 96.81 588 LEU A CA 1
ATOM 4922 C C . LEU A 1 588 ? -8.735 10.702 31.177 1.00 96.81 588 LEU A C 1
ATOM 4924 O O . LEU A 1 588 ? -9.053 11.882 31.003 1.00 96.81 588 LEU A O 1
ATOM 4928 N N . ILE A 1 589 ? -9.639 9.742 31.369 1.00 96.56 589 ILE A N 1
ATOM 4929 C CA . ILE A 1 589 ? -11.087 9.973 31.355 1.00 96.56 589 ILE A CA 1
ATOM 4930 C C . ILE A 1 589 ? -11.485 10.968 32.457 1.00 96.56 589 ILE A C 1
ATOM 4932 O O . ILE A 1 589 ? -12.174 11.954 32.180 1.00 96.56 589 ILE A O 1
ATOM 4936 N N . ASN A 1 590 ? -11.026 10.765 33.696 1.00 95.94 590 ASN A N 1
ATOM 4937 C CA . ASN A 1 590 ? -11.305 11.689 34.799 1.00 95.94 590 ASN A CA 1
ATOM 4938 C C . ASN A 1 590 ? -10.679 13.067 34.574 1.00 95.94 590 ASN A C 1
ATOM 4940 O O . ASN A 1 590 ? -11.369 14.065 34.783 1.00 95.94 590 ASN A O 1
ATOM 4944 N N . LYS A 1 591 ? -9.447 13.142 34.053 1.00 95.06 591 LYS A N 1
ATOM 4945 C CA . LYS A 1 591 ? -8.813 14.413 33.679 1.00 95.06 591 LYS A CA 1
ATOM 4946 C C . LYS A 1 591 ? -9.741 15.223 32.773 1.00 95.06 591 LYS A C 1
ATOM 4948 O O . LYS A 1 591 ? -10.030 16.382 33.066 1.00 95.06 591 LYS A O 1
ATOM 4953 N N . VAL A 1 592 ? -10.253 14.610 31.703 1.00 94.06 592 VAL A N 1
ATOM 4954 C CA . VAL A 1 592 ? -11.065 15.302 30.688 1.00 94.06 592 VAL A CA 1
ATOM 4955 C C . VAL A 1 592 ? -12.484 15.626 31.168 1.00 94.06 592 VAL A C 1
ATOM 4957 O O . VAL A 1 592 ? -12.983 16.731 30.930 1.00 94.06 592 VAL A O 1
ATOM 4960 N N . PHE A 1 593 ? -13.162 14.689 31.832 1.00 91.25 593 PHE A N 1
ATOM 4961 C CA . PHE A 1 593 ? -14.582 14.833 32.170 1.00 91.25 593 PHE A CA 1
ATOM 4962 C C . PHE A 1 593 ? -14.853 15.352 33.588 1.00 91.25 593 PHE A C 1
ATOM 4964 O O . PHE A 1 593 ? -15.983 15.778 33.855 1.00 91.25 593 PHE A O 1
ATOM 4971 N N . ARG A 1 594 ? -13.871 15.326 34.496 1.00 91.12 594 ARG A N 1
ATOM 4972 C CA . ARG A 1 594 ? -14.035 15.719 35.905 1.00 91.12 594 ARG A CA 1
ATOM 4973 C C . ARG A 1 594 ? -13.026 16.780 36.330 1.00 91.12 594 ARG A C 1
ATOM 4975 O O . ARG A 1 594 ? -13.446 17.905 36.602 1.00 91.12 594 ARG A O 1
ATOM 4982 N N . ASP A 1 595 ? -11.733 16.471 36.327 1.00 91.81 595 ASP A N 1
ATOM 4983 C CA . ASP A 1 595 ? -10.712 17.316 36.961 1.00 91.81 595 ASP A CA 1
ATOM 4984 C C . ASP A 1 595 ? -10.629 18.700 36.306 1.00 91.81 595 ASP A C 1
ATOM 4986 O O . ASP A 1 595 ? -10.694 19.719 36.993 1.00 91.81 595 ASP A O 1
ATOM 4990 N N . LEU A 1 596 ? -10.599 18.759 34.966 1.00 89.88 596 LEU A N 1
ATOM 4991 C CA . LEU A 1 596 ? -10.592 20.024 34.213 1.00 89.88 596 LEU A CA 1
ATOM 4992 C C . LEU A 1 596 ? -11.869 20.862 34.396 1.00 89.88 596 LEU A C 1
ATOM 4994 O O . LEU A 1 596 ? -11.885 22.039 34.041 1.00 89.88 596 LEU A O 1
ATOM 4998 N N . ARG A 1 597 ? -12.936 20.276 34.951 1.00 87.88 597 ARG A N 1
ATOM 4999 C CA . ARG A 1 597 ? -14.205 20.948 35.274 1.00 87.88 597 ARG A CA 1
ATOM 5000 C C . ARG A 1 597 ? -14.372 21.220 36.774 1.00 87.88 597 ARG A C 1
ATOM 5002 O O . ARG A 1 597 ? -15.426 21.693 37.185 1.00 87.88 597 ARG A O 1
ATOM 5009 N N . GLY A 1 598 ? -13.361 20.922 37.594 1.00 87.69 598 GLY A N 1
ATOM 5010 C CA . GLY A 1 598 ? -13.408 21.110 39.047 1.00 87.69 598 GLY A CA 1
ATOM 5011 C C . GLY A 1 598 ? -14.303 20.107 39.786 1.00 87.69 598 GLY A C 1
ATOM 5012 O O . GLY A 1 598 ? -14.760 20.392 40.893 1.00 87.69 598 GLY A O 1
ATOM 5013 N N . HIS A 1 599 ? -14.584 18.944 39.193 1.00 87.69 599 HIS A N 1
ATOM 5014 C CA . HIS A 1 599 ? -15.373 17.878 39.817 1.00 87.69 599 HIS A CA 1
ATOM 5015 C C . HIS A 1 599 ? -14.482 16.765 40.384 1.00 87.69 599 HIS A C 1
ATOM 5017 O O . HIS A 1 599 ? -13.317 16.640 40.022 1.00 87.69 599 HIS A O 1
ATOM 5023 N N . LYS A 1 600 ? -15.040 15.934 41.274 1.00 88.06 600 LYS A N 1
ATOM 5024 C CA . LYS A 1 600 ? -14.349 14.747 41.806 1.00 88.06 600 LYS A CA 1
ATOM 5025 C C . LYS A 1 600 ? -14.188 13.674 40.711 1.00 88.06 600 LYS A C 1
ATOM 5027 O O . LYS A 1 600 ? -15.084 13.560 39.877 1.00 88.06 600 LYS A O 1
ATOM 5032 N N . PRO A 1 601 ? -13.118 12.855 40.728 1.00 91.25 601 PRO A N 1
ATOM 5033 C CA . PRO A 1 601 ? -12.844 11.842 39.703 1.00 91.25 601 PRO A CA 1
ATOM 5034 C C . PRO A 1 601 ? -13.738 10.596 39.862 1.00 91.25 601 PRO A C 1
ATOM 5036 O O . PRO A 1 601 ? -13.297 9.531 40.291 1.00 91.25 601 PRO A O 1
ATOM 5039 N N . THR A 1 602 ? -15.030 10.741 39.566 1.00 91.44 602 THR A N 1
ATOM 5040 C CA . THR A 1 602 ? -16.075 9.735 39.821 1.00 91.44 602 THR A CA 1
ATOM 5041 C C . THR A 1 602 ? -16.492 8.928 38.590 1.00 91.44 602 THR A C 1
ATOM 5043 O O . THR A 1 602 ? -17.346 8.057 38.721 1.00 91.44 602 THR A O 1
ATOM 5046 N N . MET A 1 603 ? -15.872 9.128 37.417 1.00 92.50 603 MET A N 1
ATOM 5047 C CA . MET A 1 603 ? -16.317 8.504 36.155 1.00 92.50 603 MET A CA 1
ATOM 5048 C C . MET A 1 603 ? -16.469 6.981 36.254 1.00 92.50 603 MET A C 1
ATOM 5050 O O . MET A 1 603 ? -17.460 6.423 35.798 1.00 92.50 603 MET A O 1
ATOM 5054 N N . GLN A 1 604 ? -15.522 6.298 36.899 1.00 92.25 604 GLN A N 1
ATOM 5055 C CA . GLN A 1 604 ? -15.595 4.846 37.074 1.00 92.25 604 GLN A CA 1
ATOM 5056 C C . GLN A 1 604 ? -16.771 4.406 37.965 1.00 92.25 604 GLN A C 1
ATOM 5058 O O . GLN A 1 604 ? -17.345 3.343 37.749 1.00 92.25 604 GLN A O 1
ATOM 5063 N N . GLN A 1 605 ? -17.126 5.211 38.970 1.00 90.38 605 GLN A N 1
ATOM 5064 C CA . GLN A 1 605 ? -18.219 4.919 39.904 1.00 90.38 605 GLN A CA 1
ATOM 5065 C C . GLN A 1 605 ? -19.586 5.117 39.247 1.00 90.38 605 GLN A C 1
ATOM 5067 O O . GLN A 1 605 ? -20.530 4.406 39.572 1.00 90.38 605 GLN A O 1
ATOM 5072 N N . GLU A 1 606 ? -19.674 6.077 38.328 1.00 88.19 606 GLU A N 1
ATOM 5073 C CA . GLU A 1 606 ? -20.885 6.402 37.574 1.00 88.19 606 GLU A CA 1
ATOM 5074 C C . GLU A 1 606 ? -21.138 5.385 36.450 1.00 88.19 606 GLU A C 1
ATOM 5076 O O . GLU A 1 606 ? -22.252 4.885 36.314 1.00 88.19 606 GLU A O 1
ATOM 5081 N N . PHE A 1 607 ? -20.077 4.976 35.737 1.00 91.69 607 PHE A N 1
ATOM 5082 C CA . PHE A 1 607 ? -20.140 4.054 34.595 1.00 91.69 607 PHE A CA 1
ATOM 5083 C C . PHE A 1 607 ? -19.428 2.703 34.860 1.00 91.69 607 PHE A C 1
ATOM 5085 O O . PHE A 1 607 ? -18.547 2.305 34.089 1.00 91.69 607 PHE A O 1
ATOM 5092 N N . PRO A 1 608 ? -19.790 1.942 35.912 1.00 92.12 608 PRO A N 1
ATOM 5093 C CA . PRO A 1 608 ? -19.011 0.794 36.402 1.00 92.12 608 PRO A CA 1
ATOM 5094 C C . PRO A 1 608 ? -19.034 -0.442 35.491 1.00 92.12 608 PRO A C 1
ATOM 5096 O O . PRO A 1 608 ? -18.223 -1.355 35.663 1.00 92.12 608 PRO A O 1
ATOM 5099 N N . LEU A 1 609 ? -19.974 -0.512 34.542 1.00 92.69 609 LEU A N 1
ATOM 5100 C CA . LEU A 1 609 ? -19.998 -1.575 33.531 1.00 92.69 609 LEU A CA 1
ATOM 5101 C C . LEU A 1 609 ? -19.104 -1.239 32.332 1.00 92.69 609 LEU A C 1
ATOM 5103 O O . LEU A 1 609 ? -18.425 -2.123 31.821 1.00 92.69 609 LEU A O 1
ATOM 5107 N N . LEU A 1 610 ? -19.081 0.031 31.913 1.00 93.31 610 LEU A N 1
ATOM 5108 C CA . LEU A 1 610 ? -18.260 0.519 30.803 1.00 93.31 610 LEU A CA 1
ATOM 5109 C C . LEU A 1 610 ? -16.778 0.583 31.197 1.00 93.31 610 LEU A C 1
ATOM 5111 O O . LEU A 1 610 ? -15.914 0.112 30.461 1.00 93.31 610 LEU A O 1
ATOM 5115 N N . LEU A 1 611 ? -16.498 1.153 32.371 1.00 94.69 611 LEU A N 1
ATOM 5116 C CA . LEU A 1 611 ? -15.157 1.424 32.886 1.00 94.69 611 LEU A CA 1
ATOM 5117 C C . LEU A 1 611 ? -14.729 0.326 33.865 1.00 94.69 611 LEU A C 1
ATOM 5119 O O . LEU A 1 611 ? -14.578 0.534 35.072 1.00 94.69 611 LEU A O 1
ATOM 5123 N N . ASN A 1 612 ? -14.567 -0.878 33.324 1.00 92.12 612 ASN A N 1
ATOM 5124 C CA . ASN A 1 612 ? -14.318 -2.098 34.081 1.00 92.12 612 ASN A CA 1
ATOM 5125 C C . ASN A 1 612 ? -13.123 -2.864 33.506 1.00 92.12 612 ASN A C 1
ATOM 5127 O O . ASN A 1 612 ? -12.989 -2.972 32.291 1.00 92.12 612 ASN A O 1
ATOM 5131 N N . LYS A 1 613 ? -12.302 -3.480 34.365 1.00 93.62 613 LYS A N 1
ATOM 5132 C CA . LYS A 1 613 ? -11.196 -4.352 33.929 1.00 93.62 613 LYS A CA 1
ATOM 5133 C C . LYS A 1 613 ? -11.674 -5.540 33.090 1.00 93.62 613 LYS A C 1
ATOM 5135 O O . LYS A 1 613 ? -10.971 -5.956 32.181 1.00 93.62 613 LYS A O 1
ATOM 5140 N N . ASN A 1 614 ? -12.885 -6.038 33.334 1.00 92.19 614 ASN A N 1
ATOM 5141 C CA . ASN A 1 614 ? -13.491 -7.099 32.523 1.00 92.19 614 ASN A CA 1
ATOM 5142 C C . ASN A 1 614 ? -13.961 -6.612 31.139 1.00 92.19 614 ASN A C 1
ATOM 5144 O O . ASN A 1 614 ? -14.328 -7.435 30.309 1.00 92.19 614 ASN A O 1
ATOM 5148 N N . ASN A 1 615 ? -13.975 -5.297 30.897 1.00 94.56 615 ASN A N 1
ATOM 5149 C CA . ASN A 1 615 ? -14.324 -4.673 29.619 1.00 94.56 615 ASN A CA 1
ATOM 5150 C C . ASN A 1 615 ? -13.093 -4.061 28.916 1.00 94.56 615 ASN A C 1
ATOM 5152 O O . ASN A 1 615 ? -13.245 -3.298 27.965 1.00 94.56 615 ASN A O 1
ATOM 5156 N N . ILE A 1 616 ? -11.874 -4.378 29.376 1.00 94.06 616 ILE A N 1
ATOM 5157 C CA . ILE A 1 616 ? -10.625 -3.764 28.893 1.00 94.06 616 ILE A CA 1
ATOM 5158 C C . ILE A 1 616 ? -10.429 -3.920 27.376 1.00 94.06 616 ILE A C 1
ATOM 5160 O O . ILE A 1 616 ? -9.974 -2.991 26.714 1.00 94.06 616 ILE A O 1
ATOM 5164 N N . ASP A 1 617 ? -10.868 -5.044 26.805 1.00 93.06 617 ASP A N 1
ATOM 5165 C CA . ASP A 1 617 ? -10.762 -5.323 25.368 1.00 93.06 617 ASP A CA 1
ATOM 5166 C C . ASP A 1 617 ? -11.553 -4.323 24.504 1.00 93.06 617 ASP A C 1
ATOM 5168 O O . ASP A 1 617 ? -11.222 -4.116 23.332 1.00 93.06 617 ASP A O 1
ATOM 5172 N N . ASN A 1 618 ? -12.559 -3.667 25.090 1.00 96.19 618 ASN A N 1
ATOM 5173 C CA . ASN A 1 618 ? -13.404 -2.655 24.454 1.00 96.19 618 ASN A CA 1
ATOM 5174 C C . ASN A 1 618 ? -13.044 -1.219 24.884 1.00 96.19 618 ASN A C 1
ATOM 5176 O O .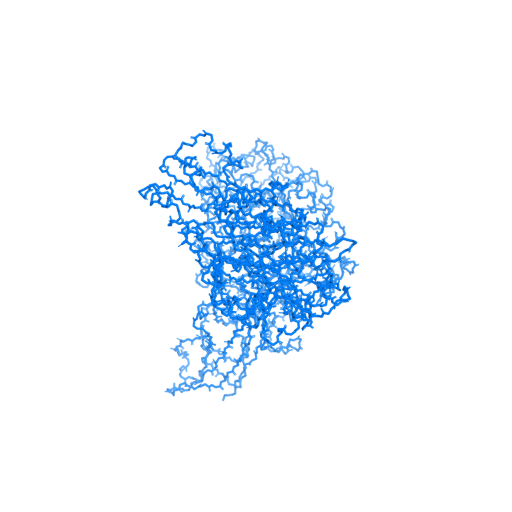 ASN A 1 618 ? -13.756 -0.269 24.550 1.00 96.19 618 ASN A O 1
ATOM 5180 N N . MET A 1 619 ? -11.943 -1.045 25.619 1.00 96.81 619 MET A N 1
ATOM 5181 C CA . MET A 1 619 ? -11.341 0.252 25.928 1.00 96.81 619 MET A CA 1
ATOM 5182 C C . MET A 1 619 ? -10.218 0.488 24.918 1.00 96.81 619 MET A C 1
ATOM 5184 O O . MET A 1 619 ? -9.119 -0.041 25.067 1.00 96.81 619 MET A O 1
ATOM 5188 N N . ILE A 1 620 ? -10.500 1.215 23.838 1.00 95.75 620 ILE A N 1
ATOM 5189 C CA . ILE A 1 620 ? -9.557 1.382 22.729 1.00 95.75 620 ILE A CA 1
ATOM 5190 C C . ILE A 1 620 ? -8.772 2.671 22.912 1.00 95.75 620 ILE A C 1
ATOM 5192 O O . ILE A 1 620 ? -9.355 3.739 23.074 1.00 95.75 620 ILE A O 1
ATOM 5196 N N . VAL A 1 621 ? -7.449 2.574 22.842 1.00 94.00 621 VAL A N 1
ATOM 5197 C CA . VAL A 1 621 ? -6.520 3.653 23.166 1.00 94.00 621 VAL A CA 1
ATOM 5198 C C . VAL A 1 621 ? -5.556 3.950 22.027 1.00 94.00 621 VAL A C 1
ATOM 5200 O O . VAL A 1 621 ? -5.209 3.076 21.230 1.00 94.00 621 VAL A O 1
ATOM 5203 N N . ILE A 1 622 ? -5.062 5.185 22.003 1.00 89.81 622 ILE A N 1
ATOM 5204 C CA . ILE A 1 622 ? -3.828 5.565 21.312 1.00 89.81 622 ILE A CA 1
ATOM 5205 C C . ILE A 1 622 ? -2.812 6.000 22.369 1.00 89.81 622 ILE A C 1
ATOM 5207 O O . ILE A 1 622 ? -3.102 6.838 23.229 1.00 89.81 622 ILE A O 1
ATOM 5211 N N . SER A 1 623 ? -1.609 5.432 22.288 1.00 84.75 623 SER A N 1
ATOM 5212 C CA . SER A 1 623 ? -0.482 5.754 23.163 1.00 84.75 623 SER A CA 1
ATOM 5213 C C . SER A 1 623 ? 0.605 6.523 22.414 1.00 84.75 623 SER A C 1
ATOM 5215 O O . SER A 1 623 ? 0.930 6.186 21.276 1.00 84.75 623 SER A O 1
ATOM 5217 N N . LYS A 1 624 ? 1.219 7.510 23.068 1.00 72.81 624 LYS A N 1
ATOM 5218 C CA . LYS A 1 624 ? 2.392 8.238 22.578 1.00 72.81 624 LYS A CA 1
ATOM 5219 C C . LYS A 1 624 ? 3.425 8.354 23.694 1.00 72.81 624 LYS A C 1
ATOM 5221 O O . LYS A 1 624 ? 3.080 8.796 24.784 1.00 72.81 624 LYS A O 1
ATOM 5226 N N . ASP A 1 625 ? 4.665 7.958 23.402 1.00 68.94 625 ASP A N 1
ATOM 5227 C CA . ASP A 1 625 ? 5.784 7.957 24.358 1.00 68.94 625 ASP A CA 1
ATOM 5228 C C . ASP A 1 625 ? 5.403 7.259 25.685 1.00 68.94 625 ASP A C 1
ATOM 5230 O O . ASP A 1 625 ? 5.545 7.822 26.767 1.00 68.94 625 ASP A O 1
ATOM 5234 N N . ASP A 1 626 ? 4.811 6.061 25.574 1.00 68.75 626 ASP A N 1
ATOM 5235 C CA . ASP A 1 626 ? 4.274 5.238 26.677 1.00 68.75 626 ASP A CA 1
ATOM 5236 C C . ASP A 1 626 ? 3.169 5.888 27.538 1.00 68.75 626 ASP A C 1
ATOM 5238 O O . ASP A 1 626 ? 2.757 5.344 28.564 1.00 68.75 626 ASP A O 1
ATOM 5242 N N . LYS A 1 627 ? 2.609 7.020 27.099 1.00 83.44 627 LYS A N 1
ATOM 5243 C CA . LYS A 1 627 ? 1.449 7.674 27.717 1.00 83.44 627 LYS A CA 1
ATOM 5244 C C . LYS A 1 627 ? 0.184 7.424 26.894 1.00 83.44 627 LYS A C 1
ATOM 5246 O O . LYS A 1 627 ? 0.181 7.636 25.684 1.00 83.44 627 LYS A O 1
ATOM 5251 N N . ILE A 1 628 ? -0.922 7.046 27.540 1.00 91.81 628 ILE A N 1
ATOM 5252 C CA . ILE A 1 628 ? -2.244 7.034 26.892 1.00 91.81 628 ILE A CA 1
ATOM 5253 C C . ILE A 1 628 ? -2.688 8.481 26.650 1.00 91.81 628 ILE A C 1
ATOM 5255 O O . ILE A 1 628 ? -2.765 9.275 27.589 1.00 91.81 628 ILE A O 1
ATOM 5259 N N . VAL A 1 629 ? -2.941 8.836 25.388 1.00 92.38 629 VAL A N 1
ATOM 5260 C CA . VAL A 1 629 ? -3.270 10.215 24.978 1.00 92.38 629 VAL A CA 1
ATOM 5261 C C . VAL A 1 629 ? -4.673 10.363 24.399 1.00 92.38 629 VAL A C 1
ATOM 5263 O O . VAL A 1 629 ? -5.155 11.484 24.272 1.00 92.38 629 VAL A O 1
ATOM 5266 N N . SER A 1 630 ? -5.342 9.268 24.046 1.00 94.56 630 SER A N 1
ATOM 5267 C CA . SER A 1 630 ? -6.742 9.274 23.618 1.00 94.56 630 SER A CA 1
ATOM 5268 C C . SER A 1 630 ? -7.372 7.911 23.854 1.00 94.56 630 SER A C 1
ATOM 5270 O O . SER A 1 630 ? -6.677 6.898 23.740 1.00 94.56 630 SER A O 1
ATOM 5272 N N . ASP A 1 631 ? -8.673 7.898 24.137 1.00 95.75 631 ASP A N 1
ATOM 5273 C CA . ASP A 1 631 ? -9.454 6.680 24.294 1.00 95.75 631 ASP A CA 1
ATOM 5274 C C . ASP A 1 631 ? -10.898 6.798 23.761 1.00 95.75 631 ASP A C 1
ATOM 5276 O O . ASP A 1 631 ? -11.473 7.886 23.624 1.00 95.75 631 ASP A O 1
ATOM 5280 N N . VAL A 1 632 ? -11.462 5.641 23.412 1.00 95.62 632 VAL A N 1
ATOM 5281 C CA . VAL A 1 632 ? -12.886 5.399 23.155 1.00 95.62 632 VAL A CA 1
ATOM 5282 C C . VAL A 1 632 ? -13.245 4.099 23.853 1.00 95.62 632 VAL A C 1
ATOM 5284 O O . VAL A 1 632 ? -12.635 3.063 23.591 1.00 95.62 632 VAL A O 1
ATOM 5287 N N . ASN A 1 633 ? -14.277 4.134 24.686 1.00 95.94 633 ASN A N 1
ATOM 5288 C CA . ASN A 1 633 ? -14.744 2.966 25.420 1.00 95.94 633 ASN A CA 1
ATOM 5289 C C . ASN A 1 633 ? -16.122 2.574 24.909 1.00 95.94 633 ASN A C 1
ATOM 5291 O O . ASN A 1 633 ? -16.952 3.441 24.615 1.00 95.94 633 ASN A O 1
ATOM 5295 N N . TYR A 1 634 ? -16.393 1.276 24.845 1.00 95.75 634 TYR A N 1
ATOM 5296 C CA . TYR A 1 634 ? -17.743 0.799 24.591 1.00 95.75 634 TYR A CA 1
ATOM 5297 C C . TYR A 1 634 ? -18.079 -0.466 25.369 1.00 95.75 634 TYR A C 1
ATOM 5299 O O . TYR A 1 634 ? -17.199 -1.210 25.790 1.00 95.75 634 TYR A O 1
ATOM 5307 N N . LEU A 1 635 ? -19.371 -0.690 25.586 1.00 94.75 635 LEU A N 1
ATOM 5308 C CA . LEU A 1 635 ? -19.898 -1.866 26.270 1.00 94.75 635 LEU A CA 1
ATOM 5309 C C . LEU A 1 635 ? -20.876 -2.591 25.349 1.00 94.75 635 LEU A C 1
ATOM 5311 O O . LEU A 1 635 ? -21.830 -1.981 24.876 1.00 94.75 635 LEU A O 1
ATOM 5315 N N . ILE A 1 636 ? -20.664 -3.884 25.113 1.00 94.94 636 ILE A N 1
ATOM 5316 C CA . ILE A 1 636 ? -21.609 -4.720 24.363 1.00 94.94 636 ILE A CA 1
ATOM 5317 C C . ILE A 1 636 ? -22.630 -5.305 25.340 1.00 94.94 636 ILE A C 1
ATOM 5319 O O . ILE A 1 636 ? -22.257 -5.893 26.357 1.00 94.94 636 ILE A O 1
ATOM 5323 N N . GLN A 1 637 ? -23.914 -5.150 25.031 1.00 93.94 637 GLN A N 1
ATOM 5324 C CA . GLN A 1 637 ? -25.020 -5.696 25.812 1.00 93.94 637 GLN A CA 1
ATOM 5325 C C . GLN A 1 637 ? -26.082 -6.290 24.894 1.00 93.94 637 GLN A C 1
ATOM 5327 O O . GLN A 1 637 ? -26.304 -5.804 23.786 1.00 93.94 637 GLN A O 1
ATOM 5332 N N . ASP A 1 638 ? -26.775 -7.310 25.386 1.00 95.50 638 ASP A N 1
ATOM 5333 C CA . ASP A 1 638 ? -27.919 -7.869 24.681 1.00 95.50 638 ASP A CA 1
ATOM 5334 C C . ASP A 1 638 ? -29.178 -7.045 25.000 1.00 95.50 638 ASP A C 1
ATOM 5336 O O . ASP A 1 638 ? -29.451 -6.685 26.152 1.00 95.50 638 ASP A O 1
ATOM 5340 N N . VAL A 1 639 ? -29.948 -6.727 23.964 1.00 96.44 639 VAL A N 1
ATOM 5341 C CA . VAL A 1 639 ? -31.265 -6.092 24.044 1.00 96.44 639 VAL A CA 1
ATOM 5342 C C . VAL A 1 639 ? -32.268 -7.062 23.456 1.00 96.44 639 VAL A C 1
ATOM 5344 O O . VAL A 1 639 ? -32.098 -7.514 22.330 1.00 96.44 639 VAL A O 1
ATOM 5347 N N . THR A 1 640 ? -33.329 -7.355 24.197 1.00 96.38 640 THR A N 1
ATOM 5348 C CA . THR A 1 640 ? -34.441 -8.141 23.669 1.00 96.38 640 THR A CA 1
ATOM 5349 C C . THR A 1 640 ? -35.511 -7.199 23.134 1.00 96.38 640 THR A C 1
ATOM 5351 O O . THR A 1 640 ? -35.846 -6.206 23.786 1.00 96.38 640 THR A O 1
ATOM 5354 N N . ILE A 1 641 ? -36.030 -7.488 21.944 1.00 96.06 641 ILE A N 1
ATOM 5355 C CA . ILE A 1 641 ? -37.140 -6.785 21.300 1.00 96.06 641 ILE A CA 1
ATOM 5356 C C . ILE A 1 641 ? -38.254 -7.802 21.090 1.00 96.06 641 ILE A C 1
ATOM 5358 O O . ILE A 1 641 ? -38.206 -8.627 20.178 1.00 96.06 641 ILE A O 1
ATOM 5362 N N . GLN A 1 642 ? -39.246 -7.771 21.979 1.00 94.06 642 GLN A N 1
ATOM 5363 C CA . GLN A 1 642 ? -40.376 -8.703 21.982 1.00 94.06 642 GLN A CA 1
ATOM 5364 C C . GLN A 1 642 ? -39.935 -10.173 21.869 1.00 94.06 642 GLN A C 1
ATOM 5366 O O . GLN A 1 642 ? -40.471 -10.942 21.072 1.00 94.06 642 GLN A O 1
ATOM 5371 N N . GLY A 1 643 ? -38.919 -10.542 22.658 1.00 93.62 643 GLY A N 1
ATOM 5372 C CA . GLY A 1 643 ? -38.364 -11.897 22.719 1.00 93.62 643 GLY A CA 1
ATOM 5373 C C . GLY A 1 643 ? -37.280 -12.217 21.686 1.00 93.62 643 GLY A C 1
ATOM 5374 O O . GLY A 1 643 ? -36.872 -13.371 21.606 1.00 93.62 643 GLY A O 1
ATOM 5375 N N . ASN A 1 644 ? -36.820 -11.234 20.905 1.00 97.12 644 ASN A N 1
ATOM 5376 C CA . ASN A 1 644 ? -35.758 -11.403 19.910 1.00 97.12 644 ASN A CA 1
ATOM 5377 C C . ASN A 1 644 ? -34.522 -10.611 20.323 1.00 97.12 644 ASN A C 1
ATOM 5379 O O . ASN A 1 644 ? -34.585 -9.387 20.454 1.00 97.12 644 ASN A O 1
ATOM 5383 N N . ASP A 1 645 ? -33.413 -11.310 20.533 1.00 96.94 645 ASP A N 1
ATOM 5384 C CA . ASP A 1 645 ? -32.214 -10.723 21.117 1.00 96.94 645 ASP A CA 1
ATOM 5385 C C . ASP A 1 645 ? -31.284 -10.167 20.036 1.00 96.94 645 ASP A C 1
ATOM 5387 O O . ASP A 1 645 ? -30.952 -10.842 19.061 1.00 96.94 645 ASP A O 1
ATOM 5391 N N . ILE A 1 646 ? -30.838 -8.931 20.235 1.00 97.62 646 ILE A N 1
ATOM 5392 C CA . ILE A 1 646 ? -29.861 -8.237 19.397 1.00 97.62 646 ILE A CA 1
ATOM 5393 C C . ILE A 1 646 ? -28.696 -7.744 20.258 1.00 97.62 646 ILE A C 1
ATOM 5395 O O . ILE A 1 646 ? -28.867 -7.393 21.428 1.00 97.62 646 ILE A O 1
ATOM 5399 N N . LYS A 1 647 ? -27.505 -7.667 19.669 1.00 97.50 647 LYS A N 1
ATOM 5400 C CA . LYS A 1 647 ? -26.311 -7.114 20.312 1.00 97.50 647 LYS A CA 1
ATOM 5401 C C . LYS A 1 647 ? -26.209 -5.622 20.053 1.00 97.50 647 LYS A C 1
ATOM 5403 O O . LYS A 1 647 ? -26.014 -5.196 18.913 1.00 97.50 647 LYS A O 1
ATOM 5408 N N . VAL A 1 648 ? -26.266 -4.833 21.119 1.00 96.31 648 VAL A N 1
ATOM 5409 C CA . VAL A 1 648 ? -26.118 -3.379 21.068 1.00 96.31 648 VAL A CA 1
ATOM 5410 C C . VAL A 1 648 ? -24.832 -2.969 21.770 1.00 96.31 648 VAL A C 1
ATOM 5412 O O . VAL A 1 648 ? -24.592 -3.346 22.916 1.00 96.31 648 VAL A O 1
ATOM 5415 N N . ALA A 1 649 ? -24.001 -2.180 21.094 1.00 95.69 649 ALA A N 1
ATOM 5416 C CA . ALA A 1 649 ? -22.829 -1.569 21.703 1.00 95.69 649 ALA A CA 1
ATOM 5417 C C . ALA A 1 649 ? -23.123 -0.137 22.157 1.00 95.69 649 ALA A C 1
ATOM 5419 O O . ALA A 1 649 ? -23.726 0.652 21.430 1.00 95.69 649 ALA A O 1
ATOM 5420 N N . ALA A 1 650 ? -22.651 0.209 23.348 1.00 93.69 650 ALA A N 1
ATOM 5421 C CA . ALA A 1 650 ? -22.799 1.522 23.944 1.00 93.69 650 ALA A CA 1
ATOM 5422 C C . ALA A 1 650 ? -21.466 2.255 24.016 1.00 93.69 650 ALA A C 1
ATOM 5424 O O . ALA A 1 650 ? -20.632 1.893 24.840 1.00 93.69 650 ALA A O 1
ATOM 5425 N N . ILE A 1 651 ? -21.260 3.276 23.176 1.00 94.00 651 ILE A N 1
ATOM 5426 C CA . ILE A 1 651 ? -20.041 4.101 23.213 1.00 94.00 651 ILE A CA 1
ATOM 5427 C C . ILE A 1 651 ? -20.176 5.185 24.286 1.00 94.00 651 ILE A C 1
ATOM 5429 O O . ILE A 1 651 ? -21.155 5.937 24.309 1.00 94.00 651 ILE A O 1
ATOM 5433 N N . GLY A 1 652 ? -19.142 5.321 25.117 1.00 90.94 652 GLY A N 1
ATOM 5434 C CA . GLY A 1 652 ? -19.049 6.343 26.152 1.00 90.94 652 GLY A CA 1
ATOM 5435 C C . GLY A 1 652 ? -17.611 6.779 26.437 1.00 90.94 652 GLY A C 1
ATOM 5436 O O . GLY A 1 652 ? -16.645 6.166 25.986 1.00 90.94 652 GLY A O 1
ATOM 5437 N N . ALA A 1 653 ? -17.483 7.875 27.189 1.00 91.56 653 ALA A N 1
ATOM 5438 C CA . ALA A 1 653 ? -16.201 8.422 27.643 1.00 91.56 653 ALA A CA 1
ATOM 5439 C C . ALA A 1 653 ? -15.161 8.661 26.524 1.00 91.56 653 ALA A C 1
ATOM 5441 O O . ALA A 1 653 ? -13.976 8.484 26.739 1.00 91.56 653 ALA A O 1
ATOM 5442 N N . VAL A 1 654 ? -15.591 9.096 25.335 1.00 93.88 654 VAL A N 1
ATOM 5443 C CA . VAL A 1 654 ? -14.673 9.413 24.226 1.00 93.88 654 VAL A CA 1
ATOM 5444 C C . VAL A 1 654 ? -13.871 10.673 24.535 1.00 93.88 654 VAL A C 1
ATOM 5446 O O . VAL A 1 654 ? -14.449 11.767 24.587 1.00 93.88 654 VAL A O 1
ATOM 5449 N N . CYS A 1 655 ? -12.550 10.557 24.673 1.00 93.19 655 CYS A N 1
ATOM 5450 C CA . CYS A 1 655 ? -11.698 11.721 24.889 1.00 93.19 655 CYS A CA 1
ATOM 5451 C C . CYS A 1 655 ? -10.296 11.633 24.266 1.00 93.19 655 CYS A C 1
ATOM 5453 O O . CYS A 1 655 ? -9.800 10.600 23.815 1.00 93.19 655 CYS A O 1
ATOM 5455 N N . THR A 1 656 ? -9.673 12.804 24.175 1.00 93.69 656 THR A N 1
ATOM 5456 C CA . THR A 1 656 ? -8.259 13.010 23.857 1.00 93.69 656 THR A CA 1
ATOM 5457 C C . THR A 1 656 ? -7.711 13.949 24.930 1.00 93.69 656 THR A C 1
ATOM 5459 O O . THR A 1 656 ? -8.422 14.856 25.363 1.00 93.69 656 THR A O 1
ATOM 5462 N N . ASP A 1 657 ? -6.480 13.729 25.383 1.00 93.44 657 ASP A N 1
ATOM 5463 C CA . ASP A 1 657 ? -5.793 14.656 26.284 1.00 93.44 657 ASP A CA 1
ATOM 5464 C C . ASP A 1 657 ? -5.707 16.041 25.598 1.00 93.44 657 ASP A C 1
ATOM 5466 O O . ASP A 1 657 ? -5.276 16.087 24.442 1.00 93.44 657 ASP A O 1
ATOM 5470 N N . PRO A 1 658 ? -6.096 17.158 26.252 1.00 91.50 658 PRO A N 1
ATOM 5471 C CA . PRO A 1 658 ? -6.081 18.494 25.646 1.00 91.50 658 PRO A CA 1
ATOM 5472 C C . PRO A 1 658 ? -4.761 18.881 24.968 1.00 91.50 658 PRO A C 1
ATOM 5474 O O . PRO A 1 658 ? -4.771 19.535 23.928 1.00 91.50 658 PRO A O 1
ATOM 5477 N N . ASP A 1 659 ? -3.624 18.412 25.495 1.00 87.00 659 ASP A N 1
ATOM 5478 C CA . ASP A 1 659 ? -2.293 18.672 24.921 1.00 87.00 659 ASP A CA 1
ATOM 5479 C C . ASP A 1 659 ? -2.073 17.979 23.555 1.00 87.00 659 ASP A C 1
ATOM 5481 O O . ASP A 1 659 ? -1.086 18.228 22.860 1.00 87.00 659 ASP A O 1
ATOM 5485 N N . TYR A 1 660 ? -2.981 17.079 23.174 1.00 81.06 660 TYR A N 1
ATOM 5486 C CA . TYR A 1 660 ? -2.921 16.226 21.989 1.00 81.06 660 TYR A CA 1
ATOM 5487 C C . TYR A 1 660 ? -4.149 16.393 21.080 1.00 81.06 660 TYR A C 1
ATOM 5489 O O . TYR A 1 660 ? -4.302 15.648 20.104 1.00 81.06 660 TYR A O 1
ATOM 5497 N N . GLU A 1 661 ? -5.005 17.383 21.338 1.00 78.62 661 GLU A N 1
ATOM 5498 C CA . GLU A 1 661 ? -6.109 17.728 20.443 1.00 78.62 661 GLU A 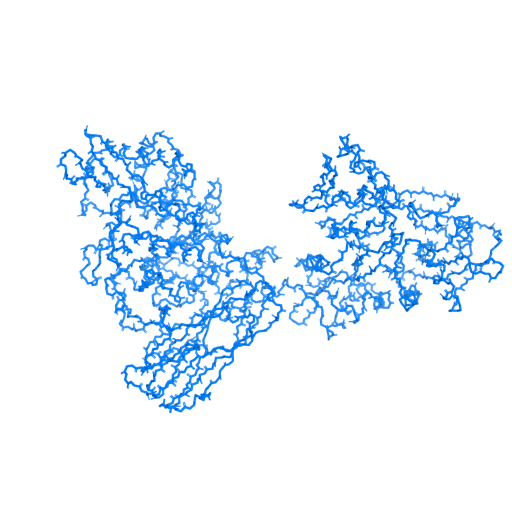CA 1
ATOM 5499 C C . GLU A 1 661 ? -5.607 18.177 19.054 1.00 78.62 661 GLU A C 1
ATOM 5501 O O . GLU A 1 661 ? -4.451 18.548 18.856 1.00 78.62 661 GLU A O 1
ATOM 5506 N N . GLY A 1 662 ? -6.467 18.070 18.036 1.00 72.19 662 GLY A N 1
ATOM 5507 C CA . GLY A 1 662 ? -6.124 18.395 16.642 1.00 72.19 662 GLY A CA 1
ATOM 5508 C C . GLY A 1 662 ? -5.428 17.275 15.853 1.00 72.19 662 GLY A C 1
ATOM 5509 O O . GLY A 1 662 ? -5.445 17.308 14.625 1.00 72.19 662 GLY A O 1
ATOM 5510 N N . ASN A 1 663 ? -4.925 16.224 16.513 1.00 67.69 663 ASN A N 1
ATOM 5511 C CA . ASN A 1 663 ? -4.246 15.083 15.867 1.00 67.69 663 ASN A CA 1
ATOM 5512 C C . ASN A 1 663 ? -5.195 14.002 15.305 1.00 67.69 663 ASN A C 1
ATOM 5514 O O . ASN A 1 663 ? -4.751 12.937 14.890 1.00 67.69 663 ASN A O 1
ATOM 5518 N N . ARG A 1 664 ? -6.513 14.248 15.310 1.00 75.94 664 ARG A N 1
ATOM 5519 C CA . ARG A 1 664 ? -7.569 13.321 14.843 1.00 75.94 664 ARG A CA 1
ATOM 5520 C C . ARG A 1 664 ? -7.658 11.966 15.578 1.00 75.94 664 ARG A C 1
ATOM 5522 O O . ARG A 1 664 ? -8.401 11.104 15.123 1.00 75.94 664 ARG A O 1
ATOM 5529 N N . TYR A 1 665 ? -7.026 11.793 16.742 1.00 85.12 665 TYR A N 1
ATOM 5530 C CA . TYR A 1 665 ? -6.999 10.514 17.474 1.00 85.12 665 TYR A CA 1
ATOM 5531 C C . TYR A 1 665 ? -8.374 9.907 17.773 1.00 85.12 665 TYR A C 1
ATOM 5533 O O . TYR A 1 665 ? -8.619 8.783 17.347 1.00 85.12 665 TYR A O 1
ATOM 5541 N N . SER A 1 666 ? -9.312 10.636 18.390 1.00 86.62 666 SER A N 1
ATOM 5542 C CA . SER A 1 666 ? -10.659 10.088 18.641 1.00 86.62 666 SER A CA 1
ATOM 5543 C C . SER A 1 666 ? -11.391 9.665 17.362 1.00 86.62 666 SER A C 1
ATOM 5545 O O . SER A 1 666 ? -12.191 8.739 17.399 1.00 86.62 666 SER A O 1
ATOM 5547 N N . SER A 1 667 ? -11.119 10.316 16.222 1.00 83.44 667 SER A N 1
ATOM 5548 C CA . SER A 1 667 ? -11.670 9.881 14.932 1.00 83.44 667 SER A CA 1
ATOM 5549 C C . SER A 1 667 ? -11.052 8.559 14.483 1.00 83.44 667 SER A C 1
ATOM 5551 O O . SER A 1 667 ? -11.783 7.628 14.170 1.00 83.44 667 SER A O 1
ATOM 5553 N N . THR A 1 668 ? -9.725 8.454 14.529 1.00 81.44 668 THR A N 1
ATOM 5554 C CA . THR A 1 668 ? -9.012 7.220 14.184 1.00 81.44 668 THR A CA 1
ATOM 5555 C C . THR A 1 668 ? -9.449 6.044 15.058 1.00 81.44 668 THR A C 1
ATOM 5557 O O . THR A 1 668 ? -9.654 4.944 14.551 1.00 81.44 668 THR A O 1
ATOM 5560 N N . ILE A 1 669 ? -9.634 6.273 16.363 1.00 90.50 669 ILE A N 1
ATOM 5561 C CA . ILE A 1 669 ? -10.122 5.242 17.280 1.00 90.50 669 ILE A CA 1
ATOM 5562 C C . ILE A 1 669 ? -11.555 4.829 16.924 1.00 90.50 669 ILE A C 1
ATOM 5564 O O . ILE A 1 669 ? -11.836 3.638 16.879 1.00 90.50 669 ILE A O 1
ATOM 5568 N N . LEU A 1 670 ? -12.457 5.776 16.641 1.00 91.31 670 LEU A N 1
ATOM 5569 C CA . LEU A 1 670 ? -13.846 5.456 16.291 1.00 91.31 670 LEU A CA 1
ATOM 5570 C C . LEU A 1 670 ? -13.968 4.629 15.005 1.00 91.31 670 LEU A C 1
ATOM 5572 O O . LEU A 1 670 ? -14.812 3.740 14.955 1.00 91.31 670 LEU A O 1
ATOM 5576 N N . ASP A 1 671 ? -13.124 4.882 14.001 1.00 85.50 671 ASP A N 1
ATOM 5577 C CA . ASP A 1 671 ? -13.116 4.090 12.761 1.00 85.50 671 ASP A CA 1
ATOM 5578 C C . ASP A 1 671 ? -12.714 2.630 13.043 1.00 85.50 671 ASP A C 1
ATOM 5580 O O . ASP A 1 671 ? -13.361 1.699 12.569 1.00 85.50 671 ASP A O 1
ATOM 5584 N N . TYR A 1 672 ? -11.699 2.428 13.891 1.00 86.19 672 TYR A N 1
ATOM 5585 C CA . TYR A 1 672 ? -11.295 1.097 14.354 1.00 86.19 672 TYR A CA 1
ATOM 5586 C C . TYR A 1 672 ? -12.369 0.418 15.213 1.00 86.19 672 TYR A C 1
ATOM 5588 O O . TYR A 1 672 ? -12.607 -0.781 15.085 1.00 86.19 672 TYR A O 1
ATOM 5596 N N . VAL A 1 673 ? -13.025 1.175 16.095 1.00 92.75 673 VAL A N 1
ATOM 5597 C CA . VAL A 1 673 ? -14.101 0.671 16.956 1.00 92.75 673 VAL A CA 1
ATOM 5598 C C . VAL A 1 673 ? -15.277 0.168 16.119 1.00 92.75 673 VAL A C 1
ATOM 5600 O O . VAL A 1 673 ? -15.811 -0.890 16.431 1.00 92.75 673 VAL A O 1
ATOM 5603 N N . GLU A 1 674 ? -15.653 0.867 15.046 1.00 91.88 674 GLU A N 1
ATOM 5604 C CA . GLU A 1 674 ? -16.727 0.431 14.145 1.00 91.88 674 GLU A CA 1
ATOM 5605 C C . GLU A 1 674 ? -16.393 -0.902 13.452 1.00 91.88 674 GLU A C 1
ATOM 5607 O O . GLU A 1 674 ? -17.212 -1.824 13.458 1.00 91.88 674 GLU A O 1
ATOM 5612 N N . GLU A 1 675 ? -15.172 -1.043 12.924 1.00 86.56 675 GLU A N 1
ATOM 5613 C CA . GLU A 1 675 ? -14.698 -2.297 12.321 1.00 86.56 675 GLU A CA 1
ATOM 5614 C C . GLU A 1 675 ? -14.660 -3.440 13.348 1.00 86.56 675 GLU A C 1
ATOM 5616 O O . GLU A 1 675 ? -15.132 -4.548 13.082 1.00 86.56 675 GLU A O 1
ATOM 5621 N N . LYS A 1 676 ? -14.149 -3.170 14.555 1.00 90.75 676 LYS A N 1
ATOM 5622 C CA . LYS A 1 676 ? -14.116 -4.154 15.639 1.00 90.75 676 LYS A CA 1
ATOM 5623 C C . LYS A 1 676 ? -15.524 -4.588 16.053 1.00 90.75 676 LYS A C 1
ATOM 5625 O O . LYS A 1 676 ? -15.765 -5.785 16.160 1.00 90.75 676 LYS A O 1
ATOM 5630 N N . MET A 1 677 ? -16.463 -3.654 16.212 1.00 95.06 677 MET A N 1
ATOM 5631 C CA . MET A 1 677 ? -17.866 -3.959 16.521 1.00 95.06 677 MET A CA 1
ATOM 5632 C C . MET A 1 677 ? -18.498 -4.870 15.464 1.00 95.06 677 MET A C 1
ATOM 5634 O O . MET A 1 677 ? -19.193 -5.823 15.818 1.00 95.06 677 MET A O 1
ATOM 5638 N N . PHE A 1 678 ? -18.238 -4.617 14.177 1.00 91.88 678 PHE A N 1
ATOM 5639 C CA . PHE A 1 678 ? -18.719 -5.479 13.098 1.00 91.88 678 PHE A CA 1
ATOM 5640 C C . PHE A 1 678 ? -18.190 -6.915 13.243 1.00 91.88 678 PHE A C 1
ATOM 5642 O O . PHE A 1 678 ? -18.972 -7.868 13.191 1.00 91.88 678 PHE A O 1
ATOM 5649 N N . ASN A 1 679 ? -16.887 -7.067 13.500 1.00 87.56 679 ASN A N 1
ATOM 5650 C CA . ASN A 1 679 ? -16.230 -8.367 13.676 1.00 87.56 679 ASN A CA 1
ATOM 5651 C C . ASN A 1 679 ? -16.677 -9.103 14.952 1.00 87.56 679 ASN A C 1
ATOM 5653 O O . ASN A 1 679 ? -16.827 -10.324 14.937 1.00 87.56 679 ASN A O 1
ATOM 5657 N N . ASP A 1 680 ? -16.970 -8.371 16.028 1.00 90.25 680 ASP A N 1
ATOM 5658 C CA . ASP A 1 680 ? -17.519 -8.919 17.277 1.00 90.25 680 ASP A CA 1
ATOM 5659 C C . ASP A 1 680 ? -19.017 -9.277 17.157 1.00 90.25 680 ASP A C 1
ATOM 5661 O O . ASP A 1 680 ? -19.638 -9.810 18.086 1.00 90.25 680 ASP A O 1
ATOM 5665 N N . GLY A 1 681 ? -19.621 -9.001 15.997 1.00 93.50 681 GLY A N 1
ATOM 5666 C CA . GLY A 1 681 ? -21.014 -9.297 15.708 1.00 93.50 681 GLY A CA 1
ATOM 5667 C C . GLY A 1 681 ? -21.987 -8.385 16.452 1.00 93.50 681 GLY A C 1
ATOM 5668 O O . GLY A 1 681 ? -23.046 -8.850 16.873 1.00 93.50 681 GLY A O 1
ATOM 5669 N N . VAL A 1 682 ? -21.644 -7.118 16.646 1.00 97.69 682 VAL A N 1
ATOM 5670 C CA . VAL A 1 682 ? -22.584 -6.098 17.120 1.00 97.69 682 VAL A CA 1
ATOM 5671 C C . VAL A 1 682 ? -23.591 -5.794 16.009 1.00 97.69 682 VAL A C 1
ATOM 5673 O O . VAL A 1 682 ? -23.212 -5.597 14.855 1.00 97.69 682 VAL A O 1
ATOM 5676 N N . ASP A 1 683 ? -24.876 -5.747 16.354 1.00 98.00 683 ASP A N 1
ATOM 5677 C CA . ASP A 1 683 ? -25.947 -5.453 15.401 1.00 98.00 683 ASP A CA 1
ATOM 5678 C C . ASP A 1 683 ? -26.154 -3.938 15.266 1.00 98.00 683 ASP A C 1
ATOM 5680 O O . ASP A 1 683 ? -26.262 -3.413 14.155 1.00 98.00 683 ASP A O 1
ATOM 5684 N N . MET A 1 684 ? -26.152 -3.217 16.392 1.00 97.00 684 MET A N 1
ATOM 5685 C CA . MET A 1 684 ? -26.350 -1.764 16.448 1.00 97.00 684 MET A CA 1
ATOM 5686 C C . MET A 1 684 ? -25.413 -1.102 17.460 1.00 97.00 684 MET A C 1
ATOM 5688 O O . MET A 1 684 ? -25.055 -1.694 18.475 1.00 97.00 684 MET A O 1
ATOM 5692 N N . VAL A 1 685 ? -25.061 0.159 17.227 1.00 95.56 685 VAL A N 1
ATOM 5693 C CA . VAL A 1 685 ? -24.330 0.999 18.182 1.00 95.56 685 VAL A CA 1
ATOM 5694 C C . VAL A 1 685 ? -25.183 2.190 18.588 1.00 95.56 685 VAL A C 1
ATOM 5696 O O . VAL A 1 685 ? -25.808 2.820 17.739 1.00 95.56 685 VAL A O 1
ATOM 5699 N N . SER A 1 686 ? -25.181 2.521 19.874 1.00 92.81 686 SER A N 1
ATOM 5700 C CA . SER A 1 686 ? -25.799 3.724 20.419 1.00 92.81 686 SER A CA 1
ATOM 5701 C C . SER A 1 686 ? -24.759 4.560 21.172 1.00 92.81 686 SER A C 1
ATOM 5703 O O . SER A 1 686 ? -23.875 4.045 21.866 1.00 92.81 686 SER A O 1
ATOM 5705 N N . ILE A 1 687 ? -24.852 5.876 21.029 1.00 90.75 687 ILE A N 1
ATOM 5706 C CA . ILE A 1 687 ? -23.870 6.845 21.510 1.00 90.75 687 ILE A CA 1
ATOM 5707 C C . ILE A 1 687 ? -24.629 7.962 22.213 1.00 90.75 687 ILE A C 1
ATOM 5709 O O . ILE A 1 687 ? -25.470 8.605 21.599 1.00 90.75 687 ILE A O 1
ATOM 5713 N N . SER A 1 688 ? -24.302 8.273 23.467 1.00 82.50 688 SER A N 1
ATOM 5714 C CA . SER A 1 688 ? -25.011 9.326 24.220 1.00 82.50 688 SER A CA 1
ATOM 5715 C C . SER A 1 688 ? -24.829 10.745 23.654 1.00 82.50 688 SER A C 1
ATOM 5717 O O . SER A 1 688 ? -25.570 11.659 24.005 1.00 82.50 688 SER A O 1
ATOM 5719 N N . GLY A 1 689 ? -23.841 10.961 22.779 1.00 81.75 689 GLY A N 1
ATOM 5720 C CA . GLY A 1 689 ? -23.534 12.262 22.191 1.00 81.75 689 GLY A CA 1
ATOM 5721 C C . GLY A 1 689 ? -24.134 12.486 20.800 1.00 81.75 689 GLY A C 1
ATOM 5722 O O . GLY A 1 689 ? -24.337 11.560 20.022 1.00 81.75 689 GLY A O 1
ATOM 5723 N N . THR A 1 690 ? -24.322 13.762 20.458 1.00 83.62 690 THR A N 1
ATOM 5724 C CA . THR A 1 690 ? -24.891 14.236 19.178 1.00 83.62 690 THR A CA 1
ATOM 5725 C C . THR A 1 690 ? -23.914 15.108 18.373 1.00 83.62 690 THR A C 1
ATOM 5727 O O . THR A 1 690 ? -24.298 15.840 17.463 1.00 83.62 690 THR A O 1
ATOM 5730 N N . ARG A 1 691 ? -22.620 15.071 18.722 1.00 81.75 691 ARG A N 1
ATOM 5731 C CA . ARG A 1 691 ? -21.573 15.897 18.096 1.00 81.75 691 ARG A CA 1
ATOM 5732 C C . ARG A 1 691 ? -21.363 15.536 16.620 1.00 81.75 691 ARG A C 1
ATOM 5734 O O . ARG A 1 691 ? -21.556 14.395 16.210 1.00 81.75 691 ARG A O 1
ATOM 5741 N N . THR A 1 692 ? -20.821 16.489 15.858 1.00 81.81 692 THR A N 1
ATOM 5742 C CA . THR A 1 692 ? -20.480 16.332 14.427 1.00 81.81 692 THR A CA 1
ATOM 5743 C C . THR A 1 692 ? -19.533 15.165 14.132 1.00 81.81 692 THR A C 1
ATOM 5745 O O . THR A 1 692 ? -19.530 14.624 13.031 1.00 81.81 692 THR A O 1
ATOM 5748 N N . LEU A 1 693 ? -18.741 14.751 15.123 1.00 83.25 693 LEU A N 1
ATOM 5749 C CA . LEU A 1 693 ? -17.896 13.556 15.087 1.00 83.25 693 LEU A CA 1
ATOM 5750 C C . LEU A 1 693 ? -18.678 12.269 14.763 1.00 83.25 693 LEU A C 1
ATOM 5752 O O . LEU A 1 693 ? -18.150 11.410 14.055 1.00 83.25 693 LEU A O 1
ATOM 5756 N N . TYR A 1 694 ? -19.901 12.139 15.285 1.00 89.31 694 TYR A N 1
ATOM 5757 C CA . TYR A 1 694 ? -20.747 10.952 15.126 1.00 89.31 694 TYR A CA 1
ATOM 5758 C C . TYR A 1 694 ? -21.611 11.048 13.871 1.00 89.31 694 TYR A C 1
ATOM 5760 O O . TYR A 1 694 ? -21.712 10.084 13.116 1.00 89.31 694 TYR A O 1
ATOM 5768 N N . THR A 1 695 ? -22.153 12.232 13.576 1.00 83.31 695 THR A N 1
ATOM 5769 C CA . THR A 1 695 ? -22.958 12.430 12.362 1.00 83.31 695 THR A CA 1
ATOM 5770 C C . THR A 1 695 ? -22.134 12.243 11.087 1.00 83.31 695 THR A C 1
ATOM 5772 O O . THR A 1 695 ? -22.626 11.657 10.133 1.00 83.31 695 THR A O 1
ATOM 5775 N N . ARG A 1 696 ? -20.842 12.615 11.080 1.00 82.56 696 ARG A N 1
ATOM 5776 C CA . ARG A 1 696 ? -19.910 12.311 9.969 1.00 82.56 696 ARG A CA 1
ATOM 5777 C C . ARG A 1 696 ? -19.640 10.816 9.759 1.00 82.56 696 ARG A C 1
ATOM 5779 O O . ARG A 1 696 ? -19.128 10.450 8.709 1.00 82.56 696 ARG A O 1
ATOM 5786 N N . ARG A 1 697 ? -19.952 9.972 10.747 1.00 87.38 697 ARG A N 1
ATOM 5787 C CA . ARG A 1 697 ? -19.905 8.501 10.658 1.00 87.38 697 ARG A CA 1
ATOM 5788 C C . ARG A 1 697 ? -21.284 7.896 10.409 1.00 87.38 697 ARG A C 1
ATOM 5790 O O . ARG A 1 697 ? -21.464 6.689 10.560 1.00 87.38 697 ARG A O 1
ATOM 5797 N N . ASN A 1 698 ? -22.250 8.730 10.032 1.00 90.50 698 ASN A N 1
ATOM 5798 C CA . ASN A 1 698 ? -23.636 8.365 9.780 1.00 90.50 698 ASN A CA 1
ATOM 5799 C C . ASN A 1 698 ? -24.328 7.717 10.992 1.00 90.50 698 ASN A C 1
ATOM 5801 O O . ASN A 1 698 ? -25.131 6.798 10.844 1.00 90.50 698 ASN A O 1
ATOM 5805 N N . CYS A 1 699 ? -23.994 8.177 12.203 1.00 92.94 699 CYS A N 1
ATOM 5806 C CA . CYS A 1 699 ? -24.836 7.936 13.371 1.00 92.94 699 CYS A CA 1
ATOM 5807 C C . CYS A 1 699 ? -26.014 8.911 13.330 1.00 92.94 699 CYS A C 1
ATOM 5809 O O . CYS A 1 699 ? -25.824 10.132 13.319 1.00 92.94 699 CYS A O 1
ATOM 5811 N N . SER A 1 700 ? -27.217 8.359 13.299 1.00 94.69 700 SER A N 1
ATOM 5812 C CA . SER A 1 700 ? -28.464 9.077 13.074 1.00 94.69 700 SER A CA 1
ATOM 5813 C C . SER A 1 700 ? -29.067 9.568 14.382 1.00 94.69 700 SER A C 1
ATOM 5815 O O . SER A 1 700 ? -29.030 8.878 15.401 1.00 94.69 700 SER A O 1
ATOM 5817 N N . LEU A 1 701 ? -29.667 10.756 14.340 1.00 94.19 701 LEU A N 1
ATOM 5818 C CA . LEU A 1 701 ? -30.637 11.184 15.346 1.00 94.19 701 LEU A CA 1
ATOM 5819 C C . LEU A 1 701 ? -32.007 10.677 14.901 1.00 94.19 701 LEU A C 1
ATOM 5821 O O . LEU A 1 701 ? -32.380 10.912 13.751 1.00 94.19 701 LEU A O 1
ATOM 5825 N N . VAL A 1 702 ? -32.739 10.011 15.796 1.00 94.25 702 VAL A N 1
ATOM 5826 C CA . VAL A 1 702 ? -34.024 9.375 15.464 1.00 94.25 702 VAL A CA 1
ATOM 5827 C C . VAL A 1 702 ? -35.166 9.919 16.319 1.00 94.25 702 VAL A C 1
ATOM 5829 O O . VAL A 1 702 ? -35.011 10.058 17.530 1.00 94.25 702 VAL A O 1
ATOM 5832 N N . LYS A 1 703 ? -36.311 10.253 15.716 1.00 93.75 703 LYS A N 1
ATOM 5833 C CA . LYS A 1 703 ? -37.520 10.763 16.393 1.00 93.75 703 LYS A CA 1
ATOM 5834 C C . LYS A 1 703 ? -38.530 9.659 16.688 1.00 93.75 703 LYS A C 1
ATOM 5836 O O . LYS A 1 703 ? -39.504 9.488 15.963 1.00 93.75 703 LYS A O 1
ATOM 5841 N N . ASN A 1 704 ? -38.332 8.942 17.788 1.00 93.81 704 ASN A N 1
ATOM 5842 C CA . ASN A 1 704 ? -39.185 7.806 18.151 1.00 93.81 704 ASN A CA 1
ATOM 5843 C C . ASN A 1 704 ? -39.598 7.773 19.628 1.00 93.81 704 ASN A C 1
ATOM 5845 O O . ASN A 1 704 ? -40.002 6.733 20.152 1.00 93.81 704 ASN A O 1
ATOM 5849 N N . CYS A 1 705 ? -39.525 8.908 20.321 1.00 93.81 705 CYS A N 1
ATOM 5850 C CA . CYS A 1 705 ? -39.966 9.024 21.706 1.00 93.81 705 CYS A CA 1
ATOM 5851 C C . CYS A 1 705 ? -40.941 10.186 21.879 1.00 93.81 705 CYS A C 1
ATOM 5853 O O . CYS A 1 705 ? -40.825 11.221 21.229 1.00 93.81 705 CYS A O 1
ATOM 5855 N N . TYR A 1 706 ? -41.886 10.036 22.798 1.00 95.12 706 TYR A N 1
ATOM 5856 C CA . TYR A 1 706 ? -42.651 11.151 23.331 1.00 95.12 706 TYR A CA 1
ATOM 5857 C C . TYR A 1 706 ? -41.958 11.698 24.572 1.00 95.12 706 TYR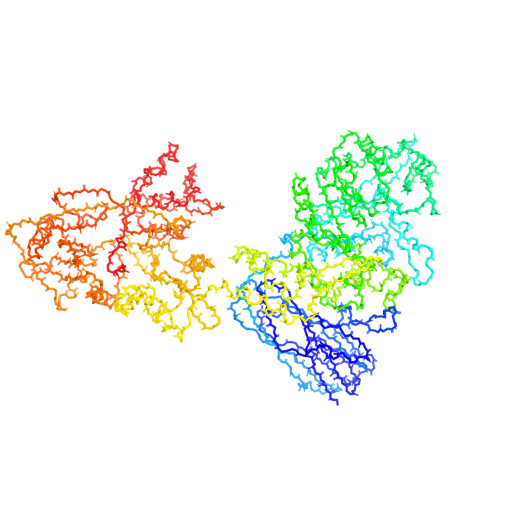 A C 1
ATOM 5859 O O . TYR A 1 706 ? -41.615 10.940 25.481 1.00 95.12 706 TYR A O 1
ATOM 5867 N N . ARG A 1 707 ? -41.785 13.018 24.613 1.00 96.00 707 ARG A N 1
ATOM 5868 C CA . ARG A 1 707 ? -41.361 13.757 25.798 1.00 96.00 707 ARG A CA 1
ATOM 5869 C C . ARG A 1 707 ? -42.601 14.312 26.487 1.00 96.00 707 ARG A C 1
ATOM 5871 O O . ARG A 1 707 ? -43.354 15.089 25.897 1.00 96.00 707 ARG A O 1
ATOM 5878 N N . TYR A 1 708 ? -42.806 13.890 27.725 1.00 96.81 708 TYR A N 1
ATOM 5879 C CA . TYR A 1 708 ? -43.876 14.349 28.596 1.00 96.81 708 TYR A CA 1
ATOM 5880 C C . TYR A 1 708 ? -43.315 15.340 29.612 1.00 96.81 708 TYR A C 1
ATOM 5882 O O . TYR A 1 708 ? -42.287 15.067 30.232 1.00 96.81 708 TYR A O 1
ATOM 5890 N N . THR A 1 709 ? -43.996 16.469 29.795 1.00 97.19 709 THR A N 1
ATOM 5891 C CA . THR A 1 709 ? -43.737 17.403 30.900 1.00 97.19 709 THR A CA 1
ATOM 5892 C C . THR A 1 709 ? -44.930 17.360 31.842 1.00 97.19 709 THR A C 1
ATOM 5894 O O . THR A 1 709 ? -46.065 17.522 31.393 1.00 97.19 709 THR A O 1
ATOM 5897 N N . THR A 1 710 ? -44.663 17.138 33.127 1.00 96.88 710 THR A N 1
ATOM 5898 C CA . THR A 1 710 ? -45.680 17.050 34.184 1.00 96.88 710 THR A CA 1
ATOM 5899 C C . THR A 1 710 ? -45.396 18.086 35.263 1.00 96.88 710 THR A C 1
ATOM 5901 O O . THR A 1 710 ? -44.279 18.136 35.782 1.00 96.88 710 THR A O 1
ATOM 5904 N N . TYR A 1 711 ? -46.396 18.894 35.607 1.00 96.44 711 TYR A N 1
ATOM 5905 C CA . TYR A 1 711 ? -46.303 19.946 36.622 1.00 96.44 711 TYR A CA 1
ATOM 5906 C C . TYR A 1 711 ? -46.850 19.467 37.975 1.00 96.44 711 TYR A C 1
ATOM 5908 O O . TYR A 1 711 ? -47.767 18.635 38.003 1.00 96.44 711 TYR A O 1
ATOM 5916 N N . PRO A 1 712 ? -46.323 19.981 39.103 1.00 94.56 712 PRO A N 1
ATOM 5917 C CA . PRO A 1 712 ? -46.782 19.605 40.435 1.00 94.56 712 PRO A CA 1
ATOM 5918 C C . PRO A 1 712 ? -48.239 20.031 40.661 1.00 94.56 712 PRO A C 1
ATOM 5920 O O . PRO A 1 712 ? -48.643 21.145 40.324 1.00 94.56 712 PRO A O 1
ATOM 5923 N N . LYS A 1 713 ? -49.026 19.148 41.280 1.00 89.31 713 LYS A N 1
ATOM 5924 C CA . LYS A 1 713 ? -50.345 19.464 41.843 1.00 89.31 713 LYS A CA 1
ATOM 5925 C C . LYS A 1 713 ? -50.495 18.788 43.196 1.00 89.31 713 LYS A C 1
ATOM 5927 O O . LYS A 1 713 ? -49.982 17.689 43.404 1.00 89.31 713 LYS A O 1
ATOM 5932 N N . ASP A 1 714 ? -51.230 19.439 44.087 1.00 87.88 714 ASP A N 1
ATOM 5933 C CA . ASP A 1 714 ? -51.606 18.858 45.370 1.00 87.88 714 ASP A CA 1
ATOM 5934 C C . ASP A 1 714 ? -52.761 17.868 45.159 1.00 87.88 714 ASP A C 1
ATOM 5936 O O . ASP A 1 714 ? -53.928 18.252 45.058 1.00 87.88 714 ASP A O 1
ATOM 5940 N N . ILE A 1 715 ? -52.407 16.595 44.980 1.00 86.56 715 ILE A N 1
ATOM 5941 C CA . ILE A 1 715 ? -53.335 15.492 44.719 1.00 86.56 715 ILE A CA 1
ATOM 5942 C C . ILE A 1 715 ? -53.152 14.386 45.759 1.00 86.56 715 ILE A C 1
ATOM 5944 O O . ILE A 1 715 ? -52.038 14.087 46.191 1.00 86.56 715 ILE A O 1
ATOM 5948 N N . VAL A 1 716 ? -54.256 13.738 46.129 1.00 85.50 716 VAL A N 1
ATOM 5949 C CA . VAL A 1 716 ? -54.241 12.507 46.925 1.00 85.50 716 VAL A CA 1
ATOM 5950 C C . VAL A 1 716 ? -54.359 11.331 45.962 1.00 85.50 716 VAL A C 1
ATOM 5952 O O . VAL A 1 716 ? -55.346 11.235 45.239 1.00 85.50 716 VAL A O 1
ATOM 5955 N N . ILE A 1 717 ? -53.360 10.449 45.956 1.00 90.12 717 ILE A N 1
ATOM 5956 C CA . ILE A 1 717 ? -53.341 9.236 45.129 1.00 90.12 717 ILE A CA 1
ATOM 5957 C C . ILE A 1 717 ? -53.631 7.999 45.989 1.00 90.12 717 ILE A C 1
ATOM 5959 O O . ILE A 1 717 ? -53.170 7.910 47.126 1.00 90.12 717 ILE A O 1
ATOM 5963 N N . ASP A 1 718 ? -54.366 7.025 45.444 1.00 90.81 718 ASP A N 1
ATOM 5964 C CA . ASP A 1 718 ? -54.635 5.712 46.070 1.00 90.81 718 ASP A CA 1
ATOM 5965 C C . ASP A 1 718 ? -53.437 4.752 45.901 1.00 90.81 718 ASP A C 1
ATOM 5967 O O . ASP A 1 718 ? -53.565 3.612 45.453 1.00 90.81 718 ASP A O 1
ATOM 5971 N N . LEU A 1 719 ? -52.232 5.265 46.154 1.00 94.50 719 LEU A N 1
ATOM 5972 C CA . LEU A 1 719 ? -50.951 4.588 45.970 1.00 94.50 719 LEU A CA 1
ATOM 5973 C C . LEU A 1 719 ? -49.948 5.106 46.999 1.00 94.50 719 LEU A C 1
ATOM 5975 O O . LEU A 1 719 ? -49.996 6.263 47.415 1.00 94.50 719 LEU A O 1
ATOM 5979 N N . GLU A 1 720 ? -48.987 4.270 47.370 1.00 94.81 720 GLU A N 1
ATOM 5980 C CA . GLU A 1 720 ? -47.915 4.658 48.278 1.00 94.81 720 GLU A CA 1
ATOM 5981 C C . GLU A 1 720 ? -46.580 4.752 47.526 1.00 94.81 720 GLU A C 1
ATOM 5983 O O . GLU A 1 720 ? -46.122 3.777 46.935 1.00 94.81 720 GLU A O 1
ATOM 5988 N N . VAL A 1 721 ? -45.938 5.927 47.557 1.00 95.44 721 VAL A N 1
ATOM 5989 C CA . VAL A 1 721 ? -44.625 6.167 46.929 1.00 95.44 721 VAL A CA 1
ATOM 5990 C C . VAL A 1 721 ? -43.552 6.341 48.006 1.00 95.44 721 VAL A C 1
ATOM 5992 O O . VAL A 1 721 ? -43.536 7.344 48.735 1.00 95.44 721 VAL A O 1
ATOM 5995 N N . LYS A 1 722 ? -42.623 5.386 48.081 1.00 95.06 722 LYS A N 1
ATOM 5996 C CA . LYS A 1 722 ? -41.534 5.326 49.073 1.00 95.06 722 LYS A CA 1
ATOM 5997 C C . LYS A 1 722 ? -40.163 5.412 48.411 1.00 95.06 722 LYS A C 1
ATOM 5999 O O . LYS A 1 722 ? -40.026 5.138 47.222 1.00 95.06 722 LYS A O 1
ATOM 6004 N N . GLU A 1 723 ? -39.149 5.792 49.187 1.00 94.50 723 GLU A N 1
ATOM 6005 C CA . GLU A 1 723 ? -37.761 5.608 48.753 1.00 94.50 723 GLU A CA 1
ATOM 6006 C C . GLU A 1 723 ? -37.407 4.117 48.772 1.00 94.50 723 GLU A C 1
ATOM 6008 O O . GLU A 1 723 ? -37.870 3.369 49.631 1.00 94.50 723 GLU A O 1
ATOM 6013 N N . TYR A 1 724 ? -36.621 3.695 47.788 1.00 94.69 724 TYR A N 1
ATOM 6014 C CA . TYR A 1 724 ? -36.159 2.321 47.636 1.00 94.69 724 TYR A CA 1
ATOM 6015 C C . TYR A 1 724 ? -35.231 1.900 48.783 1.00 94.69 724 TYR A C 1
ATOM 6017 O O . TYR A 1 724 ? -34.295 2.623 49.132 1.00 94.69 724 TYR A O 1
ATOM 6025 N N . ASP A 1 725 ? -35.419 0.670 49.254 1.00 92.38 725 ASP A N 1
ATOM 6026 C CA . ASP A 1 725 ? -34.437 -0.095 50.017 1.00 92.38 725 ASP A CA 1
ATOM 6027 C C . ASP A 1 725 ? -34.196 -1.469 49.363 1.00 92.38 725 ASP A C 1
ATOM 6029 O O . ASP A 1 725 ? -34.975 -1.922 48.523 1.00 92.38 725 ASP A O 1
ATOM 6033 N N . GLU A 1 726 ? -33.097 -2.135 49.729 1.00 92.00 726 GLU A N 1
ATOM 6034 C CA . GLU A 1 726 ? -32.632 -3.360 49.060 1.00 92.00 726 GLU A CA 1
ATOM 6035 C C . GLU A 1 726 ? -33.631 -4.530 49.115 1.00 92.00 726 GLU A C 1
ATOM 6037 O O . GLU A 1 726 ? -33.566 -5.419 48.260 1.00 92.00 726 GLU A O 1
ATOM 6042 N N . SER A 1 727 ? -34.591 -4.528 50.048 1.00 93.94 727 SER A N 1
ATOM 6043 C CA . SER A 1 727 ? -35.613 -5.579 50.121 1.00 93.94 727 SER A CA 1
ATOM 6044 C C . SER A 1 727 ? -36.492 -5.656 48.864 1.00 93.94 727 SER A C 1
ATOM 6046 O O . SER A 1 727 ? -36.914 -6.753 48.499 1.00 93.94 727 SER A O 1
ATOM 6048 N N . TYR A 1 728 ? -36.666 -4.548 48.130 1.00 95.12 728 TYR A N 1
ATOM 6049 C CA . TYR A 1 728 ? -37.467 -4.499 46.898 1.00 95.12 728 TYR A CA 1
ATOM 6050 C C . TYR A 1 728 ? -36.719 -4.945 45.633 1.00 95.12 728 TYR A C 1
ATOM 6052 O O . TYR A 1 728 ? -37.332 -5.049 44.571 1.00 95.12 728 TYR A O 1
ATOM 6060 N N . LEU A 1 729 ? -35.408 -5.211 45.698 1.00 94.62 729 LEU A N 1
ATOM 6061 C CA . LEU A 1 729 ? -34.589 -5.469 44.505 1.00 94.62 729 LEU A CA 1
ATOM 6062 C C . LEU A 1 729 ? -35.113 -6.639 43.660 1.00 94.62 729 LEU A C 1
ATOM 6064 O O . LEU A 1 729 ? -35.131 -6.554 42.434 1.00 94.62 729 LEU A O 1
ATOM 6068 N N . ASN A 1 730 ? -35.523 -7.739 44.299 1.00 95.31 730 ASN A N 1
ATOM 6069 C CA . ASN A 1 730 ? -36.006 -8.913 43.567 1.00 95.31 730 ASN A CA 1
ATOM 6070 C C . ASN A 1 730 ? -37.344 -8.620 42.871 1.00 95.31 730 ASN A C 1
ATOM 6072 O O . ASN A 1 730 ? -37.467 -8.898 41.683 1.00 95.31 730 ASN A O 1
ATOM 6076 N N . GLU A 1 731 ? -38.294 -7.991 43.570 1.00 95.38 731 GLU A N 1
ATOM 6077 C CA . GLU A 1 731 ? -39.584 -7.597 42.988 1.00 95.38 731 GLU A CA 1
ATOM 6078 C C . GLU A 1 731 ? -39.398 -6.584 41.843 1.00 95.38 731 GLU A C 1
ATOM 6080 O O . GLU A 1 731 ? -40.052 -6.698 40.809 1.00 95.38 731 GLU A O 1
ATOM 6085 N N . MET A 1 732 ? -38.452 -5.640 41.967 1.00 95.44 732 MET A N 1
ATOM 6086 C CA . MET A 1 732 ? -38.089 -4.709 40.887 1.00 95.44 732 MET A CA 1
ATOM 6087 C C . MET A 1 732 ? -37.558 -5.431 39.642 1.00 95.44 732 MET A C 1
ATOM 6089 O O . MET A 1 732 ? -37.919 -5.077 38.520 1.00 95.44 732 MET A O 1
ATOM 6093 N N . ILE A 1 733 ? -36.710 -6.447 39.824 1.00 95.75 733 ILE A N 1
ATOM 6094 C CA . ILE A 1 733 ? -36.194 -7.265 38.717 1.00 95.75 733 ILE A CA 1
ATOM 6095 C C . ILE A 1 733 ? -37.330 -8.057 38.058 1.00 95.75 733 ILE A C 1
ATOM 6097 O O . ILE A 1 733 ? -37.360 -8.174 36.832 1.00 95.75 733 ILE A O 1
ATOM 6101 N N . GLU A 1 734 ? -38.270 -8.586 38.842 1.00 94.75 734 GLU A N 1
ATOM 6102 C CA . GLU A 1 734 ? -39.435 -9.303 38.319 1.00 94.75 734 GLU A CA 1
ATOM 6103 C C . GLU A 1 734 ? -40.298 -8.403 37.431 1.00 94.75 734 GLU A C 1
ATOM 6105 O O . GLU A 1 734 ? -40.589 -8.781 36.296 1.00 94.75 734 GLU A O 1
ATOM 6110 N N . ILE A 1 735 ? -40.644 -7.195 37.889 1.00 94.12 735 ILE A N 1
ATOM 6111 C CA . ILE A 1 735 ? -41.442 -6.252 37.089 1.00 94.12 735 ILE A CA 1
ATOM 6112 C C . ILE A 1 735 ? -40.664 -5.694 35.893 1.00 94.12 735 ILE A C 1
ATOM 6114 O O . ILE A 1 735 ? -41.227 -5.591 34.808 1.00 94.12 735 ILE A O 1
ATOM 6118 N N . TYR A 1 736 ? -39.357 -5.437 36.020 1.00 93.62 736 TYR A N 1
ATOM 6119 C CA . TYR A 1 736 ? -38.508 -5.076 34.877 1.00 93.62 736 TYR A CA 1
ATOM 6120 C C . TYR A 1 736 ? -38.560 -6.138 33.773 1.00 93.62 736 TYR A C 1
ATOM 6122 O O . TYR A 1 736 ? -38.670 -5.819 32.588 1.00 93.62 736 TYR A O 1
ATOM 6130 N N . ASN A 1 737 ? -38.525 -7.414 34.166 1.00 93.44 737 ASN A N 1
ATOM 6131 C CA . ASN A 1 737 ? -38.557 -8.536 33.237 1.00 93.44 737 ASN A CA 1
ATOM 6132 C C . ASN A 1 737 ? -39.915 -8.756 32.561 1.00 93.44 737 ASN A C 1
ATOM 6134 O O . ASN A 1 737 ? -39.973 -9.503 31.585 1.00 93.44 737 ASN A O 1
ATOM 6138 N N . GLN A 1 738 ? -40.978 -8.081 33.009 1.00 91.00 738 GLN A N 1
ATOM 6139 C CA . GLN A 1 738 ? -42.264 -8.062 32.307 1.00 91.00 738 GLN A CA 1
ATOM 6140 C C . GLN A 1 738 ? -42.222 -7.188 31.044 1.00 91.00 738 GLN A C 1
ATOM 6142 O O . GLN A 1 738 ? -43.065 -7.359 30.163 1.00 91.00 738 GLN A O 1
ATOM 6147 N N . ASN A 1 739 ? -41.248 -6.275 30.910 1.00 91.00 739 ASN A N 1
ATOM 6148 C CA . ASN A 1 739 ? -41.120 -5.479 29.695 1.00 91.00 739 ASN A CA 1
ATOM 6149 C C . ASN A 1 739 ? -40.547 -6.325 28.547 1.00 91.00 739 ASN A C 1
ATOM 6151 O O . ASN A 1 739 ? -39.419 -6.822 28.605 1.00 91.00 739 ASN A O 1
ATOM 6155 N N . SER A 1 740 ? -41.336 -6.470 27.484 1.00 92.06 740 SER A N 1
ATOM 6156 C CA . SER A 1 740 ? -40.970 -7.239 26.291 1.00 92.06 740 SER A CA 1
ATOM 6157 C C . SER A 1 740 ? -39.802 -6.633 25.502 1.00 92.06 740 SER A C 1
ATOM 6159 O O . SER A 1 740 ? -39.122 -7.367 24.791 1.00 92.06 740 SER A O 1
ATOM 6161 N N . THR A 1 741 ? -39.537 -5.331 25.661 1.00 94.19 741 THR A N 1
ATOM 6162 C CA . THR A 1 741 ? -38.361 -4.652 25.105 1.00 94.19 741 THR A CA 1
ATOM 6163 C C . THR A 1 741 ? -37.507 -4.101 26.240 1.00 94.19 741 THR A C 1
ATOM 6165 O O . THR A 1 741 ? -37.928 -3.189 26.951 1.00 94.19 741 THR A O 1
ATOM 6168 N N . ARG A 1 742 ?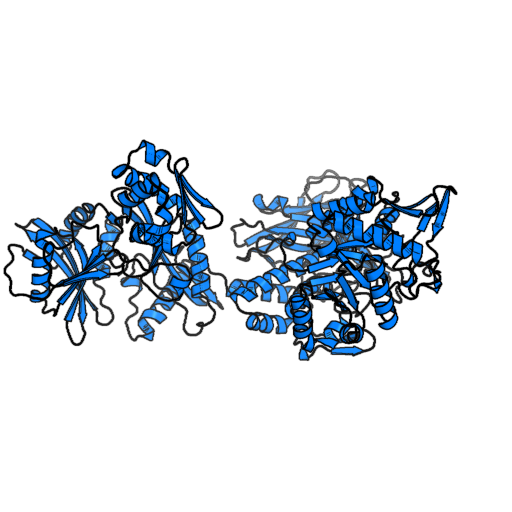 -36.296 -4.632 26.420 1.00 94.19 742 ARG A N 1
ATOM 6169 C CA . ARG A 1 742 ? -35.390 -4.220 27.506 1.00 94.19 742 ARG A CA 1
ATOM 6170 C C . ARG A 1 742 ? -33.954 -4.670 27.256 1.00 94.19 742 ARG A C 1
ATOM 6172 O O . ARG A 1 742 ? -33.700 -5.546 26.436 1.00 94.19 742 ARG A O 1
ATOM 6179 N N . PHE A 1 743 ? -33.021 -4.117 28.024 1.00 94.81 743 PHE A N 1
ATOM 6180 C CA . PHE A 1 743 ? -31.686 -4.697 28.138 1.00 94.81 743 PHE A CA 1
ATOM 6181 C C . PHE A 1 743 ? -31.752 -6.012 28.925 1.00 94.81 743 PHE A C 1
ATOM 6183 O O . PHE A 1 743 ? -32.419 -6.105 29.956 1.00 94.81 743 PHE A O 1
ATOM 6190 N N . LEU A 1 744 ? -31.030 -7.035 28.484 1.00 94.69 744 LEU A N 1
ATOM 6191 C CA . LEU A 1 744 ? -30.873 -8.259 29.260 1.00 94.69 744 LEU A CA 1
ATOM 6192 C C . LEU A 1 744 ? -29.801 -8.027 30.326 1.00 94.69 744 LEU A C 1
ATOM 6194 O O . LEU A 1 744 ? -28.603 -7.990 30.053 1.00 94.69 744 LEU A O 1
ATOM 6198 N N . ARG A 1 745 ? -30.255 -7.813 31.563 1.00 93.12 745 ARG A N 1
ATOM 6199 C CA . ARG A 1 745 ? -29.396 -7.560 32.723 1.00 93.12 745 ARG A CA 1
ATOM 6200 C C . ARG A 1 745 ? -29.323 -8.806 33.596 1.00 93.12 745 ARG A C 1
ATOM 6202 O O . ARG A 1 745 ? -30.343 -9.369 33.988 1.00 93.12 745 ARG A O 1
ATOM 6209 N N . THR A 1 746 ? -28.115 -9.185 33.997 1.00 93.69 746 THR A N 1
ATOM 6210 C CA . THR A 1 746 ? -27.942 -10.080 35.148 1.00 93.69 746 THR A CA 1
ATOM 6211 C C . THR A 1 746 ? -28.392 -9.375 36.431 1.00 93.69 746 THR A C 1
ATOM 6213 O O . THR A 1 746 ? -28.347 -8.145 36.527 1.00 93.69 746 THR A O 1
ATOM 6216 N N . LYS A 1 747 ? -28.755 -10.143 37.468 1.00 94.62 747 LYS A N 1
ATOM 6217 C CA . LYS A 1 747 ? -29.090 -9.586 38.793 1.00 94.62 747 LYS A CA 1
ATOM 6218 C C . LYS A 1 747 ? -27.992 -8.655 39.326 1.00 94.62 747 LYS A C 1
ATOM 6220 O O . LYS A 1 747 ? -28.295 -7.596 39.869 1.00 94.62 747 LYS A O 1
ATOM 6225 N N . ASN A 1 748 ? -26.725 -9.032 39.139 1.00 93.19 748 ASN A N 1
ATOM 6226 C CA . ASN A 1 748 ? -25.591 -8.220 39.573 1.00 93.19 748 ASN A CA 1
ATOM 6227 C C . ASN A 1 748 ? -25.485 -6.907 38.786 1.00 93.19 748 ASN A C 1
ATOM 6229 O O . ASN A 1 748 ? -25.327 -5.855 39.391 1.00 93.19 748 ASN A O 1
ATOM 6233 N N . GLN A 1 749 ? -25.625 -6.947 37.456 1.00 93.00 749 GLN A N 1
ATOM 6234 C CA . GLN A 1 749 ? -25.632 -5.726 36.642 1.00 93.00 749 GLN A CA 1
ATOM 6235 C C . GLN A 1 749 ? -26.776 -4.794 37.044 1.00 93.00 749 GLN A C 1
ATOM 6237 O O . GLN A 1 749 ? -26.544 -3.603 37.196 1.00 93.00 749 GLN A O 1
ATOM 6242 N N . PHE A 1 750 ? -27.985 -5.322 37.269 1.00 93.38 750 PHE A N 1
ATOM 6243 C CA . PHE A 1 750 ? -29.117 -4.507 37.714 1.00 93.38 750 PHE A CA 1
ATOM 6244 C C . PHE A 1 750 ? -28.814 -3.807 39.046 1.00 93.38 750 PHE A C 1
ATOM 6246 O O . PHE A 1 750 ? -29.010 -2.600 39.161 1.00 93.38 750 PHE A O 1
ATOM 6253 N N . LYS A 1 751 ? -28.281 -4.545 40.031 1.00 92.94 751 LYS A N 1
ATOM 6254 C CA . LYS A 1 751 ? -27.878 -3.989 41.331 1.00 92.94 751 LYS A CA 1
ATOM 6255 C C . LYS A 1 751 ? -26.816 -2.895 41.180 1.00 92.94 751 LYS A C 1
ATOM 6257 O O . LYS A 1 751 ? -27.014 -1.794 41.682 1.00 92.94 751 LYS A O 1
ATOM 6262 N N . VAL A 1 752 ? -25.734 -3.183 40.454 1.00 92.38 752 VAL A N 1
ATOM 6263 C CA . VAL A 1 752 ? -24.617 -2.248 40.236 1.00 92.38 752 VAL A CA 1
ATOM 6264 C C . VAL A 1 752 ? -25.090 -0.964 39.552 1.00 92.38 752 VAL A C 1
ATOM 6266 O O . VAL A 1 752 ? -24.732 0.121 39.994 1.00 92.38 752 VAL A O 1
ATOM 6269 N N . LEU A 1 753 ? -25.929 -1.075 38.519 1.00 91.62 753 LEU A N 1
ATOM 6270 C CA . LEU A 1 753 ? -26.487 0.083 37.819 1.00 91.62 753 LEU A CA 1
ATOM 6271 C C . LEU A 1 753 ? -27.419 0.912 38.712 1.00 91.62 753 LEU A C 1
ATOM 6273 O O . LEU A 1 753 ? -27.419 2.137 38.653 1.00 91.62 753 LEU A O 1
ATOM 6277 N N . LEU A 1 754 ? -28.210 0.259 39.567 1.00 90.81 754 LEU A N 1
ATOM 6278 C CA . LEU A 1 754 ? -29.090 0.945 40.512 1.00 90.81 754 LEU A CA 1
ATOM 6279 C C . LEU A 1 754 ? -28.305 1.652 41.635 1.00 90.81 754 LEU A C 1
ATOM 6281 O O . LEU A 1 754 ? -28.756 2.664 42.176 1.00 90.81 754 LEU A O 1
ATOM 6285 N N . GLU A 1 755 ? -27.139 1.132 42.012 1.00 88.81 755 GLU A N 1
ATOM 6286 C CA . GLU A 1 755 ? -26.213 1.783 42.943 1.00 88.81 755 GLU A CA 1
ATOM 6287 C C . GLU A 1 755 ? -25.500 2.975 42.285 1.00 88.81 755 GLU A C 1
ATOM 6289 O O . GLU A 1 755 ? -25.518 4.078 42.844 1.00 88.81 755 GLU A O 1
ATOM 6294 N N . SER A 1 756 ? -24.947 2.791 41.079 1.00 86.44 756 SER A N 1
ATOM 6295 C CA . SER A 1 756 ? -24.219 3.842 40.354 1.00 86.44 756 SER A CA 1
ATOM 6296 C C . SER A 1 756 ? -25.108 5.016 39.956 1.00 86.44 756 SER A C 1
ATOM 6298 O O . SER A 1 756 ? -24.664 6.162 40.006 1.00 86.44 756 SER A O 1
ATOM 6300 N N . ALA A 1 757 ? -26.399 4.764 39.714 1.00 76.25 757 ALA A N 1
ATOM 6301 C CA . ALA A 1 757 ? -27.410 5.783 39.436 1.00 76.25 757 ALA A CA 1
ATOM 6302 C C . ALA A 1 757 ? -27.619 6.817 40.549 1.00 76.25 757 ALA A C 1
ATOM 6304 O O . ALA A 1 757 ? -28.421 7.733 40.403 1.00 76.25 757 ALA A O 1
ATOM 6305 N N . THR A 1 758 ? -26.965 6.646 41.701 1.00 72.62 758 THR A N 1
ATOM 6306 C CA . THR A 1 758 ? -27.055 7.565 42.839 1.00 72.62 758 THR A CA 1
ATOM 6307 C C . THR A 1 758 ? -25.753 8.276 43.179 1.00 72.62 758 THR A C 1
ATOM 6309 O O . THR A 1 758 ? -25.717 8.987 44.181 1.00 72.62 758 THR A O 1
ATOM 6312 N N . ILE A 1 759 ? -24.706 8.138 42.360 1.00 80.81 759 ILE A N 1
ATOM 6313 C CA . ILE A 1 759 ? -23.442 8.861 42.539 1.00 80.81 759 ILE A CA 1
ATOM 6314 C C . ILE A 1 759 ? -23.632 10.322 42.091 1.00 80.81 759 ILE A C 1
ATOM 6316 O O . ILE A 1 759 ? -23.792 10.580 40.896 1.00 80.81 759 ILE A O 1
ATOM 6320 N N . PRO A 1 760 ? -23.646 11.305 43.015 1.00 76.19 760 PRO A N 1
ATOM 6321 C CA . PRO A 1 760 ? -23.871 12.699 42.654 1.00 76.19 760 PRO A CA 1
ATOM 6322 C C . PRO A 1 760 ? -22.635 13.277 41.966 1.00 76.19 760 PRO A C 1
ATOM 6324 O O . PRO A 1 760 ? -21.512 13.118 42.452 1.00 76.19 760 PRO A O 1
ATOM 6327 N N . TRP A 1 761 ? -22.848 14.021 40.886 1.00 76.31 761 TRP A N 1
ATOM 6328 C CA . TRP A 1 761 ? -21.805 14.783 40.208 1.00 76.31 761 TRP A CA 1
ATOM 6329 C C . TRP A 1 761 ? -22.379 16.094 39.663 1.00 76.31 761 TRP A C 1
ATOM 6331 O O . TRP A 1 761 ? -23.551 16.170 39.295 1.00 76.31 761 TRP A O 1
ATOM 6341 N N . GLY A 1 762 ? -21.559 17.150 39.644 1.00 79.81 762 GLY A N 1
ATOM 6342 C CA . GLY A 1 762 ? -22.009 18.485 39.241 1.00 79.81 762 GLY A CA 1
ATOM 6343 C C . GLY A 1 762 ? -23.172 18.991 40.103 1.00 79.81 762 GLY A C 1
ATOM 6344 O O . GLY A 1 762 ? -23.063 19.038 41.327 1.00 79.81 762 GLY A O 1
ATOM 6345 N N . ASN A 1 763 ? -24.275 19.364 39.453 1.00 84.06 763 ASN A N 1
ATOM 6346 C CA . ASN A 1 763 ? -25.517 19.832 40.074 1.00 84.06 763 ASN A CA 1
ATOM 6347 C C . ASN A 1 763 ? -26.626 18.761 40.123 1.00 84.06 763 ASN A C 1
ATOM 6349 O O . ASN A 1 763 ? -27.787 19.093 40.370 1.00 84.06 763 ASN A O 1
ATOM 6353 N N . PHE A 1 764 ? -26.294 17.487 39.897 1.00 87.00 764 PHE A N 1
ATOM 6354 C CA . PHE A 1 764 ? -27.269 16.400 39.873 1.00 87.00 764 PHE A CA 1
ATOM 6355 C C . PHE A 1 764 ? -27.358 15.666 41.211 1.00 87.00 764 PHE A C 1
ATOM 6357 O O . PHE A 1 764 ? -26.352 15.278 41.808 1.00 87.00 764 PHE A O 1
ATOM 6364 N N . THR A 1 765 ? -28.588 15.404 41.646 1.00 88.56 765 THR A N 1
ATOM 6365 C CA . THR A 1 765 ? -28.907 14.441 42.709 1.00 88.56 765 THR A CA 1
ATOM 6366 C C . THR A 1 765 ? -29.918 13.428 42.190 1.00 88.56 765 THR A C 1
ATOM 6368 O O . THR A 1 765 ? -30.528 13.639 41.146 1.00 88.56 765 THR A O 1
ATOM 6371 N N . TYR A 1 766 ? -30.088 12.304 42.883 1.00 90.62 766 TYR A N 1
ATOM 6372 C CA . TYR A 1 766 ? -30.929 11.214 42.394 1.00 90.62 766 TYR A CA 1
ATOM 6373 C C . TYR A 1 766 ? -31.829 10.658 43.493 1.00 90.62 766 TYR A C 1
ATOM 6375 O O . TYR A 1 766 ? -31.463 10.636 44.671 1.00 90.62 766 TYR A O 1
ATOM 6383 N N . LYS A 1 767 ? -33.007 10.178 43.096 1.00 92.94 767 LYS A N 1
ATOM 6384 C CA . LYS A 1 767 ? -33.968 9.478 43.949 1.00 92.94 767 LYS A CA 1
ATOM 6385 C C . LYS A 1 767 ? -34.360 8.154 43.308 1.00 92.94 767 LYS A C 1
ATOM 6387 O O . LYS A 1 767 ? -34.679 8.094 42.123 1.00 92.94 767 LYS A O 1
ATOM 6392 N N . LYS A 1 768 ? -34.352 7.100 44.120 1.00 94.69 768 LYS A N 1
ATOM 6393 C CA . LYS A 1 768 ? -34.841 5.766 43.764 1.00 94.69 768 LYS A CA 1
ATOM 6394 C C . LYS A 1 768 ? -36.147 5.557 44.500 1.00 94.69 768 LYS A C 1
ATOM 6396 O O . LYS A 1 768 ? -36.159 5.613 45.728 1.00 94.69 768 LYS A O 1
ATOM 6401 N N . LEU A 1 769 ? -37.227 5.379 43.760 1.00 96.19 769 LEU A N 1
ATOM 6402 C CA . LEU A 1 769 ? -38.577 5.349 44.299 1.00 96.19 769 LEU A CA 1
ATOM 6403 C C . LEU A 1 769 ? -39.261 4.044 43.914 1.00 96.19 769 LEU A C 1
ATOM 6405 O O . LEU A 1 769 ? -39.096 3.552 42.798 1.00 96.19 769 LEU A O 1
ATOM 6409 N N . VAL A 1 770 ? -40.055 3.520 44.838 1.00 97.00 770 VAL A N 1
ATOM 6410 C CA . VAL A 1 770 ? -40.931 2.366 44.641 1.00 97.00 770 VAL A CA 1
ATOM 6411 C C . VAL A 1 770 ? -42.381 2.797 44.820 1.00 97.00 770 VAL A C 1
ATOM 6413 O O . VAL A 1 770 ? -42.682 3.674 45.635 1.00 97.00 770 VAL A O 1
ATOM 6416 N N . VAL A 1 771 ? -43.274 2.193 44.040 1.00 97.12 771 VAL A N 1
ATOM 6417 C CA . VAL A 1 771 ? -44.708 2.490 44.030 1.00 97.12 771 VAL A CA 1
ATOM 6418 C C . VAL A 1 771 ? -45.468 1.236 44.437 1.00 97.12 771 VAL A C 1
ATOM 6420 O O . VAL A 1 771 ? -45.343 0.187 43.800 1.00 97.12 771 VAL A O 1
ATOM 6423 N N . LEU A 1 772 ? -46.255 1.354 45.500 1.00 96.31 772 LEU A N 1
ATOM 6424 C CA . LEU A 1 772 ? -46.972 0.256 46.129 1.00 96.31 772 LEU A CA 1
ATOM 6425 C C . LEU A 1 772 ? -48.483 0.467 46.015 1.00 96.31 772 LEU A C 1
ATOM 6427 O O . LEU A 1 772 ? -48.988 1.579 46.188 1.00 96.31 772 LEU A O 1
ATOM 6431 N N . LYS A 1 773 ? -49.210 -0.629 45.800 1.00 94.38 773 LYS A N 1
ATOM 6432 C CA . LYS A 1 773 ? -50.662 -0.701 45.984 1.00 94.38 773 LYS A CA 1
ATOM 6433 C C . LYS A 1 773 ? -50.979 -1.877 46.894 1.00 94.38 773 LYS A C 1
ATOM 6435 O O . LYS A 1 773 ? -50.554 -2.990 46.601 1.00 94.38 773 LYS A O 1
ATOM 6440 N N . GLU A 1 774 ? -51.686 -1.634 47.998 1.00 92.06 774 GLU A N 1
ATOM 6441 C CA . GLU A 1 774 ? -52.005 -2.675 48.994 1.00 92.06 774 GLU A CA 1
ATOM 6442 C C . GLU A 1 774 ? -50.753 -3.474 49.439 1.00 92.06 774 GLU A C 1
ATOM 6444 O O . GLU A 1 774 ? -50.769 -4.702 49.500 1.00 92.06 774 GLU A O 1
ATOM 6449 N N . ASN A 1 775 ? -49.639 -2.774 49.709 1.00 88.31 775 ASN A N 1
ATOM 6450 C CA . ASN A 1 775 ? -48.314 -3.333 50.043 1.00 88.31 775 ASN A CA 1
ATOM 6451 C C . ASN A 1 775 ? -47.637 -4.203 48.961 1.00 88.31 775 ASN A C 1
ATOM 6453 O O . ASN A 1 775 ? -46.630 -4.840 49.256 1.00 88.31 775 ASN A O 1
ATOM 6457 N N . LYS A 1 776 ? -48.135 -4.230 47.720 1.00 92.88 776 LYS A N 1
ATOM 6458 C CA . LYS A 1 776 ? -47.474 -4.914 46.595 1.00 92.88 776 LYS A CA 1
ATOM 6459 C C . LYS A 1 776 ? -46.755 -3.920 45.697 1.00 92.88 776 LYS A C 1
ATOM 6461 O O . LYS A 1 776 ? -47.339 -2.888 45.358 1.00 92.88 776 LYS A O 1
ATOM 6466 N N . LEU A 1 777 ? -45.531 -4.243 45.276 1.00 95.62 777 LEU A N 1
ATOM 6467 C CA . LEU A 1 777 ? -44.784 -3.433 44.316 1.00 95.62 777 LEU A CA 1
ATOM 6468 C C . LEU A 1 777 ? -45.462 -3.481 42.945 1.00 95.62 777 LEU A C 1
ATOM 6470 O O . LEU A 1 777 ? -45.601 -4.540 42.338 1.00 95.62 777 LEU A O 1
ATOM 6474 N N . ILE A 1 778 ? -45.884 -2.317 42.455 1.00 95.19 778 ILE A N 1
ATOM 6475 C CA . ILE A 1 778 ? -46.516 -2.175 41.136 1.00 95.19 778 ILE A CA 1
ATOM 6476 C C . ILE A 1 778 ? -45.699 -1.314 40.168 1.00 95.19 778 ILE A C 1
ATOM 6478 O O . ILE A 1 778 ? -46.043 -1.226 38.990 1.00 95.19 778 ILE A O 1
ATOM 6482 N N . GLY A 1 779 ? -44.639 -0.663 40.650 1.00 96.19 779 GLY A N 1
ATOM 6483 C CA . GLY A 1 779 ? -43.771 0.156 39.820 1.00 96.19 779 GLY A CA 1
ATOM 6484 C C . GLY A 1 779 ? -42.555 0.707 40.554 1.00 96.19 779 GLY A C 1
ATOM 6485 O O . GLY A 1 779 ? -42.476 0.663 41.783 1.00 96.19 779 GLY A O 1
ATOM 6486 N N . TYR A 1 780 ? -41.607 1.241 39.792 1.00 96.38 780 TYR A N 1
ATOM 6487 C CA . TYR A 1 780 ? -40.416 1.909 40.310 1.00 96.38 780 TYR A CA 1
ATOM 6488 C C . TYR A 1 780 ? -39.979 3.052 39.397 1.00 96.38 780 TYR A C 1
ATOM 6490 O O . TYR A 1 780 ? -40.274 3.056 38.200 1.00 96.38 780 TYR A O 1
ATOM 6498 N N . ILE A 1 781 ? -39.275 4.028 39.972 1.00 95.75 781 ILE A N 1
ATOM 6499 C CA . ILE A 1 781 ? -38.811 5.233 39.281 1.00 95.75 781 ILE A CA 1
ATOM 6500 C C . ILE A 1 781 ? -37.397 5.580 39.753 1.00 95.75 781 ILE A C 1
ATOM 6502 O O . ILE A 1 781 ? -37.126 5.644 40.953 1.00 95.75 781 ILE A O 1
ATOM 6506 N N . VAL A 1 782 ? -36.505 5.857 38.804 1.00 94.62 782 VAL A N 1
ATOM 6507 C CA . VAL A 1 782 ? -35.207 6.495 39.045 1.00 94.62 782 VAL A CA 1
ATOM 6508 C C . VAL A 1 782 ? -35.275 7.919 38.511 1.00 94.62 782 VAL A C 1
ATOM 6510 O O . VAL A 1 782 ? -35.313 8.151 37.300 1.00 94.62 782 VAL A O 1
ATOM 6513 N N . LEU A 1 783 ? -35.302 8.871 39.437 1.00 94.56 783 LEU A N 1
ATOM 6514 C CA . LEU A 1 783 ? -35.444 10.296 39.176 1.00 94.56 783 LEU A CA 1
ATOM 6515 C C . LEU A 1 783 ? -34.094 10.991 39.352 1.00 94.56 783 LEU A C 1
ATOM 6517 O O . LEU A 1 783 ? -33.505 10.928 40.430 1.00 94.56 783 LEU A O 1
ATOM 6521 N N . ARG A 1 784 ? -33.636 11.694 38.317 1.00 93.44 784 ARG A N 1
ATOM 6522 C CA . ARG A 1 784 ? -32.561 12.684 38.404 1.00 93.44 784 ARG A CA 1
ATOM 6523 C C . ARG A 1 784 ? -33.172 14.039 38.745 1.00 93.44 784 ARG A C 1
ATOM 6525 O O . ARG A 1 784 ? -34.119 14.458 38.095 1.00 93.44 784 ARG A O 1
ATOM 6532 N N . ILE A 1 785 ? -32.635 14.717 39.748 1.00 93.50 785 ILE A N 1
ATOM 6533 C CA . ILE A 1 785 ? -33.003 16.079 40.135 1.00 93.50 785 ILE A CA 1
ATOM 6534 C C . ILE A 1 785 ? -31.838 16.993 39.769 1.00 93.50 785 ILE A C 1
ATOM 6536 O O . ILE A 1 785 ? -30.710 16.789 40.230 1.00 93.50 785 ILE A O 1
ATOM 6540 N N . ILE A 1 786 ? -32.122 17.990 38.942 1.00 92.50 786 ILE A N 1
ATOM 6541 C CA . ILE A 1 786 ? -31.177 19.007 38.492 1.00 92.50 786 ILE A CA 1
ATOM 6542 C C . ILE A 1 786 ? -31.345 20.235 39.388 1.00 92.50 786 ILE A C 1
ATOM 6544 O O . ILE A 1 786 ? -32.444 20.782 39.485 1.00 92.50 786 ILE A O 1
ATOM 6548 N N . ASN A 1 787 ? -30.266 20.637 40.063 1.00 86.69 787 ASN A N 1
ATOM 6549 C CA . ASN A 1 787 ? -30.253 21.784 40.968 1.00 86.69 787 ASN A CA 1
ATOM 6550 C C . ASN A 1 787 ? -29.714 23.035 40.255 1.00 86.69 787 ASN A C 1
ATOM 6552 O O . ASN A 1 787 ? -28.502 23.260 40.209 1.00 86.69 787 ASN A O 1
ATOM 6556 N N . GLU A 1 788 ? -30.613 23.814 39.658 1.00 81.88 788 GLU A N 1
ATOM 6557 C CA . GLU A 1 788 ? -30.325 25.114 39.035 1.00 81.88 788 GLU A CA 1
ATOM 6558 C C . GLU A 1 788 ? -31.063 26.233 39.795 1.00 81.88 788 GLU A C 1
ATOM 6560 O O . GLU A 1 788 ? -31.361 26.077 40.978 1.00 81.88 788 GLU A O 1
ATOM 6565 N N . GLU A 1 789 ? -31.358 27.376 39.162 1.00 83.25 789 GLU A N 1
ATOM 6566 C CA . GLU A 1 789 ? -32.236 28.401 39.762 1.00 83.25 789 GLU A CA 1
ATOM 6567 C C . GLU A 1 789 ? -33.606 27.822 40.163 1.00 83.25 789 GLU A C 1
ATOM 6569 O O . GLU A 1 789 ? -34.247 28.315 41.092 1.00 83.25 789 GLU A O 1
ATOM 6574 N N . ILE A 1 790 ? -34.015 26.745 39.484 1.00 87.81 790 ILE A N 1
ATOM 6575 C CA . ILE A 1 790 ? -35.225 25.962 39.727 1.00 87.81 790 ILE A CA 1
ATOM 6576 C C . ILE A 1 790 ? -34.870 24.469 39.837 1.00 87.81 790 ILE A C 1
ATOM 6578 O O . ILE A 1 790 ? -33.876 24.010 39.267 1.00 87.81 790 ILE A O 1
ATOM 6582 N N . LEU A 1 791 ? -35.681 23.695 40.567 1.00 91.81 791 LEU A N 1
ATOM 6583 C CA . LEU A 1 791 ? -35.504 22.243 40.684 1.00 91.81 791 LEU A CA 1
ATOM 6584 C C . LEU A 1 791 ? -36.284 21.520 39.582 1.00 91.81 791 LEU A C 1
ATOM 6586 O O . LEU A 1 791 ? -37.516 21.543 39.569 1.00 91.81 791 LEU A O 1
ATOM 6590 N N . ILE A 1 792 ? -35.568 20.838 38.688 1.00 95.75 792 ILE A N 1
ATOM 6591 C CA . ILE A 1 792 ? -36.155 20.089 37.566 1.00 95.75 792 ILE A CA 1
ATOM 6592 C C . ILE A 1 792 ? -35.948 18.593 37.792 1.00 95.75 792 ILE A C 1
ATOM 6594 O O . ILE A 1 792 ? -34.848 18.155 38.133 1.00 95.75 792 ILE A O 1
ATOM 6598 N N . GLY A 1 793 ? -36.995 17.798 37.580 1.00 95.69 793 GLY A N 1
ATOM 6599 C CA . GLY A 1 793 ? -36.899 16.342 37.583 1.00 95.69 793 GLY A CA 1
ATOM 6600 C C . GLY A 1 793 ? -36.776 15.756 36.179 1.00 95.69 793 GLY A C 1
ATOM 6601 O O . GLY A 1 793 ? -37.482 16.160 35.260 1.00 95.69 793 GLY A O 1
ATOM 6602 N N . GLU A 1 794 ? -35.943 14.738 36.022 1.00 94.62 794 GLU A N 1
ATOM 6603 C CA . GLU A 1 794 ? -35.841 13.933 34.808 1.00 94.62 794 GLU A CA 1
ATOM 6604 C C . GLU A 1 794 ? -35.897 12.449 35.153 1.00 94.62 794 GLU A C 1
ATOM 6606 O O . GLU A 1 794 ? -35.074 11.925 35.910 1.00 94.62 794 GLU A O 1
ATOM 6611 N N . ILE A 1 795 ? -36.866 11.745 34.581 1.00 94.38 795 ILE A N 1
ATOM 6612 C CA . ILE A 1 795 ? -36.988 10.302 34.758 1.00 94.38 795 ILE A CA 1
ATOM 6613 C C . ILE A 1 795 ? -35.947 9.616 33.881 1.00 94.38 795 ILE A C 1
ATOM 6615 O O . ILE A 1 795 ? -35.980 9.717 32.655 1.00 94.38 795 ILE A O 1
ATOM 6619 N N . ARG A 1 796 ? -35.019 8.901 34.518 1.00 92.12 796 ARG A N 1
ATOM 6620 C CA . ARG A 1 796 ? -33.983 8.131 33.823 1.00 92.12 796 ARG A CA 1
ATOM 6621 C C . ARG A 1 796 ? -34.387 6.675 33.636 1.00 92.12 796 ARG A C 1
ATOM 6623 O O . ARG A 1 796 ? -34.022 6.070 32.640 1.00 92.12 796 ARG A O 1
ATOM 6630 N N . GLU A 1 797 ? -35.161 6.109 34.553 1.00 92.81 797 GLU A N 1
ATOM 6631 C CA . GLU A 1 797 ? -35.775 4.794 34.366 1.00 92.81 797 GLU A CA 1
ATOM 6632 C C . GLU A 1 797 ? -37.123 4.748 35.080 1.00 92.81 797 GLU A C 1
ATOM 6634 O O . GLU A 1 797 ? -37.280 5.325 36.156 1.00 92.81 797 GLU A O 1
ATOM 6639 N N . ILE A 1 798 ? -38.099 4.083 34.470 1.00 93.12 798 ILE A N 1
ATOM 6640 C CA . ILE A 1 798 ? -39.438 3.922 35.024 1.00 93.12 798 ILE A CA 1
ATOM 6641 C C . ILE A 1 798 ? -40.029 2.598 34.561 1.00 93.12 798 ILE A C 1
ATOM 6643 O O . ILE A 1 798 ? -39.885 2.211 33.402 1.00 93.12 798 ILE A O 1
ATOM 6647 N N . TYR A 1 799 ? -40.713 1.934 35.482 1.00 95.06 799 TYR A N 1
ATOM 6648 C CA . TYR A 1 799 ? -41.694 0.913 35.163 1.00 95.06 799 TYR A CA 1
ATOM 6649 C C . TYR A 1 799 ? -42.950 1.209 35.967 1.00 95.06 799 TYR A C 1
ATOM 6651 O O . TYR A 1 799 ? -42.924 1.134 37.195 1.00 95.06 799 TYR A O 1
ATOM 6659 N N . ILE A 1 800 ? -44.041 1.561 35.298 1.00 94.69 800 ILE A N 1
ATOM 6660 C CA . ILE A 1 800 ? -45.359 1.688 35.920 1.00 94.69 800 ILE A CA 1
ATOM 6661 C C . ILE A 1 800 ? -46.438 1.608 34.846 1.00 94.69 800 ILE A C 1
ATOM 6663 O O . ILE A 1 800 ? -46.242 2.090 33.738 1.00 94.69 800 ILE A O 1
ATOM 6667 N N . ASN A 1 801 ? -47.589 1.027 35.181 1.00 92.94 801 ASN A N 1
ATOM 6668 C CA . ASN A 1 801 ? -48.730 0.962 34.270 1.00 92.94 801 ASN A CA 1
ATOM 6669 C C . ASN A 1 801 ? -49.242 2.365 33.874 1.00 92.94 801 ASN A C 1
ATOM 6671 O O . ASN A 1 801 ? -49.339 3.252 34.729 1.00 92.94 801 ASN A O 1
ATOM 6675 N N . SER A 1 802 ? -49.633 2.517 32.606 1.00 93.31 802 SER A N 1
ATOM 6676 C CA . SER A 1 802 ? -50.038 3.772 31.957 1.00 93.31 802 SER A CA 1
ATOM 6677 C C . SER A 1 802 ? -51.042 4.596 32.763 1.00 93.31 802 SER A C 1
ATOM 6679 O O . SER A 1 802 ? -50.865 5.807 32.933 1.00 93.31 802 SER A O 1
ATOM 6681 N N . LYS A 1 803 ? -52.034 3.922 33.359 1.00 93.75 803 LYS A N 1
ATOM 6682 C CA . LYS A 1 803 ? -53.110 4.555 34.133 1.00 93.75 803 LYS A CA 1
ATOM 6683 C C . LYS A 1 803 ? -52.639 5.244 35.410 1.00 93.75 803 LYS A C 1
ATOM 6685 O O . LYS A 1 803 ? -53.291 6.169 35.874 1.00 93.75 803 LYS A O 1
ATOM 6690 N N . TYR A 1 804 ? -51.538 4.776 36.002 1.00 94.75 804 TYR A N 1
ATOM 6691 C CA . TYR A 1 804 ? -50.991 5.330 37.244 1.00 94.75 804 TYR A CA 1
ATOM 6692 C C . TYR A 1 804 ? -49.827 6.287 36.989 1.00 94.75 804 TYR A C 1
ATOM 6694 O O . TYR A 1 804 ? -49.432 7.015 37.896 1.00 94.75 804 TYR A O 1
ATOM 6702 N N . ASN A 1 805 ? -49.260 6.281 35.779 1.00 95.75 805 ASN A N 1
ATOM 6703 C CA . ASN A 1 805 ? -48.030 6.999 35.478 1.00 95.75 805 ASN A CA 1
ATOM 6704 C C . ASN A 1 805 ? -48.152 8.505 35.774 1.00 95.75 805 ASN A C 1
ATOM 6706 O O . ASN A 1 805 ? -47.420 9.019 36.618 1.00 95.75 805 ASN A O 1
ATOM 6710 N N . TYR A 1 806 ? -49.116 9.186 35.144 1.00 95.44 806 TYR A N 1
ATOM 6711 C CA . TYR A 1 806 ? -49.280 10.639 35.268 1.00 95.44 806 TYR A CA 1
ATOM 6712 C C . TYR A 1 806 ? -49.483 11.092 36.718 1.00 95.44 806 TYR A C 1
ATOM 6714 O O . TYR A 1 806 ? -48.790 11.993 37.186 1.00 95.44 806 TYR A O 1
ATOM 6722 N N . GLU A 1 807 ? -50.388 10.437 37.451 1.00 94.50 807 GLU A N 1
ATOM 6723 C CA . GLU A 1 807 ? -50.696 10.786 38.844 1.00 94.50 807 GLU A CA 1
ATOM 6724 C C . GLU A 1 807 ? -49.487 10.575 39.764 1.00 94.50 807 GLU A C 1
ATOM 6726 O O . GLU A 1 807 ? -49.190 11.418 40.610 1.00 94.50 807 GLU A O 1
ATOM 6731 N N . VAL A 1 808 ? -48.734 9.487 39.574 1.00 95.88 808 VAL A N 1
ATOM 6732 C CA . VAL A 1 808 ? -47.523 9.214 40.359 1.00 95.88 808 VAL A CA 1
ATOM 6733 C C . VAL A 1 808 ? -46.428 10.235 40.060 1.00 95.88 808 VAL A C 1
ATOM 6735 O O . VAL A 1 808 ? -45.811 10.755 40.991 1.00 95.88 808 VAL A O 1
ATOM 6738 N N . VAL A 1 809 ? -46.189 10.559 38.788 1.00 96.38 809 VAL A N 1
ATOM 6739 C CA . VAL A 1 809 ? -45.180 11.555 38.398 1.00 96.38 809 VAL A CA 1
ATOM 6740 C C . VAL A 1 809 ? -45.563 12.946 38.918 1.00 96.38 809 VAL A C 1
ATOM 6742 O O . VAL A 1 809 ? -44.716 13.646 39.473 1.00 96.38 809 VAL A O 1
ATOM 6745 N N . GLN A 1 810 ? -46.839 13.322 38.840 1.00 95.38 810 GLN A N 1
ATOM 6746 C CA . GLN A 1 810 ? -47.355 14.581 39.382 1.00 95.38 810 GLN A CA 1
ATOM 6747 C C . GLN A 1 810 ? -47.219 14.661 40.910 1.00 95.38 810 GLN A C 1
ATOM 6749 O O . GLN A 1 810 ? -46.780 15.687 41.438 1.00 95.38 810 GLN A O 1
ATOM 6754 N N . TYR A 1 811 ? -47.518 13.568 41.617 1.00 95.56 811 TYR A N 1
ATOM 6755 C CA . TYR A 1 811 ? -47.309 13.461 43.061 1.00 95.56 811 TYR A CA 1
ATOM 6756 C C . TYR A 1 811 ? -45.828 13.608 43.438 1.00 95.56 811 TYR A C 1
ATOM 6758 O O . TYR A 1 811 ? -45.502 14.327 44.382 1.00 95.56 811 TYR A O 1
ATOM 6766 N N . ILE A 1 812 ? -44.916 12.972 42.695 1.00 96.00 812 ILE A N 1
ATOM 6767 C CA . ILE A 1 812 ? -43.465 13.076 42.921 1.00 96.00 812 ILE A CA 1
ATOM 6768 C C . ILE A 1 812 ? -42.982 14.513 42.703 1.00 96.00 812 ILE A C 1
ATOM 6770 O O . ILE A 1 812 ? -42.207 15.011 43.521 1.00 96.00 812 ILE A O 1
ATOM 6774 N N . ALA A 1 813 ? -43.459 15.187 41.650 1.00 95.88 813 ALA A N 1
ATOM 6775 C CA . ALA A 1 813 ? -43.115 16.581 41.376 1.00 95.88 813 ALA A CA 1
ATOM 6776 C C . ALA A 1 813 ? -43.475 17.480 42.568 1.00 95.88 813 ALA A C 1
ATOM 6778 O O . ALA A 1 813 ? -42.636 18.244 43.041 1.00 95.88 813 ALA A O 1
ATOM 6779 N N . ASN A 1 814 ? -44.683 17.312 43.116 1.00 94.62 814 ASN A N 1
ATOM 6780 C CA . ASN A 1 814 ? -45.135 18.056 44.290 1.00 94.62 814 ASN A CA 1
ATOM 6781 C C . ASN A 1 814 ? -44.340 17.680 45.557 1.00 94.62 814 ASN A C 1
ATOM 6783 O O . ASN A 1 814 ? -43.827 18.551 46.253 1.00 94.62 814 ASN A O 1
ATOM 6787 N N . LYS A 1 815 ? -44.166 16.379 45.831 1.00 93.62 815 LYS A N 1
ATOM 6788 C CA . LYS A 1 815 ? -43.470 15.857 47.025 1.00 93.62 815 LYS A CA 1
ATOM 6789 C C . LYS A 1 815 ? -42.034 16.366 47.159 1.00 93.62 815 LYS A C 1
ATOM 6791 O O . LYS A 1 815 ? -41.567 16.569 48.278 1.00 93.62 815 LYS A O 1
ATOM 6796 N N . TYR A 1 816 ? -41.333 16.532 46.040 1.00 93.75 816 TYR A N 1
ATOM 6797 C CA . TYR A 1 816 ? -39.940 16.983 46.015 1.00 93.75 816 TYR A CA 1
ATOM 6798 C C . TYR A 1 816 ? -39.777 18.460 45.627 1.00 93.75 816 TYR A C 1
ATOM 6800 O O . TYR A 1 816 ? -38.650 18.885 45.387 1.00 93.75 816 TYR A O 1
ATOM 6808 N N . ASN A 1 817 ? -40.863 19.247 45.613 1.00 94.12 817 ASN A N 1
ATOM 6809 C CA . ASN A 1 817 ? -40.859 20.673 45.259 1.00 94.12 817 ASN A CA 1
ATOM 6810 C C . ASN A 1 817 ? -40.183 20.959 43.903 1.00 94.12 817 ASN A C 1
ATOM 6812 O O . ASN A 1 817 ? -39.404 21.904 43.775 1.00 94.12 817 ASN A O 1
ATOM 6816 N N . LEU A 1 818 ? -40.444 20.113 42.905 1.00 96.00 818 LEU A N 1
ATOM 6817 C CA . LEU A 1 818 ? -39.922 20.275 41.550 1.00 96.00 818 LEU A CA 1
ATOM 6818 C C . LEU A 1 818 ? -40.870 21.158 40.743 1.00 96.00 818 LEU A C 1
ATOM 6820 O O . LEU A 1 818 ? -42.087 21.003 40.837 1.00 96.00 818 LEU A O 1
ATOM 6824 N N . GLU A 1 819 ? -40.328 22.038 39.907 1.00 95.75 819 GLU A N 1
ATOM 6825 C CA . GLU A 1 819 ? -41.150 22.887 39.039 1.00 95.75 819 GLU A CA 1
ATOM 6826 C C . GLU A 1 819 ? -41.874 22.062 37.972 1.00 95.75 819 GLU A C 1
ATOM 6828 O O . GLU A 1 819 ? -43.038 22.308 37.661 1.00 95.75 819 GLU A O 1
ATOM 6833 N N . TYR A 1 820 ? -41.191 21.053 37.434 1.00 96.56 820 TYR A N 1
ATOM 6834 C CA . TYR A 1 820 ? -41.767 20.044 36.557 1.00 96.56 820 TYR A CA 1
ATOM 6835 C C . TYR A 1 820 ? -40.874 18.800 36.496 1.00 96.56 820 TYR A C 1
ATOM 6837 O O . TYR A 1 820 ? -39.685 18.835 36.831 1.00 96.56 820 TYR A O 1
ATOM 6845 N N . ILE A 1 821 ? -41.454 17.694 36.030 1.00 97.56 821 ILE A N 1
ATOM 6846 C CA . ILE A 1 821 ? -40.736 16.466 35.685 1.00 97.56 821 ILE A CA 1
ATOM 6847 C C . ILE A 1 821 ? -40.841 16.211 34.184 1.00 97.56 821 ILE A C 1
ATOM 6849 O O . ILE A 1 821 ? -41.920 16.320 33.597 1.00 97.56 821 ILE A O 1
ATOM 6853 N N . VAL A 1 822 ? -39.718 15.836 33.575 1.00 96.25 822 VAL A N 1
ATOM 6854 C CA . VAL A 1 822 ? -39.631 15.370 32.192 1.00 96.25 822 VAL A CA 1
ATOM 6855 C C . VAL A 1 822 ? -39.489 13.852 32.156 1.00 96.25 822 VAL A C 1
ATOM 6857 O O . VAL A 1 822 ? -38.645 13.275 32.845 1.00 96.25 822 VAL A O 1
ATOM 6860 N N . GLN A 1 823 ? -40.280 13.209 31.302 1.00 95.44 823 GLN A N 1
ATOM 6861 C CA . GLN A 1 823 ? -40.209 11.776 31.034 1.00 95.44 823 GLN A CA 1
ATOM 6862 C C . GLN A 1 823 ? -40.172 11.522 29.526 1.00 95.44 823 GLN A C 1
ATOM 6864 O O . GLN A 1 823 ? -41.063 11.963 28.800 1.00 95.44 823 GLN A O 1
ATOM 6869 N N . SER A 1 824 ? -39.173 10.773 29.064 1.00 93.50 824 SER A N 1
ATOM 6870 C CA . SER A 1 824 ? -39.100 10.282 27.684 1.00 93.50 824 SER A CA 1
ATOM 6871 C C . SER A 1 824 ? -39.584 8.836 27.622 1.00 93.50 824 SER A C 1
ATOM 6873 O O . SER A 1 824 ? -39.097 7.992 28.372 1.00 93.50 824 SER A O 1
ATOM 6875 N N . VAL A 1 825 ? -40.537 8.543 26.737 1.00 93.00 825 VAL A N 1
ATOM 6876 C CA . VAL A 1 825 ? -41.093 7.193 26.549 1.00 93.00 825 VAL A CA 1
ATOM 6877 C C . VAL A 1 825 ? -41.148 6.863 25.064 1.00 93.00 825 VAL A C 1
ATOM 6879 O O . VAL A 1 825 ? -41.619 7.679 24.271 1.00 93.00 825 VAL A O 1
ATOM 6882 N N . HIS A 1 826 ? -40.689 5.672 24.679 1.00 93.06 826 HIS A N 1
ATOM 6883 C CA . HIS A 1 826 ? -40.736 5.228 23.286 1.00 93.06 826 HIS A CA 1
ATOM 6884 C C . HIS A 1 826 ? -42.185 5.179 22.769 1.00 93.06 826 HIS A C 1
ATOM 6886 O O . HIS A 1 826 ? -43.101 4.794 23.500 1.00 93.06 826 HIS A O 1
ATOM 6892 N N . ILE A 1 827 ? -42.407 5.528 21.497 1.00 92.38 827 ILE A N 1
ATOM 6893 C CA . ILE A 1 827 ? -43.757 5.600 20.900 1.00 92.38 827 ILE A CA 1
ATOM 6894 C C . ILE A 1 827 ? -44.519 4.263 20.929 1.00 92.38 827 ILE A C 1
ATOM 6896 O O . ILE A 1 827 ? -45.749 4.267 20.915 1.00 92.38 827 ILE A O 1
ATOM 6900 N N . LYS A 1 828 ? -43.803 3.132 21.013 1.00 91.00 828 LYS A N 1
ATOM 6901 C CA . LYS A 1 828 ? -44.362 1.772 21.136 1.00 91.00 828 LYS A CA 1
ATOM 6902 C C . LYS A 1 828 ? -44.299 1.184 22.560 1.00 91.00 828 LYS A C 1
ATOM 6904 O O . LYS A 1 828 ? -44.690 0.036 22.750 1.00 91.00 828 LYS A O 1
ATOM 6909 N N . ASP A 1 829 ? -43.846 1.938 23.566 1.00 90.69 829 ASP A N 1
ATOM 6910 C CA . ASP A 1 829 ? -43.905 1.511 24.974 1.00 90.69 829 ASP A CA 1
ATOM 6911 C C . ASP A 1 829 ? -45.255 1.896 25.596 1.00 90.69 829 ASP A C 1
ATOM 6913 O O . ASP A 1 829 ? -45.409 2.945 26.217 1.00 90.69 829 ASP A O 1
ATOM 6917 N N . PHE A 1 830 ? -46.257 1.040 25.398 1.00 89.75 830 PHE A N 1
ATOM 6918 C CA . PHE A 1 830 ? -47.612 1.262 25.914 1.00 89.75 830 PHE A CA 1
ATOM 6919 C C . PHE A 1 830 ? -47.740 1.053 27.426 1.00 89.75 830 PHE A C 1
ATOM 6921 O O . PHE A 1 830 ? -48.739 1.468 28.005 1.00 89.75 830 PHE A O 1
ATOM 6928 N N . ILE A 1 831 ? -46.763 0.409 28.074 1.00 90.56 831 ILE A N 1
ATOM 6929 C CA . ILE A 1 831 ? -46.810 0.177 29.521 1.00 90.56 831 ILE A CA 1
ATOM 6930 C C . ILE A 1 831 ? -46.555 1.495 30.239 1.00 90.56 831 ILE A C 1
ATOM 6932 O O . ILE A 1 831 ? -47.334 1.857 31.114 1.00 90.56 831 ILE A O 1
ATOM 6936 N N . ASN A 1 832 ? -45.499 2.212 29.847 1.00 91.75 832 ASN A N 1
ATOM 6937 C CA . ASN A 1 832 ? -45.034 3.403 30.557 1.00 91.75 832 ASN A CA 1
ATOM 6938 C C . ASN A 1 832 ? -45.568 4.723 29.991 1.00 91.75 832 ASN A C 1
ATOM 6940 O O . ASN A 1 832 ? -45.303 5.778 30.571 1.00 91.75 832 ASN A O 1
ATOM 6944 N N . GLN A 1 833 ? -46.275 4.701 28.859 1.00 93.31 833 GLN A N 1
ATOM 6945 C CA . GLN A 1 833 ? -46.905 5.904 28.320 1.00 93.31 833 GLN A CA 1
ATOM 6946 C C . GLN A 1 833 ? -48.042 6.354 29.242 1.00 93.31 833 GLN A C 1
ATOM 6948 O O . GLN A 1 833 ? -48.927 5.556 29.512 1.00 93.31 833 GLN A O 1
ATOM 6953 N N . PRO A 1 834 ? -48.054 7.603 29.727 1.00 94.00 834 PRO A N 1
ATOM 6954 C CA . PRO A 1 834 ? -49.123 8.070 30.595 1.00 94.00 834 PRO A CA 1
ATOM 6955 C C . PRO A 1 834 ? -50.432 8.290 29.822 1.00 94.00 834 PRO A C 1
ATOM 6957 O O . PRO A 1 834 ? -50.434 8.899 28.749 1.00 94.00 834 PRO A O 1
ATOM 6960 N N . ASP A 1 835 ? -51.552 7.839 30.399 1.00 92.75 835 ASP A N 1
ATOM 6961 C CA . ASP A 1 835 ? -52.896 8.018 29.816 1.00 92.75 835 ASP A CA 1
ATOM 6962 C C . ASP A 1 835 ? -53.326 9.502 29.787 1.00 92.75 835 ASP A C 1
ATOM 6964 O O . ASP A 1 835 ? -54.081 9.923 28.912 1.00 92.75 835 ASP A O 1
ATOM 6968 N N . ASN A 1 836 ? -52.818 10.304 30.732 1.00 92.75 836 ASN A N 1
ATOM 6969 C CA . ASN A 1 836 ? -53.054 11.745 30.864 1.00 92.75 836 ASN A CA 1
ATOM 6970 C C . ASN A 1 836 ? -51.718 12.505 30.861 1.00 92.75 836 ASN A C 1
ATOM 6972 O O . ASN A 1 836 ? -50.693 11.951 31.239 1.00 92.75 836 ASN A O 1
ATOM 6976 N N . PHE A 1 837 ? -51.692 13.774 30.452 1.00 94.00 837 PHE A N 1
ATOM 6977 C CA . PHE A 1 837 ? -50.459 14.572 30.438 1.00 94.00 837 PHE A CA 1
ATOM 6978 C C . PHE A 1 837 ? -50.757 16.072 30.413 1.00 94.00 837 PHE A C 1
ATOM 6980 O O . PHE A 1 837 ? -51.781 16.491 29.877 1.00 94.00 837 PHE A O 1
ATOM 6987 N N . ASP A 1 838 ? -49.832 16.886 30.933 1.00 95.81 838 ASP A N 1
ATOM 6988 C CA . ASP A 1 838 ? -49.921 18.347 30.799 1.00 95.81 838 ASP A CA 1
ATOM 6989 C C . ASP A 1 838 ? -49.368 18.806 29.441 1.00 95.81 838 ASP A C 1
ATOM 6991 O O . ASP A 1 838 ? -50.000 19.586 28.731 1.00 95.81 838 ASP A O 1
ATOM 6995 N N . LYS A 1 839 ? -48.199 18.282 29.045 1.00 96.88 839 LYS A N 1
ATOM 6996 C CA . LYS A 1 839 ? -47.599 18.511 27.723 1.00 96.88 839 LYS A CA 1
ATOM 6997 C C . LYS A 1 839 ? -47.012 17.214 27.166 1.00 96.88 839 LYS A C 1
ATOM 6999 O O . LYS A 1 839 ? -46.348 16.478 27.893 1.00 96.88 839 LYS A O 1
ATOM 7004 N N . LYS A 1 840 ? -47.224 16.973 25.869 1.00 96.38 840 LYS A N 1
ATOM 7005 C CA . LYS A 1 840 ? -46.674 15.849 25.096 1.00 96.38 840 LYS A CA 1
ATOM 7006 C C . LYS A 1 840 ? -46.113 16.363 23.774 1.00 96.38 840 LYS A C 1
ATOM 7008 O O . LYS A 1 840 ? -46.821 17.040 23.033 1.00 96.38 840 LYS A O 1
ATOM 7013 N N . GLU A 1 841 ? -44.875 16.008 23.457 1.00 96.44 841 GLU A N 1
ATOM 7014 C CA . GLU A 1 841 ? -44.245 16.338 22.174 1.00 96.44 841 GLU A CA 1
ATOM 7015 C C . GLU A 1 841 ? -43.448 15.154 21.618 1.00 96.44 841 GLU A C 1
ATOM 7017 O O . GLU A 1 841 ? -42.864 14.378 22.375 1.00 96.44 841 GLU A O 1
ATOM 7022 N N . LEU A 1 842 ? -43.444 14.986 20.290 1.00 95.00 842 LEU A N 1
ATOM 7023 C CA . LEU A 1 842 ? -42.558 14.023 19.634 1.00 95.00 842 LEU A CA 1
ATOM 7024 C C . LEU A 1 842 ? -41.123 14.555 19.713 1.00 95.00 842 LEU A C 1
ATOM 7026 O O . LEU A 1 842 ? -40.847 15.685 19.310 1.00 95.00 842 LEU A O 1
ATOM 7030 N N . SER A 1 843 ? -40.220 13.734 20.228 1.00 94.31 843 SER A N 1
ATOM 7031 C CA . SER A 1 843 ? -38.838 14.076 20.533 1.00 94.31 843 SER A CA 1
ATOM 7032 C C . SER A 1 843 ? -37.880 13.037 19.957 1.00 94.31 843 SER A C 1
ATOM 7034 O O . SER A 1 843 ? -38.266 11.927 19.580 1.00 94.31 843 SER A O 1
ATOM 7036 N N . TYR A 1 844 ? -36.609 13.419 19.893 1.00 92.50 844 TYR A N 1
ATOM 7037 C CA . TYR A 1 844 ? -35.529 12.507 19.552 1.00 92.50 844 TYR A CA 1
ATOM 7038 C C . TYR A 1 844 ? -35.253 11.520 20.690 1.00 92.50 844 TYR A C 1
ATOM 7040 O O . TYR A 1 844 ? -35.414 11.856 21.867 1.00 92.50 844 TYR A O 1
ATOM 7048 N N . LEU A 1 845 ? -34.813 10.321 20.313 1.00 90.75 845 LEU A N 1
ATOM 7049 C CA . LEU A 1 845 ? -34.050 9.427 21.170 1.00 90.75 845 LEU A CA 1
ATOM 7050 C C . LEU A 1 845 ? -32.787 10.156 21.638 1.00 90.75 845 LEU A C 1
ATOM 7052 O O . LEU A 1 845 ? -32.129 10.822 20.837 1.00 90.75 845 LEU A O 1
ATOM 7056 N N . ASP A 1 846 ? -32.446 10.045 22.918 1.00 88.44 846 ASP A N 1
ATOM 7057 C CA . ASP A 1 846 ? -31.236 10.680 23.433 1.00 88.44 846 ASP A CA 1
ATOM 7058 C C . ASP A 1 846 ? -29.985 10.074 22.780 1.00 88.44 846 ASP A C 1
ATOM 7060 O O . ASP A 1 846 ? -29.759 8.862 22.815 1.00 88.44 846 ASP A O 1
ATOM 7064 N N . GLY A 1 847 ? -29.138 10.939 22.226 1.00 89.44 847 GLY A N 1
ATOM 7065 C CA . GLY A 1 847 ? -27.908 10.524 21.562 1.00 89.44 847 GLY A CA 1
ATOM 7066 C C . GLY A 1 847 ? -28.089 10.213 20.076 1.00 89.44 847 GLY A C 1
ATOM 7067 O O . GLY A 1 847 ? -28.980 10.740 19.415 1.00 89.44 847 GLY A O 1
ATOM 7068 N N . SER A 1 848 ? -27.181 9.410 19.529 1.00 92.88 848 SER A N 1
ATOM 7069 C CA . SER A 1 848 ? -27.171 8.982 18.129 1.00 92.88 848 SER A CA 1
ATOM 7070 C C . SER A 1 848 ? -26.998 7.469 18.018 1.00 92.88 848 SER A C 1
ATOM 7072 O O . SER A 1 848 ? -26.421 6.833 18.900 1.00 92.88 848 SER A O 1
ATOM 7074 N N . ILE A 1 849 ? -27.517 6.883 16.941 1.00 94.38 849 ILE A N 1
ATOM 7075 C CA . ILE A 1 849 ? -27.584 5.430 16.754 1.00 94.38 849 ILE A CA 1
ATOM 7076 C C . ILE A 1 849 ? -27.209 5.040 15.328 1.00 94.38 849 ILE A C 1
ATOM 7078 O O . ILE A 1 849 ? -27.403 5.817 14.392 1.00 94.38 849 ILE A O 1
ATOM 7082 N N . LYS A 1 850 ? -26.669 3.838 15.151 1.00 96.12 850 LYS A N 1
ATOM 7083 C CA . LYS A 1 850 ? -26.325 3.303 13.834 1.00 96.12 850 LYS A CA 1
ATOM 7084 C C . LYS A 1 850 ? -26.448 1.787 13.804 1.00 96.12 850 LYS A C 1
ATOM 7086 O O . LYS A 1 850 ? -26.055 1.107 14.751 1.00 96.12 850 LYS A O 1
ATOM 7091 N N . ILE A 1 851 ? -26.958 1.258 12.700 1.00 97.38 851 ILE A N 1
ATOM 7092 C CA . ILE A 1 851 ? -26.903 -0.169 12.385 1.00 97.38 851 ILE A CA 1
ATOM 7093 C C . ILE A 1 851 ? -25.477 -0.506 11.937 1.00 97.38 851 ILE A C 1
ATOM 7095 O O . ILE A 1 851 ? -24.950 0.100 11.005 1.00 97.38 851 ILE A O 1
ATOM 7099 N N . ILE A 1 852 ? -24.854 -1.468 12.616 1.00 96.56 852 ILE A N 1
ATOM 7100 C CA . ILE A 1 852 ? -23.502 -1.952 12.313 1.00 96.56 852 ILE A CA 1
ATOM 7101 C C . ILE A 1 852 ? -23.573 -3.150 11.369 1.00 96.56 852 ILE A C 1
ATOM 7103 O O . ILE A 1 852 ? -22.884 -3.179 10.352 1.00 96.56 852 ILE A O 1
ATOM 7107 N N . ASN A 1 853 ? -24.435 -4.122 11.677 1.00 96.25 853 ASN A N 1
ATOM 7108 C CA . ASN A 1 853 ? -24.574 -5.341 10.891 1.00 96.25 853 ASN A CA 1
ATOM 7109 C C . ASN A 1 853 ? -26.030 -5.543 10.461 1.00 96.25 853 ASN A C 1
ATOM 7111 O O . ASN A 1 853 ? -26.820 -6.170 11.160 1.00 96.25 853 ASN A O 1
ATOM 7115 N N . TYR A 1 854 ? -26.377 -4.995 9.296 1.00 97.38 854 TYR A N 1
ATOM 7116 C CA . TYR A 1 854 ? -27.741 -5.008 8.764 1.00 97.38 854 TYR A CA 1
ATOM 7117 C C . TYR A 1 854 ? -28.308 -6.422 8.568 1.00 97.38 854 TYR A C 1
ATOM 7119 O O . TYR A 1 854 ? -29.403 -6.723 9.044 1.00 97.38 854 TYR A O 1
ATOM 7127 N N . GLU A 1 855 ? -27.564 -7.306 7.904 1.00 96.62 855 GLU A N 1
ATOM 7128 C CA . GLU A 1 855 ? -28.039 -8.663 7.606 1.00 96.62 855 GLU A CA 1
ATOM 7129 C C . GLU A 1 855 ? -28.218 -9.489 8.878 1.00 96.62 855 GLU A C 1
ATOM 7131 O O . GLU A 1 855 ? -29.206 -10.212 9.034 1.00 96.62 855 GLU A O 1
ATOM 7136 N N . LYS A 1 856 ? -27.269 -9.369 9.813 1.00 96.81 856 LYS A N 1
ATOM 7137 C CA . LYS A 1 856 ? -27.345 -10.064 11.094 1.00 96.81 856 LYS A CA 1
ATOM 7138 C C . LYS A 1 856 ? -28.475 -9.515 11.964 1.00 96.81 856 LYS A C 1
ATOM 7140 O O . LYS A 1 856 ? -29.223 -10.315 12.517 1.00 96.81 856 LYS A O 1
ATOM 7145 N N . LEU A 1 857 ? -28.658 -8.193 12.008 1.00 97.94 857 LEU A N 1
ATOM 7146 C CA . LEU A 1 857 ? -29.779 -7.557 12.698 1.00 97.94 857 LEU A CA 1
ATOM 7147 C C . LEU A 1 857 ? -31.118 -8.101 12.183 1.00 97.94 857 LEU A C 1
ATOM 7149 O O . LEU A 1 857 ? -31.950 -8.525 12.981 1.00 97.94 857 LEU A O 1
ATOM 7153 N N . CYS A 1 858 ? -31.312 -8.158 10.862 1.00 97.69 858 CYS A N 1
ATOM 7154 C CA . CYS A 1 858 ? -32.543 -8.695 10.272 1.00 97.69 858 CYS A CA 1
ATOM 7155 C C . CYS A 1 858 ? -32.741 -10.180 10.598 1.00 97.69 858 CYS A C 1
ATOM 7157 O O . CYS A 1 858 ? -33.854 -10.600 10.904 1.00 97.69 858 CYS A O 1
ATOM 7159 N N . ARG A 1 859 ? -31.663 -10.974 10.593 1.00 97.06 859 ARG A N 1
ATOM 7160 C CA . ARG A 1 859 ? -31.710 -12.390 10.983 1.00 97.06 859 ARG A CA 1
ATOM 7161 C C . ARG A 1 859 ? -32.118 -12.566 12.445 1.00 97.06 859 ARG A C 1
ATOM 7163 O O . ARG A 1 859 ? -32.961 -13.409 12.735 1.00 97.06 859 ARG A O 1
ATOM 7170 N N . ASN A 1 860 ? -31.554 -11.764 13.344 1.00 97.44 860 ASN A N 1
ATOM 7171 C CA . ASN A 1 860 ? -31.886 -11.786 14.768 1.00 97.44 860 ASN A CA 1
ATOM 7172 C C . ASN A 1 860 ? -33.330 -11.320 15.025 1.00 97.44 860 ASN A C 1
ATOM 7174 O O . ASN A 1 860 ? -33.972 -11.802 15.951 1.00 97.44 860 ASN A O 1
ATOM 7178 N N . LEU A 1 861 ? -33.869 -10.442 14.173 1.00 97.56 861 LEU A N 1
ATOM 7179 C CA . LEU A 1 861 ? -35.259 -9.980 14.216 1.00 97.56 861 LEU A CA 1
ATOM 7180 C C . LEU A 1 861 ? -36.245 -10.868 13.436 1.00 97.56 861 LEU A C 1
ATOM 7182 O O . LEU A 1 861 ? -37.424 -10.529 13.365 1.00 97.56 861 LEU A O 1
ATOM 7186 N N . ASN A 1 862 ? -35.829 -12.011 12.883 1.00 96.19 862 ASN A N 1
ATOM 7187 C CA . ASN A 1 862 ? -36.726 -12.878 12.107 1.00 96.19 862 ASN A CA 1
ATOM 7188 C C . ASN A 1 862 ? -37.966 -13.296 12.929 1.00 96.19 862 ASN A C 1
ATOM 7190 O O . ASN A 1 862 ? -39.101 -13.112 12.487 1.00 96.19 862 ASN A O 1
ATOM 7194 N N . GLY A 1 863 ? -37.770 -13.738 14.175 1.00 96.50 863 GLY A N 1
ATOM 7195 C CA . GLY A 1 863 ? -38.880 -14.086 15.068 1.00 96.50 863 GLY A CA 1
ATOM 7196 C C . GLY A 1 863 ? -39.748 -12.890 15.477 1.00 96.50 863 GLY A C 1
ATOM 7197 O O . GLY A 1 863 ? -40.899 -13.080 15.863 1.00 96.50 863 GLY A O 1
ATOM 7198 N N . TYR A 1 864 ? -39.244 -11.656 15.378 1.00 96.94 864 TYR A N 1
ATOM 7199 C CA . TYR A 1 864 ? -40.041 -10.438 15.539 1.00 96.94 864 TYR A CA 1
ATOM 7200 C C . TYR A 1 864 ? -40.911 -10.222 14.300 1.00 96.94 864 TYR A C 1
ATOM 7202 O O . TYR A 1 864 ? -42.111 -10.003 14.427 1.00 96.94 864 TYR A O 1
ATOM 7210 N N . PHE A 1 865 ? -40.353 -10.370 13.097 1.00 97.50 865 PHE A N 1
ATOM 7211 C CA . PHE A 1 865 ? -41.109 -10.241 11.850 1.00 97.50 865 PHE A CA 1
ATOM 7212 C C . PHE A 1 865 ? -42.257 -11.259 11.757 1.00 97.50 865 PHE A C 1
ATOM 7214 O O . PHE A 1 865 ? -43.378 -10.868 11.430 1.00 97.50 865 PHE A O 1
ATOM 7221 N N . LYS A 1 866 ? -42.031 -12.519 12.158 1.00 96.94 866 LYS A N 1
ATOM 7222 C CA . LYS A 1 866 ? -43.069 -13.574 12.195 1.00 96.94 866 LYS A CA 1
ATOM 7223 C C . LYS A 1 866 ? -44.255 -13.267 13.124 1.00 96.94 866 LYS A C 1
ATOM 7225 O O . LYS A 1 866 ? -45.298 -13.899 13.009 1.00 96.94 866 LYS A O 1
ATOM 7230 N N . GLN A 1 867 ? -44.134 -12.297 14.036 1.00 95.38 867 GLN A N 1
ATOM 7231 C CA . GLN A 1 867 ? -45.246 -11.883 14.907 1.00 95.38 867 GLN A CA 1
ATOM 7232 C C . GLN A 1 867 ? -46.240 -10.939 14.214 1.00 95.38 867 GLN A C 1
ATOM 7234 O O . GLN A 1 867 ? -47.369 -10.803 14.682 1.00 95.38 867 GLN A O 1
ATOM 7239 N N . TYR A 1 868 ? -45.842 -10.281 13.121 1.00 95.38 868 TYR A N 1
ATOM 7240 C CA . TYR A 1 868 ? -46.645 -9.246 12.451 1.00 95.38 868 TYR A CA 1
ATOM 7241 C C . TYR A 1 868 ? -47.000 -9.586 10.999 1.00 95.38 868 TYR A C 1
ATOM 7243 O O . TYR A 1 868 ? -47.786 -8.869 10.372 1.00 95.38 868 TYR A O 1
ATOM 7251 N N . VAL A 1 869 ? -46.393 -10.633 10.442 1.00 95.50 869 VAL A N 1
ATOM 7252 C CA . VAL A 1 869 ? -46.466 -10.996 9.022 1.00 95.50 869 VAL A CA 1
ATOM 7253 C C . VAL A 1 869 ? -46.405 -12.520 8.889 1.00 95.50 869 VAL A C 1
ATOM 7255 O O . VAL A 1 869 ? -45.863 -13.185 9.769 1.00 95.50 869 VAL A O 1
ATOM 7258 N N . ASP A 1 870 ? -46.967 -13.066 7.807 1.00 95.31 870 ASP A N 1
ATOM 7259 C CA . ASP A 1 870 ? -47.070 -14.517 7.594 1.00 95.31 870 ASP A CA 1
ATOM 7260 C C . ASP A 1 870 ? -45.693 -15.204 7.578 1.00 95.31 870 ASP A C 1
ATOM 7262 O O . ASP A 1 870 ? -44.734 -14.689 7.002 1.00 95.31 870 ASP A O 1
ATOM 7266 N N . GLU A 1 871 ? -45.599 -16.390 8.184 1.00 94.69 871 GLU A N 1
ATOM 7267 C CA . GLU A 1 871 ? -44.337 -17.132 8.316 1.00 94.69 871 GLU A CA 1
ATOM 7268 C C . GLU A 1 871 ? -43.697 -17.454 6.958 1.00 94.69 871 GLU A C 1
ATOM 7270 O O . GLU A 1 871 ? -42.528 -17.128 6.753 1.00 94.69 871 GLU A O 1
ATOM 7275 N N . ASP A 1 872 ? -44.484 -17.969 6.008 1.00 94.06 872 ASP A N 1
ATOM 7276 C CA . ASP A 1 872 ? -44.027 -18.277 4.644 1.00 94.06 872 ASP A CA 1
ATOM 7277 C C . ASP A 1 872 ? -43.428 -17.046 3.939 1.00 94.06 872 ASP A C 1
ATOM 7279 O O . ASP A 1 872 ? -42.508 -17.161 3.132 1.00 94.06 872 ASP A O 1
ATOM 7283 N N . PHE A 1 873 ? -43.928 -15.844 4.251 1.00 95.50 873 PHE A N 1
ATOM 7284 C CA . PHE A 1 873 ? -43.389 -14.603 3.701 1.00 95.50 873 PHE A CA 1
ATOM 7285 C C . PHE A 1 873 ? -42.021 -14.261 4.306 1.00 95.50 873 PHE A C 1
ATOM 7287 O O . PHE A 1 873 ? -41.095 -13.902 3.578 1.00 95.50 873 PHE A O 1
ATOM 7294 N N . VAL A 1 874 ? -41.887 -14.363 5.632 1.00 95.00 874 VAL A N 1
ATOM 7295 C CA . VAL A 1 874 ? -40.639 -14.041 6.346 1.00 95.00 874 VAL A CA 1
ATOM 7296 C C . VAL A 1 874 ? -39.523 -15.038 6.017 1.00 95.00 874 VAL A C 1
ATOM 7298 O O . VAL A 1 874 ? -38.354 -14.660 6.007 1.00 95.00 874 VAL A O 1
ATOM 7301 N N . ASP A 1 875 ? -39.864 -16.289 5.717 1.00 93.25 875 ASP A N 1
ATOM 7302 C CA . ASP A 1 875 ? -38.881 -17.306 5.330 1.00 93.25 875 ASP A CA 1
ATOM 7303 C C . ASP A 1 875 ? -38.365 -17.125 3.885 1.00 93.25 875 ASP A C 1
ATOM 7305 O O . ASP A 1 875 ? -37.274 -17.594 3.556 1.00 93.25 875 ASP A O 1
ATOM 7309 N N . GLU A 1 876 ? -39.107 -16.410 3.034 1.00 96.12 876 GLU A N 1
ATOM 7310 C CA . GLU A 1 876 ? -38.757 -16.134 1.631 1.00 96.12 876 GLU A CA 1
ATOM 7311 C C . GLU A 1 876 ? -38.114 -14.748 1.400 1.00 96.12 876 GLU A C 1
ATOM 7313 O O . GLU A 1 876 ? -37.467 -14.542 0.370 1.00 96.12 876 GLU A O 1
ATOM 7318 N N . ILE A 1 877 ? -38.300 -13.775 2.302 1.00 96.94 877 ILE A N 1
ATOM 7319 C CA . ILE A 1 877 ? -37.748 -12.417 2.143 1.00 96.94 877 ILE A CA 1
ATOM 7320 C C . ILE A 1 877 ? -36.229 -12.388 2.376 1.00 96.94 877 ILE A C 1
ATOM 7322 O O . ILE A 1 877 ? -35.711 -12.913 3.362 1.00 96.94 877 ILE A O 1
ATOM 7326 N N . GLU A 1 878 ? -35.495 -11.728 1.480 1.00 96.88 878 GLU A N 1
ATOM 7327 C CA . GLU A 1 878 ? -34.040 -11.600 1.564 1.00 96.88 878 GLU A CA 1
ATOM 7328 C C . GLU A 1 878 ? -33.613 -10.210 2.057 1.00 96.88 878 GLU A C 1
ATOM 7330 O O . GLU A 1 878 ? -34.080 -9.190 1.548 1.00 96.88 878 GLU A O 1
ATOM 7335 N N . PHE A 1 879 ? -32.643 -10.183 2.977 1.00 97.50 879 PHE A N 1
ATOM 7336 C CA . PHE A 1 879 ? -31.932 -8.979 3.420 1.00 97.50 879 PHE A CA 1
ATOM 7337 C C . PHE A 1 879 ? -30.453 -9.110 3.054 1.00 97.50 879 PHE A C 1
ATOM 7339 O O . PHE A 1 879 ? -29.792 -10.040 3.524 1.00 97.50 879 PHE A O 1
ATOM 7346 N N . LYS A 1 880 ? -29.928 -8.217 2.207 1.00 95.81 880 LYS A N 1
ATOM 7347 C CA . LYS A 1 880 ? -28.539 -8.284 1.713 1.00 95.81 880 LYS A CA 1
ATOM 7348 C C . LYS A 1 880 ? -27.881 -6.914 1.634 1.00 95.81 880 LYS A C 1
ATOM 7350 O O . LYS A 1 880 ? -28.545 -5.908 1.396 1.00 95.81 880 LYS A O 1
ATOM 7355 N N . THR A 1 881 ? -26.561 -6.895 1.772 1.00 92.50 881 THR A N 1
ATOM 7356 C CA . THR A 1 881 ? -25.721 -5.722 1.522 1.00 92.50 881 THR A CA 1
ATOM 7357 C C . THR A 1 881 ? -24.859 -5.969 0.285 1.00 92.50 881 THR A C 1
ATOM 7359 O O . THR A 1 881 ? -24.047 -6.892 0.270 1.00 92.50 881 THR A O 1
ATOM 7362 N N . ILE A 1 882 ? -25.004 -5.145 -0.755 1.00 87.31 882 ILE A N 1
ATOM 7363 C CA . ILE A 1 882 ? -24.204 -5.231 -1.992 1.00 87.31 882 ILE A CA 1
ATOM 7364 C C . ILE A 1 882 ? -23.685 -3.835 -2.323 1.00 87.31 882 ILE A C 1
ATOM 7366 O O . ILE A 1 882 ? -24.470 -2.896 -2.389 1.00 87.31 882 ILE A O 1
ATOM 7370 N N . ASP A 1 883 ? -22.371 -3.676 -2.498 1.00 85.00 883 ASP A N 1
ATOM 7371 C CA . ASP A 1 883 ? -21.736 -2.394 -2.848 1.00 85.00 883 ASP A CA 1
ATOM 7372 C C . ASP A 1 883 ? -22.197 -1.205 -1.977 1.00 85.00 883 ASP A C 1
ATOM 7374 O O . ASP A 1 883 ? -22.431 -0.102 -2.468 1.00 85.00 883 ASP A O 1
ATOM 7378 N N . LYS A 1 884 ? -22.331 -1.435 -0.659 1.00 83.06 884 LYS A N 1
ATOM 7379 C CA . LYS A 1 884 ? -22.836 -0.470 0.346 1.00 83.06 884 LYS A CA 1
ATOM 7380 C C . LYS A 1 884 ? -24.304 -0.047 0.179 1.00 83.06 884 LYS A C 1
ATOM 7382 O O . LYS A 1 884 ? -24.720 0.931 0.791 1.00 83.06 884 LYS A O 1
ATOM 7387 N N . LYS A 1 885 ? -25.091 -0.788 -0.597 1.00 92.44 885 LYS A N 1
ATOM 7388 C CA . LYS A 1 885 ? -26.548 -0.650 -0.681 1.00 92.44 885 LYS A CA 1
ATOM 7389 C C . LYS A 1 885 ? -27.223 -1.741 0.142 1.00 92.44 885 LYS A C 1
ATOM 7391 O O . LYS A 1 885 ? -26.783 -2.892 0.118 1.00 92.44 885 LYS A O 1
ATOM 7396 N N . TYR A 1 886 ? -28.288 -1.375 0.841 1.00 96.56 886 TYR A N 1
ATOM 7397 C CA . TYR A 1 886 ? -29.086 -2.261 1.684 1.00 96.56 886 TYR A CA 1
ATOM 7398 C C . TYR A 1 886 ? -30.337 -2.676 0.920 1.00 96.56 886 TYR A C 1
ATOM 7400 O O . TYR A 1 886 ? -31.114 -1.826 0.485 1.00 96.56 886 TYR A O 1
ATOM 7408 N N . ILE A 1 887 ? -30.496 -3.978 0.720 1.00 97.25 887 ILE A N 1
ATOM 7409 C CA . ILE A 1 887 ? -31.499 -4.545 -0.174 1.00 97.25 887 ILE A CA 1
ATOM 7410 C C . ILE A 1 887 ? -32.481 -5.380 0.640 1.00 97.25 887 ILE A C 1
ATOM 7412 O O . ILE A 1 887 ? -32.064 -6.285 1.367 1.00 97.25 887 ILE A O 1
ATOM 7416 N N . ILE A 1 888 ? -33.773 -5.101 0.455 1.00 97.62 888 ILE A N 1
ATOM 7417 C CA . ILE A 1 888 ? -34.884 -5.967 0.859 1.00 97.62 888 ILE A CA 1
ATOM 7418 C C . ILE A 1 888 ? -35.515 -6.501 -0.421 1.00 97.62 888 ILE A C 1
ATOM 7420 O O . ILE A 1 888 ? -36.010 -5.718 -1.231 1.00 97.62 888 ILE A O 1
ATOM 7424 N N . ARG A 1 889 ? -35.502 -7.819 -0.620 1.00 97.19 889 ARG A N 1
ATOM 7425 C CA . ARG A 1 889 ? -36.025 -8.445 -1.840 1.00 97.19 889 ARG A CA 1
ATOM 7426 C C . ARG A 1 889 ? -37.053 -9.512 -1.506 1.00 97.19 889 ARG A C 1
ATOM 7428 O O . ARG A 1 889 ? -36.826 -10.348 -0.637 1.00 97.19 889 ARG A O 1
ATOM 7435 N N . TYR A 1 890 ? -38.159 -9.511 -2.240 1.00 96.31 890 TYR A N 1
ATOM 7436 C CA . TYR A 1 890 ? -39.166 -10.562 -2.182 1.00 96.31 890 TYR A CA 1
ATOM 7437 C C . TYR A 1 890 ? -39.756 -10.801 -3.574 1.00 96.31 890 TYR A C 1
ATOM 7439 O O . TYR A 1 890 ? -40.454 -9.941 -4.113 1.00 96.31 890 TYR A O 1
ATOM 7447 N N . LYS A 1 891 ? -39.510 -11.989 -4.143 1.00 92.81 891 LYS A N 1
ATOM 7448 C CA . LYS A 1 891 ? -39.919 -12.349 -5.515 1.00 92.81 891 LYS A CA 1
ATOM 7449 C C . LYS A 1 891 ? -39.445 -11.290 -6.521 1.00 92.81 891 LYS A C 1
ATOM 7451 O O . LYS A 1 891 ? -38.239 -11.100 -6.655 1.00 92.81 891 LYS A O 1
ATOM 7456 N N . ASP A 1 892 ? -40.376 -10.608 -7.184 1.00 92.50 892 ASP A N 1
ATOM 7457 C CA . ASP A 1 892 ? -40.095 -9.590 -8.201 1.00 92.50 892 ASP A CA 1
ATOM 7458 C C . ASP A 1 892 ? -39.976 -8.166 -7.617 1.00 92.50 892 ASP A C 1
ATOM 7460 O O . ASP A 1 892 ? -39.629 -7.236 -8.342 1.00 92.50 892 ASP A O 1
ATOM 7464 N N . GLU A 1 893 ? -40.271 -7.972 -6.324 1.00 96.88 893 GLU A N 1
ATOM 7465 C CA . GLU A 1 893 ? -40.123 -6.681 -5.646 1.00 96.88 893 GLU A CA 1
ATOM 7466 C C . GLU A 1 893 ? -38.737 -6.553 -5.000 1.00 96.88 893 GLU A C 1
ATOM 7468 O O . GLU A 1 893 ? -38.267 -7.448 -4.289 1.00 96.88 893 GLU A O 1
ATOM 7473 N N . GLU A 1 894 ? -38.097 -5.403 -5.208 1.00 96.38 894 GLU A N 1
ATOM 7474 C CA . GLU A 1 894 ? -36.798 -5.068 -4.633 1.00 96.38 894 GLU A CA 1
ATOM 7475 C C . GLU A 1 894 ? -36.798 -3.619 -4.139 1.00 96.38 894 GLU A C 1
ATOM 7477 O O . GLU A 1 894 ? -37.016 -2.686 -4.909 1.00 96.38 894 GLU A O 1
ATOM 7482 N N . LEU A 1 895 ? -36.529 -3.436 -2.846 1.00 96.94 895 LEU A N 1
ATOM 7483 C CA . LEU A 1 895 ? -36.272 -2.138 -2.235 1.00 96.94 895 LEU A CA 1
ATOM 7484 C C . LEU A 1 895 ? -34.767 -1.969 -2.042 1.00 96.94 895 LEU A C 1
ATOM 7486 O O . LEU A 1 895 ? -34.130 -2.776 -1.361 1.00 96.94 895 LEU A O 1
ATOM 7490 N N . ILE A 1 896 ? -34.220 -0.891 -2.599 1.00 96.12 896 ILE A N 1
ATOM 7491 C CA . ILE A 1 896 ? -32.812 -0.519 -2.467 1.00 96.12 896 ILE A CA 1
ATOM 7492 C C . ILE A 1 896 ? -32.720 0.763 -1.645 1.00 96.12 896 ILE A C 1
ATOM 7494 O O . ILE A 1 896 ? -33.294 1.784 -2.015 1.00 96.12 896 ILE A O 1
ATOM 7498 N N . ILE A 1 897 ? -31.946 0.722 -0.563 1.00 95.88 897 ILE A N 1
ATOM 7499 C CA . ILE A 1 897 ? -31.606 1.889 0.253 1.00 95.88 897 ILE A CA 1
ATOM 7500 C C . ILE A 1 897 ? -30.097 2.112 0.127 1.00 95.88 897 ILE A C 1
ATOM 7502 O O . ILE A 1 897 ? -29.301 1.258 0.512 1.00 95.88 897 ILE A O 1
ATOM 7506 N N . ASP A 1 898 ? -29.690 3.246 -0.434 1.00 93.06 898 ASP A N 1
ATOM 7507 C CA . ASP A 1 898 ? -28.288 3.614 -0.679 1.00 93.06 898 ASP A CA 1
ATOM 7508 C C . ASP A 1 898 ? -27.701 4.564 0.382 1.00 93.06 898 ASP A C 1
ATOM 7510 O O . ASP A 1 898 ? -26.533 4.946 0.302 1.00 93.06 898 ASP A O 1
ATOM 7514 N N . ASP A 1 899 ? -28.493 4.897 1.404 1.00 92.38 899 ASP A N 1
ATOM 7515 C CA . ASP A 1 899 ? -28.117 5.762 2.519 1.00 92.38 899 ASP A CA 1
ATOM 7516 C C . ASP A 1 899 ? -28.378 5.072 3.868 1.00 92.38 899 ASP A C 1
ATOM 7518 O O . ASP A 1 899 ? -29.509 4.729 4.224 1.00 92.38 899 ASP A O 1
ATOM 7522 N N . ILE A 1 900 ? -27.316 4.892 4.654 1.00 93.56 900 ILE A N 1
ATOM 7523 C CA . ILE A 1 900 ? -27.392 4.296 5.992 1.00 93.56 900 ILE A CA 1
ATOM 7524 C C . ILE A 1 900 ? -28.199 5.165 6.974 1.00 93.56 900 ILE A C 1
ATOM 7526 O O . ILE A 1 900 ? -28.825 4.611 7.873 1.00 93.56 900 ILE A O 1
ATOM 7530 N N . ASP A 1 901 ? -28.249 6.495 6.814 1.00 93.69 901 ASP A N 1
ATOM 7531 C CA . ASP A 1 901 ? -29.079 7.352 7.676 1.00 93.69 901 ASP A CA 1
ATOM 7532 C C . ASP A 1 901 ? -30.570 7.066 7.457 1.00 93.69 901 ASP A C 1
ATOM 7534 O O . ASP A 1 901 ? -31.324 6.913 8.423 1.00 93.69 901 ASP A O 1
ATOM 7538 N N . LYS A 1 902 ? -30.977 6.888 6.193 1.00 94.81 902 LYS A N 1
ATOM 7539 C CA . LYS A 1 902 ? -32.328 6.432 5.847 1.00 94.81 902 LYS A CA 1
ATOM 7540 C C . LYS A 1 902 ? -32.612 5.043 6.402 1.00 94.81 902 LYS A C 1
ATOM 7542 O O . LYS A 1 902 ? -33.682 4.840 6.965 1.00 94.81 902 LYS A O 1
ATOM 7547 N N . LEU A 1 903 ? -31.667 4.104 6.302 1.00 96.50 903 LEU A N 1
ATOM 7548 C CA . LEU A 1 903 ? -31.835 2.758 6.862 1.00 96.50 903 LEU A CA 1
ATOM 7549 C C . LEU A 1 903 ? -32.028 2.795 8.387 1.00 96.50 903 LEU A C 1
ATOM 7551 O O . LEU A 1 903 ? -32.952 2.172 8.909 1.00 96.50 903 LEU A O 1
ATOM 7555 N N . ASN A 1 904 ? -31.190 3.549 9.104 1.00 96.25 904 ASN A N 1
ATOM 7556 C CA . ASN A 1 904 ? -31.297 3.707 10.555 1.00 96.25 904 ASN A CA 1
ATOM 7557 C C . ASN A 1 904 ? -32.677 4.259 10.945 1.00 96.25 904 ASN A C 1
ATOM 7559 O O . ASN A 1 904 ? -33.327 3.742 11.857 1.00 96.25 904 ASN A O 1
ATOM 7563 N N . LYS A 1 905 ? -33.143 5.295 10.236 1.00 96.00 905 LYS A N 1
ATOM 7564 C CA . LYS A 1 905 ? -34.453 5.907 10.474 1.00 96.00 905 LYS A CA 1
ATOM 7565 C C . LYS A 1 905 ? -35.616 5.031 10.031 1.00 96.00 905 LYS A C 1
ATOM 7567 O O . LYS A 1 905 ? -36.643 5.059 10.689 1.00 96.00 905 LYS A O 1
ATOM 7572 N N . LEU A 1 906 ? -35.477 4.206 8.999 1.00 96.25 906 LEU A N 1
ATOM 7573 C CA . LEU A 1 906 ? -36.510 3.237 8.637 1.00 96.25 906 LEU A CA 1
ATOM 7574 C C . LEU A 1 906 ? -36.792 2.306 9.816 1.00 96.25 906 LEU A C 1
ATOM 7576 O O . LEU A 1 906 ? -37.939 2.136 10.221 1.00 96.25 906 LEU A O 1
ATOM 7580 N N . PHE A 1 907 ? -35.732 1.747 10.402 1.00 96.38 907 PHE A N 1
ATOM 7581 C CA . PHE A 1 907 ? -35.870 0.834 11.530 1.00 96.38 907 PHE A CA 1
ATOM 7582 C C . PHE A 1 907 ? -36.490 1.521 12.748 1.00 96.38 907 PHE A C 1
ATOM 7584 O O . PHE A 1 907 ? -37.255 0.885 13.466 1.00 96.38 907 PHE A O 1
ATOM 7591 N N . LEU A 1 908 ? -36.183 2.797 12.991 1.00 95.50 908 LEU A N 1
ATOM 7592 C CA . LEU A 1 908 ? -36.467 3.446 14.276 1.00 95.50 908 LEU A CA 1
ATOM 7593 C C . LEU A 1 908 ? -37.560 4.520 14.242 1.00 95.50 908 LEU A C 1
ATOM 7595 O O . LEU A 1 908 ? -38.184 4.735 15.273 1.00 95.50 908 LEU A O 1
ATOM 7599 N N . GLU A 1 909 ? -37.834 5.148 13.101 1.00 95.06 909 GLU A N 1
ATOM 7600 C CA . GLU A 1 909 ? -38.913 6.129 12.885 1.00 95.06 909 GLU A CA 1
ATOM 7601 C C . GLU A 1 909 ? -40.084 5.552 12.077 1.00 95.06 909 GLU A C 1
ATOM 7603 O O . GLU A 1 909 ? -41.231 5.855 12.396 1.00 95.06 909 GLU A O 1
ATOM 7608 N N . GLY A 1 910 ? -39.822 4.668 11.106 1.00 94.44 910 GLY A N 1
ATOM 7609 C CA . GLY A 1 910 ? -40.861 3.994 10.323 1.00 94.44 910 GLY A CA 1
ATOM 7610 C C . GLY A 1 910 ? -40.775 4.252 8.821 1.00 94.44 910 GLY A C 1
ATOM 7611 O O . GLY A 1 910 ? -39.739 4.639 8.288 1.00 94.44 910 GLY A O 1
ATOM 7612 N N . LYS A 1 911 ? -41.875 3.996 8.109 1.00 93.38 911 LYS A N 1
ATOM 7613 C CA . LYS A 1 911 ? -41.931 4.047 6.635 1.00 93.38 911 LYS A CA 1
ATOM 7614 C C . LYS A 1 911 ? -41.804 5.469 6.076 1.00 93.38 911 LYS A C 1
ATOM 7616 O O . LYS A 1 911 ? -41.452 5.632 4.914 1.00 93.38 911 LYS A O 1
ATOM 7621 N N . GLU A 1 912 ? -42.147 6.474 6.879 1.00 91.56 912 GLU A N 1
ATOM 7622 C CA . GLU A 1 912 ? -42.308 7.872 6.471 1.00 91.56 912 GLU A CA 1
ATOM 7623 C C . GLU A 1 912 ? -41.001 8.457 5.911 1.00 91.56 912 GLU A C 1
ATOM 7625 O O . GLU A 1 912 ? -41.020 9.428 5.162 1.00 91.56 912 GLU A O 1
ATOM 7630 N N . VAL A 1 913 ? -39.856 7.850 6.242 1.00 93.44 913 VAL A N 1
ATOM 7631 C CA . VAL A 1 913 ? -38.536 8.281 5.762 1.00 93.44 913 VAL A CA 1
ATOM 7632 C C . VAL A 1 913 ? -38.148 7.739 4.384 1.00 93.44 913 VAL A C 1
ATOM 7634 O O . VAL A 1 913 ? -37.146 8.191 3.833 1.00 93.44 913 VAL A O 1
ATOM 7637 N N . ILE A 1 914 ? -38.921 6.795 3.836 1.00 93.69 914 ILE A N 1
ATOM 7638 C CA . ILE A 1 914 ? -38.669 6.152 2.537 1.00 93.69 914 ILE A CA 1
ATOM 7639 C C . ILE A 1 914 ? -39.943 6.034 1.680 1.00 93.69 914 ILE A C 1
ATOM 7641 O O . ILE A 1 914 ? -40.114 5.070 0.938 1.00 93.69 914 ILE A O 1
ATOM 7645 N N . GLU A 1 915 ? -40.900 6.961 1.819 1.00 91.44 915 GLU A N 1
ATOM 7646 C CA . GLU A 1 915 ? -42.185 6.855 1.104 1.00 91.44 915 GLU A CA 1
ATOM 7647 C C . GLU A 1 915 ? -42.012 6.780 -0.418 1.00 91.44 915 GLU A C 1
ATOM 7649 O O . GLU A 1 915 ? -42.695 5.979 -1.055 1.00 91.44 915 GLU A O 1
ATOM 7654 N N . ASN A 1 916 ? -41.061 7.540 -0.971 1.00 89.94 916 ASN A N 1
ATOM 7655 C CA . ASN A 1 916 ? -40.778 7.576 -2.407 1.00 89.94 916 ASN A CA 1
ATOM 7656 C C . ASN A 1 916 ? -40.249 6.225 -2.912 1.00 89.94 916 ASN A C 1
ATOM 7658 O O . ASN A 1 916 ? -40.659 5.736 -3.959 1.00 89.94 916 ASN A O 1
ATOM 7662 N N . GLU A 1 917 ? -39.354 5.593 -2.154 1.00 92.94 917 GLU A N 1
ATOM 7663 C CA . GLU A 1 917 ? -38.768 4.294 -2.489 1.00 92.94 917 GLU A CA 1
ATOM 7664 C C . GLU A 1 917 ? -39.790 3.145 -2.392 1.00 92.94 917 GLU A C 1
ATOM 7666 O O . GLU A 1 917 ? -39.553 2.055 -2.912 1.00 92.94 917 GLU A O 1
ATOM 7671 N N . LEU A 1 918 ? -40.935 3.378 -1.740 1.00 92.88 918 LEU A N 1
ATOM 7672 C CA . LEU A 1 918 ? -42.018 2.409 -1.585 1.00 92.88 918 LEU A CA 1
ATOM 7673 C C . LEU A 1 918 ? -43.159 2.573 -2.604 1.00 92.88 918 LEU A C 1
ATOM 7675 O O . LEU A 1 918 ? -44.064 1.736 -2.581 1.00 92.88 918 LEU A O 1
ATOM 7679 N N . GLU A 1 919 ? -43.168 3.611 -3.452 1.00 88.50 919 GLU A N 1
ATOM 7680 C CA . GLU A 1 919 ? -44.318 3.950 -4.317 1.00 88.50 919 GLU A CA 1
ATOM 7681 C C . GLU A 1 919 ? -44.744 2.797 -5.241 1.00 88.50 919 GLU A C 1
ATOM 7683 O O . GLU A 1 919 ? -45.937 2.503 -5.353 1.00 88.50 919 GLU A O 1
ATOM 7688 N N . ASP A 1 920 ? -43.773 2.091 -5.825 1.00 90.06 920 ASP A N 1
ATOM 7689 C CA . ASP A 1 920 ? -44.010 1.001 -6.781 1.00 90.06 920 ASP A CA 1
ATOM 7690 C C . ASP A 1 920 ? -44.008 -0.402 -6.144 1.00 90.06 920 ASP A C 1
ATOM 7692 O O . ASP A 1 920 ? -44.233 -1.405 -6.827 1.00 90.06 920 ASP A O 1
ATOM 7696 N N . LEU A 1 921 ? -43.797 -0.499 -4.827 1.00 94.06 921 LEU A N 1
ATOM 7697 C CA . LEU A 1 921 ? -43.669 -1.767 -4.105 1.00 94.06 921 LEU A CA 1
ATOM 7698 C C . LEU A 1 921 ? -44.932 -2.035 -3.284 1.00 94.06 921 LEU A C 1
ATOM 7700 O O . LEU A 1 921 ? -45.232 -1.322 -2.329 1.00 94.06 921 LEU A O 1
ATOM 7704 N N . LYS A 1 922 ? -45.700 -3.079 -3.603 1.00 93.19 922 LYS A N 1
ATOM 7705 C CA . LYS A 1 922 ? -46.953 -3.379 -2.889 1.00 93.19 922 LYS A CA 1
ATOM 7706 C C . LYS A 1 922 ? -46.715 -4.276 -1.684 1.00 93.19 922 LYS A C 1
ATOM 7708 O O . LYS A 1 922 ? -47.224 -3.995 -0.595 1.00 93.19 922 LYS A O 1
ATOM 7713 N N . ILE A 1 923 ? -45.978 -5.363 -1.877 1.00 95.00 923 ILE A N 1
ATOM 7714 C CA . ILE A 1 923 ? -45.768 -6.402 -0.869 1.00 95.00 923 ILE A CA 1
ATOM 7715 C C . ILE A 1 923 ? -44.750 -5.920 0.167 1.00 95.00 923 ILE A C 1
ATOM 7717 O O . ILE A 1 923 ? -45.048 -5.933 1.364 1.00 95.00 923 ILE A O 1
ATOM 7721 N N . ILE A 1 924 ? -43.601 -5.407 -0.274 1.00 96.25 924 ILE A N 1
ATOM 7722 C CA . ILE A 1 924 ? -42.566 -4.869 0.616 1.00 96.25 924 ILE A CA 1
ATOM 7723 C C . ILE A 1 924 ? -43.105 -3.664 1.398 1.00 96.25 924 ILE A C 1
ATOM 7725 O O . ILE A 1 924 ? -42.909 -3.589 2.608 1.00 96.25 924 ILE A O 1
ATOM 7729 N N . SER A 1 925 ? -43.877 -2.767 0.773 1.00 95.62 925 SER A N 1
ATOM 7730 C CA . SER A 1 925 ? -44.502 -1.639 1.488 1.00 95.62 925 SER A CA 1
ATOM 7731 C C . SER A 1 925 ? -45.444 -2.103 2.602 1.00 95.62 925 SER A C 1
ATOM 7733 O O . SER A 1 925 ? -45.466 -1.504 3.681 1.00 95.62 925 SER A O 1
ATOM 7735 N N . LYS A 1 926 ? -46.197 -3.193 2.387 1.00 95.19 926 LYS A N 1
ATOM 7736 C CA . LYS A 1 926 ? -47.040 -3.799 3.429 1.00 95.19 926 LYS A CA 1
ATOM 7737 C C . LYS A 1 926 ? -46.194 -4.371 4.568 1.00 95.19 926 LYS A C 1
ATOM 7739 O O . LYS A 1 926 ? -46.519 -4.112 5.722 1.00 95.19 926 LYS A O 1
ATOM 7744 N N . PHE A 1 927 ? -45.116 -5.090 4.255 1.00 96.62 927 PHE A N 1
ATOM 7745 C CA . PHE A 1 927 ? -44.173 -5.606 5.251 1.00 96.62 927 PHE A CA 1
ATOM 7746 C C . PHE A 1 927 ? -43.605 -4.480 6.127 1.00 96.62 927 PHE A C 1
ATOM 7748 O O . PHE A 1 927 ? -43.770 -4.509 7.346 1.00 96.62 927 PHE A O 1
ATOM 7755 N N . ILE A 1 928 ? -43.031 -3.444 5.504 1.00 96.50 928 ILE A N 1
ATOM 7756 C CA . ILE A 1 928 ? -42.426 -2.295 6.192 1.00 96.50 928 ILE A CA 1
ATOM 7757 C C . ILE A 1 928 ? -43.420 -1.615 7.143 1.00 96.50 928 ILE A C 1
ATOM 7759 O O . ILE A 1 928 ? -43.084 -1.344 8.294 1.00 96.50 928 ILE A O 1
ATOM 7763 N N . LYS A 1 929 ? -44.662 -1.393 6.690 1.00 94.75 929 LYS A N 1
ATOM 7764 C CA . LYS A 1 929 ? -45.745 -0.798 7.495 1.00 94.75 929 LYS A CA 1
ATOM 7765 C C . LYS A 1 929 ? -46.105 -1.616 8.737 1.00 94.75 929 LYS A C 1
ATOM 7767 O O . LYS A 1 929 ? -46.565 -1.034 9.716 1.00 94.75 929 LYS A O 1
ATOM 7772 N N . SER A 1 930 ? -45.948 -2.937 8.685 1.00 95.06 930 SER A N 1
ATOM 7773 C CA . SER A 1 930 ? -46.308 -3.831 9.788 1.00 95.06 930 SER A CA 1
ATOM 7774 C C . SER A 1 930 ? -45.221 -3.915 10.857 1.00 95.06 930 SER A C 1
ATOM 7776 O O . SER A 1 930 ? -45.543 -3.985 12.042 1.00 95.06 930 SER A O 1
ATOM 7778 N N . VAL A 1 931 ? -43.946 -3.914 10.456 1.00 95.06 931 VAL A N 1
ATOM 7779 C CA . VAL A 1 931 ? -42.825 -4.229 11.362 1.00 95.06 931 VAL A CA 1
ATOM 7780 C C . VAL A 1 931 ? -42.030 -3.006 11.815 1.00 95.06 931 VAL A C 1
ATOM 7782 O O . VAL A 1 931 ? -41.397 -3.052 12.864 1.00 95.06 931 VAL A O 1
ATOM 7785 N N . PHE A 1 932 ? -42.069 -1.892 11.083 1.00 95.19 932 PHE A N 1
ATOM 7786 C CA . PHE A 1 932 ? -41.316 -0.690 11.443 1.00 95.19 932 PHE A CA 1
ATOM 7787 C C . PHE A 1 932 ? -42.229 0.448 11.931 1.00 95.19 932 PHE A C 1
ATOM 7789 O O . PHE A 1 932 ? -43.381 0.544 11.506 1.00 95.19 932 PHE A O 1
ATOM 7796 N N . PRO A 1 933 ? -41.758 1.303 12.859 1.00 94.94 933 PRO A N 1
ATOM 7797 C CA . PRO A 1 933 ? -40.469 1.223 13.556 1.00 94.94 933 PRO A CA 1
ATOM 7798 C C . PRO A 1 933 ? -40.427 0.109 14.615 1.00 94.94 933 PRO A C 1
ATOM 7800 O O . PRO A 1 933 ? -41.454 -0.218 15.208 1.00 94.94 933 PRO A O 1
ATOM 7803 N N . ILE A 1 934 ? -39.260 -0.464 14.900 1.00 94.75 934 ILE A N 1
ATOM 7804 C CA . ILE A 1 934 ? -39.106 -1.443 15.989 1.00 94.75 934 ILE A CA 1
ATOM 7805 C C . ILE A 1 934 ? -39.270 -0.770 17.360 1.00 94.75 934 ILE A C 1
ATOM 7807 O O . ILE A 1 934 ? -38.951 0.405 17.536 1.00 94.75 934 ILE A O 1
ATOM 7811 N N . ASN A 1 935 ? -39.765 -1.510 18.360 1.00 91.69 935 ASN A N 1
ATOM 7812 C CA . ASN A 1 935 ? -39.786 -1.021 19.741 1.00 91.69 935 ASN A CA 1
ATOM 7813 C C . ASN A 1 935 ? -38.369 -1.100 20.319 1.00 91.69 935 ASN A C 1
ATOM 7815 O O . ASN A 1 935 ? -37.939 -2.186 20.709 1.00 91.69 935 ASN A O 1
ATOM 7819 N N . PHE A 1 936 ? -37.644 0.020 20.336 1.00 92.06 936 PHE A N 1
ATOM 7820 C CA . PHE A 1 936 ? -36.262 0.079 20.810 1.00 92.06 936 PHE A CA 1
ATOM 7821 C C . PHE A 1 936 ? -36.168 0.664 22.225 1.00 92.06 936 PHE A C 1
ATOM 7823 O O . PHE A 1 936 ? -37.023 1.434 22.663 1.00 92.06 936 PHE A O 1
ATOM 7830 N N . VAL A 1 937 ? -35.125 0.278 22.961 1.00 90.38 937 VAL A N 1
ATOM 7831 C CA . VAL A 1 937 ? -34.898 0.728 24.342 1.00 90.38 937 VAL A CA 1
ATOM 7832 C C . VAL A 1 937 ? -34.532 2.212 24.408 1.00 90.38 937 VAL A C 1
ATOM 7834 O O . VAL A 1 937 ? -33.844 2.739 23.537 1.00 90.38 937 VAL A O 1
ATOM 7837 N N . TRP A 1 938 ? -34.933 2.879 25.493 1.00 86.88 938 TRP A N 1
ATOM 7838 C CA . TRP A 1 938 ? -34.453 4.226 25.801 1.00 86.88 938 TRP A CA 1
ATOM 7839 C C . TRP A 1 938 ? -32.949 4.201 26.100 1.00 86.88 938 TRP A C 1
ATOM 7841 O O . TRP A 1 938 ? -32.497 3.539 27.036 1.00 86.88 938 TRP A O 1
ATOM 7851 N N . THR A 1 939 ? -32.177 4.943 25.314 1.00 85.06 939 THR A N 1
ATOM 7852 C CA . THR A 1 939 ? -30.705 4.981 25.336 1.00 85.06 939 THR A CA 1
ATOM 7853 C C . THR A 1 939 ? -30.133 5.874 26.427 1.00 85.06 939 THR A C 1
ATOM 7855 O O . THR A 1 939 ? -28.927 5.930 26.585 1.00 85.06 939 THR A O 1
ATOM 7858 N N . SER A 1 940 ? -30.971 6.559 27.202 1.00 84.25 940 SER A N 1
ATOM 7859 C CA . SER A 1 940 ? -30.572 7.408 28.332 1.00 84.25 940 SER A CA 1
ATOM 7860 C C . SER A 1 940 ? -31.051 6.818 29.664 1.00 84.25 940 SER A C 1
ATOM 7862 O O . SER A 1 940 ? -31.373 7.544 30.606 1.00 84.25 940 SER A O 1
ATOM 7864 N N . ASN A 1 941 ? -31.171 5.492 29.742 1.00 86.75 941 ASN A N 1
ATOM 7865 C CA . ASN A 1 941 ? -31.566 4.801 30.967 1.00 86.75 941 ASN A CA 1
ATOM 7866 C C . ASN A 1 941 ? -30.363 4.465 31.859 1.00 86.75 941 ASN A C 1
ATOM 7868 O O . ASN A 1 941 ? -29.271 4.994 31.661 1.00 86.75 941 ASN A O 1
ATOM 7872 N N . LEU A 1 942 ? -30.553 3.582 32.845 1.00 87.94 942 LEU A N 1
ATOM 7873 C CA . LEU A 1 942 ? -29.485 3.158 33.752 1.00 87.94 942 LEU A CA 1
ATOM 7874 C C . LEU A 1 942 ? -28.228 2.623 33.045 1.00 87.94 942 LEU A C 1
ATOM 7876 O O . LEU A 1 942 ? -27.145 2.743 33.597 1.00 87.94 942 LEU A O 1
ATOM 7880 N N . ASN A 1 943 ? -28.328 2.076 31.830 1.00 80.75 943 ASN A N 1
ATOM 7881 C CA . ASN A 1 943 ? -27.171 1.563 31.086 1.00 80.75 943 ASN A CA 1
ATOM 7882 C C . ASN A 1 943 ? -26.287 2.673 30.485 1.00 80.75 943 ASN A C 1
ATOM 7884 O O . ASN A 1 943 ? -25.200 2.383 29.994 1.00 80.75 943 ASN A O 1
ATOM 7888 N N . TYR A 1 944 ? -26.762 3.919 30.509 1.00 70.00 944 TYR A N 1
ATOM 7889 C CA . TYR A 1 944 ? -26.141 5.095 29.896 1.00 70.00 944 TYR A CA 1
ATOM 7890 C C . TYR A 1 944 ? -26.107 6.311 30.837 1.00 70.00 944 TYR A C 1
ATOM 7892 O O . TYR A 1 944 ? -25.901 7.436 30.372 1.00 70.00 944 TYR A O 1
ATOM 7900 N N . GLN A 1 945 ? -26.361 6.110 32.136 1.00 56.31 945 GLN A N 1
ATOM 7901 C CA . GLN A 1 945 ? -26.263 7.169 33.145 1.00 56.31 945 GLN A CA 1
ATOM 7902 C C . GLN A 1 945 ? -24.828 7.540 33.454 1.00 56.31 945 GLN A C 1
ATOM 7904 O O . GLN A 1 945 ? -24.059 6.596 33.730 1.00 56.31 945 GLN A O 1
#